Protein AF-0000000078080497 (afdb_homodimer)

Solvent-accessible surface area (backbone atoms only — not comparable to full-atom values): 43764 Å² total; per-residue (Å²): 134,72,66,45,80,44,69,41,91,48,49,25,37,38,39,39,32,62,38,84,87,47,70,35,28,24,41,33,43,29,28,65,41,12,32,33,44,46,48,88,76,44,27,18,46,46,38,52,43,60,60,40,40,64,45,13,28,80,88,31,50,31,69,55,45,36,42,54,40,31,45,58,16,37,48,70,54,68,51,64,40,55,62,28,27,38,38,38,38,33,31,47,29,90,44,44,69,60,53,46,52,51,54,51,39,35,72,74,35,49,29,75,48,65,70,54,50,56,33,47,44,42,21,51,52,46,42,51,37,51,47,63,59,34,69,64,52,47,48,52,50,54,47,28,37,62,59,26,56,96,45,55,67,30,54,54,48,77,32,46,70,69,32,53,70,65,62,47,60,68,55,50,51,51,53,40,51,26,36,72,23,36,66,39,31,28,40,31,38,18,17,25,64,60,66,68,65,52,46,56,55,47,48,66,58,60,47,70,50,68,67,55,85,48,71,61,62,66,52,79,76,44,47,64,61,41,48,46,51,57,64,65,45,76,49,61,44,80,45,80,47,82,34,79,84,37,55,34,26,41,36,41,40,35,23,57,39,44,54,45,58,80,81,39,43,67,43,49,52,42,47,30,30,46,39,31,46,58,67,59,7,54,48,36,27,54,38,28,71,72,59,15,54,27,67,47,67,44,46,44,74,48,76,55,102,66,33,31,37,37,35,38,37,41,40,29,38,36,92,43,46,63,60,51,51,42,51,51,33,50,51,54,40,42,45,46,74,42,79,70,52,71,64,55,52,50,16,30,52,32,28,52,52,43,51,53,57,63,56,49,68,50,41,64,38,41,35,51,55,53,34,53,47,41,62,76,32,79,80,59,74,94,46,71,68,60,54,52,54,52,56,70,68,59,49,63,64,56,32,27,50,50,39,52,68,35,65,41,48,36,46,34,35,38,38,40,39,18,28,71,77,72,81,79,66,83,61,78,63,82,133,74,67,46,80,45,69,41,91,48,49,25,37,37,38,38,31,63,38,85,88,48,70,34,27,24,42,34,44,30,30,67,40,12,33,33,44,47,48,89,76,44,27,18,47,48,40,51,43,60,59,40,40,64,43,13,28,80,88,31,50,31,68,54,45,37,42,54,40,33,45,60,16,38,49,71,54,70,50,63,40,55,61,28,28,38,40,37,38,35,32,47,29,90,46,44,68,61,54,46,52,51,54,51,40,34,72,75,34,48,30,72,48,64,69,54,50,57,35,47,45,43,21,52,53,47,42,51,35,51,47,64,58,33,70,65,52,48,48,52,49,53,47,28,41,61,59,26,56,94,46,53,66,32,53,56,49,77,32,47,71,68,32,52,72,64,62,46,62,68,55,50,51,51,54,41,49,28,34,71,23,37,67,39,31,28,38,29,40,18,18,26,65,59,65,67,65,52,46,54,56,46,48,66,58,61,46,69,50,68,67,55,86,48,72,60,62,69,53,82,77,47,43,65,60,41,49,47,52,58,62,66,43,76,48,60,43,78,46,82,46,81,35,79,84,37,57,35,26,40,36,41,41,35,23,58,39,46,55,46,56,79,80,38,43,68,44,50,52,42,46,28,31,47,38,31,48,58,67,59,7,54,48,35,27,55,39,28,70,73,59,16,55,28,68,50,67,42,45,45,75,48,77,54,100,63,34,32,36,37,37,37,37,40,40,30,39,36,90,41,46,60,61,52,52,41,51,50,37,51,52,53,38,42,45,47,74,42,80,69,52,72,64,56,51,49,16,30,52,32,30,52,52,42,50,52,56,64,56,50,70,50,40,63,38,42,36,51,55,53,33,52,47,41,62,75,32,80,79,59,74,92,47,70,69,60,54,52,53,54,58,71,68,60,51,63,64,57,32,27,51,50,40,52,68,36,65,40,47,37,46,33,36,39,39,38,39,19,29,73,78,71,82,77,68,83,64,75,68,81

Organism: NCBI:txid2126985

Secondary structure (DSSP, 8-state):
---EEEE-TTS-EEEEEE--SSSEEEEEEEES-SGGG--STTTTHHHHHHHHTTSBBSS-BHHHHHHHHHHTT-EEEEEE-SS-EEEEEEEEGGGHHHHHHHHHHHHHHB---HHHHHHHHHHHHHHHHHHHT-HHHHHHHHHHHHHTTTSGGGS-TT--HHHHHH--HHHHHHHHHHH-SGGGEEEEEEESS-HHHHHHHHHHHHTT----S------GGGHHHHHHHHHH--S-EEEEEE-TT-SSEEEEEEEEEETTHHHHHHHHHHHHHHHHSSTTSHHHIIIIITT--EEEEEEEEEE-SS-EEEEEEEEE-GGGHHHHHHHHHHHHHHHHHSPPPHHHHHHHHHHHHHHHHHHTSSHHHHHHHHHHHHHH-TT----HHHHHHHHHH--HHHHHHHHHHH--GGG-EEEEEE-------TT---/---EEEE-TTS-EEEEEE--SSSEEEEEEEES-SGGG--STTTTHHHHHHHHTTSBBSS-BHHHHHHHHHHTT-EEEEEE-SS-EEEEEEEEGGGHHHHHHHHHHHHHHB---HHHHHHHHHHHHHHHHHHHT-HHHHHHHHHHHHHTTTSGGGS-TT--HHHHHH--HHHHHHHHHHH-SGGGEEEEEEESS-HHHHHHHHHHHHTT----S------TT-HHHHHHHHHH--S-EEEEEE-TT-SSEEEEEEEE-TTTHHHHHHHHHHHHHHHHSSTTSHHHIIIIITT--EEEEEEEEEE-SS-EEEEEEEEE-GGGHHHHHHHHHHHHHHHHHSPPPHHHHHHHHHHHHHHHHHHTSSHHHHHHHHHHHHHH-TT----HHHHHHHHHH--HHHHHHHHHHH--GGG-EEEEEES------TT---

Foldseek 3Di: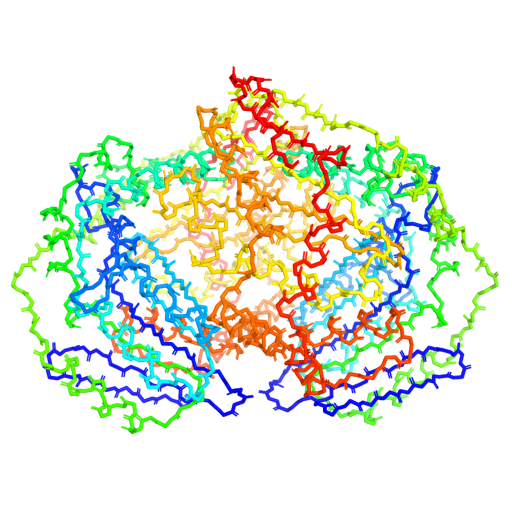
DDKDWDAFPQAAIEIEAEDDPDQKKKKKKKFQDFLLLDDLQQRQLSVLLLVQLLQDFPVGGNVRLVVLCVVQVKDKDKDHDRTIIMIMIMGGNVCVVVRLVSNLRSLPTRDRDQVSLVVVLVVLVVVVVVLVVDPVSVLVLVVQCQLVPPHSSNADRNHDNVSSVPDGPVNSVLSCLAISFRNRMYIYMYYHYDPVVSCVVCCVRNSPTHRHPHHTDGRPVCLVVSVCSLVPQQAEAEAEDEDAVDQKKKKKKKWWLFQVCVPCVLLVLLLQCQQAPDCPRQLNCQCPVPPNFFDDWGWDKDDDLGTIMIIIITMGGQVCVQVSVLSVLVSLVCLQPPQDDPVSLVVSLVRVLVVVVVQCPDRVSVRCVCRVQCSSPVPDDDDSVVVSVVSVVDDSVSSSVSSVVTDDRSSIYMYMYYNHDDDDNVSSPD/DDKDWDAFPQQAIEIEAEDPPDQKKKKKKKFQDFLLLDDLQQRQLSVLLLVQLLQDFPVGGNVRLVVLCVVQVKDKDKDHDRTIIMIMIMGGNVCVVVRLVSNLRSLPTRDRDQVSLVVVLVVLVVVVVVLVVDPVSVLVLVVQCQLVPPHSSNADRNHDNVSSVPDGPVNSVLSCLAISFRNRMYIYMYYHYDPVVSCVVCCVRNSPTHRHPHHTDGRPVCLVVSVCSLVVQQAEAEAEDEDAVDQKKKKKKKWWLFQVCVPCVLLVQLLQCQQAPDCPRQLNCQCPVPPNFFDDWGWDKDDDLGIIMIIIITMGGQVCVQVSVLSVLVSLVCLQPPQDDPVSLVVSLVRVLVVVVVQCPDRVSVRCVCRVQCSSPVPDDDDSPVVSVVSVPDDSVSSSVSSVVTDDRSSIYMYMYYNHDDDDNVSSPD

Structure (mmCIF, N/CA/C/O backbone):
data_AF-0000000078080497-model_v1
#
loop_
_entity.id
_entity.type
_entity.pdbx_description
1 polymer 'Zn-dependent peptidase'
#
loop_
_atom_site.group_PDB
_atom_site.id
_atom_site.type_symbol
_atom_site.label_atom_id
_atom_site.label_alt_id
_atom_site.label_comp_id
_atom_site.label_asym_id
_atom_site.label_entity_id
_atom_site.label_seq_id
_atom_site.pdbx_PDB_ins_code
_atom_site.Cartn_x
_atom_site.Cartn_y
_atom_site.Cartn_z
_atom_site.occupancy
_atom_site.B_iso_or_equiv
_atom_site.auth_seq_id
_atom_site.auth_comp_id
_atom_site.auth_asym_id
_atom_site.auth_atom_id
_atom_site.pdbx_PDB_model_num
ATOM 1 N N . MET A 1 1 ? 9.906 13.07 -22.141 1 74.94 1 MET A N 1
ATOM 2 C CA . MET A 1 1 ? 8.859 13.875 -21.516 1 74.94 1 MET A CA 1
ATOM 3 C C . MET A 1 1 ? 9.266 15.344 -21.469 1 74.94 1 MET A C 1
ATOM 5 O O . MET A 1 1 ? 10.398 15.672 -21.109 1 74.94 1 MET A O 1
ATOM 9 N N . LYS A 1 2 ? 8.383 16.266 -21.938 1 85.06 2 LYS A N 1
ATOM 10 C CA . LYS A 1 2 ? 8.672 17.688 -21.984 1 85.06 2 LYS A CA 1
ATOM 11 C C . LYS A 1 2 ? 8.539 18.344 -20.609 1 85.06 2 LYS A C 1
ATOM 13 O O . LYS A 1 2 ? 7.578 18.078 -19.891 1 85.06 2 LYS A O 1
ATOM 18 N N . TYR A 1 3 ? 9.625 18.891 -20.062 1 94 3 TYR A N 1
ATOM 19 C CA . TYR A 1 3 ? 9.57 19.641 -18.812 1 94 3 TYR A CA 1
ATOM 20 C C . TYR A 1 3 ? 10.219 21 -18.969 1 94 3 TYR A C 1
ATOM 22 O O . TYR A 1 3 ? 10.992 21.234 -19.906 1 94 3 TYR A O 1
ATOM 30 N N . ILE A 1 4 ? 9.82 21.969 -18.141 1 96.25 4 ILE A N 1
ATOM 31 C CA . ILE A 1 4 ? 10.398 23.312 -18.094 1 96.25 4 ILE A CA 1
ATOM 32 C C . ILE A 1 4 ? 11.086 23.531 -16.75 1 96.25 4 ILE A C 1
ATOM 34 O O . ILE A 1 4 ? 10.484 23.312 -15.703 1 96.25 4 ILE A O 1
ATOM 38 N N . LYS A 1 5 ? 12.344 23.859 -16.797 1 96.31 5 LYS A N 1
ATOM 39 C CA . LYS A 1 5 ? 13.109 24.203 -15.609 1 96.31 5 LYS A CA 1
ATOM 40 C C . LYS A 1 5 ? 13.406 25.703 -15.555 1 96.31 5 LYS A C 1
ATOM 42 O O . LYS A 1 5 ? 13.906 26.266 -16.531 1 96.31 5 LYS A O 1
ATOM 47 N N . LYS A 1 6 ? 13.023 26.25 -14.539 1 96.31 6 LYS A N 1
ATOM 48 C CA . LYS A 1 6 ? 13.344 27.656 -14.266 1 96.31 6 LYS A CA 1
ATOM 49 C C . LYS A 1 6 ? 14.055 27.797 -12.922 1 96.31 6 LYS A C 1
ATOM 51 O O . LYS A 1 6 ? 13.734 27.094 -11.961 1 96.31 6 LYS A O 1
ATOM 56 N N . ILE A 1 7 ? 15.016 28.688 -12.906 1 95.94 7 ILE A N 1
ATOM 57 C CA . ILE A 1 7 ? 15.688 29 -11.648 1 95.94 7 ILE A CA 1
ATOM 58 C C . ILE A 1 7 ? 15.414 30.469 -11.273 1 95.94 7 ILE A C 1
ATOM 60 O O . ILE A 1 7 ? 15.719 31.375 -12.047 1 95.94 7 ILE A O 1
ATOM 64 N N . LEU A 1 8 ? 14.859 30.641 -10.188 1 97 8 LEU A N 1
ATOM 65 C CA . LEU A 1 8 ? 14.57 32 -9.734 1 97 8 LEU A CA 1
ATOM 66 C C . LEU A 1 8 ? 15.852 32.719 -9.305 1 97 8 LEU A C 1
ATOM 68 O O . LEU A 1 8 ? 16.875 32.062 -9.07 1 97 8 LEU A O 1
ATOM 72 N N . ASP A 1 9 ? 15.781 34 -9.117 1 95.31 9 ASP A N 1
ATOM 73 C CA . ASP A 1 9 ? 16.938 34.781 -8.742 1 95.31 9 ASP A CA 1
ATOM 74 C C . ASP A 1 9 ? 17.469 34.375 -7.367 1 95.31 9 ASP A C 1
ATOM 76 O O . ASP A 1 9 ? 18.672 34.469 -7.102 1 95.31 9 ASP A O 1
ATOM 80 N N . ASN A 1 10 ? 16.625 33.938 -6.621 1 96.5 10 ASN A N 1
ATOM 81 C CA . ASN A 1 10 ? 17.016 33.562 -5.266 1 96.5 10 ASN A CA 1
ATOM 82 C C . ASN A 1 10 ? 17.5 32.094 -5.203 1 96.5 10 ASN A C 1
ATOM 84 O O . ASN A 1 10 ? 17.781 31.594 -4.121 1 96.5 10 ASN A O 1
ATOM 88 N N . GLY A 1 11 ? 17.516 31.406 -6.316 1 95.44 11 GLY A N 1
ATOM 89 C CA . GLY A 1 11 ? 18.125 30.094 -6.391 1 95.44 11 GLY A CA 1
ATOM 90 C C . GLY A 1 11 ? 17.125 28.953 -6.371 1 95.44 11 GLY A C 1
ATOM 91 O O . GLY A 1 11 ? 17.484 27.797 -6.566 1 95.44 11 GLY A O 1
ATOM 92 N N . MET A 1 12 ? 15.836 29.234 -6.164 1 97.06 12 MET A N 1
ATOM 93 C CA . MET A 1 12 ? 14.828 28.188 -6.145 1 97.06 12 MET A CA 1
ATOM 94 C C . MET A 1 12 ? 14.617 27.609 -7.539 1 97.06 12 MET A C 1
ATOM 96 O O . MET A 1 12 ? 14.531 28.359 -8.516 1 97.06 12 MET A O 1
ATOM 100 N N . HIS A 1 13 ? 14.617 26.297 -7.605 1 97.44 13 HIS A N 1
ATOM 101 C CA . HIS A 1 13 ? 14.297 25.625 -8.859 1 97.44 13 HIS A CA 1
ATOM 102 C C . HIS A 1 13 ? 12.789 25.406 -8.992 1 97.44 13 HIS A C 1
ATOM 104 O O . HIS A 1 13 ? 12.148 24.891 -8.07 1 97.44 13 HIS A O 1
ATOM 110 N N . ILE A 1 14 ? 12.258 25.797 -10.078 1 97.94 14 ILE A N 1
ATOM 111 C CA . ILE A 1 14 ? 10.875 25.531 -10.438 1 97.94 14 ILE A CA 1
ATOM 112 C C . ILE A 1 14 ? 10.828 24.578 -11.625 1 97.94 14 ILE A C 1
ATOM 114 O O . ILE A 1 14 ? 11.367 24.875 -12.695 1 97.94 14 ILE A O 1
ATOM 118 N N . ILE A 1 15 ? 10.242 23.438 -11.367 1 98.12 15 ILE A N 1
ATOM 119 C CA . ILE A 1 15 ? 10.117 22.438 -12.422 1 98.12 15 ILE A CA 1
ATOM 120 C C . ILE A 1 15 ? 8.656 22.297 -12.836 1 98.12 15 ILE A C 1
ATOM 122 O O . ILE A 1 15 ? 7.797 21.969 -12.008 1 98.12 15 ILE A O 1
ATOM 126 N N . LEU A 1 16 ? 8.352 22.562 -14.109 1 98 16 LEU A N 1
ATOM 127 C CA . LEU A 1 16 ? 7.008 22.438 -14.672 1 98 16 LEU A CA 1
ATOM 128 C C . LEU A 1 16 ? 6.934 21.281 -15.664 1 98 16 LEU A C 1
ATOM 130 O O . LEU A 1 16 ? 7.703 21.234 -16.625 1 98 16 LEU A O 1
ATOM 134 N N . VAL A 1 17 ? 6.016 20.328 -15.383 1 96.69 17 VAL A N 1
ATOM 135 C CA . VAL A 1 17 ? 5.844 19.172 -16.25 1 96.69 17 VAL A CA 1
ATOM 136 C C . VAL A 1 17 ? 4.387 19.062 -16.688 1 96.69 17 VAL A C 1
ATOM 138 O O . VAL A 1 17 ? 3.633 18.234 -16.203 1 96.69 17 VAL A O 1
ATOM 141 N N . PRO A 1 18 ? 4.02 19.828 -17.734 1 95.62 18 PRO A N 1
ATOM 142 C CA . PRO A 1 18 ? 2.635 19.797 -18.219 1 95.62 18 PRO A CA 1
ATOM 143 C C . PRO A 1 18 ? 2.303 18.531 -18.984 1 95.62 18 PRO A C 1
ATOM 145 O O . PRO A 1 18 ? 3.113 18.062 -19.781 1 95.62 18 PRO A O 1
ATOM 148 N N . THR A 1 19 ? 1.191 17.922 -18.547 1 90.38 19 THR A N 1
ATOM 149 C CA . THR A 1 19 ? 0.622 16.812 -19.297 1 90.38 19 THR A CA 1
ATOM 150 C C . THR A 1 19 ? -0.856 17.047 -19.594 1 90.38 19 THR A C 1
ATOM 152 O O . THR A 1 19 ? -1.531 17.766 -18.859 1 90.38 19 THR A O 1
ATOM 155 N N . LYS A 1 20 ? -1.457 16.594 -20.734 1 83.88 20 LYS A N 1
ATOM 156 C CA . LYS A 1 20 ? -2.844 16.844 -21.109 1 83.88 20 LYS A CA 1
ATOM 157 C C . LYS A 1 20 ? -3.684 15.57 -21 1 83.88 20 LYS A C 1
ATOM 159 O O . LYS A 1 20 ? -4.867 15.57 -21.328 1 83.88 20 LYS A O 1
ATOM 164 N N . ASN A 1 21 ? -3.162 14.562 -20.359 1 78.25 21 ASN A N 1
ATOM 165 C CA . ASN A 1 21 ? -3.807 13.258 -20.375 1 78.25 21 ASN A CA 1
ATOM 166 C C . ASN A 1 21 ? -4.902 13.148 -19.328 1 78.25 21 ASN A C 1
ATOM 168 O O . ASN A 1 21 ? -5.781 12.289 -19.406 1 78.25 21 ASN A O 1
ATOM 172 N N . THR A 1 22 ? -4.824 13.984 -18.312 1 84.5 22 THR A N 1
ATOM 173 C CA . THR A 1 22 ? -5.801 13.945 -17.234 1 84.5 22 THR A CA 1
ATOM 174 C C . THR A 1 22 ? -6.145 15.359 -16.75 1 84.5 22 THR A C 1
ATOM 176 O O . THR A 1 22 ? -5.367 16.297 -16.969 1 84.5 22 THR A O 1
ATOM 179 N N . ASN A 1 23 ? -7.293 15.477 -16.188 1 89.94 23 ASN A N 1
ATOM 180 C CA . ASN A 1 23 ? -7.676 16.766 -15.609 1 89.94 23 ASN A CA 1
ATOM 181 C C . ASN A 1 23 ? -7.211 16.891 -14.164 1 89.94 23 ASN A C 1
ATOM 183 O O . ASN A 1 23 ? -7.996 17.25 -13.289 1 89.94 23 ASN A O 1
ATOM 187 N N . ILE A 1 24 ? -6 16.484 -13.93 1 93.44 24 ILE A N 1
ATOM 188 C CA . ILE A 1 24 ? -5.414 16.516 -12.594 1 93.44 24 ILE A CA 1
ATOM 189 C C . ILE A 1 24 ? -4.133 17.344 -12.609 1 93.44 24 ILE A C 1
ATOM 191 O O . ILE A 1 24 ? -3.377 17.312 -13.586 1 93.44 24 ILE A O 1
ATOM 195 N N . VAL A 1 25 ? -3.988 18.109 -11.609 1 96.56 25 VAL A N 1
ATOM 196 C CA . VAL A 1 25 ? -2.738 18.828 -11.398 1 96.56 25 VAL A CA 1
ATOM 197 C C . VAL A 1 25 ? -2.162 18.469 -10.031 1 96.56 25 VAL A C 1
ATOM 199 O O . VAL A 1 25 ? -2.906 18.266 -9.07 1 96.56 25 VAL A O 1
ATOM 202 N N . THR A 1 26 ? -0.863 18.344 -9.969 1 97.62 26 THR A N 1
ATOM 203 C CA . THR A 1 26 ? -0.146 18.047 -8.734 1 97.62 26 THR A CA 1
ATOM 204 C C . THR A 1 26 ? 0.925 19.094 -8.461 1 97.62 26 THR A C 1
ATOM 206 O O . THR A 1 26 ? 1.691 19.453 -9.359 1 97.62 26 THR A O 1
ATOM 209 N N . ILE A 1 27 ? 0.91 19.578 -7.27 1 98.5 27 ILE A N 1
ATOM 210 C CA . ILE A 1 27 ? 1.828 20.625 -6.855 1 98.5 27 ILE A CA 1
ATOM 211 C C . ILE A 1 27 ? 2.607 20.188 -5.621 1 98.5 27 ILE A C 1
ATOM 213 O O . ILE A 1 27 ? 2.023 19.656 -4.664 1 98.5 27 ILE A O 1
ATOM 217 N N . GLY A 1 28 ? 3.963 20.375 -5.691 1 98.62 28 GLY A N 1
ATOM 218 C CA . GLY A 1 28 ? 4.703 19.906 -4.531 1 98.62 28 GLY A CA 1
ATOM 219 C C . GLY A 1 28 ? 5.965 20.703 -4.262 1 98.62 28 GLY A C 1
ATOM 220 O O . GLY A 1 28 ? 6.547 21.281 -5.18 1 98.62 28 GLY A O 1
ATOM 221 N N . PHE A 1 29 ? 6.324 20.828 -3.008 1 98.81 29 PHE A N 1
ATOM 222 C CA . PHE A 1 29 ? 7.598 21.344 -2.531 1 98.81 29 PHE A CA 1
ATOM 223 C C . PHE A 1 29 ? 8.492 20.219 -2.033 1 98.81 29 PHE A C 1
ATOM 225 O O . PHE A 1 29 ? 8.039 19.328 -1.315 1 98.81 29 PHE A O 1
ATOM 232 N N . PHE A 1 30 ? 9.703 20.266 -2.453 1 98.69 30 PHE A N 1
ATOM 233 C CA . PHE A 1 30 ? 10.742 19.359 -1.979 1 98.69 30 PHE A CA 1
ATOM 234 C C . PHE A 1 30 ? 11.859 20.125 -1.293 1 98.69 30 PHE A C 1
ATOM 236 O O . PHE A 1 30 ? 12.453 21.031 -1.887 1 98.69 30 PHE A O 1
ATOM 243 N N . ILE A 1 31 ? 12.156 19.828 -0.06 1 98.38 31 ILE A N 1
ATOM 244 C CA . ILE A 1 31 ? 13.133 20.562 0.738 1 98.38 31 ILE A CA 1
ATOM 245 C C . ILE A 1 31 ? 14.211 19.609 1.245 1 98.38 31 ILE A C 1
ATOM 247 O O . ILE A 1 31 ? 13.906 18.531 1.753 1 98.38 31 ILE A O 1
ATOM 251 N N . LYS A 1 32 ? 15.461 20.031 1.119 1 95.94 32 LYS A N 1
ATOM 252 C CA . LYS A 1 32 ? 16.578 19.25 1.646 1 95.94 32 LYS A CA 1
ATOM 253 C C . LYS A 1 32 ? 16.672 19.375 3.164 1 95.94 32 LYS A C 1
ATOM 255 O O . LYS A 1 32 ? 17.672 19.859 3.695 1 95.94 32 LYS A O 1
ATOM 260 N N . ALA A 1 33 ? 15.664 18.906 3.779 1 97.06 33 ALA A N 1
ATOM 261 C CA . ALA A 1 33 ? 15.516 18.891 5.234 1 97.06 33 ALA A CA 1
ATOM 262 C C . ALA A 1 33 ? 15.008 17.547 5.719 1 97.06 33 ALA A C 1
ATOM 264 O O . ALA A 1 33 ? 13.875 17.156 5.414 1 97.06 33 ALA A O 1
ATOM 265 N N . GLY A 1 34 ? 15.844 16.797 6.359 1 96.75 34 GLY A N 1
ATOM 266 C CA . GLY A 1 34 ? 15.5 15.5 6.914 1 96.75 34 GLY A CA 1
ATOM 267 C C . GLY A 1 34 ? 16.156 15.219 8.25 1 96.75 34 GLY A C 1
ATOM 268 O O . GLY A 1 34 ? 16.703 16.125 8.883 1 96.75 34 GLY A O 1
ATOM 269 N N . SER A 1 35 ? 16.109 14.07 8.711 1 96.62 35 SER A N 1
ATOM 270 C CA . SER A 1 35 ? 16.625 13.734 10.039 1 96.62 35 SER A CA 1
ATOM 271 C C . SER A 1 35 ? 18.141 13.883 10.102 1 96.62 35 SER A C 1
ATOM 273 O O . SER A 1 35 ? 18.703 14.008 11.188 1 96.62 35 SER A O 1
ATOM 275 N N . ARG A 1 36 ? 18.812 13.938 8.969 1 95.69 36 ARG A N 1
ATOM 276 C CA . ARG A 1 36 ? 20.25 14.141 8.945 1 95.69 36 ARG A CA 1
ATOM 277 C C . ARG A 1 36 ? 20.609 15.594 9.203 1 95.69 36 ARG A C 1
ATOM 279 O O . ARG A 1 36 ? 21.797 15.945 9.297 1 95.69 36 ARG A O 1
ATOM 286 N N . ASN A 1 37 ? 19.641 16.438 9.289 1 96.56 37 ASN A N 1
ATOM 287 C CA . ASN A 1 37 ? 19.859 17.828 9.648 1 96.56 37 ASN A CA 1
ATOM 288 C C . ASN A 1 37 ? 19.516 18.078 11.117 1 96.56 37 ASN A C 1
ATOM 290 O O . ASN A 1 37 ? 19.531 19.234 11.562 1 96.56 37 ASN A O 1
ATOM 294 N N . GLU A 1 38 ? 19.25 17.078 11.828 1 96.94 38 GLU A N 1
ATOM 295 C CA . GLU A 1 38 ? 18.844 17.188 13.234 1 96.94 38 GLU A CA 1
ATOM 296 C C . GLU A 1 38 ? 20.031 16.938 14.164 1 96.94 38 GLU A C 1
ATOM 298 O O . GLU A 1 38 ? 21.062 16.391 13.742 1 96.94 38 GLU A O 1
ATOM 303 N N . THR A 1 39 ? 19.875 17.359 15.398 1 94.69 39 THR A N 1
ATOM 304 C CA . THR A 1 39 ? 20.797 17.016 16.484 1 94.69 39 THR A CA 1
ATOM 305 C C . THR A 1 39 ? 20.141 16.047 17.469 1 94.69 39 THR A C 1
ATOM 307 O O . THR A 1 39 ? 18.969 15.734 17.344 1 94.69 39 THR A O 1
ATOM 310 N N . ASP A 1 40 ? 20.953 15.547 18.359 1 93.56 40 ASP A N 1
ATOM 311 C CA . ASP A 1 40 ? 20.406 14.664 19.391 1 93.56 40 ASP A CA 1
ATOM 312 C C . ASP A 1 40 ? 19.312 15.375 20.188 1 93.56 40 ASP A C 1
ATOM 314 O O . ASP A 1 40 ? 18.344 14.742 20.609 1 93.56 40 ASP A O 1
ATOM 318 N N . GLU A 1 41 ? 19.422 16.656 20.312 1 94.19 41 GLU A N 1
ATOM 319 C CA . GLU A 1 41 ? 18.531 17.438 21.156 1 94.19 41 GLU A CA 1
ATOM 320 C C . GLU A 1 41 ? 17.219 17.734 20.453 1 94.19 41 GLU A C 1
ATOM 322 O O . GLU A 1 41 ? 16.203 17.984 21.094 1 94.19 41 GLU A O 1
ATOM 327 N N . ASN A 1 42 ? 17.25 17.734 19.141 1 96.31 42 ASN A N 1
ATOM 328 C CA . ASN A 1 42 ? 16.016 18.078 18.438 1 96.31 42 ASN A CA 1
ATOM 329 C C . ASN A 1 42 ? 15.578 16.953 17.5 1 96.31 42 ASN A C 1
ATOM 331 O O . ASN A 1 42 ? 14.914 17.203 16.5 1 96.31 42 ASN A O 1
ATOM 335 N N . SER A 1 43 ? 15.984 15.711 17.859 1 96.75 43 SER A N 1
ATOM 336 C CA . SER A 1 43 ? 15.648 14.539 17.062 1 96.75 43 SER A CA 1
ATOM 337 C C . SER A 1 43 ? 14.141 14.453 16.812 1 96.75 43 SER A C 1
ATOM 339 O O . SER A 1 43 ? 13.352 14.531 17.75 1 96.75 43 SER A O 1
ATOM 341 N N . GLY A 1 44 ? 13.758 14.328 15.547 1 98 44 GLY A N 1
ATOM 342 C CA . GLY A 1 44 ? 12.367 14.219 15.156 1 98 44 GLY A CA 1
ATOM 343 C C . GLY A 1 44 ? 11.773 15.531 14.688 1 98 44 GLY A C 1
ATOM 344 O O . GLY A 1 44 ? 10.633 15.578 14.211 1 98 44 GLY A O 1
ATOM 345 N N . ILE A 1 45 ? 12.539 16.594 14.703 1 98.19 45 ILE A N 1
ATOM 346 C CA . ILE A 1 45 ? 12 17.922 14.461 1 98.19 45 ILE A CA 1
ATOM 347 C C . ILE A 1 45 ? 11.617 18.062 12.984 1 98.19 45 ILE A C 1
ATOM 349 O O . ILE A 1 45 ? 10.648 18.766 12.656 1 98.19 45 ILE A O 1
ATOM 353 N N . ALA A 1 46 ? 12.352 17.438 12.07 1 98.31 46 ALA A N 1
ATOM 354 C CA . ALA A 1 46 ? 11.992 17.5 10.656 1 98.31 46 ALA A CA 1
ATOM 355 C C . ALA A 1 46 ? 10.602 16.922 10.414 1 98.31 46 ALA A C 1
ATOM 357 O O . ALA A 1 46 ? 9.781 17.516 9.711 1 98.31 46 ALA A O 1
ATOM 358 N N . HIS A 1 47 ? 10.406 15.734 10.992 1 98.56 47 HIS A N 1
ATOM 359 C CA . HIS A 1 47 ? 9.109 15.086 10.875 1 98.56 47 HIS A CA 1
ATOM 360 C C . HIS A 1 47 ? 8.023 15.898 11.578 1 98.56 47 HIS A C 1
ATOM 362 O O . HIS A 1 47 ? 6.906 16.016 11.07 1 98.56 47 HIS A O 1
ATOM 368 N N . PHE A 1 48 ? 8.328 16.453 12.773 1 98.44 48 PHE A N 1
ATOM 369 C CA . PHE A 1 48 ? 7.395 17.297 13.508 1 98.44 48 PHE A CA 1
ATOM 370 C C . PHE A 1 48 ? 7.016 18.531 12.688 1 98.44 48 PHE A C 1
ATOM 372 O O . PHE A 1 48 ? 5.84 18.891 12.594 1 98.44 48 PHE A O 1
ATOM 379 N N . LEU A 1 49 ? 7.992 19.109 12.078 1 98.25 49 LEU A N 1
ATOM 380 C CA . LEU A 1 49 ? 7.766 20.266 11.227 1 98.25 49 LEU A CA 1
ATOM 381 C C . LEU A 1 49 ? 6.871 19.922 10.047 1 98.25 49 LEU A C 1
ATOM 383 O O . LEU A 1 49 ? 6.008 20.703 9.656 1 98.25 49 LEU A O 1
ATOM 387 N N . GLU A 1 50 ? 7.137 18.781 9.445 1 98.19 50 GLU A N 1
ATOM 388 C CA . GLU A 1 50 ? 6.289 18.297 8.359 1 98.19 50 GLU A CA 1
ATOM 389 C C . GLU A 1 50 ? 4.816 18.344 8.742 1 98.19 50 GLU A C 1
ATOM 391 O O . GLU A 1 50 ? 3.984 18.844 7.992 1 98.19 50 GLU A O 1
ATOM 396 N N . HIS A 1 51 ? 4.488 17.812 9.922 1 96.81 51 HIS A N 1
ATOM 397 C CA . HIS A 1 51 ? 3.121 17.844 10.422 1 96.81 51 HIS A CA 1
ATOM 398 C C . HIS A 1 51 ? 2.627 19.281 10.578 1 96.81 51 HIS A C 1
ATOM 400 O O . HIS A 1 51 ? 1.499 19.594 10.195 1 96.81 51 HIS A O 1
ATOM 406 N N . MET A 1 52 ? 3.443 20.141 11.102 1 97.62 52 MET A N 1
ATOM 407 C CA . MET A 1 52 ? 3.049 21.484 11.516 1 97.62 52 MET A CA 1
ATOM 408 C C . MET A 1 52 ? 2.807 22.375 10.305 1 97.62 52 MET A C 1
ATOM 410 O O . MET A 1 52 ? 2.051 23.344 10.383 1 97.62 52 MET A O 1
ATOM 414 N N . MET A 1 53 ? 3.402 22.031 9.195 1 97.56 53 MET A N 1
ATOM 415 C CA . MET A 1 53 ? 3.248 22.859 8 1 97.56 53 MET A CA 1
ATOM 416 C C . MET A 1 53 ? 1.789 22.906 7.559 1 97.56 53 MET A C 1
ATOM 418 O O . MET A 1 53 ? 1.36 23.859 6.922 1 97.56 53 MET A O 1
ATOM 422 N N . PHE A 1 54 ? 1.027 21.938 7.918 1 95.25 54 PHE A N 1
ATOM 423 C CA . PHE A 1 54 ? -0.371 21.875 7.512 1 95.25 54 PHE A CA 1
ATOM 424 C C . PHE A 1 54 ? -1.279 22.391 8.625 1 95.25 54 PHE A C 1
ATOM 426 O O . PHE A 1 54 ? -2.506 22.359 8.492 1 95.25 54 PHE A O 1
ATOM 433 N N . LYS A 1 55 ? -0.651 22.906 9.703 1 95.69 55 LYS A N 1
ATOM 434 C CA . LYS A 1 55 ? -1.468 23.234 10.875 1 95.69 55 LYS A CA 1
ATOM 435 C C . LYS A 1 55 ? -1.714 24.734 10.969 1 95.69 55 LYS A C 1
ATOM 437 O O . LYS A 1 55 ? -1.915 25.266 12.062 1 95.69 55 LYS A O 1
ATOM 442 N N . GLY A 1 56 ? -1.655 25.422 9.883 1 95.25 56 GLY A N 1
ATOM 443 C CA . GLY A 1 56 ? -2.051 26.812 9.836 1 95.25 56 GLY A CA 1
ATOM 444 C C . GLY A 1 56 ? -0.964 27.734 9.297 1 95.25 56 GLY A C 1
ATOM 445 O O . GLY A 1 56 ? 0.223 27.406 9.391 1 95.25 56 GLY A O 1
ATOM 446 N N . THR A 1 57 ? -1.401 28.75 8.688 1 97.12 57 THR A N 1
ATOM 447 C CA . THR A 1 57 ? -0.56 29.828 8.156 1 97.12 57 THR A CA 1
ATOM 448 C C . THR A 1 57 ? -0.982 31.172 8.719 1 97.12 57 THR A C 1
ATOM 450 O O . THR A 1 57 ? -1.852 31.25 9.594 1 97.12 57 THR A O 1
ATOM 453 N N . GLU A 1 58 ? -0.307 32.219 8.344 1 96.5 58 GLU A N 1
ATOM 454 C CA . GLU A 1 58 ? -0.694 33.594 8.719 1 96.5 58 GLU A CA 1
ATOM 455 C C . GLU A 1 58 ? -2.062 33.938 8.148 1 96.5 58 GLU A C 1
ATOM 457 O O . GLU A 1 58 ? -2.773 34.781 8.711 1 96.5 58 GLU A O 1
ATOM 462 N N . ASN A 1 59 ? -2.461 33.25 7.133 1 96.75 59 ASN A N 1
ATOM 463 C CA . ASN A 1 59 ? -3.674 33.625 6.41 1 96.75 59 ASN A CA 1
ATOM 464 C C . ASN A 1 59 ? -4.805 32.625 6.668 1 96.75 59 ASN A C 1
ATOM 466 O O . ASN A 1 59 ? -5.973 32.938 6.406 1 96.75 59 ASN A O 1
ATOM 470 N N . ARG A 1 60 ? -4.441 31.391 7.121 1 96.06 60 ARG A N 1
ATOM 471 C CA . ARG A 1 60 ? -5.383 30.297 7.34 1 96.06 60 ARG A CA 1
ATOM 472 C C . ARG A 1 60 ? -5.047 29.531 8.617 1 96.06 60 ARG A C 1
ATOM 474 O O . ARG A 1 60 ? -3.908 29.094 8.805 1 96.06 60 ARG A O 1
ATOM 481 N N . ASN A 1 61 ? -6.012 29.406 9.477 1 94.44 61 ASN A N 1
ATOM 482 C CA . ASN A 1 61 ? -5.75 28.438 10.531 1 94.44 61 ASN A CA 1
ATOM 483 C C . ASN A 1 61 ? -5.891 27 10.023 1 94.44 61 ASN A C 1
ATOM 485 O O . ASN A 1 61 ? -6.227 26.781 8.859 1 94.44 61 ASN A O 1
ATOM 489 N N . ALA A 1 62 ? -5.598 26.047 10.852 1 93 62 ALA A N 1
ATOM 490 C CA . ALA A 1 62 ? -5.566 24.641 10.438 1 93 62 ALA A CA 1
ATOM 491 C C . ALA A 1 62 ? -6.918 24.203 9.883 1 93 62 ALA A C 1
ATOM 493 O O . ALA A 1 62 ? -6.988 23.594 8.82 1 93 62 ALA A O 1
ATOM 494 N N . GLU A 1 63 ? -7.918 24.516 10.562 1 92.38 63 GLU A N 1
ATOM 495 C CA . GLU A 1 63 ? -9.266 24.125 10.156 1 92.38 63 GLU A CA 1
ATOM 496 C C . GLU A 1 63 ? -9.617 24.703 8.789 1 92.38 63 GLU A C 1
ATOM 498 O O . GLU A 1 63 ? -10.164 24.016 7.934 1 92.38 63 GLU A O 1
ATOM 503 N N . GLN A 1 64 ? -9.336 25.953 8.609 1 94.38 64 GLN A N 1
ATOM 504 C CA . GLN A 1 64 ? -9.602 26.625 7.34 1 94.38 64 GLN A CA 1
ATOM 505 C C . GLN A 1 64 ? -8.812 25.984 6.207 1 94.38 64 GLN A C 1
ATOM 507 O O . GLN A 1 64 ? -9.336 25.781 5.109 1 94.38 64 GLN A O 1
ATOM 512 N N . LEU A 1 65 ? -7.594 25.719 6.488 1 94.69 65 LEU A N 1
ATOM 513 C CA . LEU A 1 65 ? -6.715 25.125 5.496 1 94.69 65 LEU A CA 1
ATOM 514 C C . LEU A 1 65 ? -7.266 23.781 5.031 1 94.69 65 LEU A C 1
ATOM 516 O O . LEU A 1 65 ? -7.426 23.547 3.828 1 94.69 65 LEU A O 1
ATOM 520 N N . PHE A 1 66 ? -7.562 22.891 5.953 1 93.19 66 PHE A N 1
ATOM 521 C CA . PHE A 1 66 ? -8.07 21.562 5.629 1 93.19 66 PHE A CA 1
ATOM 522 C C . PHE A 1 66 ? -9.43 21.656 4.941 1 93.19 66 PHE A C 1
ATOM 524 O O . PHE A 1 66 ? -9.703 20.922 3.986 1 93.19 66 PHE A O 1
ATOM 531 N N . ASN A 1 67 ? -10.242 22.562 5.422 1 93.44 67 ASN A N 1
ATOM 532 C CA . ASN A 1 67 ? -11.555 22.75 4.809 1 93.44 67 ASN A CA 1
ATOM 533 C C . ASN A 1 67 ? -11.438 23.188 3.354 1 93.44 67 ASN A C 1
ATOM 535 O O . ASN A 1 67 ? -12.164 22.703 2.49 1 93.44 67 ASN A O 1
ATOM 539 N N . GLU A 1 68 ? -10.594 24.109 3.107 1 95.12 68 GLU A N 1
ATOM 540 C CA . GLU A 1 68 ? -10.422 24.609 1.746 1 95.12 68 GLU A CA 1
ATOM 541 C C . GLU A 1 68 ? -9.906 23.516 0.817 1 95.12 68 GLU A C 1
ATOM 543 O O . GLU A 1 68 ? -10.406 23.344 -0.299 1 95.12 68 GLU A O 1
ATOM 548 N N . LEU A 1 69 ? -8.938 22.766 1.263 1 94.81 69 LEU A N 1
ATOM 549 C CA . LEU A 1 69 ? -8.391 21.672 0.454 1 94.81 69 LEU A CA 1
ATOM 550 C C . LEU A 1 69 ? -9.445 20.609 0.183 1 94.81 69 LEU A C 1
ATOM 552 O O . LEU A 1 69 ? -9.594 20.156 -0.951 1 94.81 69 LEU A O 1
ATOM 556 N N . ASP A 1 70 ? -10.148 20.328 1.206 1 91.81 70 ASP A N 1
ATOM 557 C CA . ASP A 1 70 ? -11.148 19.266 1.08 1 91.81 70 ASP A CA 1
ATOM 558 C C . ASP A 1 70 ? -12.328 19.734 0.22 1 91.81 70 ASP A C 1
ATOM 560 O O . ASP A 1 70 ? -12.93 18.922 -0.497 1 91.81 70 ASP A O 1
ATOM 564 N N . MET A 1 71 ? -12.672 20.984 0.3 1 93.12 71 MET A N 1
ATOM 565 C CA . MET A 1 71 ? -13.727 21.547 -0.533 1 93.12 71 MET A CA 1
ATOM 566 C C . MET A 1 71 ? -13.383 21.438 -2.012 1 93.12 71 MET A C 1
ATOM 568 O O . MET A 1 71 ? -14.266 21.266 -2.852 1 93.12 71 MET A O 1
ATOM 572 N N . LEU A 1 72 ? -12.156 21.469 -2.285 1 94.44 72 LEU A N 1
ATOM 573 C CA . LEU A 1 72 ? -11.688 21.344 -3.658 1 94.44 72 LEU A CA 1
ATOM 574 C C . LEU A 1 72 ? -11.586 19.875 -4.059 1 94.44 72 LEU A C 1
ATOM 576 O O . LEU A 1 72 ? -11.305 19.562 -5.215 1 94.44 72 LEU A O 1
ATOM 580 N N . GLY A 1 73 ? -11.812 19 -3.09 1 93.25 73 GLY A N 1
ATOM 581 C CA . GLY A 1 73 ? -11.617 17.578 -3.34 1 93.25 73 GLY A CA 1
ATOM 582 C C . GLY A 1 73 ? -10.156 17.203 -3.512 1 93.25 73 GLY A C 1
ATOM 583 O O . GLY A 1 73 ? -9.836 16.219 -4.188 1 93.25 73 GLY A O 1
ATOM 584 N N . ALA A 1 74 ? -9.328 18.016 -2.965 1 95.12 74 ALA A N 1
ATOM 585 C CA . ALA A 1 74 ? -7.891 17.812 -3.146 1 95.12 74 ALA A CA 1
ATOM 586 C C . ALA A 1 74 ? -7.363 16.734 -2.199 1 95.12 74 ALA A C 1
ATOM 588 O O . ALA A 1 74 ? -7.93 16.516 -1.127 1 95.12 74 ALA A O 1
ATOM 589 N N . VAL A 1 75 ? -6.387 16.078 -2.658 1 94.56 75 VAL A N 1
ATOM 590 C CA . VAL A 1 75 ? -5.621 15.172 -1.806 1 94.56 75 VAL A CA 1
ATOM 591 C C . VAL A 1 75 ? -4.266 15.797 -1.479 1 94.56 75 VAL A C 1
ATOM 593 O O . VAL A 1 75 ? -3.643 16.422 -2.338 1 94.56 75 VAL A O 1
ATOM 596 N N . TYR A 1 76 ? -3.945 15.727 -0.323 1 95.69 76 TYR A N 1
ATOM 597 C CA . TYR A 1 76 ? -2.703 16.328 0.144 1 95.69 76 TYR A CA 1
ATOM 598 C C . TYR A 1 76 ? -1.957 15.391 1.083 1 95.69 76 TYR A C 1
ATOM 600 O O . TYR A 1 76 ? -2.576 14.656 1.858 1 95.69 76 TYR A O 1
ATOM 608 N N . ASN A 1 77 ? -0.692 15.398 0.921 1 95.81 77 ASN A N 1
ATOM 609 C CA . ASN A 1 77 ? 0.172 14.523 1.699 1 95.81 77 ASN A CA 1
ATOM 610 C C . ASN A 1 77 ? 1.585 15.086 1.821 1 95.81 77 ASN A C 1
ATOM 612 O O . ASN A 1 77 ? 1.902 16.109 1.213 1 95.81 77 ASN A O 1
ATOM 616 N N . ALA A 1 78 ? 2.312 14.547 2.707 1 97.69 78 ALA A N 1
ATOM 617 C CA . ALA A 1 78 ? 3.711 14.906 2.939 1 97.69 78 ALA A CA 1
ATOM 618 C C . ALA A 1 78 ? 4.504 13.711 3.455 1 97.69 78 ALA A C 1
ATOM 620 O O . ALA A 1 78 ? 3.928 12.68 3.797 1 97.69 78 ALA A O 1
ATOM 621 N N . ALA A 1 79 ? 5.785 13.828 3.342 1 97.88 79 ALA A N 1
ATOM 622 C CA . ALA A 1 79 ? 6.648 12.789 3.9 1 97.88 79 ALA A CA 1
ATOM 623 C C . ALA A 1 79 ? 8.008 13.359 4.297 1 97.88 79 ALA A C 1
ATOM 625 O O . ALA A 1 79 ? 8.477 14.328 3.697 1 97.88 79 ALA A O 1
ATOM 626 N N . THR A 1 80 ? 8.57 12.789 5.332 1 98.25 80 THR A N 1
ATOM 627 C CA . THR A 1 80 ? 9.906 13.117 5.812 1 98.25 80 THR A CA 1
ATOM 628 C C . THR A 1 80 ? 10.836 11.914 5.719 1 98.25 80 THR A C 1
ATOM 630 O O . THR A 1 80 ? 10.453 10.797 6.078 1 98.25 80 THR A O 1
ATOM 633 N N . THR A 1 81 ? 11.945 12.094 5.156 1 97 81 THR A N 1
ATOM 634 C CA . THR A 1 81 ? 12.984 11.078 5.098 1 97 81 THR A CA 1
ATOM 635 C C . THR A 1 81 ? 14.234 11.531 5.844 1 97 81 THR A C 1
ATOM 637 O O . THR A 1 81 ? 14.227 12.586 6.488 1 97 81 THR A O 1
ATOM 640 N N . SER A 1 82 ? 15.289 10.75 5.797 1 95.81 82 SER A N 1
ATOM 641 C CA . SER A 1 82 ? 16.562 11.148 6.41 1 95.81 82 SER A CA 1
ATOM 642 C C . SER A 1 82 ? 17.156 12.352 5.695 1 95.81 82 SER A C 1
ATOM 644 O O . SER A 1 82 ? 17.875 13.148 6.305 1 95.81 82 SER A O 1
ATOM 646 N N . GLN A 1 83 ? 16.75 12.57 4.438 1 95.25 83 GLN A N 1
ATOM 647 C CA . GLN A 1 83 ? 17.516 13.516 3.639 1 95.25 83 GLN A CA 1
ATOM 648 C C . GLN A 1 83 ? 16.641 14.688 3.186 1 95.25 83 GLN A C 1
ATOM 650 O O . GLN A 1 83 ? 17.156 15.758 2.863 1 95.25 83 GLN A O 1
ATOM 655 N N . HIS A 1 84 ? 15.344 14.438 3.16 1 97 84 HIS A N 1
ATOM 656 C CA . HIS A 1 84 ? 14.492 15.508 2.639 1 97 84 HIS A CA 1
ATOM 657 C C . HIS A 1 84 ? 13.07 15.375 3.156 1 97 84 HIS A C 1
ATOM 659 O O . HIS A 1 84 ? 12.711 14.359 3.756 1 97 84 HIS A O 1
ATOM 665 N N . THR A 1 85 ? 12.32 16.359 3.041 1 98.44 85 THR A N 1
ATOM 666 C CA . THR A 1 85 ? 10.883 16.438 3.287 1 98.44 85 THR A CA 1
ATOM 667 C C . THR A 1 85 ? 10.148 16.969 2.059 1 98.44 85 THR A C 1
ATOM 669 O O . THR A 1 85 ? 10.68 17.828 1.335 1 98.44 85 THR A O 1
ATOM 672 N N . TYR A 1 86 ? 9.023 16.422 1.779 1 98.62 86 TYR A N 1
ATOM 673 C CA . TYR A 1 86 ? 8.25 16.969 0.673 1 98.62 86 TYR A CA 1
ATOM 674 C C . TYR A 1 86 ? 6.781 17.094 1.042 1 98.62 86 TYR A C 1
ATOM 676 O O . TYR A 1 86 ? 6.297 16.391 1.933 1 98.62 86 TYR A O 1
ATOM 684 N N . TYR A 1 87 ? 6.109 18.031 0.457 1 98.5 87 TYR A N 1
ATOM 685 C CA . TYR A 1 87 ? 4.684 18.328 0.564 1 98.5 87 TYR A CA 1
ATOM 686 C C . TYR A 1 87 ? 4.031 18.375 -0.812 1 98.5 87 TYR A C 1
ATOM 688 O O . TYR A 1 87 ? 4.602 18.922 -1.756 1 98.5 87 TYR A O 1
ATOM 696 N N . TYR A 1 88 ? 2.865 17.766 -0.898 1 98.19 88 TYR A N 1
ATOM 697 C CA . TYR A 1 88 ? 2.227 17.891 -2.203 1 98.19 88 TYR A CA 1
ATOM 698 C C . TYR A 1 88 ? 0.709 17.844 -2.074 1 98.19 88 TYR A C 1
ATOM 700 O O . TYR A 1 88 ? 0.181 17.391 -1.059 1 98.19 88 TYR A O 1
ATOM 708 N N . VAL A 1 89 ? 0.063 18.391 -3.037 1 97.56 89 VAL A N 1
ATOM 709 C CA . VAL A 1 89 ? -1.387 18.359 -3.195 1 97.56 89 VAL A CA 1
ATOM 710 C C . VAL A 1 89 ? -1.741 18.047 -4.645 1 97.56 89 VAL A C 1
ATOM 712 O O . VAL A 1 89 ? -1.001 18.391 -5.566 1 97.56 89 VAL A O 1
ATOM 715 N N . TYR A 1 90 ? -2.752 17.328 -4.848 1 96.38 90 TYR A N 1
ATOM 716 C CA . TYR A 1 90 ? -3.283 17.188 -6.199 1 96.38 90 TYR A CA 1
ATOM 717 C C . TYR A 1 90 ? -4.805 17.297 -6.199 1 96.38 90 TYR A C 1
ATOM 719 O O . TYR A 1 90 ? -5.449 17.031 -5.18 1 96.38 90 TYR A O 1
ATOM 727 N N . GLY A 1 91 ? -5.316 17.75 -7.234 1 95.56 91 GLY A N 1
ATOM 728 C CA . GLY A 1 91 ? -6.742 17.969 -7.441 1 95.56 91 GLY A CA 1
ATOM 729 C C . GLY A 1 91 ? -7.098 18.266 -8.883 1 95.56 91 GLY A C 1
ATOM 730 O O . GLY A 1 91 ? -6.32 17.984 -9.797 1 95.56 91 GLY A O 1
ATOM 731 N N . ASN A 1 92 ? -8.266 18.797 -9.047 1 93.75 92 ASN A N 1
ATOM 732 C CA . ASN A 1 92 ? -8.758 19.141 -10.375 1 93.75 92 ASN A CA 1
ATOM 733 C C . ASN A 1 92 ? -7.953 20.297 -10.984 1 93.75 92 ASN A C 1
ATOM 735 O O . ASN A 1 92 ? -7.664 21.281 -10.305 1 93.75 92 ASN A O 1
ATOM 739 N N . SER A 1 93 ? -7.637 20.156 -12.258 1 95.12 93 SER A N 1
ATOM 740 C CA . SER A 1 93 ? -6.844 21.156 -12.961 1 95.12 93 SER A CA 1
ATOM 741 C C . SER A 1 93 ? -7.551 22.5 -12.984 1 95.12 93 SER A C 1
ATOM 743 O O . SER A 1 93 ? -6.902 23.547 -13 1 95.12 93 SER A O 1
ATOM 745 N N . ASP A 1 94 ? -8.859 22.484 -12.93 1 93.81 94 ASP A N 1
ATOM 746 C CA . ASP A 1 94 ? -9.641 23.719 -12.961 1 93.81 94 ASP A CA 1
ATOM 747 C C . ASP A 1 94 ? -9.422 24.547 -11.695 1 93.81 94 ASP A C 1
ATOM 749 O O . ASP A 1 94 ? -9.68 25.75 -11.68 1 93.81 94 ASP A O 1
ATOM 753 N N . ASP A 1 95 ? -8.945 23.859 -10.695 1 96.06 95 ASP A N 1
ATOM 754 C CA . ASP A 1 95 ? -8.797 24.516 -9.398 1 96.06 95 ASP A CA 1
ATOM 755 C C . ASP A 1 95 ? -7.332 24.875 -9.133 1 96.06 95 ASP A C 1
ATOM 757 O O . ASP A 1 95 ? -6.949 25.125 -7.988 1 96.06 95 ASP A O 1
ATOM 761 N N . ILE A 1 96 ? -6.512 24.938 -10.148 1 96.88 96 ILE A N 1
ATOM 762 C CA . ILE A 1 96 ? -5.066 25.047 -9.992 1 96.88 96 ILE A CA 1
ATOM 763 C C . ILE A 1 96 ? -4.719 26.359 -9.281 1 96.88 96 ILE A C 1
ATOM 765 O O . ILE A 1 96 ? -3.797 26.406 -8.469 1 96.88 96 ILE A O 1
ATOM 769 N N . LYS A 1 97 ? -5.398 27.469 -9.562 1 96.94 97 LYS A N 1
ATOM 770 C CA . LYS A 1 97 ? -5.086 28.75 -8.938 1 96.94 97 LYS A CA 1
ATOM 771 C C . LYS A 1 97 ? -5.273 28.688 -7.426 1 96.94 97 LYS A C 1
ATOM 773 O O . LYS A 1 97 ? -4.43 29.172 -6.672 1 96.94 97 LYS A O 1
ATOM 778 N N . HIS A 1 98 ? -6.371 28.078 -7.055 1 97.06 98 HIS A N 1
ATOM 779 C CA . HIS A 1 98 ? -6.656 27.953 -5.633 1 97.06 98 HIS A CA 1
ATOM 780 C C . HIS A 1 98 ? -5.691 26.984 -4.961 1 97.06 98 HIS A C 1
ATOM 782 O O . HIS A 1 98 ? -5.223 27.234 -3.848 1 97.06 98 HIS A O 1
ATOM 788 N N . LEU A 1 99 ? -5.426 25.844 -5.598 1 97.5 99 LEU A N 1
ATOM 789 C CA . LEU A 1 99 ? -4.469 24.891 -5.062 1 97.5 99 LEU A CA 1
ATOM 790 C C . LEU A 1 99 ? -3.094 25.516 -4.883 1 97.5 99 LEU A C 1
ATOM 792 O O . LEU A 1 99 ? -2.441 25.328 -3.857 1 97.5 99 LEU A O 1
ATOM 796 N N . LEU A 1 100 ? -2.709 26.312 -5.875 1 97.56 100 LEU A N 1
ATOM 797 C CA . LEU A 1 100 ? -1.437 27.031 -5.82 1 97.56 100 LEU A CA 1
ATOM 798 C C . LEU A 1 100 ? -1.417 28.016 -4.664 1 97.56 100 LEU A C 1
ATOM 800 O O . LEU A 1 100 ? -0.426 28.109 -3.938 1 97.56 100 LEU A O 1
ATOM 804 N N . ASP A 1 101 ? -2.482 28.703 -4.543 1 97.62 101 ASP A N 1
ATOM 805 C CA . ASP A 1 101 ? -2.59 29.688 -3.475 1 97.62 101 ASP A CA 1
ATOM 806 C C . ASP A 1 101 ? -2.375 29.047 -2.107 1 97.62 101 ASP A C 1
ATOM 808 O O . ASP A 1 101 ? -1.622 29.562 -1.281 1 97.62 101 ASP A O 1
ATOM 812 N N . ILE A 1 102 ? -2.984 27.906 -1.899 1 97.62 102 ILE A N 1
ATOM 813 C CA . ILE A 1 102 ? -2.898 27.219 -0.619 1 97.62 102 ILE A CA 1
ATOM 814 C C . ILE A 1 102 ? -1.482 26.688 -0.41 1 97.62 102 ILE A C 1
ATOM 816 O O . ILE A 1 102 ? -0.892 26.875 0.656 1 97.62 102 ILE A O 1
ATOM 820 N N . MET A 1 103 ? -0.909 26.031 -1.407 1 97.75 103 MET A N 1
ATOM 821 C CA . MET A 1 103 ? 0.415 25.438 -1.282 1 97.75 103 MET A CA 1
ATOM 822 C C . MET A 1 103 ? 1.48 26.5 -1.058 1 97.75 103 MET A C 1
ATOM 824 O O . MET A 1 103 ? 2.4 26.312 -0.26 1 97.75 103 MET A O 1
ATOM 828 N N . LEU A 1 104 ? 1.355 27.594 -1.793 1 97.75 104 LEU A N 1
ATOM 829 C CA . LEU A 1 104 ? 2.297 28.703 -1.606 1 97.75 104 LEU A CA 1
ATOM 830 C C . LEU A 1 104 ? 2.16 29.297 -0.212 1 97.75 104 LEU A C 1
ATOM 832 O O . LEU A 1 104 ? 3.162 29.625 0.427 1 97.75 104 LEU A O 1
ATOM 836 N N . ASP A 1 105 ? 0.933 29.406 0.27 1 97.56 105 ASP A N 1
ATOM 837 C CA . ASP A 1 105 ? 0.682 29.938 1.611 1 97.56 105 ASP A CA 1
ATOM 838 C C . ASP A 1 105 ? 1.303 29.031 2.674 1 97.56 105 ASP A C 1
ATOM 840 O O . ASP A 1 105 ? 1.922 29.516 3.625 1 97.56 105 ASP A O 1
ATOM 844 N N . ILE A 1 106 ? 1.214 27.734 2.523 1 97.56 106 ILE A N 1
ATOM 845 C CA . ILE A 1 106 ? 1.764 26.75 3.449 1 97.56 106 ILE A CA 1
ATOM 846 C C . ILE A 1 106 ? 3.283 26.891 3.504 1 97.56 106 ILE A C 1
ATOM 848 O O . ILE A 1 106 ? 3.873 26.922 4.586 1 97.56 106 ILE A O 1
ATOM 852 N N . TYR A 1 107 ? 3.885 27.031 2.371 1 97.69 107 TYR A N 1
ATOM 853 C CA . TYR A 1 107 ? 5.34 27.094 2.309 1 97.69 107 TYR A CA 1
ATOM 854 C C . TYR A 1 107 ? 5.848 28.438 2.836 1 97.69 107 TYR A C 1
ATOM 856 O O . TYR A 1 107 ? 6.84 28.484 3.566 1 97.69 107 TYR A O 1
ATOM 864 N N . ILE A 1 108 ? 5.168 29.562 2.48 1 96.94 108 ILE A N 1
ATOM 865 C CA . ILE A 1 108 ? 5.68 30.906 2.727 1 96.94 108 ILE A CA 1
ATOM 866 C C . ILE A 1 108 ? 5.297 31.344 4.137 1 96.94 108 ILE A C 1
ATOM 868 O O . ILE A 1 108 ? 6.117 31.938 4.852 1 96.94 108 ILE A O 1
ATOM 872 N N . ASN A 1 109 ? 4.039 30.984 4.582 1 96.56 109 ASN A N 1
ATOM 873 C CA . ASN A 1 109 ? 3.484 31.703 5.723 1 96.56 109 ASN A CA 1
ATOM 874 C C . ASN A 1 109 ? 3.145 30.766 6.867 1 96.56 109 ASN A C 1
ATOM 876 O O . ASN A 1 109 ? 2.336 31.094 7.738 1 96.56 109 ASN A O 1
ATOM 880 N N . ALA A 1 110 ? 3.684 29.562 6.824 1 95.06 110 ALA A N 1
ATOM 881 C CA . ALA A 1 110 ? 3.355 28.625 7.891 1 95.06 110 ALA A CA 1
ATOM 882 C C . ALA A 1 110 ? 3.494 29.281 9.258 1 95.06 110 ALA A C 1
ATOM 884 O O . ALA A 1 110 ? 4.453 30 9.516 1 95.06 110 ALA A O 1
ATOM 885 N N . LYS A 1 111 ? 2.369 28.953 9.984 1 91.12 111 LYS A N 1
ATOM 886 C CA . LYS A 1 111 ? 2.342 29.469 11.352 1 91.12 111 LYS A CA 1
ATOM 887 C C . LYS A 1 111 ? 2.402 28.328 12.367 1 91.12 111 LYS A C 1
ATOM 889 O O . LYS A 1 111 ? 1.885 27.25 12.117 1 91.12 111 LYS A O 1
ATOM 894 N N . PHE A 1 112 ? 3.109 28.328 13.414 1 94.5 112 PHE A N 1
ATOM 895 C CA . PHE A 1 112 ? 3.334 27.297 14.422 1 94.5 112 PHE A CA 1
ATOM 896 C C . PHE A 1 112 ? 2.648 27.672 15.734 1 94.5 112 PHE A C 1
ATOM 898 O O . PHE A 1 112 ? 3.307 27.828 16.766 1 94.5 112 PHE A O 1
ATOM 905 N N . ASP A 1 113 ? 1.271 27.609 15.562 1 94.75 113 ASP A N 1
ATOM 906 C CA . ASP A 1 113 ? 0.481 27.891 16.75 1 94.75 113 ASP A CA 1
ATOM 907 C C . ASP A 1 113 ? 0.795 26.906 17.875 1 94.75 113 ASP A C 1
ATOM 909 O O . ASP A 1 113 ? 0.878 25.703 17.641 1 94.75 113 ASP A O 1
ATOM 913 N N . THR A 1 114 ? 0.943 27.438 19.109 1 95.69 114 THR A N 1
ATOM 914 C CA . THR A 1 114 ? 1.371 26.625 20.234 1 95.69 114 THR A CA 1
ATOM 915 C C . THR A 1 114 ? 0.337 25.547 20.547 1 95.69 114 THR A C 1
ATOM 917 O O . THR A 1 114 ? 0.694 24.422 20.922 1 95.69 114 THR A O 1
ATOM 920 N N . ASN A 1 115 ? -0.885 25.922 20.453 1 94.94 115 ASN A N 1
ATOM 921 C CA . ASN A 1 115 ? -1.924 24.922 20.703 1 94.94 115 ASN A CA 1
ATOM 922 C C . ASN A 1 115 ? -1.854 23.781 19.703 1 94.94 115 ASN A C 1
ATOM 924 O O . ASN A 1 115 ? -2.057 22.625 20.062 1 94.94 115 ASN A O 1
ATOM 928 N N . GLU A 1 116 ? -1.609 24.125 18.453 1 95.94 116 GLU A N 1
ATOM 929 C CA . GLU A 1 116 ? -1.481 23.109 17.422 1 95.94 116 GLU A CA 1
ATOM 930 C C . GLU A 1 116 ? -0.252 22.234 17.656 1 95.94 116 GLU A C 1
ATOM 932 O O . GLU A 1 116 ? -0.287 21.031 17.406 1 95.94 116 GLU A O 1
ATOM 937 N N . ILE A 1 117 ? 0.807 22.859 18.141 1 97.38 117 ILE A N 1
ATOM 938 C CA . ILE A 1 117 ? 2.021 22.125 18.469 1 97.38 117 ILE A CA 1
ATOM 939 C C . ILE A 1 117 ? 1.718 21.062 19.531 1 97.38 117 ILE A C 1
ATOM 941 O O . ILE A 1 117 ? 2.123 19.906 19.391 1 97.38 117 ILE A O 1
ATOM 945 N N . ASN A 1 118 ? 1.017 21.484 20.516 1 96 118 ASN A N 1
ATOM 946 C CA . ASN A 1 118 ? 0.695 20.562 21.609 1 96 118 ASN A CA 1
ATOM 947 C C . ASN A 1 118 ? -0.187 19.422 21.125 1 96 118 ASN A C 1
ATOM 949 O O . ASN A 1 118 ? 0.03 18.266 21.516 1 96 118 ASN A O 1
ATOM 953 N N . LYS A 1 119 ? -1.131 19.688 20.344 1 93.88 119 LYS A N 1
ATOM 954 C CA . LYS A 1 119 ? -2.008 18.656 19.812 1 93.88 119 LYS A CA 1
ATOM 955 C C . LYS A 1 119 ? -1.229 17.688 18.922 1 93.88 119 LYS A C 1
ATOM 957 O O . LYS A 1 119 ? -1.387 16.469 19.047 1 93.88 119 LYS A O 1
ATOM 962 N N . GLU A 1 120 ? -0.422 18.25 18.031 1 95.56 120 GLU A N 1
ATOM 963 C CA . GLU A 1 120 ? 0.307 17.406 17.078 1 95.56 120 GLU A CA 1
ATOM 964 C C . GLU A 1 120 ? 1.347 16.547 17.781 1 95.56 120 GLU A C 1
ATOM 966 O O . GLU A 1 120 ? 1.645 15.438 17.344 1 95.56 120 GLU A O 1
ATOM 971 N N . ARG A 1 121 ? 1.893 17.125 18.859 1 96.75 121 ARG A N 1
ATOM 972 C CA . ARG A 1 121 ? 2.811 16.344 19.672 1 96.75 121 ARG A CA 1
ATOM 973 C C . ARG A 1 121 ? 2.182 15.016 20.094 1 96.75 121 ARG A C 1
ATOM 975 O O . ARG A 1 121 ? 2.812 13.961 20 1 96.75 121 ARG A O 1
ATOM 982 N N . LYS A 1 122 ? 0.988 15.07 20.516 1 94.62 122 LYS A N 1
ATOM 983 C CA . LYS A 1 122 ? 0.272 13.859 20.922 1 94.62 122 LYS A CA 1
ATOM 984 C C . LYS A 1 122 ? 0.085 12.914 19.734 1 94.62 122 LYS A C 1
ATOM 986 O O . LYS A 1 122 ? 0.284 11.703 19.859 1 94.62 122 LYS A O 1
ATOM 991 N N . VAL A 1 123 ? -0.277 13.461 18.641 1 94.94 123 VAL A N 1
ATOM 992 C CA . VAL A 1 123 ? -0.521 12.664 17.438 1 94.94 123 VAL A CA 1
ATOM 993 C C . VAL A 1 123 ? 0.758 11.938 17.031 1 94.94 123 VAL A C 1
ATOM 995 O O . VAL A 1 123 ? 0.728 10.75 16.688 1 94.94 123 VAL A O 1
ATOM 998 N N . ILE A 1 124 ? 1.86 12.648 17.031 1 96.75 124 ILE A N 1
ATOM 999 C CA . ILE A 1 124 ? 3.148 12.094 16.609 1 96.75 124 ILE A CA 1
ATOM 1000 C C . ILE A 1 124 ? 3.553 10.969 17.562 1 96.75 124 ILE A C 1
ATOM 1002 O O . ILE A 1 124 ? 4.082 9.945 17.125 1 96.75 124 ILE A O 1
ATOM 1006 N N . ILE A 1 125 ? 3.326 11.18 18.828 1 95.12 125 ILE A N 1
ATOM 1007 C CA . ILE A 1 125 ? 3.658 10.156 19.812 1 95.12 125 ILE A CA 1
ATOM 1008 C C . ILE A 1 125 ? 2.826 8.906 19.562 1 95.12 125 ILE A C 1
ATOM 1010 O O . ILE A 1 125 ? 3.336 7.785 19.641 1 95.12 125 ILE A O 1
ATOM 1014 N N . GLU A 1 126 ? 1.544 9.07 19.25 1 92.25 126 GLU A N 1
ATOM 1015 C CA . GLU A 1 126 ? 0.713 7.926 18.875 1 92.25 126 GLU A CA 1
ATOM 1016 C C . GLU A 1 126 ? 1.239 7.238 17.625 1 92.25 126 GLU A C 1
ATOM 1018 O O . GLU A 1 126 ? 1.234 6.012 17.531 1 92.25 126 GLU A O 1
ATOM 1023 N N . GLU A 1 127 ? 1.644 8.016 16.688 1 93.5 127 GLU A N 1
ATOM 1024 C CA . GLU A 1 127 ? 2.252 7.461 15.484 1 93.5 127 GLU A CA 1
ATOM 1025 C C . GLU A 1 127 ? 3.49 6.633 15.812 1 93.5 127 GLU A C 1
ATOM 1027 O O . GLU A 1 127 ? 3.693 5.555 15.25 1 93.5 127 GLU A O 1
ATOM 1032 N N . MET A 1 128 ? 4.316 7.18 16.688 1 94.62 128 MET A N 1
ATOM 1033 C CA . MET A 1 128 ? 5.508 6.469 17.141 1 94.62 128 MET A CA 1
ATOM 1034 C C . MET A 1 128 ? 5.145 5.109 17.719 1 94.62 128 MET A C 1
ATOM 1036 O O . MET A 1 128 ? 5.77 4.098 17.391 1 94.62 128 MET A O 1
ATOM 1040 N N . ARG A 1 129 ? 4.156 5.094 18.5 1 92.12 129 ARG A N 1
ATOM 1041 C CA . ARG A 1 129 ? 3.715 3.865 19.141 1 92.12 129 ARG A CA 1
ATOM 1042 C C . ARG A 1 129 ? 3.184 2.867 18.125 1 92.12 129 ARG A C 1
ATOM 1044 O O . ARG A 1 129 ? 3.428 1.664 18.234 1 92.12 129 ARG A O 1
ATOM 1051 N N . MET A 1 130 ? 2.469 3.377 17.172 1 90.75 130 MET A N 1
ATOM 1052 C CA . MET A 1 130 ? 1.943 2.52 16.109 1 90.75 130 MET A CA 1
ATOM 1053 C C . MET A 1 130 ? 3.076 1.875 15.32 1 90.75 130 MET A C 1
ATOM 1055 O O . MET A 1 130 ? 3.031 0.68 15.023 1 90.75 130 MET A O 1
ATOM 1059 N N . ARG A 1 131 ? 4.039 2.654 14.969 1 91.75 131 ARG A N 1
ATOM 1060 C CA . ARG A 1 131 ? 5.184 2.156 14.211 1 91.75 131 ARG A CA 1
ATOM 1061 C C . ARG A 1 131 ? 5.949 1.103 15 1 91.75 131 ARG A C 1
ATOM 1063 O O . ARG A 1 131 ? 6.484 0.152 14.43 1 91.75 131 ARG A O 1
ATOM 1070 N N . GLU A 1 132 ? 6.004 1.271 16.25 1 90.31 132 GLU A N 1
ATOM 1071 C CA . GLU A 1 132 ? 6.715 0.344 17.125 1 90.31 132 GLU A CA 1
ATOM 1072 C C . GLU A 1 132 ? 6.043 -1.026 17.141 1 90.31 132 GLU A C 1
ATOM 1074 O O . GLU A 1 132 ? 6.656 -2.02 17.531 1 90.31 132 GLU A O 1
ATOM 1079 N N . ASP A 1 133 ? 4.832 -1.099 16.781 1 90.38 133 ASP A N 1
ATOM 1080 C CA . ASP A 1 133 ? 4.105 -2.363 16.75 1 90.38 133 ASP A CA 1
ATOM 1081 C C . ASP A 1 133 ? 4.449 -3.17 15.5 1 90.38 133 ASP A C 1
ATOM 1083 O O . ASP A 1 133 ? 4.121 -4.352 15.406 1 90.38 133 ASP A O 1
ATOM 1087 N N . SER A 1 134 ? 5.148 -2.619 14.547 1 91.69 134 SER A N 1
ATOM 1088 C CA . SER A 1 134 ? 5.531 -3.295 13.312 1 91.69 134 SER A CA 1
ATOM 1089 C C . SER A 1 134 ? 6.871 -4.004 13.461 1 91.69 134 SER A C 1
ATOM 1091 O O . SER A 1 134 ? 7.895 -3.363 13.711 1 91.69 134 SER A O 1
ATOM 1093 N N . PRO A 1 135 ? 6.914 -5.289 13.195 1 93.12 135 PRO A N 1
ATOM 1094 C CA . PRO A 1 135 ? 8.18 -6.016 13.281 1 93.12 135 PRO A CA 1
ATOM 1095 C C . PRO A 1 135 ? 9.25 -5.461 12.352 1 93.12 135 PRO A C 1
ATOM 1097 O O . PRO A 1 135 ? 10.422 -5.359 12.727 1 93.12 135 PRO A O 1
ATOM 1100 N N . LEU A 1 136 ? 8.828 -5.086 11.219 1 94.19 136 LEU A N 1
ATOM 1101 C CA . LEU A 1 136 ? 9.797 -4.594 10.242 1 94.19 136 LEU A CA 1
ATOM 1102 C C . LEU A 1 136 ? 10.352 -3.24 10.672 1 94.19 136 LEU A C 1
ATOM 1104 O O . LEU A 1 136 ? 11.539 -2.967 10.484 1 94.19 136 LEU A O 1
ATOM 1108 N N . VAL A 1 137 ? 9.555 -2.404 11.219 1 94.44 137 VAL A N 1
ATOM 1109 C CA . VAL A 1 137 ? 10.023 -1.105 11.695 1 94.44 137 VAL A CA 1
ATOM 1110 C C . VAL A 1 137 ? 11.062 -1.302 12.797 1 94.44 137 VAL A C 1
ATOM 1112 O O . VAL A 1 137 ? 12.086 -0.616 12.82 1 94.44 137 VAL A O 1
ATOM 1115 N N . LYS A 1 138 ? 10.812 -2.244 13.672 1 94.44 138 LYS A N 1
ATOM 1116 C CA . LYS A 1 138 ? 11.75 -2.543 14.75 1 94.44 138 LYS A CA 1
ATOM 1117 C C . LYS A 1 138 ? 13.086 -3.027 14.195 1 94.44 138 LYS A C 1
ATOM 1119 O O . LYS A 1 138 ? 14.148 -2.623 14.672 1 94.44 138 LYS A O 1
ATOM 1124 N N . LEU A 1 139 ? 12.969 -3.867 13.211 1 97.5 139 LEU A N 1
ATOM 1125 C CA . LEU A 1 139 ? 14.188 -4.41 12.633 1 97.5 139 LEU A CA 1
ATOM 1126 C C . LEU A 1 139 ? 14.977 -3.324 11.906 1 97.5 139 LEU A C 1
ATOM 1128 O O . LEU A 1 139 ? 16.203 -3.281 11.992 1 97.5 139 LEU A O 1
ATOM 1132 N N . TYR A 1 140 ? 14.336 -2.445 11.188 1 97.31 140 TYR A N 1
ATOM 1133 C CA . TYR A 1 140 ? 15.008 -1.346 10.508 1 97.31 140 TYR A CA 1
ATOM 1134 C C . TYR A 1 140 ? 15.695 -0.422 11.508 1 97.31 140 TYR A C 1
ATOM 1136 O O . TYR A 1 140 ? 16.812 0.036 11.273 1 97.31 140 TYR A O 1
ATOM 1144 N N . SER A 1 141 ? 15.023 -0.155 12.578 1 96.19 141 SER A N 1
ATOM 1145 C CA . SER A 1 141 ? 15.617 0.675 13.625 1 96.19 141 SER A CA 1
ATOM 1146 C C . SER A 1 141 ? 16.875 0.035 14.195 1 96.19 141 SER A C 1
ATOM 1148 O O . SER A 1 141 ? 17.906 0.703 14.352 1 96.19 141 SER A O 1
ATOM 1150 N N . ALA A 1 142 ? 16.797 -1.283 14.484 1 97.19 142 ALA A N 1
ATOM 1151 C CA . ALA A 1 142 ? 17.953 -2.004 15.008 1 97.19 142 ALA A CA 1
ATOM 1152 C C . ALA A 1 142 ? 19.109 -1.989 14 1 97.19 142 ALA A C 1
ATOM 1154 O O . ALA A 1 142 ? 20.266 -1.831 14.383 1 97.19 142 ALA A O 1
ATOM 1155 N N . MET A 1 143 ? 18.766 -2.127 12.781 1 97.62 143 MET A N 1
ATOM 1156 C CA . MET A 1 143 ? 19.766 -2.123 11.711 1 97.62 143 MET A CA 1
ATOM 1157 C C . MET A 1 143 ? 20.469 -0.778 11.641 1 97.62 143 MET A C 1
ATOM 1159 O O . MET A 1 143 ? 21.703 -0.724 11.602 1 97.62 143 MET A O 1
ATOM 1163 N N . HIS A 1 144 ? 19.75 0.262 11.617 1 96.75 144 HIS A N 1
ATOM 1164 C CA . HIS A 1 144 ? 20.344 1.595 11.539 1 96.75 144 HIS A CA 1
ATOM 1165 C C . HIS A 1 144 ? 21.219 1.88 12.758 1 96.75 144 HIS A C 1
ATOM 1167 O O . HIS A 1 144 ? 22.312 2.434 12.617 1 96.75 144 HIS A O 1
ATOM 1173 N N . LYS A 1 145 ? 20.766 1.515 13.914 1 96.19 145 LYS A N 1
ATOM 1174 C CA . LYS A 1 145 ? 21.516 1.747 15.148 1 96.19 145 LYS A CA 1
ATOM 1175 C C . LYS A 1 145 ? 22.859 1.023 15.117 1 96.19 145 LYS A C 1
ATOM 1177 O O . LYS A 1 145 ? 23.859 1.537 15.625 1 96.19 145 LYS A O 1
ATOM 1182 N N . LYS A 1 146 ? 22.812 -0.124 14.516 1 96.25 146 LYS A N 1
ATOM 1183 C CA . LYS A 1 146 ? 24.031 -0.924 14.469 1 96.25 146 LYS A CA 1
ATOM 1184 C C . LYS A 1 146 ? 24.969 -0.436 13.367 1 96.25 146 LYS A C 1
ATOM 1186 O O . LYS A 1 146 ? 26.125 -0.115 13.625 1 96.25 146 LYS A O 1
ATOM 1191 N N . ILE A 1 147 ? 24.469 -0.289 12.195 1 96 147 ILE A N 1
ATOM 1192 C CA . ILE A 1 147 ? 25.281 -0.063 11.016 1 96 147 ILE A CA 1
ATOM 1193 C C . ILE A 1 147 ? 25.75 1.388 10.984 1 96 147 ILE A C 1
ATOM 1195 O O . ILE A 1 147 ? 26.891 1.668 10.586 1 96 147 ILE A O 1
ATOM 1199 N N . PHE A 1 148 ? 24.969 2.25 11.461 1 95.81 148 PHE A N 1
ATOM 1200 C CA . PHE A 1 148 ? 25.297 3.668 11.391 1 95.81 148 PHE A CA 1
ATOM 1201 C C . PHE A 1 148 ? 25.547 4.23 12.789 1 95.81 148 PHE A C 1
ATOM 1203 O O . PHE A 1 148 ? 25.297 5.414 13.039 1 95.81 148 PHE A O 1
ATOM 1210 N N . ALA A 1 149 ? 26.016 3.414 13.656 1 95.31 149 ALA A N 1
ATOM 1211 C CA . ALA A 1 149 ? 26.281 3.805 15.039 1 95.31 149 ALA A CA 1
ATOM 1212 C C . ALA A 1 149 ? 27.141 5.066 15.094 1 95.31 149 ALA A C 1
ATOM 1214 O O . ALA A 1 149 ? 28.141 5.18 14.367 1 95.31 149 ALA A O 1
ATOM 1215 N N . GLY A 1 150 ? 26.703 6.02 15.898 1 94.19 150 GLY A N 1
ATOM 1216 C CA . GLY A 1 150 ? 27.484 7.227 16.125 1 94.19 150 GLY A CA 1
ATOM 1217 C C . GLY A 1 150 ? 27.219 8.312 15.094 1 94.19 150 GLY A C 1
ATOM 1218 O O . GLY A 1 150 ? 27.906 9.328 15.055 1 94.19 150 GLY A O 1
ATOM 1219 N N . THR A 1 151 ? 26.328 8.117 14.234 1 95.12 151 THR A N 1
ATOM 1220 C CA . THR A 1 151 ? 26 9.094 13.203 1 95.12 151 THR A CA 1
ATOM 1221 C C . THR A 1 151 ? 24.516 9.477 13.258 1 95.12 151 THR A C 1
ATOM 1223 O O . THR A 1 151 ? 23.75 8.883 14.023 1 95.12 151 THR A O 1
ATOM 1226 N N . SER A 1 152 ? 24.125 10.445 12.453 1 94.81 152 SER A N 1
ATOM 1227 C CA . SER A 1 152 ? 22.734 10.914 12.391 1 94.81 152 SER A CA 1
ATOM 1228 C C . SER A 1 152 ? 21.812 9.844 11.82 1 94.81 152 SER A C 1
ATOM 1230 O O . SER A 1 152 ? 20.609 9.844 12.086 1 94.81 152 SER A O 1
ATOM 1232 N N . LEU A 1 153 ? 22.344 8.914 11.055 1 95.62 153 LEU A N 1
ATOM 1233 C CA . LEU A 1 153 ? 21.547 7.891 10.398 1 95.62 153 LEU A CA 1
ATOM 1234 C C . LEU A 1 153 ? 21.109 6.82 11.398 1 95.62 153 LEU A C 1
ATOM 1236 O O . LEU A 1 153 ? 20.234 6.004 11.102 1 95.62 153 LEU A O 1
ATOM 1240 N N . SER A 1 154 ? 21.688 6.84 12.586 1 95.56 154 SER A N 1
ATOM 1241 C CA . SER A 1 154 ? 21.297 5.895 13.617 1 95.56 154 SER A CA 1
ATOM 1242 C C . SER A 1 154 ? 19.984 6.316 14.273 1 95.56 154 SER A C 1
ATOM 1244 O O . SER A 1 154 ? 19.328 5.512 14.953 1 95.56 154 SER A O 1
ATOM 1246 N N . ARG A 1 155 ? 19.562 7.566 14.078 1 93.44 155 ARG A N 1
ATOM 1247 C CA . ARG A 1 155 ? 18.375 8.109 14.727 1 93.44 155 ARG A CA 1
ATOM 1248 C C . ARG A 1 155 ? 17.125 7.797 13.914 1 93.44 155 ARG A C 1
ATOM 1250 O O . ARG A 1 155 ? 17.172 7.762 12.68 1 93.44 155 ARG A O 1
ATOM 1257 N N . ASN A 1 156 ? 16.062 7.586 14.68 1 95.19 156 ASN A N 1
ATOM 1258 C CA . ASN A 1 156 ? 14.781 7.438 14.008 1 95.19 156 ASN A CA 1
ATOM 1259 C C . ASN A 1 156 ? 14.305 8.758 13.414 1 95.19 156 ASN A C 1
ATOM 1261 O O . ASN A 1 156 ? 14.438 9.812 14.039 1 95.19 156 ASN A O 1
ATOM 1265 N N . ILE A 1 157 ? 13.758 8.688 12.219 1 96.75 157 ILE A N 1
ATOM 1266 C CA . ILE A 1 157 ? 13.266 9.875 11.531 1 96.75 157 ILE A CA 1
ATOM 1267 C C . ILE A 1 157 ? 12.18 10.547 12.367 1 96.75 157 ILE A C 1
ATOM 1269 O O . ILE A 1 157 ? 12.125 11.773 12.445 1 96.75 157 ILE A O 1
ATOM 1273 N N . ILE A 1 158 ? 11.367 9.734 13.031 1 96.69 158 ILE A N 1
ATOM 1274 C CA . ILE A 1 158 ? 10.227 10.242 13.781 1 96.69 158 ILE A CA 1
ATOM 1275 C C . ILE A 1 158 ? 10.695 10.766 15.141 1 96.69 158 ILE A C 1
ATOM 1277 O O . ILE A 1 158 ? 9.93 11.414 15.859 1 96.69 158 ILE A O 1
ATOM 1281 N N . GLY A 1 159 ? 11.969 10.578 15.578 1 96.19 159 GLY A N 1
ATOM 1282 C CA . GLY A 1 159 ? 12.508 11.047 16.844 1 96.19 159 GLY A CA 1
ATOM 1283 C C . GLY A 1 159 ? 12.211 10.109 18 1 96.19 159 GLY A C 1
ATOM 1284 O O . GLY A 1 159 ? 12.062 8.898 17.797 1 96.19 159 GLY A O 1
ATOM 1285 N N . ASN A 1 160 ? 12.445 10.586 19.141 1 94.88 160 ASN A N 1
ATOM 1286 C CA . ASN A 1 160 ? 12.102 9.852 20.359 1 94.88 160 ASN A CA 1
ATOM 1287 C C . ASN A 1 160 ? 11.141 10.641 21.234 1 94.88 160 ASN A C 1
ATOM 1289 O O . ASN A 1 160 ? 10.953 11.844 21.047 1 94.88 160 ASN A O 1
ATOM 1293 N N . ILE A 1 161 ? 10.531 9.984 22.156 1 95 161 ILE A N 1
ATOM 1294 C CA . ILE A 1 161 ? 9.461 10.562 22.953 1 95 161 ILE A CA 1
ATOM 1295 C C . ILE A 1 161 ? 9.992 11.758 23.75 1 95 161 ILE A C 1
ATOM 1297 O O . ILE A 1 161 ? 9.336 12.797 23.828 1 95 161 ILE A O 1
ATOM 1301 N N . ASP A 1 162 ? 11.141 11.672 24.25 1 96.31 162 ASP A N 1
ATOM 1302 C CA . ASP A 1 162 ? 11.727 12.727 25.062 1 96.31 162 ASP A CA 1
ATOM 1303 C C . ASP A 1 162 ? 11.93 14.008 24.234 1 96.31 162 ASP A C 1
ATOM 1305 O O . ASP A 1 162 ? 11.516 15.086 24.656 1 96.31 162 ASP A O 1
ATOM 1309 N N . THR A 1 163 ? 12.547 13.898 23.094 1 97.19 163 THR A N 1
ATOM 1310 C CA . THR A 1 163 ? 12.812 15.078 22.281 1 97.19 163 THR A CA 1
ATOM 1311 C C . THR A 1 163 ? 11.508 15.688 21.766 1 97.19 163 THR A C 1
ATOM 1313 O O . THR A 1 163 ? 11.328 16.906 21.828 1 97.19 163 THR A O 1
ATOM 1316 N N . ILE A 1 164 ? 10.578 14.859 21.344 1 97.56 164 ILE A N 1
ATOM 1317 C CA . ILE A 1 164 ? 9.312 15.344 20.797 1 97.56 164 ILE A CA 1
ATOM 1318 C C . ILE A 1 164 ? 8.531 16.078 21.891 1 97.56 164 ILE A C 1
ATOM 1320 O O . ILE A 1 164 ? 7.887 17.094 21.609 1 97.56 164 ILE A O 1
ATOM 1324 N N . THR A 1 165 ? 8.609 15.578 23.109 1 96.69 165 THR A N 1
ATOM 1325 C CA . THR A 1 165 ? 7.887 16.172 24.234 1 96.69 165 THR A CA 1
ATOM 1326 C C . THR A 1 165 ? 8.461 17.547 24.578 1 96.69 165 THR A C 1
ATOM 1328 O O . THR A 1 165 ? 7.73 18.438 25 1 96.69 165 THR A O 1
ATOM 1331 N N . ASN A 1 166 ? 9.648 17.781 24.25 1 96.56 166 ASN A N 1
ATOM 1332 C CA . ASN A 1 166 ? 10.328 18.969 24.75 1 96.56 166 ASN A CA 1
ATOM 1333 C C . ASN A 1 166 ? 10.477 20.031 23.656 1 96.56 166 ASN A C 1
ATOM 1335 O O . ASN A 1 166 ? 10.797 21.188 23.938 1 96.56 166 ASN A O 1
ATOM 1339 N N . LEU A 1 167 ? 10.227 19.672 22.438 1 97.31 167 LEU A N 1
ATOM 1340 C CA . LEU A 1 167 ? 10.359 20.625 21.344 1 97.31 167 LEU A CA 1
ATOM 1341 C C . LEU A 1 167 ? 9.367 21.781 21.5 1 97.31 167 LEU A C 1
ATOM 1343 O O . LEU A 1 167 ? 8.211 21.562 21.859 1 97.31 167 LEU A O 1
ATOM 1347 N N . LYS A 1 168 ? 9.812 23 21.25 1 96.31 168 LYS A N 1
ATOM 1348 C CA . LYS A 1 168 ? 8.992 24.203 21.375 1 96.31 168 LYS A CA 1
ATOM 1349 C C . LYS A 1 168 ? 8.891 24.938 20.031 1 96.31 168 LYS A C 1
ATOM 1351 O O . LYS A 1 168 ? 9.531 24.547 19.062 1 96.31 168 LYS A O 1
ATOM 1356 N N . LYS A 1 169 ? 8.031 25.891 20.078 1 97.38 169 LYS A N 1
ATOM 1357 C CA . LYS A 1 169 ? 7.785 26.688 18.875 1 97.38 169 LYS A CA 1
ATOM 1358 C C . LYS A 1 169 ? 9.086 27.266 18.328 1 97.38 169 LYS A C 1
ATOM 1360 O O . LYS A 1 169 ? 9.328 27.219 17.125 1 97.38 169 LYS A O 1
ATOM 1365 N N . LYS A 1 170 ? 9.914 27.75 19.172 1 96.81 170 LYS A N 1
ATOM 1366 C CA . LYS A 1 170 ? 11.156 28.375 18.75 1 96.81 170 LYS A CA 1
ATOM 1367 C C . LYS A 1 170 ? 12.062 27.391 18.016 1 96.81 170 LYS A C 1
ATOM 1369 O O . LYS A 1 170 ? 12.781 27.75 17.094 1 96.81 170 LYS A O 1
ATOM 1374 N N . ASP A 1 171 ? 12.078 26.125 18.453 1 96.62 171 ASP A N 1
ATOM 1375 C CA . ASP A 1 171 ? 12.891 25.094 17.812 1 96.62 171 ASP A CA 1
ATOM 1376 C C . ASP A 1 171 ? 12.414 24.812 16.391 1 96.62 171 ASP A C 1
ATOM 1378 O O . ASP A 1 171 ? 13.227 24.703 15.469 1 96.62 171 ASP A O 1
ATOM 1382 N N . LEU A 1 172 ? 11.094 24.688 16.25 1 97.38 172 LEU A N 1
ATOM 1383 C CA . LEU A 1 172 ? 10.508 24.422 14.945 1 97.38 172 LEU A CA 1
ATOM 1384 C C . LEU A 1 172 ? 10.789 25.578 13.992 1 97.38 172 LEU A C 1
ATOM 1386 O O . LEU A 1 172 ? 11.188 25.359 12.844 1 97.38 172 LEU A O 1
ATOM 1390 N N . MET A 1 173 ? 10.625 26.75 14.484 1 95.88 173 MET A N 1
ATOM 1391 C CA . MET A 1 173 ? 10.844 27.938 13.664 1 95.88 173 MET A CA 1
ATOM 1392 C C . MET A 1 173 ? 12.305 28.062 13.25 1 95.88 173 MET A C 1
ATOM 1394 O O . MET A 1 173 ? 12.602 28.406 12.109 1 95.88 173 MET A O 1
ATOM 1398 N N . GLY A 1 174 ? 13.148 27.828 14.234 1 95.38 174 GLY A N 1
ATOM 1399 C CA . GLY A 1 174 ? 14.57 27.844 13.922 1 95.38 174 GLY A CA 1
ATOM 1400 C C . GLY A 1 174 ? 14.961 26.844 12.859 1 95.38 174 GLY A C 1
ATOM 1401 O O . GLY A 1 174 ? 15.719 27.156 11.938 1 95.38 174 GLY A O 1
ATOM 1402 N N . PHE A 1 175 ? 14.492 25.625 13 1 96.69 175 PHE A N 1
ATOM 1403 C CA . PHE A 1 175 ? 14.781 24.578 12.031 1 96.69 175 PHE A CA 1
ATOM 1404 C C . PHE A 1 175 ? 14.25 24.953 10.648 1 96.69 175 PHE A C 1
ATOM 1406 O O . PHE A 1 175 ? 14.945 24.781 9.648 1 96.69 175 PHE A O 1
ATOM 1413 N N . ARG A 1 176 ? 13.047 25.406 10.578 1 96.81 176 ARG A N 1
ATOM 1414 C CA . ARG A 1 176 ? 12.453 25.812 9.312 1 96.81 176 ARG A CA 1
ATOM 1415 C C . ARG A 1 176 ? 13.273 26.922 8.664 1 96.81 176 ARG A C 1
ATOM 1417 O O . ARG A 1 176 ? 13.609 26.844 7.48 1 96.81 176 ARG A O 1
ATOM 1424 N N . SER A 1 177 ? 13.562 27.953 9.422 1 95.25 177 SER A N 1
ATOM 1425 C CA . SER A 1 177 ? 14.281 29.125 8.891 1 95.25 177 SER A CA 1
ATOM 1426 C C . SER A 1 177 ? 15.641 28.719 8.336 1 95.25 177 SER A C 1
ATOM 1428 O O . SER A 1 177 ? 16.125 29.312 7.371 1 95.25 177 SER A O 1
ATOM 1430 N N . SER A 1 178 ? 16.172 27.719 8.891 1 95.75 178 SER A N 1
ATOM 1431 C CA . SER A 1 178 ? 17.516 27.312 8.516 1 95.75 178 SER A CA 1
ATOM 1432 C C . SER A 1 178 ? 17.5 26.484 7.234 1 95.75 178 SER A C 1
ATOM 1434 O O . SER A 1 178 ? 18.5 26.453 6.5 1 95.75 178 SER A O 1
ATOM 1436 N N . LEU A 1 179 ? 16.359 25.875 6.965 1 96.88 179 LEU A N 1
ATOM 1437 C CA . LEU A 1 179 ? 16.453 24.891 5.898 1 96.88 179 LEU A CA 1
ATOM 1438 C C . LEU A 1 179 ? 15.406 25.156 4.816 1 96.88 179 LEU A C 1
ATOM 1440 O O . LEU A 1 179 ? 15.602 24.781 3.656 1 96.88 179 LEU A O 1
ATOM 1444 N N . TYR A 1 180 ? 14.281 25.688 5.25 1 96.94 180 TYR A N 1
ATOM 1445 C CA . TYR A 1 180 ? 13.227 25.984 4.285 1 96.94 180 TYR A CA 1
ATOM 1446 C C . TYR A 1 180 ? 13.492 27.297 3.566 1 96.94 180 TYR A C 1
ATOM 1448 O O . TYR A 1 180 ? 12.766 28.281 3.762 1 96.94 180 TYR A O 1
ATOM 1456 N N . LYS A 1 181 ? 14.445 27.344 2.721 1 95.94 181 LYS A N 1
ATOM 1457 C CA . LYS A 1 181 ? 14.875 28.5 1.95 1 95.94 181 LYS A CA 1
ATOM 1458 C C . LYS A 1 181 ? 14.93 28.188 0.459 1 95.94 181 LYS A C 1
ATOM 1460 O O . LYS A 1 181 ? 15.008 27.016 0.071 1 95.94 181 LYS A O 1
ATOM 1465 N N . PRO A 1 182 ? 14.914 29.188 -0.353 1 96.38 182 PRO A N 1
ATOM 1466 C CA . PRO A 1 182 ? 14.828 28.984 -1.803 1 96.38 182 PRO A CA 1
ATOM 1467 C C . PRO A 1 182 ? 15.938 28.094 -2.348 1 96.38 182 PRO A C 1
ATOM 1469 O O . PRO A 1 182 ? 15.664 27.141 -3.092 1 96.38 182 PRO A O 1
ATOM 1472 N N . GLU A 1 183 ? 17.156 28.266 -1.945 1 94.69 183 GLU A N 1
ATOM 1473 C CA . GLU A 1 183 ? 18.281 27.516 -2.496 1 94.69 183 GLU A CA 1
ATOM 1474 C C . GLU A 1 183 ? 18.219 26.047 -2.105 1 94.69 183 GLU A C 1
ATOM 1476 O O . GLU A 1 183 ? 18.859 25.203 -2.734 1 94.69 183 GLU A O 1
ATOM 1481 N N . ASN A 1 184 ? 17.453 25.75 -1.065 1 96.25 184 ASN A N 1
ATOM 1482 C CA . ASN A 1 184 ? 17.344 24.391 -0.545 1 96.25 184 ASN A CA 1
ATOM 1483 C C . ASN A 1 184 ? 16.016 23.75 -0.937 1 96.25 184 ASN A C 1
ATOM 1485 O O . ASN A 1 184 ? 15.633 22.719 -0.385 1 96.25 184 ASN A O 1
ATOM 1489 N N . THR A 1 185 ? 15.273 24.375 -1.812 1 97.81 185 THR A N 1
ATOM 1490 C CA . THR A 1 185 ? 13.914 23.938 -2.133 1 97.81 185 THR A CA 1
ATOM 1491 C C . THR A 1 185 ? 13.742 23.797 -3.641 1 97.81 185 THR A C 1
ATOM 1493 O O . THR A 1 185 ? 14.258 24.594 -4.414 1 97.81 185 THR A O 1
ATOM 1496 N N . VAL A 1 186 ? 13.086 22.719 -4.062 1 98.44 186 VAL A N 1
ATOM 1497 C CA . VAL A 1 186 ? 12.609 22.547 -5.43 1 98.44 186 VAL A CA 1
ATOM 1498 C C . VAL A 1 186 ? 11.078 22.547 -5.445 1 98.44 186 VAL A C 1
ATOM 1500 O O . VAL A 1 186 ? 10.445 21.859 -4.645 1 98.44 186 VAL A O 1
ATOM 1503 N N . PHE A 1 187 ? 10.547 23.422 -6.258 1 98.5 187 PHE A N 1
ATOM 1504 C CA . PHE A 1 187 ? 9.109 23.484 -6.465 1 98.5 187 PHE A CA 1
ATOM 1505 C C . PHE A 1 187 ? 8.719 22.812 -7.777 1 98.5 187 PHE A C 1
ATOM 1507 O O . PHE A 1 187 ? 9.266 23.141 -8.836 1 98.5 187 PHE A O 1
ATOM 1514 N N . VAL A 1 188 ? 7.766 21.812 -7.699 1 98.56 188 VAL A N 1
ATOM 1515 C CA . VAL A 1 188 ? 7.438 21.031 -8.875 1 98.56 188 VAL A CA 1
ATOM 1516 C C . VAL A 1 188 ? 5.926 21.031 -9.102 1 98.56 188 VAL A C 1
ATOM 1518 O O . VAL A 1 188 ? 5.148 20.922 -8.148 1 98.56 188 VAL A O 1
ATOM 1521 N N . ILE A 1 189 ? 5.48 21.219 -10.344 1 98.38 189 ILE A N 1
ATOM 1522 C CA . ILE A 1 189 ? 4.086 21.094 -10.75 1 98.38 189 ILE A CA 1
ATOM 1523 C C . ILE A 1 189 ? 3.98 20.141 -11.938 1 98.38 189 ILE A C 1
ATOM 1525 O O . ILE A 1 189 ? 4.711 20.281 -12.922 1 98.38 189 ILE A O 1
ATOM 1529 N N . THR A 1 190 ? 3.143 19.188 -11.812 1 97.56 190 THR A N 1
ATOM 1530 C CA . THR A 1 190 ? 2.914 18.219 -12.875 1 97.56 190 THR A CA 1
ATOM 1531 C C . THR A 1 190 ? 1.423 18.094 -13.18 1 97.56 190 THR A C 1
ATOM 1533 O O . THR A 1 190 ? 0.584 18.375 -12.32 1 97.56 190 THR A O 1
ATOM 1536 N N . GLY A 1 191 ? 1.103 17.688 -14.375 1 96 191 GLY A N 1
ATOM 1537 C CA . GLY A 1 191 ? -0.279 17.453 -14.758 1 96 191 GLY A CA 1
ATOM 1538 C C . GLY A 1 191 ? -0.792 18.438 -15.781 1 96 191 GLY A C 1
ATOM 1539 O O . GLY A 1 191 ? -0.027 18.938 -16.609 1 96 191 GLY A O 1
ATOM 1540 N N . ASN A 1 192 ? -2.119 18.672 -15.812 1 95.44 192 ASN A N 1
ATOM 1541 C CA . ASN A 1 192 ? -2.77 19.516 -16.812 1 95.44 192 ASN A CA 1
ATOM 1542 C C . ASN A 1 192 ? -2.857 20.969 -16.344 1 95.44 192 ASN A C 1
ATOM 1544 O O . ASN A 1 192 ? -3.691 21.312 -15.492 1 95.44 192 ASN A O 1
ATOM 1548 N N . PHE A 1 193 ? -2 21.844 -16.891 1 96.75 193 PHE A N 1
ATOM 1549 C CA . PHE A 1 193 ? -1.97 23.25 -16.547 1 96.75 193 PHE A CA 1
ATOM 1550 C C . PHE A 1 193 ? -1.246 24.062 -17.625 1 96.75 193 PHE A C 1
ATOM 1552 O O . PHE A 1 193 ? -0.588 23.484 -18.5 1 96.75 193 PHE A O 1
ATOM 1559 N N . ASN A 1 194 ? -1.446 25.312 -17.656 1 96.62 194 ASN A N 1
ATOM 1560 C CA . ASN A 1 194 ? -0.697 26.234 -18.5 1 96.62 194 ASN A CA 1
ATOM 1561 C C . ASN A 1 194 ? 0.608 26.672 -17.828 1 96.62 194 ASN A C 1
ATOM 1563 O O . ASN A 1 194 ? 0.595 27.422 -16.859 1 96.62 194 ASN A O 1
ATOM 1567 N N . PRO A 1 195 ? 1.718 26.219 -18.375 1 96.56 195 PRO A N 1
ATOM 1568 C CA . PRO A 1 195 ? 3 26.438 -17.703 1 96.56 195 PRO A CA 1
ATOM 1569 C C . PRO A 1 195 ? 3.314 27.922 -17.531 1 96.56 195 PRO A C 1
ATOM 1571 O O . PRO A 1 195 ? 3.828 28.328 -16.484 1 96.56 195 PRO A O 1
ATOM 1574 N N . GLN A 1 196 ? 3.037 28.734 -18.469 1 96.56 196 GLN A N 1
ATOM 1575 C CA . GLN A 1 196 ? 3.369 30.156 -18.391 1 96.56 196 GLN A CA 1
ATOM 1576 C C . GLN A 1 196 ? 2.555 30.859 -17.312 1 96.56 196 GLN A C 1
ATOM 1578 O O . GLN A 1 196 ? 3.092 31.641 -16.547 1 96.56 196 GLN A O 1
ATOM 1583 N N . ALA A 1 197 ? 1.308 30.562 -17.297 1 96.12 197 ALA A N 1
ATOM 1584 C CA . ALA A 1 197 ? 0.436 31.172 -16.297 1 96.12 197 ALA A CA 1
ATOM 1585 C C . ALA A 1 197 ? 0.882 30.797 -14.883 1 96.12 197 ALA A C 1
ATOM 1587 O O . ALA A 1 197 ? 0.943 31.641 -13.992 1 96.12 197 ALA A O 1
ATOM 1588 N N . VAL A 1 198 ? 1.188 29.562 -14.719 1 95.94 198 VAL A N 1
ATOM 1589 C CA . VAL A 1 198 ? 1.589 29.047 -13.406 1 95.94 198 VAL A CA 1
ATOM 1590 C C . VAL A 1 198 ? 2.938 29.641 -13.016 1 95.94 198 VAL A C 1
ATOM 1592 O O . VAL A 1 198 ? 3.141 30.031 -11.867 1 95.94 198 VAL A O 1
ATOM 1595 N N . PHE A 1 199 ? 3.805 29.734 -13.969 1 96.06 199 PHE A N 1
ATOM 1596 C CA . PHE A 1 199 ? 5.121 30.297 -13.688 1 96.06 199 PHE A CA 1
ATOM 1597 C C . PHE A 1 199 ? 5.012 31.75 -13.25 1 96.06 199 PHE A C 1
ATOM 1599 O O . PHE A 1 199 ? 5.715 32.188 -12.336 1 96.06 199 PHE A O 1
ATOM 1606 N N . ASN A 1 200 ? 4.188 32.5 -13.891 1 95.62 200 ASN A N 1
ATOM 1607 C CA . ASN A 1 200 ? 4.02 33.906 -13.539 1 95.62 200 ASN A CA 1
ATOM 1608 C C . ASN A 1 200 ? 3.576 34.062 -12.094 1 95.62 200 ASN A C 1
ATOM 1610 O O . ASN A 1 200 ? 4.117 34.906 -11.359 1 95.62 200 ASN A O 1
ATOM 1614 N N . ILE A 1 201 ? 2.666 33.25 -11.688 1 94.56 201 ILE A N 1
ATOM 1615 C CA . ILE A 1 201 ? 2.158 33.312 -10.32 1 94.56 201 ILE A CA 1
ATOM 1616 C C . ILE A 1 201 ? 3.264 32.906 -9.344 1 94.56 201 ILE A C 1
ATOM 1618 O O . ILE A 1 201 ? 3.488 33.594 -8.352 1 94.56 201 ILE A O 1
ATOM 1622 N N . THR A 1 202 ? 3.939 31.844 -9.617 1 94.88 202 THR A N 1
ATOM 1623 C CA . THR A 1 202 ? 4.945 31.297 -8.711 1 94.88 202 THR A CA 1
ATOM 1624 C C . THR A 1 202 ? 6.16 32.219 -8.633 1 94.88 202 THR A C 1
ATOM 1626 O O . THR A 1 202 ? 6.723 32.406 -7.559 1 94.88 202 THR A O 1
ATOM 1629 N N . ASN A 1 203 ? 6.523 32.719 -9.82 1 94.56 203 ASN A N 1
ATOM 1630 C CA . ASN A 1 203 ? 7.66 33.656 -9.844 1 94.56 203 ASN A CA 1
ATOM 1631 C C . ASN A 1 203 ? 7.391 34.906 -9.016 1 94.56 203 ASN A C 1
ATOM 1633 O O . ASN A 1 203 ? 8.281 35.375 -8.32 1 94.56 203 ASN A O 1
ATOM 1637 N N . ASN A 1 204 ? 6.266 35.438 -9.078 1 94.12 204 ASN A N 1
ATOM 1638 C CA . ASN A 1 204 ? 5.898 36.625 -8.359 1 94.12 204 ASN A CA 1
ATOM 1639 C C . ASN A 1 204 ? 5.957 36.438 -6.844 1 94.12 204 ASN A C 1
ATOM 1641 O O . ASN A 1 204 ? 6.391 37.312 -6.105 1 94.12 204 ASN A O 1
ATOM 1645 N N . LEU A 1 205 ? 5.598 35.281 -6.387 1 95.25 205 LEU A N 1
ATOM 1646 C CA . LEU A 1 205 ? 5.492 35.062 -4.949 1 95.25 205 LEU A CA 1
ATOM 1647 C C . LEU A 1 205 ? 6.77 34.438 -4.406 1 95.25 205 LEU A C 1
ATOM 1649 O O . LEU A 1 205 ? 7.328 34.906 -3.416 1 95.25 205 LEU A O 1
ATOM 1653 N N . LEU A 1 206 ? 7.27 33.406 -5.039 1 96.69 206 LEU A N 1
ATOM 1654 C CA . LEU A 1 206 ? 8.438 32.656 -4.555 1 96.69 206 LEU A CA 1
ATOM 1655 C C . LEU A 1 206 ? 9.719 33.438 -4.844 1 96.69 206 LEU A C 1
ATOM 1657 O O . LEU A 1 206 ? 10.711 33.281 -4.121 1 96.69 206 LEU A O 1
ATOM 1661 N N . GLY A 1 207 ? 9.688 34.188 -5.91 1 95.44 207 GLY A N 1
ATOM 1662 C CA . GLY A 1 207 ? 10.859 34.969 -6.281 1 95.44 207 GLY A CA 1
ATOM 1663 C C . GLY A 1 207 ? 11.227 36.031 -5.254 1 95.44 207 GLY A C 1
ATOM 1664 O O . GLY A 1 207 ? 12.375 36.469 -5.207 1 95.44 207 GLY A O 1
ATOM 1665 N N . GLN A 1 208 ? 10.328 36.375 -4.41 1 94.75 208 GLN A N 1
ATOM 1666 C CA . GLN A 1 208 ? 10.531 37.438 -3.432 1 94.75 208 GLN A CA 1
ATOM 1667 C C . GLN A 1 208 ? 11.141 36.906 -2.143 1 94.75 208 GLN A C 1
ATOM 1669 O O . GLN A 1 208 ? 11.57 37.656 -1.279 1 94.75 208 GLN A O 1
ATOM 1674 N N . LEU A 1 209 ? 11.234 35.625 -2.088 1 96 209 LEU A N 1
ATOM 1675 C CA . LEU A 1 209 ? 11.742 35.031 -0.863 1 96 209 LEU A CA 1
ATOM 1676 C C . LEU A 1 209 ? 13.258 35.188 -0.763 1 96 209 LEU A C 1
ATOM 1678 O O . LEU A 1 209 ? 13.953 35.188 -1.78 1 96 209 LEU A O 1
ATOM 1682 N N . GLU A 1 210 ? 13.719 35.375 0.451 1 93.56 210 GLU A N 1
ATOM 1683 C CA . GLU A 1 210 ? 15.148 35.5 0.704 1 93.56 210 GLU A CA 1
ATOM 1684 C C . GLU A 1 210 ? 15.711 34.219 1.342 1 93.56 210 GLU A C 1
ATOM 1686 O O . GLU A 1 210 ? 14.984 33.5 2.023 1 93.56 210 GLU A O 1
ATOM 1691 N N . ASN A 1 211 ? 16.938 34 1.013 1 93.12 211 ASN A N 1
ATOM 1692 C CA . ASN A 1 211 ? 17.641 32.906 1.7 1 93.12 211 ASN A CA 1
ATOM 1693 C C . ASN A 1 211 ? 18.109 33.344 3.092 1 93.12 211 ASN A C 1
ATOM 1695 O O . ASN A 1 211 ? 18.828 34.312 3.236 1 93.12 211 ASN A O 1
ATOM 1699 N N . SER A 1 212 ? 17.594 32.625 4.016 1 88.31 212 SER A N 1
ATOM 1700 C CA . SER A 1 212 ? 18.031 32.906 5.383 1 88.31 212 SER A CA 1
ATOM 1701 C C . SER A 1 212 ? 19.516 32.656 5.551 1 88.31 212 SER A C 1
ATOM 1703 O O . SER A 1 212 ? 20.094 31.781 4.891 1 88.31 212 SER A O 1
ATOM 1705 N N . GLN A 1 213 ? 20.109 33.344 6.461 1 88.94 213 GLN A N 1
ATOM 1706 C CA . GLN A 1 213 ? 21.531 33.156 6.773 1 88.94 213 GLN A CA 1
ATOM 1707 C C . GLN A 1 213 ? 21.719 32.094 7.832 1 88.94 213 GLN A C 1
ATOM 1709 O O . GLN A 1 213 ? 22.828 31.594 8.039 1 88.94 213 GLN A O 1
ATOM 1714 N N . GLU A 1 214 ? 20.609 31.703 8.328 1 88.44 214 GLU A N 1
ATOM 1715 C CA . GLU A 1 214 ? 20.672 30.641 9.328 1 88.44 214 GLU A CA 1
ATOM 1716 C C . GLU A 1 214 ? 20.969 29.297 8.672 1 88.44 214 GLU A C 1
ATOM 1718 O O . GLU A 1 214 ? 20.469 29 7.578 1 88.44 214 GLU A O 1
ATOM 1723 N N . SER A 1 215 ? 21.938 28.625 9.32 1 85.94 215 SER A N 1
ATOM 1724 C CA . SER A 1 215 ? 22.266 27.297 8.82 1 85.94 215 SER A CA 1
ATOM 1725 C C . SER A 1 215 ? 22.047 26.234 9.883 1 85.94 215 SER A C 1
ATOM 1727 O O . SER A 1 215 ? 22.281 26.469 11.07 1 85.94 215 SER A O 1
ATOM 1729 N N . ALA A 1 216 ? 21.438 25.234 9.453 1 86.12 216 ALA A N 1
ATOM 1730 C CA . ALA A 1 216 ? 21.328 24.078 10.336 1 86.12 216 ALA A CA 1
ATOM 1731 C C . ALA A 1 216 ? 22.547 23.172 10.203 1 86.12 216 ALA A C 1
ATOM 1733 O O . ALA A 1 216 ? 23.25 23.188 9.188 1 86.12 216 ALA A O 1
ATOM 1734 N N . ILE A 1 217 ? 22.734 22.469 11.305 1 87.25 217 ILE A N 1
ATOM 1735 C CA . ILE A 1 217 ? 23.797 21.469 11.25 1 87.25 217 ILE A CA 1
ATOM 1736 C C . ILE A 1 217 ? 23.406 20.359 10.273 1 87.25 217 ILE A C 1
ATOM 1738 O O . ILE A 1 217 ? 22.25 19.922 10.25 1 87.25 217 ILE A O 1
ATOM 1742 N N . THR A 1 218 ? 24.312 20 9.398 1 88.75 218 THR A N 1
ATOM 1743 C CA . THR A 1 218 ? 24.125 18.891 8.477 1 88.75 218 THR A CA 1
ATOM 1744 C C . THR A 1 218 ? 25.188 17.812 8.703 1 88.75 218 THR A C 1
ATOM 1746 O O . THR A 1 218 ? 26.344 18.125 8.984 1 88.75 218 THR A O 1
ATOM 1749 N N . TYR A 1 219 ? 24.719 16.641 8.68 1 87.19 219 TYR A N 1
ATOM 1750 C CA . TYR A 1 219 ? 25.609 15.531 8.984 1 87.19 219 TYR A CA 1
ATOM 1751 C C . TYR A 1 219 ? 25.922 14.719 7.734 1 87.19 219 TYR A C 1
ATOM 1753 O O . TYR A 1 219 ? 26.125 13.5 7.809 1 87.19 219 TYR A O 1
ATOM 1761 N N . PHE A 1 220 ? 25.969 15.383 6.652 1 81.81 220 PHE A N 1
ATOM 1762 C CA . PHE A 1 220 ? 26.328 14.719 5.41 1 81.81 220 PHE A CA 1
ATOM 1763 C C . PHE A 1 220 ? 27.828 14.477 5.348 1 81.81 220 PHE A C 1
ATOM 1765 O O . PHE A 1 220 ? 28.312 13.672 4.547 1 81.81 220 PHE A O 1
ATOM 1772 N N . ASN A 1 221 ? 28.516 15.039 6.281 1 86.12 221 ASN A N 1
ATOM 1773 C CA . ASN A 1 221 ? 29.953 14.852 6.363 1 86.12 221 ASN A CA 1
ATOM 1774 C C . ASN A 1 221 ? 30.3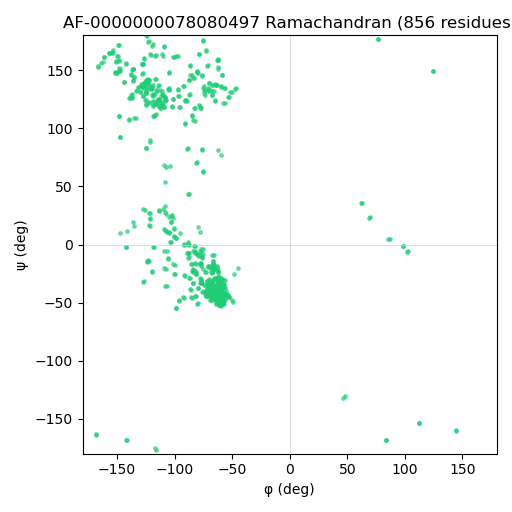12 13.625 7.188 1 86.12 221 ASN A C 1
ATOM 1776 O O . ASN A 1 221 ? 31.5 13.312 7.363 1 86.12 221 ASN A O 1
ATOM 1780 N N . GLU A 1 222 ? 29.328 12.914 7.648 1 93.25 222 GLU A N 1
ATOM 1781 C CA . GLU A 1 222 ? 29.562 11.742 8.492 1 93.25 222 GLU A CA 1
ATOM 1782 C C . GLU A 1 222 ? 30 10.539 7.656 1 93.25 222 GLU A C 1
ATOM 1784 O O . GLU A 1 222 ? 30.156 9.438 8.18 1 93.25 222 GLU A O 1
ATOM 1789 N N . LYS A 1 223 ? 30.281 10.766 6.504 1 90.81 223 LYS A N 1
ATOM 1790 C CA . LYS A 1 223 ? 30.641 9.711 5.566 1 90.81 223 LYS A CA 1
ATOM 1791 C C . LYS A 1 223 ? 31.859 8.93 6.055 1 90.81 223 LYS A C 1
ATOM 1793 O O . LYS A 1 223 ? 31.859 7.699 6.062 1 90.81 223 LYS A O 1
ATOM 1798 N N . PRO A 1 224 ? 32.844 9.609 6.488 1 93.38 224 PRO A N 1
ATOM 1799 C CA . PRO A 1 224 ? 34.031 8.852 6.93 1 93.38 224 PRO A CA 1
ATOM 1800 C C . PRO A 1 224 ? 33.719 7.93 8.109 1 93.38 224 PRO A C 1
ATOM 1802 O O . PRO A 1 224 ? 34.25 6.816 8.172 1 93.38 224 PRO A O 1
ATOM 1805 N N . ILE A 1 225 ? 32.906 8.398 8.984 1 94.5 225 ILE A N 1
ATOM 1806 C CA . ILE A 1 225 ? 32.562 7.59 10.148 1 94.5 225 ILE A CA 1
ATOM 1807 C C . ILE A 1 225 ? 31.734 6.371 9.703 1 94.5 225 ILE A C 1
ATOM 1809 O O . ILE A 1 225 ? 32 5.254 10.164 1 94.5 225 ILE A O 1
ATOM 1813 N N . ILE A 1 226 ? 30.812 6.609 8.82 1 94 226 ILE A N 1
ATOM 1814 C CA . ILE A 1 226 ? 29.938 5.551 8.32 1 94 226 ILE A CA 1
ATOM 1815 C C . ILE A 1 226 ? 30.766 4.5 7.59 1 94 226 ILE A C 1
ATOM 1817 O O . ILE A 1 226 ? 30.609 3.301 7.836 1 94 226 ILE A O 1
ATOM 1821 N N . LEU A 1 227 ? 31.641 4.977 6.754 1 93.75 227 LEU A N 1
ATOM 1822 C CA . LEU A 1 227 ? 32.469 4.062 5.98 1 93.75 227 LEU A CA 1
ATOM 1823 C C . LEU A 1 227 ? 33.406 3.277 6.895 1 93.75 227 LEU A C 1
ATOM 1825 O O . LEU A 1 227 ? 33.656 2.084 6.68 1 93.75 227 LEU A O 1
ATOM 1829 N N . LYS A 1 228 ? 33.906 3.926 7.855 1 94.38 228 LYS A N 1
ATOM 1830 C CA . LYS A 1 228 ? 34.781 3.256 8.812 1 94.38 228 LYS A CA 1
ATOM 1831 C C . LYS A 1 228 ? 34.062 2.156 9.562 1 94.38 228 LYS A C 1
ATOM 1833 O O . LYS A 1 228 ? 34.594 1.062 9.758 1 94.38 228 LYS A O 1
ATOM 1838 N N . ASN A 1 229 ? 32.812 2.469 10.055 1 93.31 229 ASN A N 1
ATOM 1839 C CA . ASN A 1 229 ? 32 1.465 10.727 1 93.31 229 ASN A CA 1
ATOM 1840 C C . ASN A 1 229 ? 31.797 0.229 9.852 1 93.31 229 ASN A C 1
ATOM 1842 O O . ASN A 1 229 ? 31.906 -0.9 10.336 1 93.31 229 ASN A O 1
ATOM 1846 N N . MET A 1 230 ? 31.594 0.436 8.641 1 93.81 230 MET A N 1
ATOM 1847 C CA . MET A 1 230 ? 31.328 -0.649 7.699 1 93.81 230 MET A CA 1
ATOM 1848 C C . MET A 1 230 ? 32.625 -1.418 7.387 1 93.81 230 MET A C 1
ATOM 1850 O O . MET A 1 230 ? 32.594 -2.643 7.258 1 93.81 230 MET A O 1
ATOM 1854 N N . GLU A 1 231 ? 33.656 -0.696 7.359 1 93.88 231 GLU A N 1
ATOM 1855 C CA . GLU A 1 231 ? 34.938 -1.3 7.02 1 93.88 231 GLU A CA 1
ATOM 1856 C C . GLU A 1 231 ? 35.5 -2.107 8.188 1 93.88 231 GLU A C 1
ATOM 1858 O O . GLU A 1 231 ? 36.188 -3.119 7.988 1 93.88 231 GLU A O 1
ATOM 1863 N N . THR A 1 232 ? 35.25 -1.689 9.344 1 95.12 232 THR A N 1
ATOM 1864 C CA . THR A 1 232 ? 35.875 -2.271 10.531 1 95.12 232 THR A CA 1
ATOM 1865 C C . THR A 1 232 ? 35.219 -3.607 10.883 1 95.12 232 THR A C 1
ATOM 1867 O O . THR A 1 232 ? 35.781 -4.383 11.664 1 95.12 232 THR A O 1
ATOM 1870 N N . GLN A 1 233 ? 34.031 -3.799 10.344 1 95.12 233 GLN A N 1
ATOM 1871 C CA . GLN A 1 233 ? 33.406 -5.09 10.617 1 95.12 233 GLN A CA 1
ATOM 1872 C C . GLN A 1 233 ? 34.188 -6.23 10 1 95.12 233 GLN A C 1
ATOM 1874 O O . GLN A 1 233 ? 34.438 -6.25 8.789 1 95.12 233 GLN A O 1
ATOM 1879 N N . LYS A 1 234 ? 34.594 -7.219 10.875 1 94.88 234 LYS A N 1
ATOM 1880 C CA . LYS A 1 234 ? 35.469 -8.281 10.391 1 94.88 234 LYS A CA 1
ATOM 1881 C C . LYS A 1 234 ? 34.781 -9.648 10.516 1 94.88 234 LYS A C 1
ATOM 1883 O O . LYS A 1 234 ? 35.375 -10.672 10.164 1 94.88 234 LYS A O 1
ATOM 1888 N N . GLU A 1 235 ? 33.594 -9.68 11.055 1 94.62 235 GLU A N 1
ATOM 1889 C CA . GLU A 1 235 ? 32.812 -10.898 11.172 1 94.62 235 GLU A CA 1
ATOM 1890 C C . GLU A 1 235 ? 31.312 -10.594 11.078 1 94.62 235 GLU A C 1
ATOM 1892 O O . GLU A 1 235 ? 30.891 -9.461 11.32 1 94.62 235 GLU A O 1
ATOM 1897 N N . PRO A 1 236 ? 30.625 -11.586 10.734 1 95.81 236 PRO A N 1
ATOM 1898 C CA . PRO A 1 236 ? 29.172 -11.383 10.672 1 95.81 236 PRO A CA 1
ATOM 1899 C C . PRO A 1 236 ? 28.578 -10.938 12.016 1 95.81 236 PRO A C 1
ATOM 1901 O O . PRO A 1 236 ? 29.062 -11.352 13.07 1 95.81 236 PRO A O 1
ATOM 1904 N N . TYR A 1 237 ? 27.562 -10.109 11.93 1 96.06 237 TYR A N 1
ATOM 1905 C CA . TYR A 1 237 ? 26.812 -9.672 13.094 1 96.06 237 TYR A CA 1
ATOM 1906 C C . TYR A 1 237 ? 25.391 -10.234 13.055 1 96.06 237 TYR A C 1
ATOM 1908 O O . TYR A 1 237 ? 24.719 -10.172 12.031 1 96.06 237 TYR A O 1
ATOM 1916 N N . ILE A 1 238 ? 24.969 -10.781 14.172 1 95.75 238 ILE A N 1
ATOM 1917 C CA . ILE A 1 238 ? 23.625 -11.359 14.266 1 95.75 238 ILE A CA 1
ATOM 1918 C C . ILE A 1 238 ? 22.875 -10.727 15.43 1 95.75 238 ILE A C 1
ATOM 1920 O O . ILE A 1 238 ? 23.359 -10.742 16.562 1 95.75 238 ILE A O 1
ATOM 1924 N N . TYR A 1 239 ? 21.781 -10.125 15.086 1 96.38 239 TYR A N 1
ATOM 1925 C CA . TYR A 1 239 ? 20.859 -9.57 16.062 1 96.38 239 TYR A CA 1
ATOM 1926 C C . TYR A 1 239 ? 19.578 -10.398 16.141 1 96.38 239 TYR A C 1
ATOM 1928 O O . TYR A 1 239 ? 18.906 -10.617 15.125 1 96.38 239 TYR A O 1
ATOM 1936 N N . ILE A 1 240 ? 19.25 -10.844 17.344 1 95.69 240 ILE A N 1
ATOM 1937 C CA . ILE A 1 240 ? 18.062 -11.664 17.531 1 95.69 240 ILE A CA 1
ATOM 1938 C C . ILE A 1 240 ? 17.156 -11.055 18.609 1 95.69 240 ILE A C 1
ATOM 1940 O O . ILE A 1 240 ? 17.625 -10.781 19.719 1 95.69 240 ILE A O 1
ATOM 1944 N N . LYS A 1 241 ? 15.969 -10.828 18.203 1 94.69 241 LYS A N 1
ATOM 1945 C CA . LYS A 1 241 ? 14.922 -10.469 19.156 1 94.69 241 LYS A CA 1
ATOM 1946 C C . LYS A 1 241 ? 13.797 -11.492 19.141 1 94.69 241 LYS A C 1
ATOM 1948 O O . LYS A 1 241 ? 13.062 -11.609 18.156 1 94.69 241 LYS A O 1
ATOM 1953 N N . LYS A 1 242 ? 13.539 -12.133 20.281 1 93.5 242 LYS A N 1
ATOM 1954 C CA . LYS A 1 242 ? 12.555 -13.211 20.359 1 93.5 242 LYS A CA 1
ATOM 1955 C C . LYS A 1 242 ? 11.18 -12.672 20.75 1 93.5 242 LYS A C 1
ATOM 1957 O O . LYS A 1 242 ? 11.078 -11.781 21.609 1 93.5 242 LYS A O 1
ATOM 1962 N N . ASN A 1 243 ? 10.211 -13.156 20.078 1 91.19 243 ASN A N 1
ATOM 1963 C CA . ASN A 1 243 ? 8.812 -12.898 20.375 1 91.19 243 ASN A CA 1
ATOM 1964 C C . ASN A 1 243 ? 7.926 -14.086 20.016 1 91.19 243 ASN A C 1
ATOM 1966 O O . ASN A 1 243 ? 7.59 -14.273 18.844 1 91.19 243 ASN A O 1
ATOM 1970 N N . ASN A 1 244 ? 7.395 -14.742 20.953 1 90 244 ASN A N 1
ATOM 1971 C CA . ASN A 1 244 ? 6.68 -16 20.734 1 90 244 ASN A CA 1
ATOM 1972 C C . ASN A 1 244 ? 5.238 -15.75 20.297 1 90 244 ASN A C 1
ATOM 1974 O O . ASN A 1 244 ? 4.512 -16.688 19.984 1 90 244 ASN A O 1
ATOM 1978 N N . MET A 1 245 ? 4.867 -14.539 20.219 1 86.62 245 MET A N 1
ATOM 1979 C CA . MET A 1 245 ? 3.492 -14.234 19.844 1 86.62 245 MET A CA 1
ATOM 1980 C C . MET A 1 245 ? 3.338 -14.211 18.328 1 86.62 245 MET A C 1
ATOM 1982 O O . MET A 1 245 ? 2.221 -14.273 17.812 1 86.62 245 MET A O 1
ATOM 1986 N N . PHE A 1 246 ? 4.41 -14.117 17.625 1 90.56 246 PHE A N 1
ATOM 1987 C CA . PHE A 1 246 ? 4.359 -14.109 16.172 1 90.56 246 PHE A CA 1
ATOM 1988 C C . PHE A 1 246 ? 4.312 -15.531 15.609 1 90.56 246 PHE A C 1
ATOM 1990 O O . PHE A 1 246 ? 4.945 -16.438 16.156 1 90.56 246 PHE A O 1
ATOM 1997 N N . GLN A 1 247 ? 3.576 -15.617 14.578 1 92.19 247 GLN A N 1
ATOM 1998 C CA . GLN A 1 247 ? 3.559 -16.906 13.875 1 92.19 247 GLN A CA 1
ATOM 1999 C C . GLN A 1 247 ? 4.727 -17.016 12.906 1 92.19 247 GLN A C 1
ATOM 2001 O O . GLN A 1 247 ? 5.109 -18.109 12.508 1 92.19 247 GLN A O 1
ATOM 2006 N N . GLN A 1 248 ? 5.242 -15.891 12.477 1 94.62 248 GLN A N 1
ATOM 2007 C CA . GLN A 1 248 ? 6.332 -15.852 11.508 1 94.62 248 GLN A CA 1
ATOM 2008 C C . GLN A 1 248 ? 7.59 -15.242 12.109 1 94.62 248 GLN A C 1
ATOM 2010 O O . GLN A 1 248 ? 7.551 -14.688 13.211 1 94.62 248 GLN A O 1
ATOM 2015 N N . VAL A 1 249 ? 8.672 -15.477 11.469 1 96.44 249 VAL A N 1
ATOM 2016 C CA . VAL A 1 249 ? 9.945 -14.836 11.758 1 96.44 249 VAL A CA 1
ATOM 2017 C C . VAL A 1 249 ? 10.297 -13.852 10.648 1 96.44 249 VAL A C 1
ATOM 2019 O O . VAL A 1 249 ? 10.281 -14.203 9.469 1 96.44 249 VAL A O 1
ATOM 2022 N N . TYR A 1 250 ? 10.578 -12.641 11.047 1 96.81 250 TYR A N 1
ATOM 2023 C CA . TYR A 1 250 ? 10.969 -11.586 10.125 1 96.81 250 TYR A CA 1
ATOM 2024 C C . TYR A 1 250 ? 12.484 -11.438 10.07 1 96.81 250 TYR A C 1
ATOM 2026 O O . TYR A 1 250 ? 13.148 -11.367 11.109 1 96.81 250 TYR A O 1
ATOM 2034 N N . VAL A 1 251 ? 13 -11.352 8.852 1 97.19 251 VAL A N 1
ATOM 2035 C CA . VAL A 1 251 ? 14.453 -11.367 8.703 1 97.19 251 VAL A CA 1
ATOM 2036 C C . VAL A 1 251 ? 14.891 -10.25 7.758 1 97.19 251 VAL A C 1
ATOM 2038 O O . VAL A 1 251 ? 14.312 -10.078 6.676 1 97.19 251 VAL A O 1
ATOM 2041 N N . LEU A 1 252 ? 15.883 -9.492 8.172 1 98.31 252 LEU A N 1
ATOM 2042 C CA . LEU A 1 252 ? 16.641 -8.586 7.309 1 98.31 252 LEU A CA 1
ATOM 2043 C C . LEU A 1 252 ? 18.094 -9.008 7.207 1 98.31 252 LEU A C 1
ATOM 2045 O O . LEU A 1 252 ? 18.812 -9.047 8.219 1 98.31 252 LEU A O 1
ATOM 2049 N N . LEU A 1 253 ? 18.453 -9.422 6.098 1 98 253 LEU A N 1
ATOM 2050 C CA . LEU A 1 253 ? 19.859 -9.648 5.777 1 98 253 LEU A CA 1
ATOM 2051 C C . LEU A 1 253 ? 20.453 -8.445 5.055 1 98 253 LEU A C 1
ATOM 2053 O O . LEU A 1 253 ? 20.062 -8.133 3.932 1 98 253 LEU A O 1
ATOM 2057 N N . CYS A 1 254 ? 21.438 -7.848 5.672 1 98.31 254 CYS A N 1
ATOM 2058 C CA . CYS A 1 254 ? 21.906 -6.555 5.191 1 98.31 254 CYS A CA 1
ATOM 2059 C C . CYS A 1 254 ? 23.406 -6.605 4.879 1 98.31 254 CYS A C 1
ATOM 2061 O O . CYS A 1 254 ? 24.172 -7.227 5.609 1 98.31 254 CYS A O 1
ATOM 2063 N N . PHE A 1 255 ? 23.766 -5.965 3.803 1 98.19 255 PHE A N 1
ATOM 2064 C CA . PHE A 1 255 ? 25.156 -5.812 3.377 1 98.19 255 PHE A CA 1
ATOM 2065 C C . PHE A 1 255 ? 25.5 -4.344 3.146 1 98.19 255 PHE A C 1
ATOM 2067 O O . PHE A 1 255 ? 24.719 -3.611 2.531 1 98.19 255 PHE A O 1
ATOM 2074 N N . PRO A 1 256 ? 26.656 -3.957 3.658 1 96.81 256 PRO A N 1
ATOM 2075 C CA . PRO A 1 256 ? 27.062 -2.594 3.309 1 96.81 256 PRO A CA 1
ATOM 2076 C C . PRO A 1 256 ? 27.328 -2.422 1.812 1 96.81 256 PRO A C 1
ATOM 2078 O O . PRO A 1 256 ? 27.891 -3.312 1.172 1 96.81 256 PRO A O 1
ATOM 2081 N N . MET A 1 257 ? 26.891 -1.329 1.264 1 96.19 257 MET A N 1
ATOM 2082 C CA . MET A 1 257 ? 27.172 -0.98 -0.126 1 96.19 257 MET A CA 1
ATOM 2083 C C . MET A 1 257 ? 28.156 0.187 -0.21 1 96.19 257 MET A C 1
ATOM 2085 O O . MET A 1 257 ? 28.609 0.537 -1.297 1 96.19 257 MET A O 1
ATOM 2089 N N . TYR A 1 258 ? 28.484 0.739 1.031 1 93 258 TYR A N 1
ATOM 2090 C CA . TYR A 1 258 ? 29.328 1.931 1.051 1 93 258 TYR A CA 1
ATOM 2091 C C . TYR A 1 258 ? 28.844 2.957 0.034 1 93 258 TYR A C 1
ATOM 2093 O O . TYR A 1 258 ? 27.641 3.268 -0.023 1 93 258 TYR A O 1
ATOM 2101 N N . ASP A 1 259 ? 29.719 3.521 -0.782 1 91.25 259 ASP A N 1
ATOM 2102 C CA . ASP A 1 259 ? 29.312 4.531 -1.758 1 91.25 259 ASP A CA 1
ATOM 2103 C C . ASP A 1 259 ? 29.203 3.928 -3.156 1 91.25 259 ASP A C 1
ATOM 2105 O O . ASP A 1 259 ? 29.234 4.648 -4.156 1 91.25 259 ASP A O 1
ATOM 2109 N N . LEU A 1 260 ? 29.016 2.656 -3.195 1 94.25 260 LEU A N 1
ATOM 2110 C CA . LEU A 1 260 ? 29.016 1.923 -4.457 1 94.25 260 LEU A CA 1
ATOM 2111 C C . LEU A 1 260 ? 27.906 2.416 -5.375 1 94.25 260 LEU A C 1
ATOM 2113 O O . LEU A 1 260 ? 28.062 2.416 -6.598 1 94.25 260 LEU A O 1
ATOM 2117 N N . TYR A 1 261 ? 26.844 2.844 -4.809 1 94.12 261 TYR A N 1
ATOM 2118 C CA . TYR A 1 261 ? 25.672 3.225 -5.594 1 94.12 261 TYR A CA 1
ATOM 2119 C C . TYR A 1 261 ? 25.938 4.504 -6.379 1 94.12 261 TYR A C 1
ATOM 2121 O O . TYR A 1 261 ? 25.25 4.797 -7.355 1 94.12 261 TYR A O 1
ATOM 2129 N N . ASN A 1 262 ? 26.938 5.223 -5.961 1 90.56 262 ASN A N 1
ATOM 2130 C CA . ASN A 1 262 ? 27.266 6.465 -6.652 1 90.56 262 ASN A CA 1
ATOM 2131 C C . ASN A 1 262 ? 27.75 6.199 -8.078 1 90.56 262 ASN A C 1
ATOM 2133 O O . ASN A 1 262 ? 27.547 7.02 -8.969 1 90.56 262 ASN A O 1
ATOM 2137 N N . TYR A 1 263 ? 28.344 5.027 -8.25 1 91.56 263 TYR A N 1
ATOM 2138 C CA . TYR A 1 263 ? 28.969 4.801 -9.555 1 91.56 263 TYR A CA 1
ATOM 2139 C C . TYR A 1 263 ? 28.406 3.541 -10.203 1 91.56 263 TYR A C 1
ATOM 2141 O O . TYR A 1 263 ? 28.594 3.324 -11.406 1 91.56 263 TYR A O 1
ATOM 2149 N N . LYS A 1 264 ? 27.688 2.701 -9.391 1 94.88 264 LYS A N 1
ATOM 2150 C CA . LYS A 1 264 ? 27.203 1.429 -9.914 1 94.88 264 LYS A CA 1
ATOM 2151 C C . LYS A 1 264 ? 25.703 1.283 -9.672 1 94.88 264 LYS A C 1
ATOM 2153 O O . LYS A 1 264 ? 25.219 0.184 -9.391 1 94.88 264 LYS A O 1
ATOM 2158 N N . ASN A 1 265 ? 25 2.414 -9.656 1 93.25 265 ASN A N 1
ATOM 2159 C CA . ASN A 1 265 ? 23.578 2.402 -9.297 1 93.25 265 ASN A CA 1
ATOM 2160 C C . ASN A 1 265 ? 22.781 1.482 -10.211 1 93.25 265 ASN A C 1
ATOM 2162 O O . ASN A 1 265 ? 22 0.651 -9.742 1 93.25 265 ASN A O 1
ATOM 2166 N N . ARG A 1 266 ? 23.031 1.52 -11.523 1 94.44 266 ARG A N 1
ATOM 2167 C CA . ARG A 1 266 ? 22.25 0.722 -12.461 1 94.44 266 ARG A CA 1
ATOM 2168 C C . ARG A 1 266 ? 22.594 -0.759 -12.336 1 94.44 266 ARG A C 1
ATOM 2170 O O . ARG A 1 266 ? 21.703 -1.617 -12.445 1 94.44 266 ARG A O 1
ATOM 2177 N N . GLU A 1 267 ? 23.859 -1.05 -12.141 1 97.31 267 GLU A N 1
ATOM 2178 C CA . GLU A 1 267 ? 24.266 -2.434 -11.922 1 97.31 267 GLU A CA 1
ATOM 2179 C C . GLU A 1 267 ? 23.609 -3.012 -10.672 1 97.31 267 GLU A C 1
ATOM 2181 O O . GLU A 1 267 ? 23.172 -4.164 -10.664 1 97.31 267 GLU A O 1
ATOM 2186 N N . ILE A 1 268 ? 23.547 -2.195 -9.641 1 97.56 268 ILE A N 1
ATOM 2187 C CA . ILE A 1 268 ? 22.938 -2.631 -8.391 1 97.56 268 ILE A CA 1
ATOM 2188 C C . ILE A 1 268 ? 21.438 -2.822 -8.586 1 97.56 268 ILE A C 1
ATOM 2190 O O . ILE A 1 268 ? 20.844 -3.777 -8.062 1 97.56 268 ILE A O 1
ATOM 2194 N N . ASP A 1 269 ? 20.828 -1.922 -9.32 1 95.94 269 ASP A N 1
ATOM 2195 C CA . ASP A 1 269 ? 19.406 -2.068 -9.625 1 95.94 269 ASP A CA 1
ATOM 2196 C C . ASP A 1 269 ? 19.141 -3.375 -10.367 1 95.94 269 ASP A C 1
ATOM 2198 O O . ASP A 1 269 ? 18.172 -4.074 -10.07 1 95.94 269 ASP A O 1
ATOM 2202 N N . LEU A 1 270 ? 19.953 -3.65 -11.305 1 97.44 270 LEU A N 1
ATOM 2203 C CA . LEU A 1 270 ? 19.781 -4.879 -12.07 1 97.44 270 LEU A CA 1
ATOM 2204 C C . LEU A 1 270 ? 20.031 -6.105 -11.203 1 97.44 270 LEU A C 1
ATOM 2206 O O . LEU A 1 270 ? 19.359 -7.125 -11.344 1 97.44 270 LEU A O 1
ATOM 2210 N N . LEU A 1 271 ? 21.031 -6.008 -10.312 1 98.25 271 LEU A N 1
ATOM 2211 C CA . LEU A 1 271 ? 21.266 -7.078 -9.352 1 98.25 271 LEU A CA 1
ATOM 2212 C C . LEU A 1 271 ? 20.016 -7.332 -8.508 1 98.25 271 LEU A C 1
ATOM 2214 O O . LEU A 1 271 ? 19.672 -8.484 -8.242 1 98.25 271 LEU A O 1
ATOM 2218 N N . THR A 1 272 ? 19.391 -6.285 -8.109 1 98 272 THR A N 1
ATOM 2219 C CA . THR A 1 272 ? 18.172 -6.367 -7.312 1 98 272 THR A CA 1
ATOM 2220 C C . THR A 1 272 ? 17.078 -7.105 -8.078 1 98 272 THR A C 1
ATOM 2222 O O . THR A 1 272 ? 16.391 -7.957 -7.516 1 98 272 THR A O 1
ATOM 2225 N N . GLN A 1 273 ? 16.938 -6.754 -9.328 1 96.75 273 GLN A N 1
ATOM 2226 C CA . GLN A 1 273 ? 15.945 -7.418 -10.156 1 96.75 273 GLN A CA 1
ATOM 2227 C C . GLN A 1 273 ? 16.266 -8.898 -10.336 1 96.75 273 GLN A C 1
ATOM 2229 O O . GLN A 1 273 ? 15.375 -9.742 -10.32 1 96.75 273 GLN A O 1
ATOM 2234 N N . LEU A 1 274 ? 17.516 -9.211 -10.516 1 97.69 274 LEU A N 1
ATOM 2235 C CA . LEU A 1 274 ? 17.969 -10.594 -10.648 1 97.69 274 LEU A CA 1
ATOM 2236 C C . LEU A 1 274 ? 17.547 -11.414 -9.438 1 97.69 274 LEU A C 1
ATOM 2238 O O . LEU A 1 274 ? 17.078 -12.547 -9.578 1 97.69 274 LEU A O 1
ATOM 2242 N N . LEU A 1 275 ? 17.609 -10.766 -8.32 1 98 275 LEU A N 1
ATOM 2243 C CA . LEU A 1 275 ? 17.391 -11.484 -7.07 1 98 275 LEU A CA 1
ATOM 2244 C C . LEU A 1 275 ? 15.906 -11.555 -6.734 1 98 275 LEU A C 1
ATOM 2246 O O . LEU A 1 275 ? 15.445 -12.516 -6.117 1 98 275 LEU A O 1
ATOM 2250 N N . SER A 1 276 ? 15.117 -10.555 -7.168 1 95 276 SER A N 1
ATOM 2251 C CA . SER A 1 276 ? 13.82 -10.531 -6.496 1 95 276 SER A CA 1
ATOM 2252 C C . SER A 1 276 ? 12.711 -10.141 -7.465 1 95 276 SER A C 1
ATOM 2254 O O . SER A 1 276 ? 11.531 -10.133 -7.094 1 95 276 SER A O 1
ATOM 2256 N N . ALA A 1 277 ? 12.969 -9.859 -8.641 1 91.94 277 ALA A N 1
ATOM 2257 C CA . ALA A 1 277 ? 11.922 -9.391 -9.547 1 91.94 277 ALA A CA 1
ATOM 2258 C C . ALA A 1 277 ? 11.141 -10.57 -10.141 1 91.94 277 ALA A C 1
ATOM 2260 O O . ALA A 1 277 ? 11.695 -11.375 -10.891 1 91.94 277 ALA A O 1
ATOM 2261 N N . GLY A 1 278 ? 9.891 -10.539 -9.805 1 88.94 278 GLY A N 1
ATOM 2262 C CA . GLY A 1 278 ? 9.055 -11.586 -10.367 1 88.94 278 GLY A CA 1
ATOM 2263 C C . GLY A 1 278 ? 9.227 -12.93 -9.688 1 88.94 278 GLY A C 1
ATOM 2264 O O . GLY A 1 278 ? 10.141 -13.102 -8.875 1 88.94 278 GLY A O 1
ATOM 2265 N N . PHE A 1 279 ? 8.438 -13.891 -10.117 1 89.06 279 PHE A N 1
ATOM 2266 C CA . PHE A 1 279 ? 8.438 -15.203 -9.477 1 89.06 279 PHE A CA 1
ATOM 2267 C C . PHE A 1 279 ? 9.594 -16.047 -9.992 1 89.06 279 PHE A C 1
ATOM 2269 O O . PHE A 1 279 ? 9.945 -17.062 -9.383 1 89.06 279 PHE A O 1
ATOM 2276 N N . SER A 1 280 ? 10.203 -15.68 -11.125 1 91.25 280 SER A N 1
ATOM 2277 C CA . SER A 1 280 ? 11.32 -16.438 -11.68 1 91.25 280 SER A CA 1
ATOM 2278 C C . SER A 1 280 ? 12.656 -15.906 -1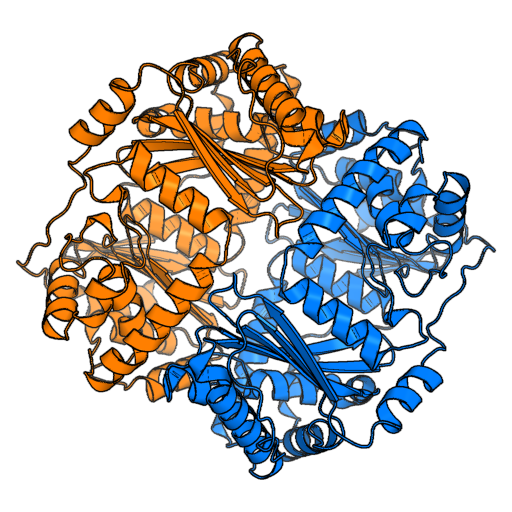1.172 1 91.25 280 SER A C 1
ATOM 2280 O O . SER A 1 280 ? 13.711 -16.391 -11.578 1 91.25 280 SER A O 1
ATOM 2282 N N . SER A 1 281 ? 12.602 -14.859 -10.328 1 95.44 281 SER A N 1
ATOM 2283 C CA . SER A 1 281 ? 13.844 -14.344 -9.758 1 95.44 281 SER A CA 1
ATOM 2284 C C . SER A 1 281 ? 14.539 -15.398 -8.906 1 95.44 281 SER A C 1
ATOM 2286 O O . SER A 1 281 ? 13.906 -16.359 -8.453 1 95.44 281 SER A O 1
ATOM 2288 N N . ARG A 1 282 ? 15.797 -15.234 -8.695 1 96.94 282 ARG A N 1
ATOM 2289 C CA . ARG A 1 282 ? 16.609 -16.281 -8.07 1 96.94 282 ARG A CA 1
ATOM 2290 C C . ARG A 1 282 ? 16.109 -16.594 -6.66 1 96.94 282 ARG A C 1
ATOM 2292 O O . ARG A 1 282 ? 15.961 -17.75 -6.297 1 96.94 282 ARG A O 1
ATOM 2299 N N . LEU A 1 283 ? 15.828 -15.562 -5.906 1 97.38 283 LEU A N 1
ATOM 2300 C CA . LEU A 1 283 ? 15.398 -15.797 -4.531 1 97.38 283 LEU A CA 1
ATOM 2301 C C . LEU A 1 283 ? 13.977 -16.359 -4.496 1 97.38 283 LEU A C 1
ATOM 2303 O O . LEU A 1 283 ? 13.688 -17.281 -3.738 1 97.38 283 LEU A O 1
ATOM 2307 N N . ASN A 1 284 ? 13.078 -15.797 -5.285 1 94.44 284 ASN A N 1
ATOM 2308 C CA . ASN A 1 284 ? 11.711 -16.312 -5.305 1 94.44 284 ASN A CA 1
ATOM 2309 C C . ASN A 1 284 ? 11.664 -17.75 -5.801 1 94.44 284 ASN A C 1
ATOM 2311 O O . ASN A 1 284 ? 10.945 -18.578 -5.238 1 94.44 284 ASN A O 1
ATOM 2315 N N . LYS A 1 285 ? 12.367 -18.016 -6.852 1 94.81 285 LYS A N 1
ATOM 2316 C CA . LYS A 1 285 ? 12.422 -19.375 -7.379 1 94.81 285 LYS A CA 1
ATOM 2317 C C . LYS A 1 285 ? 12.938 -20.344 -6.332 1 94.81 285 LYS A C 1
ATOM 2319 O O . LYS A 1 285 ? 12.32 -21.375 -6.074 1 94.81 285 LYS A O 1
ATOM 2324 N N . ALA A 1 286 ? 14.023 -19.984 -5.684 1 96.25 286 ALA A N 1
ATOM 2325 C CA . ALA A 1 286 ? 14.672 -20.891 -4.742 1 96.25 286 ALA A CA 1
ATOM 2326 C C . ALA A 1 286 ? 13.836 -21.062 -3.475 1 96.25 286 ALA A C 1
ATOM 2328 O O . ALA A 1 286 ? 13.648 -22.172 -2.986 1 96.25 286 ALA A O 1
ATOM 2329 N N . LEU A 1 287 ? 13.305 -20 -2.949 1 96.5 287 LEU A N 1
ATOM 2330 C CA . LEU A 1 287 ? 12.641 -20.016 -1.649 1 96.5 287 LEU A CA 1
ATOM 2331 C C . LEU A 1 287 ? 11.188 -20.453 -1.788 1 96.5 287 LEU A C 1
ATOM 2333 O O . LEU A 1 287 ? 10.703 -21.281 -1.016 1 96.5 287 LEU A O 1
ATOM 2337 N N . ARG A 1 288 ? 10.531 -19.906 -2.738 1 93.62 288 ARG A N 1
ATOM 2338 C CA . ARG A 1 288 ? 9.086 -20.109 -2.832 1 93.62 288 ARG A CA 1
ATOM 2339 C C . ARG A 1 288 ? 8.75 -21.188 -3.852 1 93.62 288 ARG A C 1
ATOM 2341 O O . ARG A 1 288 ? 8.133 -22.203 -3.508 1 93.62 288 ARG A O 1
ATOM 2348 N N . GLU A 1 289 ? 9.203 -21.078 -5.086 1 91.81 289 GLU A N 1
ATOM 2349 C CA . GLU A 1 289 ? 8.789 -21.984 -6.156 1 91.81 289 GLU A CA 1
ATOM 2350 C C . GLU A 1 289 ? 9.359 -23.391 -5.949 1 91.81 289 GLU A C 1
ATOM 2352 O O . GLU A 1 289 ? 8.656 -24.391 -6.137 1 91.81 289 GLU A O 1
ATOM 2357 N N . ASN A 1 290 ? 10.656 -23.438 -5.586 1 94 290 ASN A N 1
ATOM 2358 C CA . ASN A 1 290 ? 11.305 -24.734 -5.477 1 94 290 ASN A CA 1
ATOM 2359 C C . ASN A 1 290 ? 11.047 -25.375 -4.117 1 94 290 ASN A C 1
ATOM 2361 O O . ASN A 1 290 ? 10.906 -26.594 -4.02 1 94 290 ASN A O 1
ATOM 2365 N N . ASN A 1 291 ? 10.938 -24.484 -3.045 1 93.56 291 ASN A N 1
ATOM 2366 C CA . ASN A 1 291 ? 10.961 -25.094 -1.716 1 93.56 291 ASN A CA 1
ATOM 2367 C C . ASN A 1 291 ? 9.703 -24.75 -0.919 1 93.56 291 ASN A C 1
ATOM 2369 O O . ASN A 1 291 ? 9.438 -25.344 0.12 1 93.56 291 ASN A O 1
ATOM 2373 N N . GLY A 1 292 ? 8.914 -23.766 -1.352 1 92.12 292 GLY A N 1
ATOM 2374 C CA . GLY A 1 292 ? 7.668 -23.406 -0.692 1 92.12 292 GLY A CA 1
ATOM 2375 C C . GLY A 1 292 ? 7.871 -22.906 0.728 1 92.12 292 GLY A C 1
ATOM 2376 O O . GLY A 1 292 ? 7.047 -23.156 1.604 1 92.12 292 GLY A O 1
ATOM 2377 N N . ILE A 1 293 ? 8.945 -22.172 1.03 1 91.06 293 ILE A N 1
ATOM 2378 C CA . ILE A 1 293 ? 9.32 -21.922 2.416 1 91.06 293 ILE A CA 1
ATOM 2379 C C . ILE A 1 293 ? 8.867 -20.516 2.824 1 91.06 293 ILE A C 1
ATOM 2381 O O . ILE A 1 293 ? 8.82 -20.188 4.012 1 91.06 293 ILE A O 1
ATOM 2385 N N . THR A 1 294 ? 8.57 -19.703 1.853 1 91.31 294 THR A N 1
ATOM 2386 C CA . THR A 1 294 ? 8.156 -18.359 2.197 1 91.31 294 THR A CA 1
ATOM 2387 C C . THR A 1 294 ? 7.133 -17.828 1.193 1 91.31 294 THR A C 1
ATOM 2389 O O . THR A 1 294 ? 7.133 -18.234 0.031 1 91.31 294 THR A O 1
ATOM 2392 N N . TYR A 1 295 ? 6.344 -16.984 1.739 1 85.94 295 TYR A N 1
ATOM 2393 C CA . TYR A 1 295 ? 5.375 -16.297 0.89 1 85.94 295 TYR A CA 1
ATOM 2394 C C . TYR A 1 295 ? 5.953 -14.992 0.349 1 85.94 295 TYR A C 1
ATOM 2396 O O . TYR A 1 295 ? 5.562 -14.531 -0.725 1 85.94 295 TYR A O 1
ATOM 2404 N N . VAL A 1 296 ? 6.867 -14.445 1.085 1 88.5 296 VAL A N 1
ATOM 2405 C CA . VAL A 1 296 ? 7.336 -13.117 0.693 1 88.5 296 VAL A CA 1
ATOM 2406 C C . VAL A 1 296 ? 8.859 -13.055 0.823 1 88.5 296 VAL A C 1
ATOM 2408 O O . VAL A 1 296 ? 9.414 -13.391 1.871 1 88.5 296 VAL A O 1
AT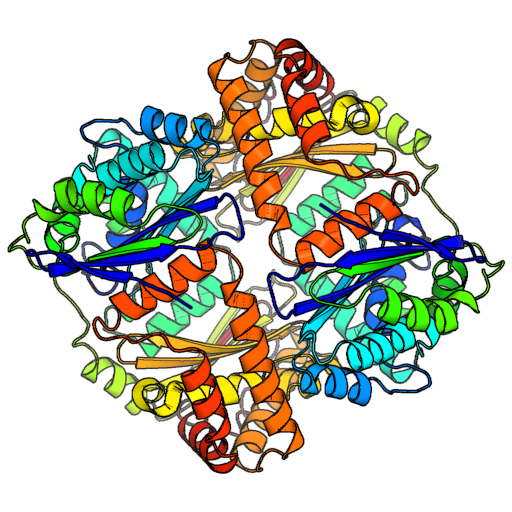OM 2411 N N . SER A 1 297 ? 9.539 -12.625 -0.175 1 94 297 SER A N 1
ATOM 2412 C CA . SER A 1 297 ? 10.961 -12.289 -0.188 1 94 297 SER A CA 1
ATOM 2413 C C . SER A 1 297 ? 11.242 -11.094 -1.096 1 94 297 SER A C 1
ATOM 2415 O O . SER A 1 297 ? 10.625 -10.953 -2.156 1 94 297 SER A O 1
ATOM 2417 N N . SER A 1 298 ? 12.102 -10.258 -0.631 1 96.44 298 SER A N 1
ATOM 2418 C CA . SER A 1 298 ? 12.445 -9.078 -1.418 1 96.44 298 SER A CA 1
ATOM 2419 C C . SER A 1 298 ? 13.898 -8.664 -1.196 1 96.44 298 SER A C 1
ATOM 2421 O O . SER A 1 298 ? 14.469 -8.938 -0.142 1 96.44 298 SER A O 1
ATOM 2423 N N . ALA A 1 299 ? 14.461 -8.094 -2.223 1 98.06 299 ALA A N 1
ATOM 2424 C CA . ALA A 1 299 ? 15.789 -7.48 -2.152 1 98.06 299 ALA A CA 1
ATOM 2425 C C . ALA A 1 299 ? 15.75 -6.039 -2.654 1 98.06 299 ALA A C 1
ATOM 2427 O O . ALA A 1 299 ? 15.062 -5.73 -3.633 1 98.06 299 ALA A O 1
ATOM 2428 N N . TYR A 1 300 ? 16.469 -5.199 -1.946 1 97.56 300 TYR A N 1
ATOM 2429 C CA . TYR A 1 300 ? 16.484 -3.805 -2.381 1 97.56 300 TYR A CA 1
ATOM 2430 C C . TYR A 1 300 ? 17.594 -3.021 -1.683 1 97.56 300 TYR A C 1
ATOM 2432 O O . TYR A 1 300 ? 17.969 -3.35 -0.559 1 97.56 300 TYR A O 1
ATOM 2440 N N . PRO A 1 301 ? 18.047 -1.98 -2.363 1 97.5 301 PRO A N 1
ATOM 2441 C CA . PRO A 1 301 ? 18.984 -1.067 -1.718 1 97.5 301 PRO A CA 1
ATOM 2442 C C . PRO A 1 301 ? 18.297 0.043 -0.932 1 97.5 301 PRO A C 1
ATOM 2444 O O . PRO A 1 301 ? 17.203 0.482 -1.309 1 97.5 301 PRO A O 1
ATOM 2447 N N . ILE A 1 302 ? 18.828 0.38 0.167 1 96.81 302 ILE A N 1
ATOM 2448 C CA . ILE A 1 302 ? 18.562 1.663 0.811 1 96.81 302 ILE A CA 1
ATOM 2449 C C . ILE A 1 302 ? 19.734 2.609 0.562 1 96.81 302 ILE A C 1
ATOM 2451 O O . ILE A 1 302 ? 20.875 2.309 0.931 1 96.81 302 ILE A O 1
ATOM 2455 N N . VAL A 1 303 ? 19.406 3.725 -0.101 1 95.06 303 VAL A N 1
ATOM 2456 C CA . VAL A 1 303 ? 20.484 4.598 -0.558 1 95.06 303 VAL A CA 1
ATOM 2457 C C . VAL A 1 303 ? 20.328 5.977 0.078 1 95.06 303 VAL A C 1
ATOM 2459 O O . VAL A 1 303 ? 19.266 6.586 0.017 1 95.06 303 VAL A O 1
ATOM 2462 N N . TYR A 1 304 ? 21.375 6.406 0.649 1 92.81 304 TYR A N 1
ATOM 2463 C CA . TYR A 1 304 ? 21.531 7.777 1.123 1 92.81 304 TYR A CA 1
ATOM 2464 C C . TYR A 1 304 ? 22.547 8.539 0.275 1 92.81 304 TYR A C 1
ATOM 2466 O O . TYR A 1 304 ? 23.141 7.977 -0.642 1 92.81 304 TYR A O 1
ATOM 2474 N N . SER A 1 305 ? 22.656 9.922 0.229 1 84.44 305 SER A N 1
ATOM 2475 C CA . SER A 1 305 ? 23.547 10.75 -0.589 1 84.44 305 SER A CA 1
ATOM 2476 C C . SER A 1 305 ? 24.969 10.203 -0.585 1 84.44 305 SER A C 1
ATOM 2478 O O . SER A 1 305 ? 25.672 10.305 -1.59 1 84.44 305 SER A O 1
ATOM 2480 N N . ASP A 1 306 ? 25.422 9.383 0.36 1 82.06 306 ASP A N 1
ATOM 2481 C CA . ASP A 1 306 ? 26.844 9.016 0.314 1 82.06 306 ASP A CA 1
ATOM 2482 C C . ASP A 1 306 ? 27.047 7.598 0.835 1 82.06 306 ASP A C 1
ATOM 2484 O O . ASP A 1 306 ? 28.188 7.133 0.938 1 82.06 306 ASP A O 1
ATOM 2488 N N . VAL A 1 307 ? 26.047 6.957 1.01 1 91.75 307 VAL A N 1
ATOM 2489 C CA . VAL A 1 307 ? 26.219 5.617 1.566 1 91.75 307 VAL A CA 1
ATOM 2490 C C . VAL A 1 307 ? 24.953 4.797 1.308 1 91.75 307 VAL A C 1
ATOM 2492 O O . VAL A 1 307 ? 23.906 5.348 0.961 1 91.75 307 VAL A O 1
ATOM 2495 N N . GLY A 1 308 ? 25.141 3.502 1.322 1 94.56 308 GLY A N 1
ATOM 2496 C CA . GLY A 1 308 ? 23.969 2.676 1.175 1 94.56 308 GLY A CA 1
ATOM 2497 C C . GLY A 1 308 ? 24.109 1.303 1.805 1 94.56 308 GLY A C 1
ATOM 2498 O O . GLY A 1 308 ? 25.188 0.935 2.256 1 94.56 308 GLY A O 1
ATOM 2499 N N . ILE A 1 309 ? 23.016 0.601 1.944 1 97.62 309 ILE A N 1
ATOM 2500 C CA . ILE A 1 309 ? 22.922 -0.767 2.441 1 97.62 309 ILE A CA 1
ATOM 2501 C C . ILE A 1 309 ? 22.062 -1.602 1.495 1 97.62 309 ILE A C 1
ATOM 2503 O O . ILE A 1 309 ? 21.031 -1.129 0.997 1 97.62 309 ILE A O 1
ATOM 2507 N N . TYR A 1 310 ? 22.547 -2.805 1.21 1 98.44 310 TYR A N 1
ATOM 2508 C CA . TYR A 1 310 ? 21.75 -3.742 0.422 1 98.44 310 TYR A CA 1
ATOM 2509 C C . TYR A 1 310 ? 21 -4.715 1.323 1 98.44 310 TYR A C 1
ATOM 2511 O O . TYR A 1 310 ? 21.609 -5.379 2.17 1 98.44 310 TYR A O 1
ATOM 2519 N N . ILE A 1 311 ? 19.672 -4.82 1.109 1 98.69 311 ILE A N 1
ATOM 2520 C CA . ILE A 1 311 ? 18.844 -5.566 2.049 1 98.69 311 ILE A CA 1
ATOM 2521 C C . ILE A 1 311 ? 18.156 -6.727 1.327 1 98.69 311 ILE A C 1
ATOM 2523 O O . ILE A 1 311 ? 17.672 -6.574 0.202 1 98.69 311 ILE A O 1
ATOM 2527 N N . ILE A 1 312 ? 18.172 -7.824 1.902 1 98.38 312 ILE A N 1
ATOM 2528 C CA . ILE A 1 312 ? 17.312 -8.953 1.563 1 98.38 312 ILE A CA 1
ATOM 2529 C C . ILE A 1 312 ? 16.344 -9.234 2.713 1 98.38 312 ILE A C 1
ATOM 2531 O O . ILE A 1 312 ? 16.766 -9.469 3.846 1 98.38 312 ILE A O 1
ATOM 2535 N N . GLN A 1 313 ? 15.109 -9.125 2.422 1 98.06 313 GLN A N 1
ATOM 2536 C CA . GLN A 1 313 ? 14.047 -9.305 3.408 1 98.06 313 GLN A CA 1
ATOM 2537 C C . GLN A 1 313 ? 13.273 -10.594 3.15 1 98.06 313 GLN A C 1
ATOM 2539 O O . GLN A 1 313 ? 12.836 -10.844 2.027 1 98.06 313 GLN A O 1
ATOM 2544 N N . ILE A 1 314 ? 13.117 -11.438 4.172 1 96.62 314 ILE A N 1
ATOM 2545 C CA . ILE A 1 314 ? 12.305 -12.641 4.047 1 96.62 314 ILE A CA 1
ATOM 2546 C C . ILE A 1 314 ? 11.461 -12.828 5.301 1 96.62 314 ILE A C 1
ATOM 2548 O O . ILE A 1 314 ? 11.836 -12.383 6.387 1 96.62 314 ILE A O 1
ATOM 2552 N N . VAL A 1 315 ? 10.367 -13.312 5.215 1 95.88 315 VAL A N 1
ATOM 2553 C CA . VAL A 1 315 ? 9.461 -13.711 6.289 1 95.88 315 VAL A CA 1
ATOM 2554 C C . VAL A 1 315 ? 9.109 -15.188 6.156 1 95.88 315 VAL A C 1
ATOM 2556 O O . VAL A 1 315 ? 8.648 -15.633 5.105 1 95.88 315 VAL A O 1
ATOM 2559 N N . LEU A 1 316 ? 9.367 -15.969 7.117 1 95 316 LEU A N 1
ATOM 2560 C CA . LEU A 1 316 ? 9.164 -17.406 7.031 1 95 316 LEU A CA 1
ATOM 2561 C C . LEU A 1 316 ? 8.812 -18 8.391 1 95 316 LEU A C 1
ATOM 2563 O O . LEU A 1 316 ? 8.906 -17.312 9.414 1 95 316 LEU A O 1
ATOM 2567 N N . SER A 1 317 ? 8.445 -19.219 8.414 1 94.12 317 SER A N 1
ATOM 2568 C CA . SER A 1 317 ? 8.094 -19.891 9.656 1 94.12 317 SER A CA 1
ATOM 2569 C C . SER A 1 317 ? 9.328 -20.156 10.516 1 94.12 317 SER A C 1
ATOM 2571 O O . SER A 1 317 ? 10.438 -20.281 9.992 1 94.12 317 SER A O 1
ATOM 2573 N N . PRO A 1 318 ? 9.023 -20.234 11.812 1 94.25 318 PRO A N 1
ATOM 2574 C CA . PRO A 1 318 ? 10.141 -20.484 12.719 1 94.25 318 PRO A CA 1
ATOM 2575 C C . PRO A 1 318 ? 10.906 -21.766 12.383 1 94.25 318 PRO A C 1
ATOM 2577 O O . PRO A 1 318 ? 12.133 -21.797 12.477 1 94.25 318 PRO A O 1
ATOM 2580 N N . THR A 1 319 ? 10.25 -22.781 11.914 1 92.56 319 THR A N 1
ATOM 2581 C CA . THR A 1 319 ? 10.867 -24.078 11.656 1 92.56 319 THR A CA 1
ATOM 2582 C C . THR A 1 319 ? 11.688 -24.047 10.375 1 92.56 319 THR A C 1
ATOM 2584 O O . THR A 1 319 ? 12.523 -24.922 10.141 1 92.56 319 THR A O 1
ATOM 2587 N N . GLU A 1 320 ? 11.453 -23.031 9.547 1 93.38 320 GLU A N 1
ATOM 2588 C CA . GLU A 1 320 ? 12.125 -22.953 8.258 1 93.38 320 GLU A CA 1
ATOM 2589 C C . GLU A 1 320 ? 13.258 -21.938 8.281 1 93.38 320 GLU A C 1
ATOM 2591 O O . GLU A 1 320 ? 13.922 -21.719 7.266 1 93.38 320 GLU A O 1
ATOM 2596 N N . LEU A 1 321 ? 13.508 -21.328 9.398 1 94.81 321 LEU A N 1
ATOM 2597 C CA . LEU A 1 321 ? 14.414 -20.188 9.5 1 94.81 321 LEU A CA 1
ATOM 2598 C C . LEU A 1 321 ? 15.805 -20.562 9 1 94.81 321 LEU A C 1
ATOM 2600 O O . LEU A 1 321 ? 16.344 -19.922 8.094 1 94.81 321 LEU A O 1
ATOM 2604 N N . ILE A 1 322 ? 16.391 -21.672 9.477 1 94.38 322 ILE A N 1
ATOM 2605 C CA . ILE A 1 322 ? 17.766 -22.047 9.172 1 94.38 322 ILE A CA 1
ATOM 2606 C C . ILE A 1 322 ? 17.875 -22.516 7.723 1 94.38 322 ILE A C 1
ATOM 2608 O O . ILE A 1 322 ? 18.766 -22.109 6.992 1 94.38 322 ILE A O 1
ATOM 2612 N N . LYS A 1 323 ? 16.938 -23.297 7.344 1 93.44 323 LYS A N 1
ATOM 2613 C CA . LYS A 1 323 ? 16.906 -23.766 5.957 1 93.44 323 LYS A CA 1
ATOM 2614 C C . LYS A 1 323 ? 16.766 -22.594 4.988 1 93.44 323 LYS A C 1
ATOM 2616 O O . LYS A 1 323 ? 17.469 -22.531 3.979 1 93.44 323 LYS A O 1
ATOM 2621 N N . GLY A 1 324 ? 15.812 -21.688 5.301 1 94.69 324 GLY A N 1
ATOM 2622 C CA . GLY A 1 324 ? 15.594 -20.516 4.457 1 94.69 324 GLY A CA 1
ATOM 2623 C C . GLY A 1 324 ? 16.828 -19.656 4.305 1 94.69 324 GLY A C 1
ATOM 2624 O O . GLY A 1 324 ? 17.188 -19.266 3.189 1 94.69 324 GLY A O 1
ATOM 2625 N N . LEU A 1 325 ? 17.484 -19.422 5.402 1 95.5 325 LEU A N 1
ATOM 2626 C CA . LEU A 1 325 ? 18.703 -18.625 5.359 1 95.5 325 LEU A CA 1
ATOM 2627 C C . LEU A 1 325 ? 19.797 -19.344 4.555 1 95.5 325 LEU A C 1
ATOM 2629 O O . LEU A 1 325 ? 20.531 -18.703 3.795 1 95.5 325 LEU A O 1
ATOM 2633 N N . GLY A 1 326 ? 19.891 -20.656 4.734 1 95.38 326 GLY A N 1
ATOM 2634 C CA . GLY A 1 326 ? 20.828 -21.438 3.941 1 95.38 326 GLY A CA 1
ATOM 2635 C C . GLY A 1 326 ? 20.609 -21.297 2.447 1 95.38 326 GLY A C 1
ATOM 2636 O O . GLY A 1 326 ? 21.562 -21.125 1.69 1 95.38 326 GLY A O 1
ATOM 2637 N N . ILE A 1 327 ? 19.375 -21.312 2.07 1 96 327 ILE A N 1
ATOM 2638 C CA . ILE A 1 327 ? 19.016 -21.172 0.664 1 96 327 ILE A CA 1
ATOM 2639 C C . ILE A 1 327 ? 19.406 -19.781 0.166 1 96 327 ILE A C 1
ATOM 2641 O O . ILE A 1 327 ? 19.953 -19.641 -0.933 1 96 327 ILE A O 1
ATOM 2645 N N . VAL A 1 328 ? 19.156 -18.75 0.989 1 96.75 328 VAL A N 1
ATOM 2646 C CA . VAL A 1 328 ? 19.5 -17.391 0.606 1 96.75 328 VAL A CA 1
ATOM 2647 C C . VAL A 1 328 ? 21 -17.281 0.374 1 96.75 328 VAL A C 1
ATOM 2649 O O . VAL A 1 328 ? 21.438 -16.781 -0.667 1 96.75 328 VAL A O 1
ATOM 2652 N N . PHE A 1 329 ? 21.781 -17.781 1.283 1 97.19 329 PHE A N 1
ATOM 2653 C CA . PHE A 1 329 ? 23.234 -17.672 1.176 1 97.19 329 PHE A CA 1
ATOM 2654 C C . PHE A 1 329 ? 23.734 -18.469 -0.016 1 97.19 329 PHE A C 1
ATOM 2656 O O . PHE A 1 329 ? 24.688 -18.062 -0.685 1 97.19 329 PHE A O 1
ATOM 2663 N N . THR A 1 330 ? 23.141 -19.578 -0.276 1 96.5 330 THR A N 1
ATOM 2664 C CA . THR A 1 330 ? 23.516 -20.375 -1.442 1 96.5 330 THR A CA 1
ATOM 2665 C C . THR A 1 330 ? 23.281 -19.594 -2.729 1 96.5 330 THR A C 1
ATOM 2667 O O . THR A 1 330 ? 24.125 -19.562 -3.615 1 96.5 330 THR A O 1
ATOM 2670 N N . GLU A 1 331 ? 22.141 -18.938 -2.807 1 97.06 331 GLU A N 1
ATOM 2671 C CA . GLU A 1 331 ? 21.812 -18.172 -4.008 1 97.06 331 GLU A CA 1
ATOM 2672 C C . GLU A 1 331 ? 22.734 -16.969 -4.164 1 97.06 331 GLU A C 1
ATOM 2674 O O . GLU A 1 331 ? 23.094 -16.609 -5.285 1 97.06 331 GLU A O 1
ATOM 2679 N N . LEU A 1 332 ? 23.047 -16.328 -3.047 1 98 332 LEU A N 1
ATOM 2680 C CA . LEU A 1 332 ? 23.969 -15.211 -3.109 1 98 332 LEU A CA 1
ATOM 2681 C C . LEU A 1 332 ? 25.344 -15.672 -3.574 1 98 332 LEU A C 1
ATOM 2683 O O . LEU A 1 332 ? 25.984 -14.992 -4.379 1 98 332 LEU A O 1
ATOM 2687 N N . LYS A 1 333 ? 25.797 -16.812 -3.098 1 97.25 333 LYS A N 1
ATOM 2688 C CA . LYS A 1 333 ? 27.078 -17.375 -3.529 1 97.25 333 LYS A CA 1
ATOM 2689 C C . LYS A 1 333 ? 27.062 -17.688 -5.023 1 97.25 333 LYS A C 1
ATOM 2691 O O . LYS A 1 333 ? 28.016 -17.375 -5.734 1 97.25 333 LYS A O 1
ATOM 2696 N N . LYS A 1 334 ? 26 -18.25 -5.445 1 97.56 334 LYS A N 1
ATOM 2697 C CA . LYS A 1 334 ? 25.859 -18.547 -6.871 1 97.56 334 LYS A CA 1
ATOM 2698 C C . LYS A 1 334 ? 25.922 -17.266 -7.695 1 97.56 334 LYS A C 1
ATOM 2700 O O . LYS A 1 334 ? 26.516 -17.234 -8.773 1 97.56 334 LYS A O 1
ATOM 2705 N N . THR A 1 335 ? 25.281 -16.25 -7.203 1 98 335 THR A N 1
ATOM 2706 C CA . THR A 1 335 ? 25.25 -14.977 -7.906 1 98 335 THR A CA 1
ATOM 2707 C C . THR A 1 335 ? 26.641 -14.383 -8.023 1 98 335 THR A C 1
ATOM 2709 O O . THR A 1 335 ? 26.953 -13.711 -9.008 1 98 335 THR A O 1
ATOM 2712 N N . LYS A 1 336 ? 27.484 -14.695 -7.078 1 97.38 336 LYS A N 1
ATOM 2713 C CA . LYS A 1 336 ? 28.875 -14.227 -7.078 1 97.38 336 LYS A CA 1
ATOM 2714 C C . LYS A 1 336 ? 29.734 -15.078 -8.008 1 97.38 336 LYS A C 1
ATOM 2716 O O . LYS A 1 336 ? 30.594 -14.547 -8.711 1 97.38 336 LYS A O 1
ATOM 2721 N N . ASP A 1 337 ? 29.438 -16.328 -8.008 1 96.88 337 ASP A N 1
ATOM 2722 C CA . ASP A 1 337 ? 30.391 -17.266 -8.57 1 96.88 337 ASP A CA 1
ATOM 2723 C C . ASP A 1 337 ? 30.016 -17.672 -9.992 1 96.88 337 ASP A C 1
ATOM 2725 O O . ASP A 1 337 ? 30.859 -18.094 -10.773 1 96.88 337 ASP A O 1
ATOM 2729 N N . GLU A 1 338 ? 28.719 -17.562 -10.242 1 97.62 338 GLU A N 1
ATOM 2730 C CA . GLU A 1 338 ? 28.234 -17.984 -11.547 1 97.62 338 GLU A CA 1
ATOM 2731 C C . GLU A 1 338 ? 27.656 -16.812 -12.32 1 97.62 338 GLU A C 1
ATOM 2733 O O . GLU A 1 338 ? 26.844 -16.047 -11.789 1 97.62 338 GLU A O 1
ATOM 2738 N N . LEU A 1 339 ? 28.094 -16.766 -13.578 1 97.75 339 LEU A N 1
ATOM 2739 C CA . LEU A 1 339 ? 27.578 -15.695 -14.43 1 97.75 339 LEU A CA 1
ATOM 2740 C C . LEU A 1 339 ? 26.109 -15.938 -14.773 1 97.75 339 LEU A C 1
ATOM 2742 O O . LEU A 1 339 ? 25.719 -17.062 -15.094 1 97.75 339 LEU A O 1
ATOM 2746 N N . MET A 1 340 ? 25.359 -14.922 -14.664 1 97.62 340 MET A N 1
ATOM 2747 C CA . MET A 1 340 ? 23.953 -15.078 -15.023 1 97.62 340 MET A CA 1
ATOM 2748 C C . MET A 1 340 ? 23.797 -15.422 -16.5 1 97.62 340 MET A C 1
ATOM 2750 O O . MET A 1 340 ? 24.688 -15.117 -17.312 1 97.62 340 MET A O 1
ATOM 2754 N N . THR A 1 341 ? 22.703 -15.984 -16.875 1 96.38 341 THR A N 1
ATOM 2755 C CA . THR A 1 341 ? 22.453 -16.359 -18.25 1 96.38 341 THR A CA 1
ATOM 2756 C C . THR A 1 341 ? 22.031 -15.133 -19.078 1 96.38 341 THR A C 1
ATOM 2758 O O . THR A 1 341 ? 21.672 -14.102 -18.516 1 96.38 341 THR A O 1
ATOM 2761 N N . LYS A 1 342 ? 22.094 -15.281 -20.391 1 95.25 342 LYS A N 1
ATOM 2762 C CA . LYS A 1 342 ? 21.625 -14.227 -2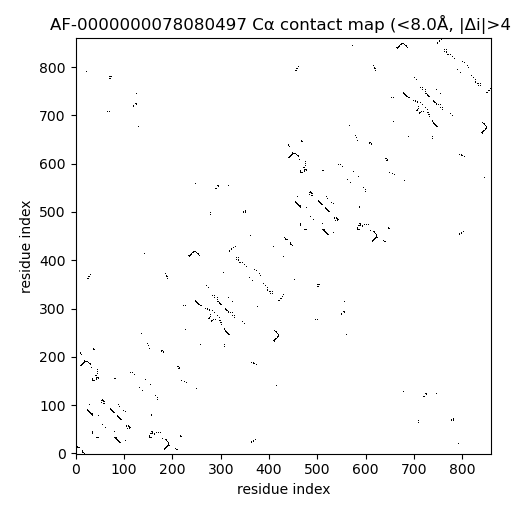1.281 1 95.25 342 LYS A CA 1
ATOM 2763 C C . LYS A 1 342 ? 20.141 -13.969 -21.109 1 95.25 342 LYS A C 1
ATOM 2765 O O . LYS A 1 342 ? 19.688 -12.82 -21.203 1 95.25 342 LYS A O 1
ATOM 2770 N N . ASP A 1 343 ? 19.453 -14.984 -20.812 1 93.81 343 ASP A N 1
ATOM 2771 C CA . ASP A 1 343 ? 18.016 -14.867 -20.594 1 93.81 343 ASP A CA 1
ATOM 2772 C C . ASP A 1 343 ? 17.703 -14.07 -19.328 1 93.81 343 ASP A C 1
ATOM 2774 O O . ASP A 1 343 ? 16.812 -13.227 -19.328 1 93.81 343 ASP A O 1
ATOM 2778 N N . GLU A 1 344 ? 18.438 -14.352 -18.312 1 95.56 344 GLU A N 1
ATOM 2779 C CA . GLU A 1 344 ? 18.266 -13.594 -17.078 1 95.56 344 GLU A CA 1
ATOM 2780 C C . GLU A 1 344 ? 18.531 -12.109 -17.297 1 95.56 344 GLU A C 1
ATOM 2782 O O . GLU A 1 344 ? 17.812 -11.25 -16.781 1 95.56 344 GLU A O 1
ATOM 2787 N N . MET A 1 345 ? 19.578 -11.852 -18.062 1 96 345 MET A N 1
ATOM 2788 C CA . MET A 1 345 ? 19.938 -10.469 -18.359 1 96 345 MET A CA 1
ATOM 2789 C C . MET A 1 345 ? 18.812 -9.766 -19.125 1 96 345 MET A C 1
ATOM 2791 O O . MET A 1 345 ? 18.438 -8.641 -18.781 1 96 345 MET A O 1
ATOM 2795 N N . LYS A 1 346 ? 18.359 -10.438 -20.125 1 92.75 346 LYS A N 1
ATOM 2796 C CA . LYS A 1 346 ? 17.266 -9.875 -20.906 1 92.75 346 LYS A CA 1
ATOM 2797 C C . LYS A 1 346 ? 16.047 -9.602 -20.031 1 92.75 346 LYS A C 1
ATOM 2799 O O . LYS A 1 346 ? 15.414 -8.547 -20.156 1 92.75 346 LYS A O 1
ATOM 2804 N N . LYS A 1 347 ? 15.758 -10.5 -19.172 1 93.25 347 LYS A N 1
ATOM 2805 C CA . LYS A 1 347 ? 14.617 -10.391 -18.281 1 93.25 347 LYS A CA 1
ATOM 2806 C C . LYS A 1 347 ? 14.742 -9.156 -17.375 1 93.25 347 LYS A C 1
ATOM 2808 O O . LYS A 1 347 ? 13.812 -8.352 -17.297 1 93.25 347 LYS A O 1
ATOM 2813 N N . ILE A 1 348 ? 15.828 -9.016 -16.719 1 95.44 348 ILE A N 1
ATOM 2814 C CA . ILE A 1 348 ? 15.945 -7.973 -15.711 1 95.44 348 ILE A CA 1
ATOM 2815 C C . ILE A 1 348 ? 15.992 -6.602 -16.391 1 95.44 348 ILE A C 1
ATOM 2817 O O . ILE A 1 348 ? 15.516 -5.613 -15.828 1 95.44 348 ILE A O 1
ATOM 2821 N N . ILE A 1 349 ? 16.516 -6.547 -17.594 1 93.56 349 ILE A N 1
ATOM 2822 C CA . ILE A 1 349 ? 16.484 -5.297 -18.344 1 93.56 349 ILE A CA 1
ATOM 2823 C C . ILE A 1 349 ? 15.047 -4.938 -18.703 1 93.56 349 ILE A C 1
ATOM 2825 O O . ILE A 1 349 ? 14.617 -3.799 -18.5 1 93.56 349 ILE A O 1
ATOM 2829 N N . ASN A 1 350 ? 14.297 -5.891 -19.203 1 90.75 350 ASN A N 1
ATOM 2830 C CA . ASN A 1 350 ? 12.906 -5.66 -19.594 1 90.75 350 ASN A CA 1
ATOM 2831 C C . ASN A 1 350 ? 12.047 -5.277 -18.391 1 90.75 350 ASN A C 1
ATOM 2833 O O . ASN A 1 350 ? 11.203 -4.383 -18.484 1 90.75 350 ASN A O 1
ATOM 2837 N N . VAL A 1 351 ? 12.281 -5.957 -17.297 1 92.06 351 VAL A N 1
ATOM 2838 C CA . VAL A 1 351 ? 11.531 -5.676 -16.078 1 92.06 351 VAL A CA 1
ATOM 2839 C C . VAL A 1 351 ? 11.812 -4.246 -15.625 1 92.06 351 VAL A C 1
ATOM 2841 O O . VAL A 1 351 ? 10.891 -3.5 -15.289 1 92.06 351 VAL A O 1
ATOM 2844 N N . THR A 1 352 ? 13.07 -3.926 -15.578 1 92.44 352 THR A N 1
ATOM 2845 C CA . THR A 1 352 ? 13.453 -2.588 -15.141 1 92.44 352 THR A CA 1
ATOM 2846 C C . THR A 1 352 ? 12.82 -1.526 -16.047 1 92.44 352 THR A C 1
ATOM 2848 O O . THR A 1 352 ? 12.312 -0.515 -15.555 1 92.44 352 THR A O 1
ATOM 2851 N N . ARG A 1 353 ? 12.859 -1.755 -17.281 1 88.94 353 ARG A N 1
ATOM 2852 C CA . ARG A 1 353 ? 12.281 -0.822 -18.25 1 88.94 353 ARG A CA 1
ATOM 2853 C C . ARG A 1 353 ? 10.781 -0.663 -18.031 1 88.94 353 ARG A C 1
ATOM 2855 O O . ARG A 1 353 ? 10.281 0.459 -17.922 1 88.94 353 ARG A O 1
ATOM 2862 N N . ASN A 1 354 ? 10.094 -1.742 -17.953 1 88.19 354 ASN A N 1
ATOM 2863 C CA . ASN A 1 354 ? 8.641 -1.711 -17.797 1 88.19 354 ASN A CA 1
ATOM 2864 C C . ASN A 1 354 ? 8.227 -1.081 -16.469 1 88.19 354 ASN A C 1
ATOM 2866 O O . ASN A 1 354 ? 7.258 -0.326 -16.406 1 88.19 354 ASN A O 1
ATOM 2870 N N . GLU A 1 355 ? 8.969 -1.456 -15.438 1 89.31 355 GLU A N 1
ATOM 2871 C CA . GLU A 1 355 ? 8.688 -0.883 -14.125 1 89.31 355 GLU A CA 1
ATOM 2872 C C . GLU A 1 355 ? 8.852 0.634 -14.141 1 89.31 355 GLU A C 1
ATOM 2874 O O . GLU A 1 355 ? 8.07 1.352 -13.508 1 89.31 355 GLU A O 1
ATOM 2879 N N . THR A 1 356 ? 9.828 1.082 -14.812 1 88.69 356 THR A N 1
ATOM 2880 C CA . THR A 1 356 ? 10.078 2.518 -14.883 1 88.69 356 THR A CA 1
ATOM 2881 C C . THR A 1 356 ? 8.945 3.223 -15.633 1 88.69 356 THR A C 1
ATOM 2883 O O . THR A 1 356 ? 8.43 4.242 -15.172 1 88.69 356 THR A O 1
ATOM 2886 N N . ILE A 1 357 ? 8.492 2.666 -16.688 1 86.62 357 ILE A N 1
ATOM 2887 C CA . ILE A 1 357 ? 7.434 3.26 -17.484 1 86.62 357 ILE A CA 1
ATOM 2888 C C . ILE A 1 357 ? 6.133 3.283 -16.688 1 86.62 357 ILE A C 1
ATOM 2890 O O . ILE A 1 357 ? 5.449 4.309 -16.641 1 86.62 357 ILE A O 1
ATOM 2894 N N . TYR A 1 358 ? 5.84 2.277 -16.094 1 87.81 358 TYR A N 1
ATOM 2895 C CA . TYR A 1 358 ? 4.586 2.146 -15.359 1 87.81 358 TYR A CA 1
ATOM 2896 C C . TYR A 1 358 ? 4.559 3.072 -14.148 1 87.81 358 TYR A C 1
ATOM 2898 O O . TYR A 1 358 ? 3.502 3.576 -13.766 1 87.81 358 TYR A O 1
ATOM 2906 N N . SER A 1 359 ? 5.742 3.24 -13.586 1 89.38 359 SER A N 1
ATOM 2907 C CA . SER A 1 359 ? 5.832 4.02 -12.359 1 89.38 359 SER A CA 1
ATOM 2908 C C . SER A 1 359 ? 5.703 5.512 -12.633 1 89.38 359 SER A C 1
ATOM 2910 O O . SER A 1 359 ? 5.547 6.312 -11.711 1 89.38 359 SER A O 1
ATOM 2912 N N . LEU A 1 360 ? 5.613 5.945 -13.867 1 89 360 LEU A N 1
ATOM 2913 C CA . LEU A 1 360 ? 5.637 7.371 -14.18 1 89 360 LEU A CA 1
ATOM 2914 C C . LEU A 1 360 ? 4.371 7.785 -14.914 1 89 360 LEU A C 1
ATOM 2916 O O . LEU A 1 360 ? 4.348 8.82 -15.586 1 89 360 LEU A O 1
ATOM 2920 N N . ILE A 1 361 ? 3.314 7.008 -14.758 1 88.19 361 ILE A N 1
ATOM 2921 C CA . ILE A 1 361 ? 2.086 7.266 -15.5 1 88.19 361 ILE A CA 1
ATOM 2922 C C . ILE A 1 361 ? 1.283 8.359 -14.812 1 88.19 361 ILE A C 1
ATOM 2924 O O . ILE A 1 361 ? 0.813 9.305 -15.461 1 88.19 361 ILE A O 1
ATOM 2928 N N . LYS A 1 362 ? 1.119 8.344 -13.445 1 91.31 362 LYS A N 1
ATOM 2929 C CA . LYS A 1 362 ? 0.305 9.305 -12.711 1 91.31 362 LYS A CA 1
ATOM 2930 C C . LYS A 1 362 ? 1.059 10.617 -12.5 1 91.31 362 LYS A C 1
ATOM 2932 O O . LYS A 1 362 ? 2.268 10.609 -12.258 1 91.31 362 LYS A O 1
ATOM 2937 N N . PRO A 1 363 ? 0.296 11.711 -12.469 1 92.44 363 PRO A N 1
ATOM 2938 C CA . PRO A 1 363 ? 0.947 13 -12.227 1 92.44 363 PRO A CA 1
ATOM 2939 C C . PRO A 1 363 ? 1.694 13.047 -10.898 1 92.44 363 PRO A C 1
ATOM 2941 O O . PRO A 1 363 ? 2.742 13.695 -10.789 1 92.44 363 PRO A O 1
ATOM 2944 N N . THR A 1 364 ? 1.188 12.375 -9.898 1 94.31 364 THR A N 1
ATOM 2945 C CA . THR A 1 364 ? 1.833 12.359 -8.594 1 94.31 364 THR A CA 1
ATOM 2946 C C . THR A 1 364 ? 3.168 11.625 -8.656 1 94.31 364 THR A C 1
ATOM 2948 O O . THR A 1 364 ? 4.117 11.984 -7.961 1 94.31 364 THR A O 1
ATOM 2951 N N . ASP A 1 365 ? 3.238 10.586 -9.469 1 93.88 365 ASP A N 1
ATOM 2952 C CA . ASP A 1 365 ? 4.488 9.859 -9.664 1 93.88 365 ASP A CA 1
ATOM 2953 C C . ASP A 1 365 ? 5.535 10.734 -10.352 1 93.88 365 ASP A C 1
ATOM 2955 O O . ASP A 1 365 ? 6.711 10.703 -9.992 1 93.88 365 ASP A O 1
ATOM 2959 N N . LEU A 1 366 ? 5.047 11.453 -11.367 1 94.38 366 LEU A N 1
ATOM 2960 C CA . LEU A 1 366 ? 5.93 12.391 -12.055 1 94.38 366 LEU A CA 1
ATOM 2961 C C . LEU A 1 366 ? 6.457 13.445 -11.086 1 94.38 366 LEU A C 1
ATOM 2963 O O . LEU A 1 366 ? 7.637 13.812 -11.141 1 94.38 366 LEU A O 1
ATOM 2967 N N . LEU A 1 367 ? 5.594 13.875 -10.266 1 97.56 367 LEU A N 1
ATOM 2968 C CA . LEU A 1 367 ? 5.977 14.875 -9.273 1 97.56 367 LEU A CA 1
ATOM 2969 C C . LEU A 1 367 ? 7.125 14.367 -8.406 1 97.56 367 LEU A C 1
ATOM 2971 O O . LEU A 1 367 ? 8.117 15.07 -8.211 1 97.56 367 LEU A O 1
ATOM 2975 N N . MET A 1 368 ? 7 13.156 -7.91 1 96.94 368 MET A N 1
ATOM 2976 C CA . MET A 1 368 ? 8.023 12.57 -7.047 1 96.94 368 MET A CA 1
ATOM 2977 C C . MET A 1 368 ? 9.32 12.359 -7.809 1 96.94 368 MET A C 1
ATOM 2979 O O . MET A 1 368 ? 10.406 12.656 -7.293 1 96.94 368 MET A O 1
ATOM 2983 N N . TYR A 1 369 ? 9.203 11.891 -9.031 1 94.81 369 TYR A N 1
ATOM 2984 C CA . TYR A 1 369 ? 10.367 11.617 -9.867 1 94.81 369 TYR A CA 1
ATOM 2985 C C . TYR A 1 369 ? 11.18 12.891 -10.102 1 94.81 369 TYR A C 1
ATOM 2987 O O . TYR A 1 369 ? 12.383 12.922 -9.852 1 94.81 369 TYR A O 1
ATOM 2995 N N . TYR A 1 370 ? 10.523 13.953 -10.539 1 96.94 370 TYR A N 1
ATOM 2996 C CA . TYR A 1 370 ? 11.211 15.203 -10.828 1 96.94 370 TYR A CA 1
ATOM 2997 C C . TYR A 1 370 ? 11.664 15.883 -9.547 1 96.94 370 TYR A C 1
ATOM 2999 O O . TYR A 1 370 ? 12.797 16.375 -9.461 1 96.94 370 TYR A O 1
ATOM 3007 N N . GLY A 1 371 ? 10.781 15.852 -8.531 1 97.81 371 GLY A N 1
ATOM 3008 C CA . GLY A 1 371 ? 11.109 16.516 -7.281 1 97.81 371 GLY A CA 1
ATOM 3009 C C . GLY A 1 371 ? 12.336 15.953 -6.602 1 97.81 371 GLY A C 1
ATOM 3010 O O . GLY A 1 371 ? 13.266 16.688 -6.262 1 97.81 371 GLY A O 1
ATOM 3011 N N . ILE A 1 372 ? 12.438 14.695 -6.488 1 95.75 372 ILE A N 1
ATOM 3012 C CA . ILE A 1 372 ? 13.516 14.039 -5.758 1 95.75 372 ILE A CA 1
ATOM 3013 C C . ILE A 1 372 ? 14.812 14.141 -6.559 1 95.75 372 ILE A C 1
ATOM 3015 O O . ILE A 1 372 ? 15.875 14.438 -6 1 95.75 372 ILE A O 1
ATOM 3019 N N . ASN A 1 373 ? 14.75 13.914 -7.855 1 93.75 373 ASN A N 1
ATOM 3020 C CA . ASN A 1 373 ? 15.961 13.945 -8.664 1 93.75 373 ASN A CA 1
ATOM 3021 C C . ASN A 1 373 ? 16.547 15.352 -8.75 1 93.75 373 ASN A C 1
ATOM 3023 O O . ASN A 1 373 ? 17.766 15.523 -8.602 1 93.75 373 ASN A O 1
ATOM 3027 N N . PHE A 1 374 ? 15.711 16.375 -8.922 1 96.12 374 PHE A N 1
ATOM 3028 C CA . PHE A 1 374 ? 16.219 17.75 -9 1 96.12 374 PHE A CA 1
ATOM 3029 C C . PHE A 1 374 ? 16.703 18.234 -7.637 1 96.12 374 PHE A C 1
ATOM 3031 O O . PHE A 1 374 ? 17.625 19.031 -7.547 1 96.12 374 PHE A O 1
ATOM 3038 N N . LEU A 1 375 ? 16.047 17.719 -6.598 1 96.25 375 LEU A N 1
ATOM 3039 C CA . LEU A 1 375 ? 16.5 18.078 -5.258 1 96.25 375 LEU A CA 1
ATOM 3040 C C . LEU A 1 375 ? 17.891 17.5 -4.98 1 96.25 375 LEU A C 1
ATOM 3042 O O . LEU A 1 375 ? 18.719 18.172 -4.359 1 96.25 375 LEU A O 1
ATOM 3046 N N . SER A 1 376 ? 18.125 16.328 -5.434 1 91.94 376 SER A N 1
ATOM 3047 C CA . SER A 1 376 ? 19.391 15.625 -5.203 1 91.94 376 SER A CA 1
ATOM 3048 C C . SER A 1 376 ? 20.484 16.188 -6.09 1 91.94 376 SER A C 1
ATOM 3050 O O . SER A 1 376 ? 21.641 16.266 -5.676 1 91.94 376 SER A O 1
ATOM 3052 N N . ASN A 1 377 ? 20.125 16.469 -7.293 1 91.25 377 ASN A N 1
ATOM 3053 C CA . ASN A 1 377 ? 21.047 17.016 -8.281 1 91.25 377 ASN A CA 1
ATOM 3054 C C . ASN A 1 377 ? 20.391 18.109 -9.125 1 91.25 377 ASN A C 1
ATOM 3056 O O . ASN A 1 377 ? 19.672 17.812 -10.086 1 91.25 377 ASN A O 1
ATOM 3060 N N . ARG A 1 378 ? 20.812 19.266 -8.859 1 89.12 378 ARG A N 1
ATOM 3061 C CA . ARG A 1 378 ? 20.203 20.406 -9.508 1 89.12 378 ARG A CA 1
ATOM 3062 C C . ARG A 1 378 ? 20.469 20.406 -11.008 1 89.12 378 ARG A C 1
ATOM 3064 O O . ARG A 1 378 ? 19.766 21.062 -11.773 1 89.12 378 ARG A O 1
ATOM 3071 N N . GLU A 1 379 ? 21.438 19.656 -11.438 1 89.88 379 GLU A N 1
ATOM 3072 C CA . GLU A 1 379 ? 21.797 19.594 -12.852 1 89.88 379 GLU A CA 1
ATOM 3073 C C . GLU A 1 379 ? 21.219 18.328 -13.508 1 89.88 379 GLU A C 1
ATOM 3075 O O . GLU A 1 379 ? 21.609 17.984 -14.625 1 89.88 379 GLU A O 1
ATOM 3080 N N . TYR A 1 380 ? 20.359 17.812 -12.742 1 90.5 380 TYR A N 1
ATOM 3081 C CA . TYR A 1 380 ? 19.734 16.609 -13.258 1 90.5 380 TYR A CA 1
ATOM 3082 C C . TYR A 1 380 ? 19.078 16.859 -14.617 1 90.5 380 TYR A C 1
ATOM 3084 O O . TYR A 1 380 ? 18.469 17.906 -14.82 1 90.5 380 TYR A O 1
ATOM 3092 N N . LYS A 1 381 ? 19.266 15.977 -15.609 1 90 381 LYS A N 1
ATOM 3093 C CA . LYS A 1 381 ? 18.656 16.016 -16.938 1 90 381 LYS A CA 1
ATOM 3094 C C . LYS A 1 381 ? 17.859 14.75 -17.219 1 90 381 LYS A C 1
ATOM 3096 O O . LYS A 1 381 ? 18.406 13.766 -17.719 1 90 381 LYS A O 1
ATOM 3101 N N . PRO A 1 382 ? 16.547 14.828 -16.828 1 87.81 382 PRO A N 1
ATOM 3102 C CA . PRO A 1 382 ? 15.727 13.633 -17.047 1 87.81 382 PRO A CA 1
ATOM 3103 C C . PRO A 1 382 ? 15.695 13.219 -18.516 1 87.81 382 PRO A C 1
ATOM 3105 O O . PRO A 1 382 ? 15.391 14.031 -19.391 1 87.81 382 PRO A O 1
ATOM 3108 N N . ASN A 1 383 ? 16.109 12.031 -18.828 1 86.19 383 ASN A N 1
ATOM 3109 C CA . ASN A 1 383 ? 16.031 11.43 -20.156 1 86.19 383 ASN A CA 1
ATOM 3110 C C . ASN A 1 383 ? 15.828 9.914 -20.078 1 86.19 383 ASN A C 1
ATOM 3112 O O . ASN A 1 383 ? 16.797 9.156 -20 1 86.19 383 ASN A O 1
ATOM 3116 N N . LEU A 1 384 ? 14.578 9.555 -20.109 1 83.44 384 LEU A N 1
ATOM 3117 C CA . LEU A 1 384 ? 14.234 8.156 -19.922 1 83.44 384 LEU A CA 1
ATOM 3118 C C . LEU A 1 384 ? 14.82 7.285 -21.016 1 83.44 384 LEU A C 1
ATOM 3120 O O . LEU A 1 384 ? 15.266 6.168 -20.766 1 83.44 384 LEU A O 1
ATOM 3124 N N . ASP A 1 385 ? 14.812 7.781 -22.219 1 83.81 385 ASP A N 1
ATOM 3125 C CA . ASP A 1 385 ? 15.359 7.02 -23.344 1 83.81 385 ASP A CA 1
ATOM 3126 C C . ASP A 1 385 ? 16.859 6.773 -23.156 1 83.81 385 ASP A C 1
ATOM 3128 O O . ASP A 1 385 ? 17.344 5.668 -23.406 1 83.81 385 ASP A O 1
ATOM 3132 N N . ARG A 1 386 ? 17.547 7.766 -22.766 1 84.88 386 ARG A N 1
ATOM 3133 C CA . ARG A 1 386 ? 18.969 7.637 -22.547 1 84.88 386 ARG A CA 1
ATOM 3134 C C . ARG A 1 386 ? 19.266 6.676 -21.391 1 84.88 386 ARG A C 1
ATOM 3136 O O . ARG A 1 386 ? 20.234 5.926 -21.438 1 84.88 386 ARG A O 1
ATOM 3143 N N . GLU A 1 387 ? 18.438 6.715 -20.359 1 85.19 387 GLU A N 1
ATOM 3144 C CA . GLU A 1 387 ? 18.594 5.812 -19.219 1 85.19 387 GLU A CA 1
ATOM 3145 C C . GLU A 1 387 ? 18.422 4.355 -19.641 1 85.19 387 GLU A C 1
ATOM 3147 O O . GLU A 1 387 ? 19.141 3.475 -19.172 1 85.19 387 GLU A O 1
ATOM 3152 N N . TYR A 1 388 ? 17.5 4.168 -20.562 1 86.31 388 TYR A N 1
ATOM 3153 C CA . TYR A 1 388 ? 17.266 2.812 -21.047 1 86.31 388 TYR A CA 1
ATOM 3154 C C . TYR A 1 388 ? 18.438 2.324 -21.906 1 86.31 388 TYR A C 1
ATOM 3156 O O . TYR A 1 388 ? 18.797 1.146 -21.844 1 86.31 388 TYR A O 1
ATOM 3164 N N . GLU A 1 389 ? 18.953 3.162 -22.656 1 89.56 389 GLU A N 1
ATOM 3165 C CA . GLU A 1 389 ? 20.109 2.805 -23.469 1 89.56 389 GLU A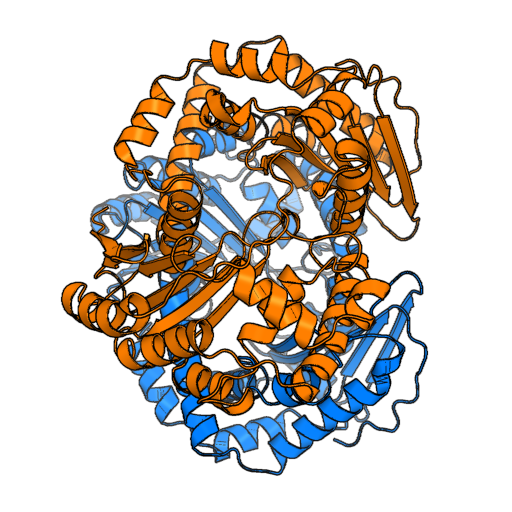 CA 1
ATOM 3166 C C . GLU A 1 389 ? 21.312 2.447 -22.609 1 89.56 389 GLU A C 1
ATOM 3168 O O . GLU A 1 389 ? 22.078 1.535 -22.938 1 89.56 389 GLU A O 1
ATOM 3173 N N . LYS A 1 390 ? 21.406 3.135 -21.547 1 88.88 390 LYS A N 1
ATOM 3174 C CA . LYS A 1 390 ? 22.5 2.855 -20.609 1 88.88 390 LYS A CA 1
ATOM 3175 C C . LYS A 1 390 ? 22.344 1.478 -19.984 1 88.88 390 LYS A C 1
ATOM 3177 O O . LYS A 1 390 ? 23.344 0.792 -19.719 1 88.88 390 LYS A O 1
ATOM 3182 N N . LEU A 1 391 ? 21.172 1.118 -19.75 1 91.69 391 LEU A N 1
ATOM 3183 C CA . LEU A 1 391 ? 20.906 -0.192 -19.172 1 91.69 391 LEU A CA 1
ATOM 3184 C C . LEU A 1 391 ? 21.391 -1.307 -20.094 1 91.69 391 LEU A C 1
ATOM 3186 O O . LEU A 1 391 ? 21.922 -2.32 -19.625 1 91.69 391 LEU A O 1
ATOM 3190 N N . LYS A 1 392 ? 21.234 -1.075 -21.344 1 89.94 392 LYS A N 1
ATOM 3191 C CA . LYS A 1 392 ? 21.578 -2.094 -22.344 1 89.94 392 LYS A CA 1
ATOM 3192 C C . LYS A 1 392 ? 23.094 -2.27 -22.438 1 89.94 392 LYS A C 1
ATOM 3194 O O . LYS A 1 392 ? 23.578 -3.293 -22.938 1 89.94 392 LYS A O 1
ATOM 3199 N N . LEU A 1 393 ? 23.797 -1.309 -21.969 1 94.19 393 LEU A N 1
ATOM 3200 C CA . LEU A 1 393 ? 25.25 -1.341 -22.078 1 94.19 393 LEU A CA 1
ATOM 3201 C C . LEU A 1 393 ? 25.875 -2.074 -20.891 1 94.19 393 LEU A C 1
ATOM 3203 O O . LEU A 1 393 ? 27.047 -2.436 -20.922 1 94.19 393 LEU A O 1
ATOM 3207 N N . ILE A 1 394 ? 25.141 -2.348 -19.922 1 96.81 394 ILE A N 1
ATOM 3208 C CA . ILE A 1 394 ? 25.641 -3.047 -18.75 1 96.81 394 ILE A CA 1
ATOM 3209 C C . ILE A 1 394 ? 25.828 -4.527 -19.062 1 96.81 394 ILE A C 1
ATOM 3211 O O . ILE A 1 394 ? 24.984 -5.145 -19.703 1 96.81 394 ILE A O 1
ATOM 3215 N N . THR A 1 395 ? 26.969 -5.094 -18.641 1 97.56 395 THR A N 1
ATOM 3216 C CA . THR A 1 395 ? 27.266 -6.488 -18.953 1 97.56 395 THR A CA 1
ATOM 3217 C C . THR A 1 395 ? 26.969 -7.379 -17.75 1 97.56 395 THR A C 1
ATOM 3219 O O . THR A 1 395 ? 26.922 -6.902 -16.609 1 97.56 395 THR A O 1
ATOM 3222 N N . ARG A 1 396 ? 26.828 -8.68 -18.047 1 97.94 396 ARG A N 1
ATOM 3223 C CA . ARG A 1 396 ? 26.625 -9.672 -17 1 97.94 396 ARG A CA 1
ATOM 3224 C C . ARG A 1 396 ? 27.797 -9.711 -16.031 1 97.94 396 ARG A C 1
ATOM 3226 O O . ARG A 1 396 ? 27.625 -9.906 -14.828 1 97.94 396 ARG A O 1
ATOM 3233 N N . VAL A 1 397 ? 28.938 -9.453 -16.562 1 98.31 397 VAL A N 1
ATOM 3234 C CA . VAL A 1 397 ? 30.156 -9.477 -15.766 1 98.31 397 VAL A CA 1
ATOM 3235 C C . VAL A 1 397 ? 30.156 -8.305 -14.781 1 98.31 397 VAL A C 1
ATOM 3237 O O . VAL A 1 397 ? 30.594 -8.453 -13.641 1 98.31 397 VAL A O 1
ATOM 3240 N N . GLN A 1 398 ? 29.703 -7.16 -15.203 1 98.19 398 GLN A N 1
ATOM 3241 C CA . GLN A 1 398 ? 29.641 -5.992 -14.336 1 98.19 398 GLN A CA 1
ATOM 3242 C C . GLN A 1 398 ? 28.703 -6.23 -13.156 1 98.19 398 GLN A C 1
ATOM 3244 O O . GLN A 1 398 ? 29 -5.832 -12.023 1 98.19 398 GLN A O 1
ATOM 3249 N N . ILE A 1 399 ? 27.609 -6.855 -13.414 1 98.31 399 ILE A N 1
ATOM 3250 C CA . ILE A 1 399 ? 26.656 -7.148 -12.352 1 98.31 399 ILE A CA 1
ATOM 3251 C C . ILE A 1 399 ? 27.266 -8.156 -11.375 1 98.31 399 ILE A C 1
ATOM 3253 O O . ILE A 1 399 ? 27.125 -8.008 -10.156 1 98.31 399 ILE A O 1
ATOM 3257 N N . GLN A 1 400 ? 27.906 -9.156 -11.898 1 98.5 400 GLN A N 1
ATOM 3258 C CA . GLN A 1 400 ? 28.578 -10.148 -11.062 1 98.5 400 GLN A CA 1
ATOM 3259 C C . GLN A 1 400 ? 29.641 -9.492 -10.18 1 98.5 400 GLN A C 1
ATOM 3261 O O . GLN A 1 400 ? 29.797 -9.844 -9.008 1 98.5 400 GLN A O 1
ATOM 3266 N N . LYS A 1 401 ? 30.375 -8.594 -10.758 1 98.12 401 LYS A N 1
ATOM 3267 C CA . LYS A 1 401 ? 31.391 -7.871 -10 1 98.12 401 LYS A CA 1
ATOM 3268 C C . LYS A 1 401 ? 30.781 -7.117 -8.828 1 98.12 401 LYS A C 1
ATOM 3270 O O . LYS A 1 401 ? 31.328 -7.121 -7.719 1 98.12 401 LYS A O 1
ATOM 3275 N N . VAL A 1 402 ? 29.656 -6.496 -9.078 1 98 402 VAL A N 1
ATOM 3276 C CA . VAL A 1 402 ? 28.953 -5.762 -8.023 1 98 402 VAL A CA 1
ATOM 3277 C C . VAL A 1 402 ? 28.5 -6.727 -6.934 1 98 402 VAL A C 1
ATOM 3279 O O . VAL A 1 402 ? 28.594 -6.418 -5.746 1 98 402 VAL A O 1
ATOM 3282 N N . ALA A 1 403 ? 27.984 -7.867 -7.324 1 98.44 403 ALA A N 1
ATOM 3283 C CA . ALA A 1 403 ? 27.578 -8.875 -6.348 1 98.44 403 ALA A CA 1
ATOM 3284 C C . ALA A 1 403 ? 28.75 -9.273 -5.453 1 98.44 403 ALA A C 1
ATOM 3286 O O . ALA A 1 403 ? 28.594 -9.391 -4.234 1 98.44 403 ALA A O 1
ATOM 3287 N N . ARG A 1 404 ? 29.922 -9.438 -6.066 1 98.06 404 ARG A N 1
ATOM 3288 C CA . ARG A 1 404 ? 31.125 -9.82 -5.324 1 98.06 404 ARG A CA 1
ATOM 3289 C C . ARG A 1 404 ? 31.562 -8.711 -4.375 1 98.06 404 ARG A C 1
ATOM 3291 O O . ARG A 1 404 ? 32.094 -8.984 -3.293 1 98.06 404 ARG A O 1
ATOM 3298 N N . GLU A 1 405 ? 31.266 -7.5 -4.793 1 97.38 405 GLU A N 1
ATOM 3299 C CA . GLU A 1 405 ? 31.656 -6.355 -3.971 1 97.38 405 GLU A CA 1
ATOM 3300 C C . GLU A 1 405 ? 30.703 -6.176 -2.791 1 97.38 405 GLU A C 1
ATOM 3302 O O . GLU A 1 405 ? 31.094 -5.68 -1.735 1 97.38 405 GLU A O 1
ATOM 3307 N N . ILE A 1 406 ? 29.484 -6.578 -2.941 1 97.88 406 ILE A N 1
ATOM 3308 C CA . ILE A 1 406 ? 28.469 -6.336 -1.921 1 97.88 406 ILE A CA 1
ATOM 3309 C C . ILE A 1 406 ? 28.391 -7.531 -0.971 1 97.88 406 ILE A C 1
ATOM 3311 O O . ILE A 1 406 ? 28.375 -7.359 0.25 1 97.88 406 ILE A O 1
ATOM 3315 N N . PHE A 1 407 ? 28.375 -8.75 -1.529 1 97.88 407 PHE A N 1
ATOM 3316 C CA . PHE A 1 407 ? 28.094 -9.938 -0.734 1 97.88 407 PHE A CA 1
ATOM 3317 C C . PHE A 1 407 ? 29.375 -10.516 -0.147 1 97.88 407 PHE A C 1
ATOM 3319 O O . PHE A 1 407 ? 29.891 -11.523 -0.638 1 97.88 407 PHE A O 1
ATOM 3326 N N . ILE A 1 408 ? 29.781 -9.953 0.934 1 96.56 408 ILE A N 1
ATOM 3327 C CA . ILE A 1 408 ? 30.984 -10.352 1.643 1 96.56 408 ILE A CA 1
ATOM 3328 C C . ILE A 1 408 ? 30.609 -11 2.973 1 96.56 408 ILE A C 1
ATOM 3330 O O . ILE A 1 408 ? 29.875 -10.422 3.768 1 96.56 408 ILE A O 1
ATOM 3334 N N . LYS A 1 409 ? 31.141 -12.148 3.229 1 95.62 409 LYS A N 1
ATOM 3335 C CA . LYS A 1 409 ? 30.781 -12.945 4.398 1 95.62 409 LYS A CA 1
ATOM 3336 C C . LYS A 1 409 ? 31.016 -12.156 5.688 1 95.62 409 LYS A C 1
ATOM 3338 O O . LYS A 1 409 ? 30.109 -12.07 6.531 1 95.62 409 LYS A O 1
ATOM 3343 N N . GLU A 1 410 ? 32.188 -11.523 5.809 1 95.62 410 GLU A N 1
ATOM 3344 C CA . GLU A 1 410 ? 32.562 -10.812 7.027 1 95.62 410 GLU A CA 1
ATOM 3345 C C . GLU A 1 410 ? 31.672 -9.594 7.258 1 95.62 410 GLU A C 1
ATOM 3347 O O . GLU A 1 410 ? 31.609 -9.055 8.367 1 95.62 410 GLU A O 1
ATOM 3352 N N . LYS A 1 411 ? 30.922 -9.188 6.223 1 96.81 411 LYS A N 1
ATOM 3353 C CA . LYS A 1 411 ? 30.156 -7.949 6.301 1 96.81 411 LYS A CA 1
ATOM 3354 C C . LYS A 1 411 ? 28.656 -8.227 6.453 1 96.81 411 LYS A C 1
ATOM 3356 O O . LYS A 1 411 ? 27.844 -7.312 6.379 1 96.81 411 LYS A O 1
ATOM 3361 N N . VAL A 1 412 ? 28.312 -9.477 6.711 1 97 412 VAL A N 1
ATOM 3362 C CA . VAL A 1 412 ? 26.922 -9.875 6.891 1 97 412 VAL A CA 1
ATOM 3363 C C . VAL A 1 412 ? 26.375 -9.266 8.172 1 97 412 VAL A C 1
ATOM 3365 O O . VAL A 1 412 ? 27 -9.352 9.234 1 97 412 VAL A O 1
ATOM 3368 N N . ASN A 1 413 ? 25.25 -8.602 8.102 1 97.75 413 ASN A N 1
ATOM 3369 C CA . ASN A 1 413 ? 24.438 -8.18 9.234 1 97.75 413 ASN A CA 1
ATOM 3370 C C . ASN A 1 413 ? 23.047 -8.812 9.18 1 97.75 413 ASN A C 1
ATOM 3372 O O . ASN A 1 413 ? 22.25 -8.492 8.297 1 97.75 413 ASN A O 1
ATOM 3376 N N . LEU A 1 414 ? 22.812 -9.688 10.086 1 97.19 414 LEU A N 1
ATOM 3377 C CA . LEU A 1 414 ? 21.562 -10.445 10.117 1 97.19 414 LEU A CA 1
ATOM 3378 C C . LEU A 1 414 ? 20.688 -10.008 11.289 1 97.19 414 LEU A C 1
ATOM 3380 O O . LEU A 1 414 ? 21.125 -10.07 12.445 1 97.19 414 LEU A O 1
ATOM 3384 N N . PHE A 1 415 ? 19.484 -9.492 10.945 1 98 415 PHE A N 1
ATOM 3385 C CA . PHE A 1 415 ? 18.516 -9.078 11.961 1 98 415 PHE A CA 1
ATOM 3386 C C . PHE A 1 415 ? 17.281 -9.961 11.906 1 98 415 PHE A C 1
ATOM 3388 O O . PHE A 1 415 ? 16.625 -10.07 10.867 1 98 415 PHE A O 1
ATOM 3395 N N . ILE A 1 416 ? 16.922 -10.586 13.016 1 97.38 416 ILE A N 1
ATOM 3396 C CA . ILE A 1 416 ? 15.836 -11.562 13.086 1 97.38 416 ILE A CA 1
ATOM 3397 C C . ILE A 1 416 ? 14.891 -11.203 14.227 1 97.38 416 ILE A C 1
ATOM 3399 O O . ILE A 1 416 ? 15.336 -10.898 15.336 1 97.38 416 ILE A O 1
ATOM 3403 N N . TYR A 1 417 ? 13.617 -11.18 13.945 1 96.25 417 TYR A N 1
ATOM 3404 C CA . TYR A 1 417 ? 12.594 -10.883 14.938 1 96.25 417 TYR A CA 1
ATOM 3405 C C . TYR A 1 417 ? 11.414 -11.836 14.805 1 96.25 417 TYR A C 1
ATOM 3407 O O . TYR A 1 417 ? 10.844 -11.977 13.727 1 96.25 417 TYR A O 1
ATOM 3415 N N . GLY A 1 418 ? 11.031 -12.469 15.867 1 95.5 418 GLY A N 1
ATOM 3416 C CA . GLY A 1 418 ? 9.859 -13.328 15.867 1 95.5 418 GLY A CA 1
ATOM 3417 C C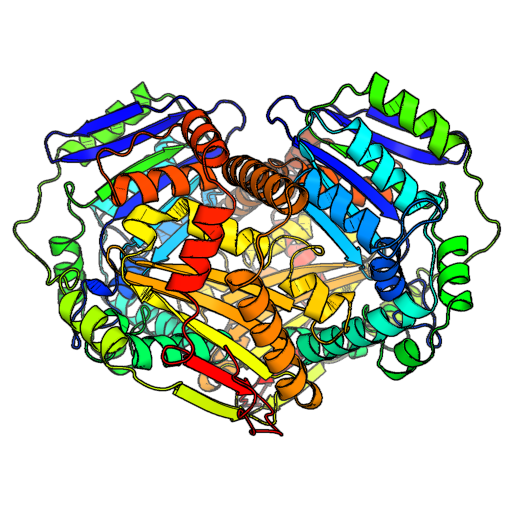 . GLY A 1 418 ? 10.023 -14.555 16.75 1 95.5 418 GLY A C 1
ATOM 3418 O O . GLY A 1 418 ? 10.734 -14.516 17.75 1 95.5 418 GLY A O 1
ATOM 3419 N N . ASN A 1 419 ? 9.18 -15.57 16.484 1 93.44 419 ASN A N 1
ATOM 3420 C CA . ASN A 1 419 ? 9.219 -16.828 17.234 1 93.44 419 ASN A CA 1
ATOM 3421 C C . ASN A 1 419 ? 10.391 -17.703 16.797 1 93.44 419 ASN A C 1
ATOM 3423 O O . ASN A 1 419 ? 10.195 -18.703 16.125 1 93.44 419 ASN A O 1
ATOM 3427 N N . ILE A 1 420 ? 11.57 -17.422 17.312 1 93.44 420 ILE A N 1
ATOM 3428 C CA . ILE A 1 420 ? 12.805 -18.062 16.875 1 93.44 420 ILE A CA 1
ATOM 3429 C C . ILE A 1 420 ? 13.047 -19.328 17.688 1 93.44 420 ILE A C 1
ATOM 3431 O O . ILE A 1 420 ? 13.172 -19.281 18.922 1 93.44 420 ILE A O 1
ATOM 3435 N N . GLN A 1 421 ? 13.18 -20.375 17.047 1 88.44 421 GLN A N 1
ATOM 3436 C CA . GLN A 1 421 ? 13.367 -21.688 17.672 1 88.44 421 GLN A CA 1
ATOM 3437 C C . GLN A 1 421 ? 14.805 -22.172 17.516 1 88.44 421 GLN A C 1
ATOM 3439 O O . GLN A 1 421 ? 15.328 -22.875 18.375 1 88.44 421 GLN A O 1
ATOM 3444 N N . GLU A 1 422 ? 15.43 -21.859 16.359 1 81.88 422 GLU A N 1
ATOM 3445 C CA . GLU A 1 422 ? 16.797 -22.281 16.047 1 81.88 422 GLU A CA 1
ATOM 3446 C C . GLU A 1 422 ? 17.719 -21.078 15.906 1 81.88 422 GLU A C 1
ATOM 3448 O O . GLU A 1 422 ? 17.328 -20.047 15.352 1 81.88 422 GLU A O 1
ATOM 3453 N N . THR A 1 423 ? 18.922 -21.344 16.422 1 81.12 423 THR A N 1
ATOM 3454 C CA . THR A 1 423 ? 19.812 -20.188 16.406 1 81.12 423 THR A CA 1
ATOM 3455 C C . THR A 1 423 ? 21.203 -20.594 15.914 1 81.12 423 THR A C 1
ATOM 3457 O O . THR A 1 423 ? 22.172 -19.844 16.078 1 81.12 423 THR A O 1
ATOM 3460 N N . ASP A 1 424 ? 21.312 -21.734 15.297 1 84.88 424 ASP A N 1
ATOM 3461 C CA . ASP A 1 424 ? 22.609 -22.125 14.742 1 84.88 424 ASP A CA 1
ATOM 3462 C C . ASP A 1 424 ? 22.828 -21.469 13.383 1 84.88 424 ASP A C 1
ATOM 3464 O O . ASP A 1 424 ? 22.297 -21.922 12.367 1 84.88 424 ASP A O 1
ATOM 3468 N N . PHE A 1 425 ? 23.688 -20.5 13.406 1 82.19 425 PHE A N 1
ATOM 3469 C CA . PHE A 1 425 ? 23.891 -19.734 12.188 1 82.19 425 PHE A CA 1
ATOM 3470 C C . PHE A 1 425 ? 25.234 -20.078 11.555 1 82.19 425 PHE A C 1
ATOM 3472 O O . PHE A 1 425 ? 25.812 -19.25 10.836 1 82.19 425 PHE A O 1
ATOM 3479 N N . SER A 1 426 ? 25.812 -21.266 11.758 1 79.94 426 SER A N 1
ATOM 3480 C CA . SER A 1 426 ? 27.094 -21.719 11.219 1 79.94 426 SER A CA 1
ATOM 3481 C C . SER A 1 426 ? 27.031 -21.844 9.695 1 79.94 426 SER A C 1
ATOM 3483 O O . SER A 1 426 ? 28.078 -21.906 9.039 1 79.94 426 SER A O 1
ATOM 3485 N N . PHE A 1 427 ? 25.891 -21.719 9.156 1 68.56 427 PHE A N 1
ATOM 3486 C CA . PHE A 1 427 ? 25.672 -21.906 7.73 1 68.56 427 PHE A CA 1
ATOM 3487 C C . PHE A 1 427 ? 26.016 -20.656 6.945 1 68.56 427 PHE A C 1
ATOM 3489 O O . PHE A 1 427 ? 26.047 -20.672 5.711 1 68.56 427 PHE A O 1
ATOM 3496 N N . ILE A 1 428 ? 26.281 -19.656 7.625 1 73.38 428 ILE A N 1
ATOM 3497 C CA . ILE A 1 428 ? 26.672 -18.453 6.887 1 73.38 428 ILE A CA 1
ATOM 3498 C C . ILE A 1 428 ? 27.922 -18.734 6.059 1 73.38 428 ILE A C 1
ATOM 3500 O O . ILE A 1 428 ? 29.047 -18.547 6.531 1 73.38 428 ILE A O 1
ATOM 3504 N N . LYS A 1 429 ? 27.641 -19.5 4.859 1 76.12 429 LYS A N 1
ATOM 3505 C CA . LYS A 1 429 ? 28.703 -19.891 3.934 1 76.12 429 LYS A CA 1
ATOM 3506 C C . LYS A 1 429 ? 28.688 -19.016 2.68 1 76.12 429 LYS A C 1
ATOM 3508 O O . LYS A 1 429 ? 28.031 -19.359 1.688 1 76.12 429 LYS A O 1
ATOM 3513 N N . LEU A 1 430 ? 29.016 -17.734 2.883 1 82.19 430 LEU A N 1
ATOM 3514 C CA . LEU A 1 430 ? 29.031 -16.766 1.794 1 82.19 430 LEU A CA 1
ATOM 3515 C C . LEU A 1 430 ? 30.422 -16.609 1.222 1 82.19 430 LEU A C 1
ATOM 3517 O O . LEU A 1 430 ? 31.406 -16.516 1.973 1 82.19 430 LEU A O 1
ATOM 3521 N N . MET B 1 1 ? -15.617 7.406 -21.312 1 75.25 1 MET B N 1
ATOM 3522 C CA . MET B 1 1 ? -14.555 6.531 -21.797 1 75.25 1 MET B CA 1
ATOM 3523 C C . MET B 1 1 ? -15.086 5.516 -22.797 1 75.25 1 MET B C 1
ATOM 3525 O O . MET B 1 1 ? -16.141 4.914 -22.578 1 75.25 1 MET B O 1
ATOM 3529 N N . LYS B 1 2 ? -14.438 5.371 -23.984 1 85.12 2 LYS B N 1
ATOM 3530 C CA . LYS B 1 2 ? -14.875 4.477 -25.047 1 85.12 2 LYS B CA 1
ATOM 3531 C C . LYS B 1 2 ? -14.523 3.025 -24.734 1 85.12 2 LYS B C 1
ATOM 3533 O O . LYS B 1 2 ? -13.406 2.736 -24.297 1 85.12 2 LYS B O 1
ATOM 3538 N N . TYR B 1 3 ? -15.516 2.146 -24.594 1 94 3 TYR B N 1
ATOM 3539 C CA . TYR B 1 3 ? -15.266 0.718 -24.422 1 94 3 TYR B CA 1
ATOM 3540 C C . TYR B 1 3 ? -16.078 -0.096 -25.422 1 94 3 TYR B C 1
ATOM 3542 O O . TYR B 1 3 ? -17.062 0.4 -25.984 1 94 3 TYR B O 1
ATOM 3550 N N . ILE B 1 4 ? -15.617 -1.3 -25.75 1 96.25 4 ILE B N 1
ATOM 3551 C CA . ILE B 1 4 ? -16.312 -2.242 -26.625 1 96.25 4 ILE B CA 1
ATOM 3552 C C . ILE B 1 4 ? -16.703 -3.488 -25.828 1 96.25 4 ILE B C 1
ATOM 3554 O O . ILE B 1 4 ? -15.859 -4.094 -25.172 1 96.25 4 ILE B O 1
ATOM 3558 N N . LYS B 1 5 ? -17.953 -3.805 -25.828 1 96.38 5 LYS B N 1
ATOM 3559 C CA . LYS B 1 5 ? -18.469 -5.02 -25.203 1 96.38 5 LYS B CA 1
ATOM 3560 C C . LYS B 1 5 ? -18.906 -6.039 -26.25 1 96.38 5 LYS B C 1
ATOM 3562 O O . LYS B 1 5 ? -19.672 -5.711 -27.172 1 96.38 5 LYS B O 1
ATOM 3567 N N . LYS B 1 6 ? -18.359 -7.129 -26.156 1 96.38 6 LYS B N 1
ATOM 3568 C CA . LYS B 1 6 ? -18.766 -8.266 -27 1 96.38 6 LYS B CA 1
ATOM 3569 C C . LYS B 1 6 ? -19.172 -9.461 -26.141 1 96.38 6 LYS B C 1
ATOM 3571 O O . LYS B 1 6 ? -18.578 -9.703 -25.094 1 96.38 6 LYS B O 1
ATOM 3576 N N . ILE B 1 7 ? -20.188 -10.141 -26.609 1 96.06 7 ILE B N 1
ATOM 3577 C CA . ILE B 1 7 ? -20.594 -11.375 -25.938 1 96.06 7 ILE B CA 1
ATOM 3578 C C . ILE B 1 7 ? -20.391 -12.555 -26.891 1 96.06 7 ILE B C 1
ATOM 3580 O O . ILE B 1 7 ? -20.953 -12.578 -28 1 96.06 7 ILE B O 1
ATOM 3584 N N . LEU B 1 8 ? -19.641 -13.422 -26.5 1 97.06 8 LEU B N 1
ATOM 3585 C CA . LEU B 1 8 ? -19.391 -14.609 -27.328 1 97.06 8 LEU B CA 1
ATOM 3586 C C . LEU B 1 8 ? -20.609 -15.523 -27.328 1 97.06 8 LEU B C 1
ATOM 3588 O O . LEU B 1 8 ? -21.484 -15.398 -26.469 1 97.06 8 LEU B O 1
ATOM 3592 N N . ASP B 1 9 ? -20.641 -16.469 -28.219 1 95.25 9 ASP B N 1
ATOM 3593 C CA . ASP B 1 9 ? -21.766 -17.391 -28.344 1 95.25 9 ASP B CA 1
ATOM 3594 C C . ASP B 1 9 ? -21.922 -18.234 -27.078 1 95.25 9 ASP B C 1
ATOM 3596 O O . ASP B 1 9 ? -23.047 -18.609 -26.719 1 95.25 9 ASP B O 1
ATOM 3600 N N . ASN B 1 10 ? -20.906 -18.438 -26.484 1 96.5 10 ASN B N 1
ATOM 3601 C CA . ASN B 1 10 ? -20.938 -19.281 -25.281 1 96.5 10 ASN B CA 1
ATOM 3602 C C . ASN B 1 10 ? -21.25 -18.469 -24.031 1 96.5 10 ASN B C 1
ATOM 3604 O O . ASN B 1 10 ? -21.219 -19 -22.922 1 96.5 10 ASN B O 1
ATOM 3608 N N . GLY B 1 11 ? -21.438 -17.172 -24.156 1 95.5 11 GLY B N 1
ATOM 3609 C CA . GLY B 1 11 ? -21.922 -16.344 -23.062 1 95.5 11 GLY B CA 1
ATOM 3610 C C . GLY B 1 11 ? -20.812 -15.539 -22.406 1 95.5 11 GLY B C 1
ATOM 3611 O O . GLY B 1 11 ? -21.094 -14.688 -21.547 1 95.5 11 GLY B O 1
ATOM 3612 N N . MET B 1 12 ? -19.562 -15.734 -22.781 1 97.12 12 MET B N 1
ATOM 3613 C CA . MET B 1 12 ? -18.469 -14.977 -22.172 1 97.12 12 MET B CA 1
ATOM 3614 C C . MET B 1 12 ? -18.5 -13.516 -22.625 1 97.12 12 MET B C 1
ATOM 3616 O O . MET B 1 12 ? -18.703 -13.234 -23.812 1 97.12 12 MET B O 1
ATOM 3620 N N . HIS B 1 13 ? -18.391 -12.633 -21.656 1 97.5 13 HIS B N 1
ATOM 3621 C CA . HIS B 1 13 ? -18.281 -11.219 -21.969 1 97.5 13 HIS B CA 1
ATOM 3622 C C . HIS B 1 13 ? -16.828 -10.812 -22.219 1 97.5 13 HIS B C 1
ATOM 3624 O O . HIS B 1 13 ? -15.945 -11.125 -21.406 1 97.5 13 HIS B O 1
ATOM 3630 N N . ILE B 1 14 ? -16.594 -10.164 -23.297 1 98 14 ILE B N 1
ATOM 3631 C CA . ILE B 1 14 ? -15.297 -9.57 -23.625 1 98 14 ILE B CA 1
ATOM 3632 C C . ILE B 1 14 ? -15.414 -8.047 -23.609 1 98 14 ILE B C 1
ATOM 3634 O O . ILE B 1 14 ? -16.203 -7.473 -24.359 1 98 14 ILE B O 1
ATOM 3638 N N . ILE B 1 15 ? -14.664 -7.469 -22.703 1 98.12 15 ILE B N 1
ATOM 3639 C CA . ILE B 1 15 ? -14.672 -6.016 -22.594 1 98.12 15 ILE B CA 1
ATOM 3640 C C . ILE B 1 15 ? -13.336 -5.457 -23.062 1 98.12 15 ILE B C 1
ATOM 3642 O O . ILE B 1 15 ? -12.289 -5.793 -22.516 1 98.12 15 ILE B O 1
ATOM 3646 N N . LEU B 1 16 ? -13.352 -4.609 -24.094 1 98 16 LEU B N 1
ATOM 3647 C CA . LEU B 1 16 ? -12.164 -3.963 -24.641 1 98 16 LEU B CA 1
ATOM 3648 C C . LEU B 1 16 ? -12.188 -2.463 -24.375 1 98 16 LEU B C 1
ATOM 3650 O O . LEU B 1 16 ? -13.141 -1.774 -24.75 1 98 16 LEU B O 1
ATOM 3654 N N . VAL B 1 17 ? -11.125 -1.975 -23.672 1 96.69 17 VAL B N 1
ATOM 3655 C CA . VAL B 1 17 ? -11.023 -0.558 -23.344 1 96.69 17 VAL B CA 1
ATOM 3656 C C . VAL B 1 17 ? -9.695 0.001 -23.859 1 96.69 17 VAL B C 1
ATOM 3658 O O . VAL B 1 17 ? -8.766 0.229 -23.078 1 96.69 17 VAL B O 1
ATOM 3661 N N . PRO B 1 18 ? -9.656 0.362 -25.156 1 95.56 18 PRO B N 1
ATOM 3662 C CA . PRO B 1 18 ? -8.414 0.893 -25.719 1 95.56 18 PRO B CA 1
ATOM 3663 C C . PRO B 1 18 ? -8.133 2.326 -25.281 1 95.56 18 PRO B C 1
ATOM 3665 O O . PRO B 1 18 ? -9.047 3.15 -25.219 1 95.56 18 PRO B O 1
ATOM 3668 N N . THR B 1 19 ? -6.887 2.492 -24.812 1 90.38 19 THR B N 1
ATOM 3669 C CA . THR B 1 19 ? -6.383 3.832 -24.531 1 90.38 19 THR B CA 1
ATOM 3670 C C . THR B 1 19 ? -5.039 4.059 -25.219 1 90.38 19 THR B C 1
ATOM 3672 O O . THR B 1 19 ? -4.293 3.111 -25.469 1 90.38 19 THR B O 1
ATOM 3675 N N . LYS B 1 20 ? -4.664 5.297 -25.703 1 83.81 20 LYS B N 1
ATOM 3676 C CA . LYS B 1 20 ? -3.434 5.582 -26.438 1 83.81 20 LYS B CA 1
ATOM 3677 C C . LYS B 1 20 ? -2.457 6.379 -25.578 1 83.81 20 LYS B C 1
ATOM 3679 O O . LYS B 1 20 ? -1.379 6.754 -26.031 1 83.81 20 LYS B O 1
ATOM 3684 N N . ASN B 1 21 ? -2.705 6.484 -24.297 1 77.94 21 ASN B N 1
ATOM 3685 C CA . ASN B 1 21 ? -1.947 7.398 -23.453 1 77.94 21 ASN B CA 1
ATOM 3686 C C . ASN B 1 21 ? -0.643 6.77 -22.969 1 77.94 21 ASN B C 1
ATOM 3688 O O . ASN B 1 21 ? 0.28 7.477 -22.562 1 77.94 21 ASN B O 1
ATOM 3692 N N . THR B 1 22 ? -0.59 5.461 -22.984 1 84.06 22 THR B N 1
ATOM 3693 C CA . THR B 1 22 ? 0.602 4.762 -22.516 1 84.06 22 THR B CA 1
ATOM 3694 C C . THR B 1 22 ? 0.888 3.537 -23.375 1 84.06 22 THR B C 1
ATOM 3696 O O . THR B 1 22 ? -0.009 3.021 -24.047 1 84.06 22 THR B O 1
ATOM 3699 N N . ASN B 1 23 ? 2.121 3.141 -23.375 1 89.81 23 ASN B N 1
ATOM 3700 C CA . ASN B 1 23 ? 2.484 1.926 -24.094 1 89.81 23 ASN B CA 1
ATOM 3701 C C . ASN B 1 23 ? 2.34 0.687 -23.203 1 89.81 23 ASN B C 1
ATOM 3703 O O . ASN B 1 23 ? 3.256 -0.131 -23.125 1 89.81 23 ASN B O 1
ATOM 3707 N N . ILE B 1 24 ? 1.259 0.642 -22.484 1 93.38 24 ILE B N 1
ATOM 3708 C CA . ILE B 1 24 ? 0.979 -0.463 -21.578 1 93.38 24 ILE B CA 1
ATOM 3709 C C . ILE B 1 24 ? -0.354 -1.11 -21.938 1 93.38 24 ILE B C 1
ATOM 3711 O O . ILE B 1 24 ? -1.295 -0.423 -22.344 1 93.38 24 ILE B O 1
ATOM 3715 N N . VAL B 1 25 ? -0.357 -2.385 -21.891 1 96.5 25 VAL B N 1
ATOM 3716 C CA . VAL B 1 25 ? -1.596 -3.141 -22.047 1 96.5 25 VAL B CA 1
ATOM 3717 C C . VAL B 1 25 ? -1.818 -4.023 -20.812 1 96.5 25 VAL B C 1
ATOM 3719 O O . VAL B 1 25 ? -0.864 -4.555 -20.25 1 96.5 25 VAL B O 1
ATOM 3722 N N . THR B 1 26 ? -3.047 -4.125 -20.391 1 97.62 26 THR B N 1
ATOM 3723 C CA . THR B 1 26 ? -3.439 -4.957 -19.266 1 97.62 26 THR B CA 1
ATOM 3724 C C . THR B 1 26 ? -4.531 -5.945 -19.672 1 97.62 26 THR B C 1
ATOM 3726 O O . THR B 1 26 ? -5.508 -5.566 -20.328 1 97.62 26 THR B O 1
ATOM 3729 N N . ILE B 1 27 ? -4.312 -7.168 -19.328 1 98.5 27 ILE B N 1
ATOM 3730 C CA . ILE B 1 27 ? -5.223 -8.25 -19.688 1 98.5 27 ILE B CA 1
ATOM 3731 C C . ILE B 1 27 ? -5.66 -8.992 -18.422 1 98.5 27 ILE B C 1
ATOM 3733 O O . ILE B 1 27 ? -4.832 -9.328 -17.562 1 98.5 27 ILE B O 1
ATOM 3737 N N . GLY B 1 28 ? -7.016 -9.211 -18.312 1 98.56 28 GLY B N 1
ATOM 3738 C CA . GLY B 1 28 ? -7.426 -9.875 -17.094 1 98.56 28 GLY B CA 1
ATOM 3739 C C . GLY B 1 28 ? -8.68 -10.719 -17.266 1 98.56 28 GLY B C 1
ATOM 3740 O O . GLY B 1 28 ? -9.508 -10.445 -18.125 1 98.56 28 GLY B O 1
ATOM 3741 N N . PHE B 1 29 ? -8.766 -11.797 -16.516 1 98.81 29 PHE B N 1
ATOM 3742 C CA . PHE B 1 29 ? -9.953 -12.625 -16.344 1 98.81 29 PHE B CA 1
ATOM 3743 C C . PHE B 1 29 ? -10.594 -12.391 -14.984 1 98.81 29 PHE B C 1
ATOM 3745 O O . PHE B 1 29 ? -9.898 -12.328 -13.969 1 98.81 29 PHE B O 1
ATOM 3752 N N . PHE B 1 30 ? -11.859 -12.234 -15.008 1 98.75 30 PHE B N 1
ATOM 3753 C CA . PHE B 1 30 ? -12.664 -12.133 -13.797 1 98.75 30 PHE B CA 1
ATOM 3754 C C . PHE B 1 30 ? -13.68 -13.266 -13.727 1 98.75 30 PHE B C 1
ATOM 3756 O O . PHE B 1 30 ? -14.484 -13.445 -14.648 1 98.75 30 PHE B O 1
ATOM 3763 N N . ILE B 1 31 ? -13.664 -14.031 -12.68 1 98.44 31 ILE B N 1
ATOM 3764 C CA . ILE B 1 31 ? -14.508 -15.219 -12.547 1 98.44 31 ILE B CA 1
ATOM 3765 C C . ILE B 1 31 ? -15.344 -15.117 -11.273 1 98.44 31 ILE B C 1
ATOM 3767 O O . ILE B 1 31 ? -14.82 -14.789 -10.203 1 98.44 31 ILE B O 1
ATOM 3771 N N . LYS B 1 32 ? -16.625 -15.414 -11.398 1 96.12 32 LYS B N 1
ATOM 3772 C CA . LYS B 1 32 ? -17.5 -15.438 -10.234 1 96.12 32 LYS B CA 1
ATOM 3773 C C . LYS B 1 32 ? -17.266 -16.688 -9.391 1 96.12 32 LYS B C 1
ATOM 3775 O O . LYS B 1 32 ? -18.172 -17.5 -9.203 1 96.12 32 LYS B O 1
ATOM 3780 N N . ALA B 1 33 ? -16.109 -16.781 -8.898 1 97.19 33 ALA B N 1
ATOM 3781 C CA . ALA B 1 33 ? -15.648 -17.875 -8.039 1 97.19 33 ALA B CA 1
ATOM 3782 C C . ALA B 1 33 ? -14.906 -17.328 -6.82 1 97.19 33 ALA B C 1
ATOM 3784 O O . ALA B 1 33 ? -13.828 -16.734 -6.953 1 97.19 33 ALA B O 1
ATOM 3785 N N . GLY B 1 34 ? -15.508 -17.422 -5.676 1 96.88 34 GLY B N 1
ATOM 3786 C CA . GLY B 1 34 ? -14.914 -16.984 -4.422 1 96.88 34 GLY B CA 1
ATOM 3787 C C . GLY B 1 34 ? -15.234 -17.906 -3.258 1 96.88 34 GLY B C 1
ATOM 3788 O O . GLY B 1 34 ? -15.703 -19.031 -3.455 1 96.88 34 GLY B O 1
ATOM 3789 N N . SER B 1 35 ? -14.961 -17.516 -2.092 1 96.69 35 SER B N 1
ATOM 3790 C CA . SER B 1 35 ? -15.125 -18.375 -0.923 1 96.69 35 SER B CA 1
ATOM 3791 C C . SER B 1 35 ? -16.594 -18.688 -0.67 1 96.69 35 SER B C 1
ATOM 3793 O O . SER B 1 35 ? -16.922 -19.656 0.017 1 96.69 35 SER B O 1
ATOM 3795 N N . ARG B 1 36 ? -17.516 -17.938 -1.241 1 95.94 36 ARG B N 1
ATOM 3796 C CA . ARG B 1 36 ? -18.938 -18.203 -1.089 1 95.94 36 ARG B CA 1
ATOM 3797 C C . ARG B 1 36 ? -19.375 -19.359 -1.978 1 95.94 36 ARG B C 1
ATOM 3799 O O . ARG B 1 36 ? -20.531 -19.766 -1.935 1 95.94 36 ARG B O 1
ATOM 3806 N N . ASN B 1 37 ? -18.5 -19.844 -2.789 1 96.69 37 ASN B N 1
ATOM 3807 C CA . ASN B 1 37 ? -18.781 -21.031 -3.598 1 96.69 37 ASN B CA 1
ATOM 3808 C C . ASN B 1 37 ? -18.156 -22.281 -2.979 1 96.69 37 ASN B C 1
ATOM 3810 O O . ASN B 1 37 ? -18.188 -23.359 -3.578 1 96.69 37 ASN B O 1
ATOM 3814 N N . GLU B 1 38 ? -17.609 -22.156 -1.838 1 97 38 GLU B N 1
ATOM 3815 C CA . GLU B 1 38 ? -16.938 -23.266 -1.159 1 97 38 GLU B CA 1
ATOM 3816 C C . GLU B 1 38 ? -17.844 -23.938 -0.15 1 97 38 GLU B C 1
ATOM 3818 O O . GLU B 1 38 ? -18.875 -23.391 0.234 1 97 38 GLU B O 1
ATOM 3823 N N . THR B 1 39 ? -17.469 -25.141 0.235 1 94.75 39 THR B N 1
ATOM 3824 C CA . THR B 1 39 ? -18.094 -25.859 1.344 1 94.75 39 THR B CA 1
ATOM 3825 C C . THR B 1 39 ? -17.156 -25.938 2.539 1 94.75 39 THR B C 1
ATOM 3827 O O . THR B 1 39 ? -16 -25.5 2.449 1 94.75 39 THR B O 1
ATOM 3830 N N . ASP B 1 40 ? -17.688 -26.375 3.648 1 93.56 40 ASP B N 1
ATOM 3831 C CA . ASP B 1 40 ? -16.844 -26.547 4.82 1 93.56 40 ASP B CA 1
ATOM 3832 C C . ASP B 1 40 ? -15.672 -27.484 4.523 1 93.56 40 ASP B C 1
ATOM 3834 O O . ASP B 1 40 ? -14.57 -27.312 5.047 1 93.56 40 ASP B O 1
ATOM 3838 N N . GLU B 1 41 ? -15.891 -28.391 3.648 1 94.19 41 GLU B N 1
ATOM 3839 C CA . GLU B 1 41 ? -14.914 -29.453 3.369 1 94.19 41 GLU B CA 1
ATOM 3840 C C . GLU B 1 41 ? -13.828 -28.953 2.42 1 94.19 41 GLU B C 1
ATOM 3842 O O . GLU B 1 41 ? -12.719 -29.484 2.4 1 94.19 41 GLU B O 1
ATOM 3847 N N . ASN B 1 42 ? -14.141 -27.969 1.632 1 96.31 42 ASN B N 1
ATOM 3848 C CA . ASN B 1 42 ? -13.141 -27.516 0.674 1 96.31 42 ASN B CA 1
ATOM 3849 C C . ASN B 1 42 ? -12.805 -26.031 0.878 1 96.31 42 ASN B C 1
ATOM 3851 O O . ASN B 1 42 ? -12.414 -25.344 -0.066 1 96.31 42 ASN B O 1
ATOM 3855 N N . SER B 1 43 ? -12.984 -25.562 2.129 1 96.75 43 SER B N 1
ATOM 3856 C CA . SER B 1 43 ? -12.719 -24.172 2.469 1 96.75 43 SER B CA 1
ATOM 3857 C C . SER B 1 43 ? -11.305 -23.75 2.055 1 96.75 43 SER B C 1
ATOM 3859 O O . SER B 1 43 ? -10.336 -24.438 2.385 1 96.75 43 SER B O 1
ATOM 3861 N N . GLY B 1 44 ? -11.203 -22.672 1.314 1 98 44 GLY B N 1
ATOM 3862 C CA . GLY B 1 44 ? -9.93 -22.156 0.854 1 98 44 GLY B CA 1
ATOM 3863 C C . GLY B 1 44 ? -9.594 -22.562 -0.57 1 98 44 GLY B C 1
ATOM 3864 O O . GLY B 1 44 ? -8.602 -22.109 -1.139 1 98 44 GLY B O 1
ATOM 3865 N N . ILE B 1 45 ? -10.445 -23.328 -1.205 1 98.19 45 ILE B N 1
ATOM 3866 C CA . ILE B 1 45 ? -10.117 -23.938 -2.49 1 98.19 45 ILE B CA 1
ATOM 3867 C C . ILE B 1 45 ? -10.078 -22.859 -3.572 1 98.19 45 ILE B C 1
ATOM 3869 O O . ILE B 1 45 ? -9.289 -22.938 -4.52 1 98.19 45 ILE B O 1
ATOM 3873 N N . ALA B 1 46 ? -10.93 -21.828 -3.484 1 98.38 46 ALA B N 1
ATOM 3874 C CA . ALA B 1 46 ? -10.898 -20.75 -4.469 1 98.38 46 ALA B CA 1
ATOM 3875 C C . ALA B 1 46 ? -9.547 -20.047 -4.477 1 98.38 46 ALA B C 1
ATOM 3877 O O . ALA B 1 46 ? -8.969 -19.812 -5.539 1 98.38 46 ALA B O 1
ATOM 3878 N N . HIS B 1 47 ? -9.109 -19.734 -3.26 1 98.56 47 HIS B N 1
ATOM 3879 C CA . HIS B 1 47 ? -7.805 -19.094 -3.115 1 98.56 47 HIS B CA 1
ATOM 3880 C C . HIS B 1 47 ? -6.684 -20.031 -3.549 1 98.56 47 HIS B C 1
ATOM 3882 O O . HIS B 1 47 ? -5.723 -19.594 -4.191 1 98.56 47 HIS B O 1
ATOM 3888 N N . PHE B 1 48 ? -6.773 -21.328 -3.191 1 98.5 48 PHE B N 1
ATOM 3889 C CA . PHE B 1 48 ? -5.793 -22.328 -3.604 1 98.5 48 PHE B CA 1
ATOM 3890 C C . PHE B 1 48 ? -5.734 -22.438 -5.121 1 98.5 48 PHE B C 1
ATOM 3892 O O . PHE B 1 48 ? -4.652 -22.469 -5.707 1 98.5 48 PHE B O 1
ATOM 3899 N N . LEU B 1 49 ? -6.871 -22.438 -5.715 1 98.25 49 LEU B N 1
ATOM 3900 C CA . LEU B 1 49 ? -6.965 -22.5 -7.172 1 98.25 49 LEU B CA 1
ATOM 3901 C C . LEU B 1 49 ? -6.316 -21.266 -7.809 1 98.25 49 LEU B C 1
ATOM 3903 O O . LEU B 1 49 ? -5.648 -21.391 -8.836 1 98.25 49 LEU B O 1
ATOM 3907 N N . GLU B 1 50 ? -6.59 -20.109 -7.238 1 98.25 50 GLU B N 1
ATOM 3908 C CA . GLU B 1 50 ? -5.957 -18.891 -7.711 1 98.25 50 GLU B CA 1
ATOM 3909 C C . GLU B 1 50 ? -4.445 -19.047 -7.832 1 98.25 50 GLU B C 1
ATOM 3911 O O . GLU B 1 50 ? -3.859 -18.703 -8.859 1 98.25 50 GLU B O 1
ATOM 3916 N N . HIS B 1 51 ? -3.816 -19.594 -6.785 1 96.88 51 HIS B N 1
ATOM 3917 C CA . HIS B 1 51 ? -2.383 -19.859 -6.812 1 96.88 51 HIS B CA 1
ATOM 3918 C C . HIS B 1 51 ? -2.02 -20.828 -7.93 1 96.88 51 HIS B C 1
ATOM 3920 O O . HIS B 1 51 ? -1.044 -20.609 -8.648 1 96.88 51 HIS B O 1
ATOM 3926 N N . MET B 1 52 ? -2.787 -21.859 -8.109 1 97.62 52 MET B N 1
ATOM 3927 C CA . MET B 1 52 ? -2.453 -22.984 -8.977 1 97.62 52 MET B CA 1
ATOM 3928 C C . MET B 1 52 ? -2.578 -22.594 -10.445 1 97.62 52 MET B C 1
ATOM 3930 O O . MET B 1 52 ? -1.924 -23.188 -11.305 1 97.62 52 MET B O 1
ATOM 3934 N N . MET B 1 53 ? -3.361 -21.594 -10.711 1 97.56 53 MET B N 1
ATOM 3935 C CA . MET B 1 53 ? -3.559 -21.188 -12.102 1 97.56 53 MET B CA 1
ATOM 3936 C C . MET B 1 53 ? -2.246 -20.719 -12.719 1 97.56 53 MET B C 1
ATOM 3938 O O . MET B 1 53 ? -2.064 -20.797 -13.938 1 97.56 53 MET B O 1
ATOM 3942 N N . PHE B 1 54 ? -1.332 -20.297 -11.93 1 95.25 54 PHE B N 1
ATOM 3943 C CA . PHE B 1 54 ? -0.059 -19.797 -12.438 1 95.25 54 PHE B CA 1
ATOM 3944 C C . PHE B 1 54 ? 1.015 -20.875 -12.359 1 95.25 54 PHE B C 1
ATOM 3946 O O . PHE B 1 54 ? 2.18 -20.625 -12.68 1 95.25 54 PHE B O 1
ATOM 3953 N N . LYS B 1 55 ? 0.586 -22.094 -11.953 1 95.69 55 LYS B N 1
ATOM 3954 C CA . LYS B 1 55 ? 1.603 -23.109 -11.68 1 95.69 55 LYS B CA 1
ATOM 3955 C C . LYS B 1 55 ? 1.707 -24.109 -12.828 1 95.69 55 LYS B C 1
ATOM 3957 O O . LYS B 1 55 ? 2.086 -25.266 -12.617 1 95.69 55 LYS B O 1
ATOM 3962 N N . GLY B 1 56 ? 1.35 -23.719 -14.008 1 95.31 56 GLY B N 1
ATOM 3963 C CA . GLY B 1 56 ? 1.579 -24.531 -15.188 1 95.31 56 GLY B CA 1
ATOM 3964 C C . GLY B 1 56 ? 0.312 -24.812 -15.969 1 95.31 56 GLY B C 1
ATOM 3965 O O . GLY B 1 56 ? -0.785 -24.812 -15.406 1 95.31 56 GLY B O 1
ATOM 3966 N N . THR B 1 57 ? 0.493 -24.953 -17.219 1 97.12 57 THR B N 1
ATOM 3967 C CA . THR B 1 57 ? -0.552 -25.312 -18.172 1 97.12 57 THR B CA 1
ATOM 3968 C C . THR B 1 57 ? -0.158 -26.562 -18.969 1 97.12 57 THR B C 1
ATOM 3970 O O . THR B 1 57 ? 0.868 -27.172 -18.672 1 97.12 57 THR B O 1
ATOM 3973 N N . GLU B 1 58 ? -1.003 -27 -19.859 1 96.44 58 GLU B N 1
ATOM 3974 C CA . GLU B 1 58 ? -0.686 -28.109 -20.75 1 96.44 58 GLU B CA 1
ATOM 3975 C C . GLU B 1 58 ? 0.476 -27.766 -21.672 1 96.44 58 GLU B C 1
ATOM 3977 O O . GLU B 1 58 ? 1.203 -28.641 -22.125 1 96.44 58 GLU B O 1
ATOM 3982 N N . ASN B 1 59 ? 0.701 -26.5 -21.859 1 96.69 59 ASN B N 1
ATOM 3983 C CA . ASN B 1 59 ? 1.678 -26.047 -22.844 1 96.69 59 ASN B CA 1
ATOM 3984 C C . ASN B 1 59 ? 2.938 -25.5 -22.172 1 96.69 59 ASN B C 1
ATOM 3986 O O . ASN B 1 59 ? 3.979 -25.359 -22.812 1 96.69 59 ASN B O 1
ATOM 3990 N N . ARG B 1 60 ? 2.818 -25.094 -20.875 1 96 60 ARG B N 1
ATOM 3991 C CA . ARG B 1 60 ? 3.895 -24.469 -20.109 1 96 60 ARG B CA 1
ATOM 3992 C C . ARG B 1 60 ? 3.932 -25 -18.688 1 96 60 ARG B C 1
ATOM 3994 O O . ARG B 1 60 ? 2.914 -24.984 -17.984 1 96 60 ARG B O 1
ATOM 4001 N N . ASN B 1 61 ? 5.066 -25.469 -18.281 1 94.31 61 ASN B N 1
ATOM 4002 C CA . ASN B 1 61 ? 5.148 -25.688 -16.844 1 94.31 61 ASN B CA 1
ATOM 4003 C C . ASN B 1 61 ? 5.32 -24.375 -16.078 1 94.31 61 ASN B C 1
ATOM 4005 O O . ASN B 1 61 ? 5.41 -23.312 -16.688 1 94.31 61 ASN B O 1
ATOM 4009 N N . ALA B 1 62 ? 5.309 -24.453 -14.781 1 92.88 62 ALA B N 1
ATOM 4010 C CA . ALA B 1 62 ? 5.332 -23.25 -13.945 1 92.88 62 ALA B CA 1
ATOM 4011 C C . ALA B 1 62 ? 6.566 -22.406 -14.242 1 92.88 62 ALA B C 1
ATOM 4013 O O . ALA B 1 62 ? 6.465 -21.188 -14.43 1 92.88 62 ALA B O 1
ATOM 4014 N N . GLU B 1 63 ? 7.66 -23 -14.289 1 92.19 63 GLU B N 1
ATOM 4015 C CA . GLU B 1 63 ? 8.914 -22.297 -14.531 1 92.19 63 GLU B CA 1
ATOM 4016 C C . GLU B 1 63 ? 8.898 -21.594 -15.875 1 92.19 63 GLU B C 1
ATOM 4018 O O . GLU B 1 63 ? 9.312 -20.422 -15.977 1 92.19 63 GLU B O 1
ATOM 4023 N N . GLN B 1 64 ? 8.461 -22.281 -16.875 1 94.12 64 GLN B N 1
ATOM 4024 C CA . GLN B 1 64 ? 8.367 -21.688 -18.219 1 94.12 64 GLN B CA 1
ATOM 4025 C C . GLN B 1 64 ? 7.414 -20.5 -18.234 1 94.12 64 GLN B C 1
ATOM 4027 O O . GLN B 1 64 ? 7.707 -19.469 -18.844 1 94.12 64 GLN B O 1
ATOM 4032 N N . LEU B 1 65 ? 6.32 -20.688 -17.594 1 94.62 65 LEU B N 1
ATOM 4033 C CA . LEU B 1 65 ? 5.309 -19.625 -17.547 1 94.62 65 LEU B CA 1
ATOM 4034 C C . LEU B 1 65 ? 5.879 -18.359 -16.906 1 94.62 65 LEU B C 1
ATOM 4036 O O . LEU B 1 65 ? 5.797 -17.281 -17.5 1 94.62 65 LEU B O 1
ATOM 4040 N N . PHE B 1 66 ? 6.465 -18.469 -15.727 1 92.94 66 PHE B N 1
ATOM 4041 C CA . PHE B 1 66 ? 7.027 -17.328 -15.016 1 92.94 66 PHE B CA 1
ATOM 4042 C C . PHE B 1 66 ? 8.18 -16.719 -15.805 1 92.94 66 PHE B C 1
ATOM 4044 O O . PHE B 1 66 ? 8.305 -15.492 -15.883 1 92.94 66 PHE B O 1
ATOM 4051 N N . ASN B 1 67 ? 8.984 -17.578 -16.391 1 93.19 67 ASN B N 1
ATOM 4052 C CA . ASN B 1 67 ? 10.102 -17.078 -17.188 1 93.19 67 ASN B CA 1
ATOM 4053 C C . ASN B 1 67 ? 9.617 -16.266 -18.375 1 93.19 67 ASN B C 1
ATOM 4055 O O . ASN B 1 67 ? 10.188 -15.203 -18.688 1 93.19 67 ASN B O 1
ATOM 4059 N N . GLU B 1 68 ? 8.656 -16.734 -19.047 1 94.94 68 GLU B N 1
ATOM 4060 C CA . GLU B 1 68 ? 8.141 -16.031 -20.219 1 94.94 68 GLU B CA 1
ATOM 4061 C C . GLU B 1 68 ? 7.551 -14.68 -19.828 1 94.94 68 GLU B C 1
ATOM 4063 O O . GLU B 1 68 ? 7.805 -13.672 -20.484 1 94.94 68 GLU B O 1
ATOM 4068 N N . LEU B 1 69 ? 6.781 -14.648 -18.766 1 94.62 69 LEU B N 1
ATOM 4069 C CA . LEU B 1 69 ? 6.184 -13.398 -18.297 1 94.62 69 LEU B CA 1
ATOM 4070 C C . LEU B 1 69 ? 7.262 -12.406 -17.891 1 94.62 69 LEU B C 1
ATOM 4072 O O . LEU B 1 69 ? 7.203 -11.227 -18.25 1 94.62 69 LEU B O 1
ATOM 4076 N N . ASP B 1 70 ? 8.195 -12.938 -17.203 1 91.5 70 ASP B N 1
ATOM 4077 C CA . ASP B 1 70 ? 9.25 -12.07 -16.688 1 91.5 70 ASP B CA 1
ATOM 4078 C C . ASP B 1 70 ? 10.148 -11.57 -17.812 1 91.5 70 ASP B C 1
ATOM 4080 O O . ASP B 1 70 ? 10.656 -10.453 -17.75 1 91.5 70 ASP B O 1
ATOM 4084 N N . MET B 1 71 ? 10.375 -12.391 -18.797 1 92.81 71 MET B N 1
ATOM 4085 C CA . MET B 1 71 ? 11.156 -11.992 -19.969 1 92.81 71 MET B CA 1
ATOM 4086 C C . MET B 1 71 ? 10.508 -10.82 -20.688 1 92.81 71 MET B C 1
ATOM 4088 O O . MET B 1 71 ? 11.195 -9.977 -21.266 1 92.81 71 MET B O 1
ATOM 4092 N N . LEU B 1 72 ? 9.25 -10.781 -20.625 1 94.12 72 LEU B N 1
ATOM 4093 C CA . LEU B 1 72 ? 8.508 -9.695 -21.25 1 94.12 72 LEU B CA 1
ATOM 4094 C C . LEU B 1 72 ? 8.477 -8.469 -20.344 1 94.12 72 LEU B C 1
ATOM 4096 O O . LEU B 1 72 ? 7.977 -7.41 -20.734 1 94.12 72 LEU B O 1
ATOM 4100 N N . GLY B 1 73 ? 9.016 -8.633 -19.141 1 93 73 GLY B N 1
ATOM 4101 C CA . GLY B 1 73 ? 8.906 -7.562 -18.156 1 93 73 GLY B CA 1
ATOM 4102 C C . GLY B 1 73 ? 7.492 -7.352 -17.641 1 93 73 GLY B C 1
ATOM 4103 O O . GLY B 1 73 ? 7.137 -6.25 -17.219 1 93 73 GLY B O 1
ATOM 4104 N N . ALA B 1 74 ? 6.719 -8.375 -17.766 1 94.94 74 ALA B N 1
ATOM 4105 C CA . ALA B 1 74 ? 5.309 -8.266 -17.406 1 94.94 74 ALA B CA 1
ATOM 4106 C C . ALA B 1 74 ? 5.117 -8.367 -15.891 1 94.94 74 ALA B C 1
ATOM 4108 O O . ALA B 1 74 ? 5.926 -8.984 -15.195 1 94.94 74 ALA B O 1
ATOM 4109 N N . VAL B 1 75 ? 4.152 -7.695 -15.445 1 94.38 75 VAL B N 1
ATOM 4110 C CA . VAL B 1 75 ? 3.688 -7.863 -14.07 1 94.38 75 VAL B CA 1
ATOM 4111 C C . VAL B 1 75 ? 2.381 -8.656 -14.055 1 94.38 75 VAL B C 1
ATOM 4113 O O . VAL B 1 75 ? 1.521 -8.461 -14.922 1 94.38 75 VAL B O 1
ATOM 4116 N N . TYR B 1 76 ? 2.334 -9.523 -13.227 1 95.56 76 TYR B N 1
ATOM 4117 C CA . TYR B 1 76 ? 1.169 -10.391 -13.133 1 95.56 76 TYR B CA 1
ATOM 4118 C C . TYR B 1 76 ? 0.747 -10.594 -11.688 1 95.56 76 TYR B C 1
ATOM 4120 O O . TYR B 1 76 ? 1.592 -10.656 -10.789 1 95.56 76 TYR B O 1
ATOM 4128 N N . ASN B 1 77 ? -0.53 -10.625 -11.516 1 95.81 77 ASN B N 1
ATOM 4129 C CA . ASN B 1 77 ? -1.107 -10.75 -10.188 1 95.81 77 ASN B CA 1
ATOM 4130 C C . ASN B 1 77 ? -2.51 -11.352 -10.234 1 95.81 77 ASN B C 1
ATOM 4132 O O . ASN B 1 77 ? -3.057 -11.57 -11.32 1 95.81 77 ASN B O 1
ATOM 4136 N N . ALA B 1 78 ? -2.957 -11.766 -9.125 1 97.69 78 ALA B N 1
ATOM 4137 C CA . ALA B 1 78 ? -4.297 -12.32 -8.953 1 97.69 78 ALA B CA 1
ATOM 4138 C C . ALA B 1 78 ? -4.828 -12.039 -7.551 1 97.69 78 ALA B C 1
ATOM 4140 O O . ALA B 1 78 ? -4.086 -11.586 -6.676 1 97.69 78 ALA B O 1
ATOM 4141 N N . ALA B 1 79 ? -6.113 -12.164 -7.426 1 97.94 79 ALA B N 1
ATOM 4142 C CA . ALA B 1 79 ? -6.719 -12.023 -6.105 1 97.94 79 ALA B CA 1
ATOM 4143 C C . ALA B 1 79 ? -8.008 -12.836 -6.004 1 97.94 79 ALA B C 1
ATOM 4145 O O . ALA B 1 79 ? -8.695 -13.039 -7 1 97.94 79 ALA B O 1
ATOM 4146 N N . THR B 1 80 ? -8.266 -13.312 -4.812 1 98.25 80 THR B N 1
ATOM 4147 C CA . THR B 1 80 ? -9.492 -14.031 -4.48 1 98.25 80 THR B CA 1
ATOM 4148 C C . THR B 1 80 ? -10.281 -13.297 -3.408 1 98.25 80 THR B C 1
ATOM 4150 O O . THR B 1 80 ? -9.711 -12.828 -2.42 1 98.25 80 THR B O 1
ATOM 4153 N N . THR B 1 81 ? -11.5 -13.086 -3.646 1 97.12 81 THR B N 1
ATOM 4154 C CA . THR B 1 81 ? -12.422 -12.508 -2.67 1 97.12 81 THR B CA 1
ATOM 4155 C C . THR B 1 81 ? -13.516 -13.508 -2.297 1 97.12 81 THR B C 1
ATOM 4157 O O . THR B 1 81 ? -13.469 -14.664 -2.711 1 97.12 81 THR B O 1
ATOM 4160 N N . SER B 1 82 ? -14.453 -13.094 -1.482 1 96.06 82 SER B N 1
ATOM 4161 C CA . SER B 1 82 ? -15.586 -13.945 -1.139 1 96.06 82 SER B CA 1
ATOM 4162 C C . SER B 1 82 ? -16.469 -14.219 -2.355 1 96.06 82 SER B C 1
ATOM 4164 O O . SER B 1 82 ? -17.109 -15.266 -2.443 1 96.06 82 SER B O 1
ATOM 4166 N N . GLN B 1 83 ? -16.359 -13.359 -3.377 1 95.56 83 GLN B N 1
ATOM 4167 C CA . GLN B 1 83 ? -17.375 -13.422 -4.422 1 95.56 83 GLN B CA 1
ATOM 4168 C C . GLN B 1 83 ? -16.75 -13.734 -5.777 1 95.56 83 GLN B C 1
ATOM 4170 O O . GLN B 1 83 ? -17.438 -14.219 -6.684 1 95.56 83 GLN B O 1
ATOM 4175 N N . HIS B 1 84 ? -15.484 -13.43 -5.898 1 97.12 84 HIS B N 1
ATOM 4176 C CA . HIS B 1 84 ? -14.891 -13.617 -7.215 1 97.12 84 HIS B CA 1
ATOM 4177 C C . HIS B 1 84 ? -13.375 -13.781 -7.117 1 97.12 84 HIS B C 1
ATOM 4179 O O . HIS B 1 84 ? -12.797 -13.562 -6.055 1 97.12 84 HIS B O 1
ATOM 4185 N N . THR B 1 85 ? -12.781 -14.234 -8.117 1 98.44 85 THR B N 1
ATOM 4186 C CA . THR B 1 85 ? -11.344 -14.32 -8.344 1 98.44 85 THR B CA 1
ATOM 4187 C C . THR B 1 85 ? -10.961 -13.641 -9.656 1 98.44 85 THR B C 1
ATOM 4189 O O . THR B 1 85 ? -11.711 -13.688 -10.633 1 98.44 85 THR B O 1
ATOM 4192 N N . TYR B 1 86 ? -9.875 -12.953 -9.648 1 98.62 86 TYR B N 1
ATOM 4193 C CA . TYR B 1 86 ? -9.43 -12.375 -10.914 1 98.62 86 TYR B CA 1
ATOM 4194 C C . TYR B 1 86 ? -7.93 -12.578 -11.102 1 98.62 86 TYR B C 1
ATOM 4196 O O . TYR B 1 86 ? -7.195 -12.758 -10.133 1 98.62 86 TYR B O 1
ATOM 4204 N N . TYR B 1 87 ? -7.512 -12.656 -12.32 1 98.5 87 TYR B N 1
ATOM 4205 C CA . TYR B 1 87 ? -6.133 -12.766 -12.789 1 98.5 87 TYR B CA 1
ATOM 4206 C C . TYR B 1 87 ? -5.812 -11.68 -13.805 1 98.5 87 TYR B C 1
ATOM 4208 O O . TYR B 1 87 ? -6.629 -11.359 -14.672 1 98.5 87 TYR B O 1
ATOM 4216 N N . TYR B 1 88 ? -4.625 -11.109 -13.648 1 98.19 88 TYR B N 1
ATOM 4217 C CA . TYR B 1 88 ? -4.305 -10.125 -14.68 1 98.19 88 TYR B CA 1
ATOM 4218 C C . TYR B 1 88 ? -2.801 -10.031 -14.898 1 98.19 88 TYR B C 1
ATOM 4220 O O . TYR B 1 88 ? -2.018 -10.461 -14.047 1 98.19 88 TYR B O 1
ATOM 4228 N N . VAL B 1 89 ? -2.439 -9.562 -16.047 1 97.56 89 VAL B N 1
ATOM 4229 C CA . VAL B 1 89 ? -1.062 -9.273 -16.438 1 97.56 89 VAL B CA 1
ATOM 4230 C C . VAL B 1 89 ? -1.003 -7.918 -17.141 1 97.56 89 VAL B C 1
ATOM 4232 O O . VAL B 1 89 ? -1.958 -7.52 -17.812 1 97.56 89 VAL B O 1
ATOM 4235 N N . TYR B 1 90 ? 0.009 -7.207 -16.938 1 96.31 90 TYR B N 1
ATOM 4236 C CA . TYR B 1 90 ? 0.24 -6.027 -17.766 1 96.31 90 TYR B CA 1
ATOM 4237 C C . TYR B 1 90 ? 1.704 -5.93 -18.172 1 96.31 90 TYR B C 1
ATOM 4239 O O . TYR B 1 90 ? 2.584 -6.469 -17.5 1 96.31 90 TYR B O 1
ATOM 4247 N N . GLY B 1 91 ? 1.926 -5.379 -19.266 1 95.31 91 GLY B N 1
ATOM 4248 C CA . GLY B 1 91 ? 3.24 -5.203 -19.859 1 95.31 91 GLY B CA 1
ATOM 4249 C C . GLY B 1 91 ? 3.238 -4.254 -21.047 1 95.31 91 GLY B C 1
ATOM 4250 O O . GLY B 1 91 ? 2.311 -3.457 -21.203 1 95.31 91 GLY B O 1
ATOM 4251 N N . ASN B 1 92 ? 4.285 -4.324 -21.797 1 93.62 92 ASN B N 1
ATOM 4252 C CA . ASN B 1 92 ? 4.426 -3.473 -22.969 1 93.62 92 ASN B CA 1
ATOM 4253 C C . ASN B 1 92 ? 3.404 -3.822 -24.047 1 93.62 92 ASN B C 1
ATOM 4255 O O . ASN B 1 92 ? 3.172 -5 -24.328 1 93.62 92 ASN B O 1
ATOM 4259 N N . SER B 1 93 ? 2.836 -2.795 -24.641 1 95 93 SER B N 1
ATOM 4260 C CA . SER B 1 93 ? 1.807 -2.977 -25.656 1 95 93 SER B CA 1
ATOM 4261 C C . SER B 1 93 ? 2.35 -3.736 -26.875 1 95 93 SER B C 1
ATOM 4263 O O . SER B 1 93 ? 1.61 -4.461 -27.547 1 95 93 SER B O 1
ATOM 4265 N N . ASP B 1 94 ? 3.637 -3.619 -27.109 1 93.69 94 ASP B N 1
ATOM 4266 C CA . ASP B 1 94 ? 4.262 -4.293 -28.25 1 93.69 94 ASP B CA 1
ATOM 4267 C C . ASP B 1 94 ? 4.238 -5.809 -28.062 1 93.69 94 ASP B C 1
ATOM 4269 O O . ASP B 1 94 ? 4.371 -6.555 -29.031 1 93.69 94 ASP B O 1
ATOM 4273 N N . ASP B 1 95 ? 4.066 -6.195 -26.844 1 96 95 ASP B N 1
ATOM 4274 C CA . ASP B 1 95 ? 4.129 -7.621 -26.531 1 96 95 ASP B CA 1
ATOM 4275 C C . ASP B 1 95 ? 2.734 -8.203 -26.328 1 96 95 ASP B C 1
ATOM 4277 O O . ASP B 1 95 ? 2.584 -9.273 -25.734 1 96 95 ASP B O 1
ATOM 4281 N N . ILE B 1 96 ? 1.706 -7.562 -26.812 1 96.88 96 ILE B N 1
ATOM 4282 C CA . ILE B 1 96 ? 0.325 -7.898 -26.484 1 96.88 96 ILE B CA 1
ATOM 4283 C C . ILE B 1 96 ? 0.008 -9.305 -26.984 1 96.88 96 ILE B C 1
ATOM 4285 O O . ILE B 1 96 ? -0.715 -10.055 -26.328 1 96.88 96 ILE B O 1
ATOM 4289 N N . LYS B 1 97 ? 0.492 -9.719 -28.141 1 96.88 97 LYS B N 1
ATOM 4290 C CA . LYS B 1 97 ? 0.196 -11.047 -28.672 1 96.88 97 LYS B CA 1
ATOM 4291 C C . LYS B 1 97 ? 0.72 -12.141 -27.75 1 96.88 97 LYS B C 1
ATOM 4293 O O . LYS B 1 97 ? 0.02 -13.117 -27.484 1 96.88 97 LYS B O 1
ATOM 4298 N N . HIS B 1 98 ? 1.915 -11.93 -27.328 1 97 98 HIS B N 1
ATOM 4299 C CA . HIS B 1 98 ? 2.521 -12.914 -26.422 1 97 98 HIS B CA 1
ATOM 4300 C C . HIS B 1 98 ? 1.833 -12.914 -25.062 1 97 98 HIS B C 1
ATOM 4302 O O . HIS B 1 98 ? 1.598 -13.977 -24.484 1 97 98 HIS B O 1
ATOM 4308 N N . LEU B 1 99 ? 1.554 -11.734 -24.516 1 97.44 99 LEU B N 1
ATOM 4309 C CA . LEU B 1 99 ? 0.844 -11.633 -23.234 1 97.44 99 LEU B CA 1
ATOM 4310 C C . LEU B 1 99 ? -0.515 -12.32 -23.312 1 97.44 99 LEU B C 1
ATOM 4312 O O . LEU B 1 99 ? -0.901 -13.055 -22.406 1 97.44 99 LEU B O 1
ATOM 4316 N N . LEU B 1 100 ? -1.185 -12.109 -24.438 1 97.5 100 LEU B N 1
ATOM 4317 C CA . LEU B 1 100 ? -2.482 -12.734 -24.672 1 97.5 100 LEU B CA 1
ATOM 4318 C C . LEU B 1 100 ? -2.35 -14.25 -24.734 1 97.5 100 LEU B C 1
ATOM 4320 O O . LEU B 1 100 ? -3.158 -14.977 -24.141 1 97.5 100 LEU B O 1
ATOM 4324 N N . ASP B 1 101 ? -1.368 -14.664 -25.422 1 97.56 101 ASP B N 1
ATOM 4325 C CA . ASP B 1 101 ? -1.132 -16.094 -25.562 1 97.56 101 ASP B CA 1
ATOM 4326 C C . ASP B 1 101 ? -0.974 -16.766 -24.188 1 97.56 101 ASP B C 1
ATOM 4328 O O . ASP B 1 101 ? -1.577 -17.797 -23.922 1 97.56 101 ASP B O 1
ATOM 4332 N N . ILE B 1 102 ? -0.217 -16.141 -23.328 1 97.56 102 ILE B N 1
ATOM 4333 C CA . ILE B 1 102 ? 0.055 -16.688 -22.016 1 97.56 102 ILE B CA 1
ATOM 4334 C C . ILE B 1 102 ? -1.218 -16.672 -21.172 1 97.56 102 ILE B C 1
ATOM 4336 O O . ILE B 1 102 ? -1.576 -17.656 -20.531 1 97.56 102 ILE B O 1
ATOM 4340 N N . MET B 1 103 ? -1.921 -15.547 -21.141 1 97.69 103 MET B N 1
ATOM 4341 C CA . MET B 1 103 ? -3.113 -15.398 -20.297 1 97.69 103 MET B CA 1
ATOM 4342 C C . MET B 1 103 ? -4.211 -16.359 -20.75 1 97.69 103 MET B C 1
ATOM 4344 O O . MET B 1 103 ? -4.906 -16.953 -19.922 1 97.69 103 MET B O 1
ATOM 4348 N N . LEU B 1 104 ? -4.363 -16.484 -22.062 1 97.69 104 LEU B N 1
ATOM 4349 C CA . LEU B 1 104 ? -5.352 -17.422 -22.578 1 97.69 104 LEU B CA 1
ATOM 4350 C C . LEU B 1 104 ? -4.973 -18.859 -22.234 1 97.69 104 LEU B C 1
ATOM 4352 O O . LEU B 1 104 ? -5.84 -19.656 -21.875 1 97.69 104 LEU B O 1
ATOM 4356 N N . ASP B 1 105 ? -3.695 -19.172 -22.312 1 97.56 105 ASP B N 1
ATOM 4357 C CA . ASP B 1 105 ? -3.211 -20.5 -21.953 1 97.56 105 ASP B CA 1
ATOM 4358 C C . ASP B 1 105 ? -3.482 -20.812 -20.484 1 97.56 105 ASP B C 1
ATOM 4360 O O . ASP B 1 105 ? -3.922 -21.906 -20.141 1 97.56 105 ASP B O 1
ATOM 4364 N N . ILE B 1 106 ? -3.293 -19.859 -19.594 1 97.56 106 ILE B N 1
ATOM 4365 C CA . ILE B 1 106 ? -3.52 -20 -18.172 1 97.56 106 ILE B CA 1
ATOM 4366 C C . ILE B 1 106 ? -4.996 -20.297 -17.906 1 97.56 106 ILE B C 1
ATOM 4368 O O . ILE B 1 106 ? -5.328 -21.219 -17.156 1 97.56 106 ILE B O 1
ATOM 4372 N N . TYR B 1 107 ? -5.848 -19.578 -18.547 1 97.75 107 TYR B N 1
ATOM 4373 C CA . TYR B 1 107 ? -7.281 -19.734 -18.312 1 97.75 107 TYR B CA 1
ATOM 4374 C C . TYR B 1 107 ? -7.793 -21.031 -18.906 1 97.75 107 TYR B C 1
ATOM 4376 O O . TYR B 1 107 ? -8.594 -21.734 -18.297 1 97.75 107 TYR B O 1
ATOM 4384 N N . ILE B 1 108 ? -7.324 -21.406 -20.141 1 96.94 108 ILE B N 1
ATOM 4385 C CA . ILE B 1 108 ? -7.91 -22.5 -20.906 1 96.94 108 ILE B CA 1
ATOM 4386 C C . ILE B 1 108 ? -7.273 -23.828 -20.484 1 96.94 108 ILE B C 1
ATOM 4388 O O . ILE B 1 108 ? -7.969 -24.828 -20.312 1 96.94 108 ILE B O 1
ATOM 4392 N N . ASN B 1 109 ? -5.918 -23.797 -20.219 1 96.56 109 ASN B N 1
ATOM 4393 C CA . ASN B 1 109 ? -5.203 -25.062 -20.203 1 96.56 109 ASN B CA 1
ATOM 4394 C C . ASN B 1 109 ? -4.52 -25.312 -18.859 1 96.56 109 ASN B C 1
ATOM 4396 O O . ASN B 1 109 ? -3.59 -26.109 -18.766 1 96.56 109 ASN B O 1
ATOM 4400 N N . ALA B 1 110 ? -4.922 -24.562 -17.844 1 95.06 110 ALA B N 1
ATOM 4401 C CA . ALA B 1 110 ? -4.273 -24.75 -16.547 1 95.06 110 ALA B CA 1
ATOM 4402 C C . ALA B 1 110 ? -4.176 -26.234 -16.203 1 95.06 110 ALA B C 1
ATOM 4404 O O . ALA B 1 110 ? -5.133 -26.984 -16.406 1 95.06 110 ALA B O 1
ATOM 4405 N N . LYS B 1 111 ? -2.891 -26.453 -15.742 1 90.94 111 LYS B N 1
ATOM 4406 C CA . LYS B 1 111 ? -2.619 -27.828 -15.336 1 90.94 111 LYS B CA 1
ATOM 4407 C C . LYS B 1 111 ? -2.344 -27.906 -13.836 1 90.94 111 LYS B C 1
ATOM 4409 O O . LYS B 1 111 ? -1.802 -26.969 -13.242 1 90.94 111 LYS B O 1
ATOM 4414 N N . PHE B 1 112 ? -2.799 -28.766 -13.055 1 94.44 112 PHE B N 1
ATOM 4415 C CA . PHE B 1 112 ? -2.703 -28.938 -11.609 1 94.44 112 PHE B CA 1
ATOM 4416 C C . PHE B 1 112 ? -1.786 -30.094 -11.258 1 94.44 112 PHE B C 1
ATOM 4418 O O . PHE B 1 112 ? -2.217 -31.062 -10.617 1 94.44 112 PHE B O 1
ATOM 4425 N N . ASP B 1 113 ? -0.472 -29.766 -11.625 1 94.75 113 ASP B N 1
ATOM 4426 C CA . ASP B 1 113 ? 0.53 -30.766 -11.305 1 94.75 113 ASP B CA 1
ATOM 4427 C C . ASP B 1 113 ? 0.575 -31.047 -9.797 1 94.75 113 ASP B C 1
ATOM 4429 O O . ASP B 1 113 ? 0.564 -30.109 -8.992 1 94.75 113 ASP B O 1
ATOM 4433 N N . THR B 1 114 ? 0.65 -32.344 -9.445 1 95.56 114 THR B N 1
ATOM 4434 C CA . THR B 1 114 ? 0.569 -32.75 -8.047 1 95.56 114 THR B CA 1
ATOM 4435 C C . THR B 1 114 ? 1.75 -32.188 -7.254 1 95.56 114 THR B C 1
ATOM 4437 O O . THR B 1 114 ? 1.599 -31.812 -6.094 1 95.56 114 THR B O 1
ATOM 4440 N N . ASN B 1 115 ? 2.881 -32.219 -7.852 1 94.88 115 ASN B N 1
ATOM 4441 C CA . ASN B 1 115 ? 4.043 -31.688 -7.164 1 94.88 115 ASN B CA 1
ATOM 4442 C C . ASN B 1 115 ? 3.873 -30.188 -6.879 1 94.88 115 ASN B C 1
ATOM 4444 O O . ASN B 1 115 ? 4.266 -29.719 -5.812 1 94.88 115 ASN B O 1
ATOM 4448 N N . GLU B 1 116 ? 3.326 -29.5 -7.844 1 95.88 116 GLU B N 1
ATOM 4449 C CA . GLU B 1 116 ? 3.08 -28.062 -7.652 1 95.88 116 GLU B CA 1
ATOM 4450 C C . GLU B 1 116 ? 2.029 -27.828 -6.574 1 95.88 116 GLU B C 1
ATOM 4452 O O . GLU B 1 116 ? 2.133 -26.875 -5.805 1 95.88 116 GLU B O 1
ATOM 4457 N N . ILE B 1 117 ? 1.047 -28.703 -6.52 1 97.38 117 ILE B N 1
ATOM 4458 C CA . ILE B 1 117 ? 0.015 -28.609 -5.492 1 97.38 117 ILE B CA 1
ATOM 4459 C C . ILE B 1 117 ? 0.652 -28.719 -4.109 1 97.38 117 ILE B C 1
ATOM 4461 O O . ILE B 1 117 ? 0.35 -27.938 -3.213 1 97.38 117 ILE B O 1
ATOM 4465 N N . ASN B 1 118 ? 1.5 -29.672 -3.982 1 96 118 ASN B N 1
ATOM 4466 C CA . ASN B 1 118 ? 2.146 -29.891 -2.695 1 96 118 ASN B CA 1
ATOM 4467 C C . ASN B 1 118 ? 3.02 -28.703 -2.289 1 96 118 ASN B C 1
ATOM 4469 O O . ASN B 1 118 ? 3.014 -28.297 -1.128 1 96 118 ASN B O 1
ATOM 4473 N N . LYS B 1 119 ? 3.738 -28.172 -3.182 1 93.94 119 LYS B N 1
ATOM 4474 C CA . LYS B 1 119 ? 4.578 -27.016 -2.898 1 93.94 119 LYS B CA 1
ATOM 4475 C C . LYS B 1 119 ? 3.734 -25.812 -2.512 1 93.94 119 LYS B C 1
ATOM 4477 O O . LYS B 1 119 ? 4.043 -25.109 -1.538 1 93.94 119 LYS B O 1
ATOM 4482 N N . GLU B 1 120 ? 2.691 -25.562 -3.305 1 95.62 120 GLU B N 1
ATOM 4483 C CA . GLU B 1 120 ? 1.863 -24.391 -3.08 1 95.62 120 GLU B CA 1
ATOM 4484 C C . GLU B 1 120 ? 1.101 -24.484 -1.763 1 95.62 120 GLU B C 1
ATOM 4486 O O . GLU B 1 120 ? 0.832 -23.484 -1.114 1 95.62 120 GLU B O 1
ATOM 4491 N N . ARG B 1 121 ? 0.754 -25.719 -1.442 1 96.81 121 ARG B N 1
ATOM 4492 C CA . ARG B 1 121 ? 0.126 -25.953 -0.147 1 96.81 121 ARG B CA 1
ATOM 4493 C C . ARG B 1 121 ? 0.966 -25.375 0.984 1 96.81 121 ARG B C 1
ATOM 4495 O O . ARG B 1 121 ? 0.439 -24.703 1.87 1 96.81 121 ARG B O 1
ATOM 4502 N N . LYS B 1 122 ? 2.215 -25.594 0.942 1 94.75 122 LYS B N 1
ATOM 4503 C CA . LYS B 1 122 ? 3.123 -25.062 1.954 1 94.75 122 LYS B CA 1
ATOM 4504 C C . LYS B 1 122 ? 3.145 -23.531 1.928 1 94.75 122 LYS B C 1
ATOM 4506 O O . LYS B 1 122 ? 3.105 -22.891 2.977 1 94.75 122 LYS B O 1
ATOM 4511 N N . VAL B 1 123 ? 3.188 -23 0.761 1 95.06 123 VAL B N 1
ATOM 4512 C CA . VAL B 1 123 ? 3.246 -21.562 0.592 1 95.06 123 VAL B CA 1
ATOM 4513 C C . VAL B 1 123 ? 1.989 -20.922 1.18 1 95.06 123 VAL B C 1
ATOM 4515 O O . VAL B 1 123 ? 2.07 -19.906 1.877 1 95.06 123 VAL B O 1
ATOM 4518 N N . ILE B 1 124 ? 0.843 -21.484 0.882 1 96.88 124 ILE B N 1
ATOM 4519 C CA . ILE B 1 124 ? -0.44 -20.953 1.335 1 96.88 124 ILE B CA 1
ATOM 4520 C C . ILE B 1 124 ? -0.507 -21 2.859 1 96.88 124 ILE B C 1
ATOM 4522 O O . ILE B 1 124 ? -1.013 -20.078 3.494 1 96.88 124 ILE B O 1
ATOM 4526 N N . ILE B 1 125 ? -0.031 -22.094 3.414 1 95.19 125 ILE B N 1
ATOM 4527 C CA . ILE B 1 125 ? -0.03 -22.234 4.867 1 95.19 125 ILE B CA 1
ATOM 4528 C C . ILE B 1 125 ? 0.851 -21.156 5.488 1 95.19 125 ILE B C 1
ATOM 4530 O O . ILE B 1 125 ? 0.491 -20.562 6.508 1 95.19 125 ILE B O 1
ATOM 4534 N N . GLU B 1 126 ? 2.01 -20.875 4.898 1 92.44 126 GLU B N 1
ATOM 4535 C CA . GLU B 1 126 ? 2.854 -19.781 5.367 1 92.44 126 GLU B CA 1
ATOM 4536 C C . GLU B 1 126 ? 2.137 -18.438 5.242 1 92.44 126 GLU B C 1
ATOM 4538 O O . GLU B 1 126 ? 2.248 -17.594 6.129 1 92.44 126 GLU B O 1
ATOM 4543 N N . GLU B 1 127 ? 1.458 -18.266 4.172 1 93.62 127 GLU B N 1
ATOM 4544 C CA . GLU B 1 127 ? 0.661 -17.062 3.994 1 93.62 127 GLU B CA 1
ATOM 4545 C C . GLU B 1 127 ? -0.383 -16.922 5.102 1 93.62 127 GLU B C 1
ATOM 4547 O O . GLU B 1 127 ? -0.592 -15.828 5.629 1 93.62 127 GLU B O 1
ATOM 4552 N N . MET B 1 128 ? -1.052 -18.016 5.395 1 94.69 128 MET B N 1
ATOM 4553 C CA . MET B 1 128 ? -2.037 -18.031 6.473 1 94.69 128 MET B CA 1
ATOM 4554 C C . MET B 1 128 ? -1.413 -17.578 7.789 1 94.69 128 MET B C 1
ATOM 4556 O O . MET B 1 128 ? -1.987 -16.75 8.5 1 94.69 128 MET B O 1
ATOM 4560 N N . ARG B 1 129 ? -0.284 -18.062 8.055 1 92.19 129 ARG B N 1
ATOM 4561 C CA . ARG B 1 129 ? 0.416 -17.719 9.289 1 92.19 129 ARG B CA 1
ATOM 4562 C C . ARG B 1 129 ? 0.807 -16.25 9.32 1 92.19 129 ARG B C 1
ATOM 4564 O O . ARG B 1 129 ? 0.715 -15.602 10.359 1 92.19 129 ARG B O 1
ATOM 4571 N N . MET B 1 130 ? 1.235 -15.773 8.195 1 90.88 130 MET B N 1
ATOM 4572 C CA . MET B 1 130 ? 1.598 -14.359 8.102 1 90.88 130 MET B CA 1
ATOM 4573 C C . MET B 1 130 ? 0.389 -13.469 8.359 1 90.88 130 MET B C 1
ATOM 4575 O O . MET B 1 130 ? 0.49 -12.477 9.086 1 90.88 130 MET B O 1
ATOM 4579 N N . ARG B 1 131 ? -0.702 -13.805 7.773 1 91.88 131 ARG B N 1
ATOM 4580 C CA . ARG B 1 131 ? -1.929 -13.031 7.941 1 91.88 131 ARG B CA 1
ATOM 4581 C C . ARG B 1 131 ? -2.389 -13.047 9.398 1 91.88 131 ARG B C 1
ATOM 4583 O O . ARG B 1 131 ? -2.939 -12.062 9.891 1 91.88 131 ARG B O 1
ATOM 4590 N N . GLU B 1 132 ? -2.186 -14.117 10.039 1 90.5 132 GLU B N 1
ATOM 4591 C CA . GLU B 1 132 ? -2.582 -14.273 11.43 1 90.5 132 GLU B CA 1
ATOM 4592 C C . GLU B 1 132 ? -1.788 -13.336 12.344 1 90.5 132 GLU B C 1
ATOM 4594 O O . GLU B 1 132 ? -2.195 -13.07 13.469 1 90.5 132 GLU B O 1
ATOM 4599 N N . ASP B 1 133 ? -0.687 -12.898 11.914 1 90.5 133 ASP B N 1
ATOM 4600 C CA . ASP B 1 133 ? 0.143 -11.992 12.703 1 90.5 133 ASP B CA 1
ATOM 4601 C C . ASP B 1 133 ? -0.385 -10.562 12.633 1 90.5 133 ASP B C 1
ATOM 4603 O O . ASP B 1 133 ? 0.04 -9.695 13.406 1 90.5 133 ASP B O 1
ATOM 4607 N N . SER B 1 134 ? -1.347 -10.266 11.789 1 91.88 134 SER B N 1
ATOM 4608 C CA . SER B 1 134 ? -1.921 -8.93 11.641 1 91.88 134 SER B CA 1
ATOM 4609 C C . SER B 1 134 ? -3.115 -8.734 12.57 1 91.88 134 SER B C 1
ATOM 4611 O O . SER B 1 134 ? -4.121 -9.438 12.453 1 91.88 134 SER B O 1
ATOM 4613 N N . PRO B 1 135 ? -3.066 -7.707 13.406 1 93.25 135 PRO B N 1
ATOM 4614 C CA . PRO B 1 135 ? -4.199 -7.445 14.289 1 93.25 135 PRO B CA 1
ATOM 4615 C C . PRO B 1 135 ? -5.5 -7.195 13.531 1 93.25 135 PRO B C 1
ATOM 4617 O O . PRO B 1 135 ? -6.562 -7.672 13.945 1 93.25 135 PRO B O 1
ATOM 4620 N N . LEU B 1 136 ? -5.391 -6.531 12.469 1 94.25 136 LEU B N 1
ATOM 4621 C CA . LEU B 1 136 ? -6.594 -6.199 11.711 1 94.25 136 LEU B CA 1
ATOM 4622 C C . LEU B 1 136 ? -7.191 -7.441 11.062 1 94.25 136 LEU B C 1
ATOM 4624 O O . LEU B 1 136 ? -8.414 -7.59 11.008 1 94.25 136 LEU B O 1
ATOM 4628 N N . VAL B 1 137 ? -6.383 -8.32 10.586 1 94.56 137 VAL B N 1
ATOM 4629 C CA . VAL B 1 137 ? -6.871 -9.555 9.992 1 94.56 137 VAL B CA 1
ATOM 4630 C C . VAL B 1 137 ? -7.625 -10.375 11.031 1 94.56 137 VAL B C 1
ATOM 4632 O O . VAL B 1 137 ? -8.688 -10.93 10.75 1 94.56 137 VAL B O 1
ATOM 4635 N N . LYS B 1 138 ? -7.086 -10.422 12.242 1 94.5 138 LYS B N 1
ATOM 4636 C CA . LYS B 1 138 ? -7.734 -11.148 13.328 1 94.5 138 LYS B CA 1
ATOM 4637 C C . LYS B 1 138 ? -9.102 -10.547 13.656 1 94.5 138 LYS B C 1
ATOM 4639 O O . LYS B 1 138 ? -10.07 -11.273 13.867 1 94.5 138 LYS B O 1
ATOM 4644 N N . LEU B 1 139 ? -9.102 -9.25 13.664 1 97.56 139 LEU B N 1
ATOM 4645 C CA . LEU B 1 139 ? -10.352 -8.578 14 1 97.56 139 LEU B CA 1
ATOM 4646 C C . LEU B 1 139 ? -11.398 -8.789 12.906 1 97.56 139 LEU B C 1
ATOM 4648 O O . LEU B 1 139 ? -12.578 -9 13.195 1 97.56 139 LEU B O 1
ATOM 4652 N N . TYR B 1 140 ? -11.023 -8.742 11.648 1 97.38 140 TYR B N 1
ATOM 4653 C CA . TYR B 1 140 ? -11.945 -8.984 10.547 1 97.38 140 TYR B CA 1
ATOM 4654 C C . TYR B 1 140 ? -12.5 -10.406 10.602 1 97.38 140 TYR B C 1
ATOM 4656 O O . TYR B 1 140 ? -13.688 -10.625 10.359 1 97.38 140 TYR B O 1
ATOM 4664 N N . SER B 1 141 ? -11.648 -11.336 10.906 1 96.31 141 SER B N 1
ATOM 4665 C CA . SER B 1 141 ? -12.086 -12.719 11.039 1 96.31 141 SER B CA 1
ATOM 4666 C C . SER B 1 141 ? -13.125 -12.867 12.148 1 96.31 141 SER B C 1
ATOM 4668 O O . SER B 1 141 ? -14.156 -13.516 11.961 1 96.31 141 SER B O 1
ATOM 4670 N N . ALA B 1 142 ? -12.836 -12.234 13.312 1 97.38 142 ALA B N 1
ATOM 4671 C CA . ALA B 1 142 ? -13.773 -12.281 14.43 1 97.38 142 ALA B CA 1
ATOM 4672 C C . ALA B 1 142 ? -15.109 -11.641 14.062 1 97.38 142 ALA B C 1
ATOM 4674 O O . ALA B 1 142 ? -16.172 -12.148 14.422 1 97.38 142 ALA B O 1
ATOM 4675 N N . MET B 1 143 ? -15.023 -10.578 13.344 1 97.81 143 MET B N 1
ATOM 4676 C CA . MET B 1 143 ? -16.219 -9.859 12.906 1 97.81 143 MET B CA 1
ATOM 4677 C C . MET B 1 143 ? -17.078 -10.734 11.992 1 97.81 143 MET B C 1
ATOM 4679 O O . MET B 1 143 ? -18.281 -10.859 12.203 1 97.81 143 MET B O 1
ATOM 4683 N N . HIS B 1 144 ? -16.484 -11.32 11.031 1 97 144 HIS B N 1
ATOM 4684 C CA . HIS B 1 144 ? -17.219 -12.172 10.102 1 97 144 HIS B CA 1
ATOM 4685 C C . HIS B 1 144 ? -17.844 -13.367 10.82 1 97 144 HIS B C 1
ATOM 4687 O O . HIS B 1 144 ? -18.984 -13.719 10.555 1 97 144 HIS B O 1
ATOM 4693 N N . LYS B 1 145 ? -17.109 -13.969 11.719 1 96.38 145 LYS B N 1
ATOM 4694 C CA . LYS B 1 145 ? -17.609 -15.133 12.461 1 96.38 145 LYS B CA 1
ATOM 4695 C C . LYS B 1 145 ? -18.844 -14.773 13.281 1 96.38 145 LYS B C 1
ATOM 4697 O O . LYS B 1 145 ? -19.75 -15.594 13.438 1 96.38 145 LYS B O 1
ATOM 4702 N N . LYS B 1 146 ? -18.797 -13.562 13.766 1 96.81 146 LYS B N 1
ATOM 4703 C CA . LYS B 1 146 ? -19.922 -13.133 14.602 1 96.81 146 LYS B CA 1
ATOM 4704 C C . LYS B 1 146 ? -21.109 -12.719 13.75 1 96.81 146 LYS B C 1
ATOM 4706 O O . LYS B 1 146 ? -22.219 -13.242 13.922 1 96.81 146 LYS B O 1
ATOM 4711 N N . ILE B 1 147 ? -20.922 -11.883 12.797 1 96.56 147 ILE B N 1
ATOM 4712 C CA . ILE B 1 147 ? -22 -11.219 12.078 1 96.56 147 ILE B CA 1
ATOM 4713 C C . ILE B 1 147 ? -22.609 -12.18 11.062 1 96.56 147 ILE B C 1
ATOM 4715 O O . ILE B 1 147 ? -23.828 -12.172 10.836 1 96.56 147 ILE B O 1
ATOM 4719 N N . PHE B 1 148 ? -21.797 -13.023 10.531 1 96.19 148 PHE B N 1
ATOM 4720 C CA . PHE B 1 148 ? -22.266 -13.922 9.477 1 96.19 148 PHE B CA 1
ATOM 4721 C C . PHE B 1 148 ? -22.25 -15.367 9.953 1 96.19 148 PHE B C 1
ATOM 4723 O O . PHE B 1 148 ? -22.047 -16.297 9.164 1 96.19 148 PHE B O 1
ATOM 4730 N N . ALA B 1 149 ? -22.422 -15.555 11.203 1 95.69 149 ALA B N 1
ATOM 4731 C CA . ALA B 1 149 ? -22.422 -16.891 11.812 1 95.69 149 ALA B CA 1
ATOM 4732 C C . ALA B 1 149 ? -23.344 -17.828 11.055 1 95.69 149 ALA B C 1
ATOM 4734 O O . ALA B 1 149 ? -24.469 -17.484 10.727 1 95.69 149 ALA B O 1
ATOM 4735 N N . GLY B 1 150 ? -22.828 -19 10.734 1 94.44 150 GLY B N 1
ATOM 4736 C CA . GLY B 1 150 ? -23.625 -20.047 10.117 1 94.44 150 GLY B CA 1
ATOM 4737 C C . GLY B 1 150 ? -23.703 -19.922 8.602 1 94.44 150 GLY B C 1
ATOM 4738 O O . GLY B 1 150 ? -24.469 -20.625 7.957 1 94.44 150 GLY B O 1
ATOM 4739 N N . THR B 1 151 ? -23.031 -19.031 8.039 1 95.31 151 THR B N 1
ATOM 4740 C CA . THR B 1 151 ? -23.047 -18.844 6.594 1 95.31 151 THR B CA 1
ATOM 4741 C C . THR B 1 151 ? -21.641 -18.953 6.016 1 95.31 151 THR B C 1
ATOM 4743 O O . THR B 1 151 ? -20.656 -19.078 6.758 1 95.31 151 THR B O 1
ATOM 4746 N N . SER B 1 152 ? -21.516 -18.906 4.699 1 94.94 152 SER B N 1
ATOM 4747 C CA . SER B 1 152 ? -20.25 -19.016 3.994 1 94.94 152 SER B CA 1
ATOM 4748 C C . SER B 1 152 ? -19.359 -17.797 4.27 1 94.94 152 SER B C 1
ATOM 4750 O O . SER B 1 152 ? -18.141 -17.875 4.16 1 94.94 152 SER B O 1
ATOM 4752 N N . LEU B 1 153 ? -19.953 -16.688 4.641 1 95.88 153 LEU B N 1
ATOM 4753 C CA . LEU B 1 153 ? -19.203 -15.445 4.855 1 95.88 153 LEU B CA 1
ATOM 4754 C C . LEU B 1 153 ? -18.453 -15.492 6.184 1 95.88 153 LEU B C 1
ATOM 4756 O O . LEU B 1 153 ? -17.594 -14.641 6.445 1 95.88 153 LEU B O 1
ATOM 4760 N N . SER B 1 154 ? -18.75 -16.484 7.008 1 95.56 154 SER B N 1
ATOM 4761 C CA . SER B 1 154 ? -18.031 -16.641 8.266 1 95.56 154 SER B CA 1
ATOM 4762 C C . SER B 1 154 ? -16.656 -17.266 8.047 1 95.56 154 SER B C 1
ATOM 4764 O O . SER B 1 154 ? -15.805 -17.219 8.93 1 95.56 154 SER B O 1
ATOM 4766 N N . ARG B 1 155 ? -16.453 -17.875 6.883 1 93.44 155 ARG B N 1
ATOM 4767 C CA . ARG B 1 155 ? -15.219 -18.578 6.594 1 93.44 155 ARG B CA 1
ATOM 4768 C C . ARG B 1 155 ? -14.148 -17.641 6.066 1 93.44 155 ARG B C 1
ATOM 4770 O O . ARG B 1 155 ? -14.461 -16.672 5.359 1 93.44 155 ARG B O 1
ATOM 4777 N N . ASN B 1 156 ? -12.938 -17.984 6.457 1 95.12 156 ASN B N 1
ATOM 4778 C CA . ASN B 1 156 ? -11.828 -17.234 5.883 1 95.12 156 ASN B CA 1
ATOM 4779 C C . ASN B 1 156 ? -11.625 -17.562 4.406 1 95.12 156 ASN B C 1
ATOM 4781 O O . ASN B 1 156 ? -11.719 -18.734 4.012 1 95.12 156 ASN B O 1
ATOM 4785 N N . ILE B 1 157 ? -11.344 -16.547 3.625 1 96.75 157 ILE B N 1
ATOM 4786 C CA . ILE B 1 157 ? -11.141 -16.719 2.189 1 96.75 157 ILE B CA 1
ATOM 4787 C C . ILE B 1 157 ? -9.969 -17.672 1.942 1 96.75 157 ILE B C 1
ATOM 4789 O O . ILE B 1 157 ? -10.023 -18.516 1.039 1 96.75 157 ILE B O 1
ATOM 4793 N N . ILE B 1 158 ? -8.953 -17.578 2.793 1 96.69 158 ILE B N 1
ATOM 4794 C CA . ILE B 1 158 ? -7.734 -18.359 2.605 1 96.69 158 ILE B CA 1
ATOM 4795 C C . ILE B 1 158 ? -7.945 -19.781 3.125 1 96.69 158 ILE B C 1
ATOM 4797 O O . ILE B 1 158 ? -7.113 -20.656 2.896 1 96.69 158 ILE B O 1
ATOM 4801 N N . GLY B 1 159 ? -9.062 -20.125 3.811 1 96.12 159 GLY B N 1
ATOM 4802 C CA . GLY B 1 159 ? -9.359 -21.453 4.336 1 96.12 159 GLY B CA 1
ATOM 4803 C C . GLY B 1 159 ? -8.719 -21.719 5.688 1 96.12 159 GLY B C 1
ATOM 4804 O O . GLY B 1 159 ? -8.484 -20.781 6.457 1 96.12 159 GLY B O 1
ATOM 4805 N N . ASN B 1 160 ? -8.758 -22.906 6.066 1 94.88 160 ASN B N 1
ATOM 4806 C CA . ASN B 1 160 ? -8.086 -23.344 7.289 1 94.88 160 ASN B CA 1
ATOM 4807 C C . ASN B 1 160 ? -7.035 -24.422 7 1 94.88 160 ASN B C 1
ATOM 4809 O O . ASN B 1 160 ? -7.02 -25 5.914 1 94.88 160 ASN B O 1
ATOM 4813 N N . ILE B 1 161 ? -6.164 -24.625 7.93 1 95.06 161 ILE B N 1
ATOM 4814 C CA . ILE B 1 161 ? -5.008 -25.5 7.738 1 95.06 161 ILE B CA 1
ATOM 4815 C C . ILE B 1 161 ? -5.477 -26.922 7.41 1 95.06 161 ILE B C 1
ATOM 4817 O O . ILE B 1 161 ? -4.926 -27.578 6.523 1 95.06 161 ILE B O 1
ATOM 4821 N N . ASP B 1 162 ? -6.477 -27.359 8.031 1 96.31 162 ASP B N 1
ATOM 4822 C CA . ASP B 1 162 ? -6.977 -28.719 7.836 1 96.31 162 ASP B CA 1
ATOM 4823 C C . ASP B 1 162 ? -7.48 -28.922 6.406 1 96.31 162 ASP B C 1
ATOM 4825 O O . ASP B 1 162 ? -7.098 -29.891 5.738 1 96.31 162 ASP B O 1
ATOM 4829 N N . THR B 1 163 ? -8.328 -28.047 5.934 1 97.19 163 THR B N 1
ATOM 4830 C CA . THR B 1 163 ? -8.883 -28.203 4.59 1 97.19 163 THR B CA 1
ATOM 4831 C C . THR B 1 163 ? -7.785 -28.062 3.535 1 97.19 163 THR B C 1
ATOM 4833 O O . THR B 1 163 ? -7.723 -28.844 2.592 1 97.19 163 THR B O 1
ATOM 4836 N N . ILE B 1 164 ? -6.902 -27.109 3.703 1 97.56 164 ILE B N 1
ATOM 4837 C CA . ILE B 1 164 ? -5.844 -26.859 2.73 1 97.56 164 ILE B CA 1
ATOM 4838 C C . ILE B 1 164 ? -4.926 -28.078 2.646 1 97.56 164 ILE B C 1
ATOM 4840 O O . ILE B 1 164 ? -4.465 -28.453 1.563 1 97.56 164 ILE B O 1
ATOM 4844 N N . THR B 1 165 ? -4.664 -28.703 3.797 1 96.69 165 THR B N 1
ATOM 4845 C CA . THR B 1 165 ? -3.781 -29.859 3.855 1 96.69 165 THR B CA 1
ATOM 4846 C C . THR B 1 165 ? -4.406 -31.062 3.133 1 96.69 165 THR B C 1
ATOM 4848 O O . THR B 1 165 ? -3.691 -31.875 2.553 1 96.69 165 THR B O 1
ATOM 4851 N N . ASN B 1 166 ? -5.66 -31.094 3.023 1 96.5 166 ASN B N 1
ATOM 4852 C CA . ASN B 1 166 ? -6.332 -32.312 2.555 1 96.5 166 ASN B CA 1
ATOM 4853 C C . ASN B 1 166 ? -6.824 -32.156 1.118 1 96.5 166 ASN B C 1
ATOM 4855 O O . ASN B 1 166 ? -7.191 -33.125 0.474 1 96.5 166 ASN B O 1
ATOM 4859 N N . LEU B 1 167 ? -6.816 -30.969 0.589 1 97.31 167 LEU B N 1
ATOM 4860 C CA . LEU B 1 167 ? -7.285 -30.75 -0.775 1 97.31 167 LEU B CA 1
ATOM 4861 C C . LEU B 1 167 ? -6.406 -31.484 -1.777 1 97.31 167 LEU B C 1
ATOM 4863 O O . LEU B 1 167 ? -5.184 -31.516 -1.638 1 97.31 167 LEU B O 1
ATOM 4867 N N . LYS B 1 168 ? -7.023 -32.125 -2.771 1 96.25 168 LYS B N 1
ATOM 4868 C CA . LYS B 1 168 ? -6.332 -32.875 -3.799 1 96.25 168 LYS B CA 1
ATOM 4869 C C . LYS B 1 168 ? -6.598 -32.312 -5.188 1 96.25 168 LYS B C 1
ATOM 4871 O O . LYS B 1 168 ? -7.402 -31.391 -5.344 1 96.25 168 LYS B O 1
ATOM 4876 N N . LYS B 1 169 ? -5.855 -32.875 -6.094 1 97.38 169 LYS B N 1
ATOM 4877 C CA . LYS B 1 169 ? -5.965 -32.438 -7.484 1 97.38 169 LYS B CA 1
ATOM 4878 C C . LYS B 1 169 ? -7.41 -32.5 -7.973 1 97.38 169 LYS B C 1
ATOM 4880 O O . LYS B 1 169 ? -7.906 -31.578 -8.609 1 97.38 169 LYS B O 1
ATOM 4885 N N . LYS B 1 170 ? -8.07 -33.562 -7.648 1 96.81 170 LYS B N 1
ATOM 4886 C CA . LYS B 1 170 ? -9.445 -33.75 -8.117 1 96.81 170 LYS B CA 1
ATOM 4887 C C . LYS B 1 170 ? -10.367 -32.656 -7.586 1 96.81 170 LYS B C 1
ATOM 4889 O O . LYS B 1 170 ? -11.312 -32.25 -8.273 1 96.81 170 LYS B O 1
ATOM 4894 N N . ASP B 1 171 ? -10.172 -32.188 -6.359 1 96.62 171 ASP B N 1
ATOM 4895 C CA . ASP B 1 171 ? -10.984 -31.141 -5.77 1 96.62 171 ASP B CA 1
ATOM 4896 C C . ASP B 1 171 ? -10.805 -29.828 -6.52 1 96.62 171 ASP B C 1
ATOM 4898 O O . ASP B 1 171 ? -11.789 -29.141 -6.824 1 96.62 171 ASP B O 1
ATOM 4902 N N . LEU B 1 172 ? -9.539 -29.5 -6.797 1 97.38 172 LEU B N 1
ATOM 4903 C CA . LEU B 1 172 ? -9.234 -28.266 -7.523 1 97.38 172 LEU B CA 1
ATOM 4904 C C . LEU B 1 172 ? -9.836 -28.297 -8.922 1 97.38 172 LEU B C 1
ATOM 4906 O O . LEU B 1 172 ? -10.453 -27.328 -9.359 1 97.38 172 LEU B O 1
ATOM 4910 N N . MET B 1 173 ? -9.688 -29.406 -9.562 1 95.88 173 MET B N 1
ATOM 4911 C CA . MET B 1 173 ? -10.203 -29.562 -10.922 1 95.88 173 MET B CA 1
ATOM 4912 C C . MET B 1 173 ? -11.727 -29.469 -10.938 1 95.88 173 MET B C 1
ATOM 4914 O O . MET B 1 173 ? -12.305 -28.844 -11.828 1 95.88 173 MET B O 1
ATOM 4918 N N . GLY B 1 174 ? -12.297 -30.156 -9.984 1 95.44 174 GLY B N 1
ATOM 4919 C CA . GLY B 1 174 ? -13.75 -30.094 -9.883 1 95.44 174 GLY B CA 1
ATOM 4920 C C . GLY B 1 174 ? -14.258 -28.672 -9.656 1 95.44 174 GLY B C 1
ATOM 4921 O O . GLY B 1 174 ? -15.227 -28.25 -10.297 1 95.44 174 GLY B O 1
ATOM 4922 N N . PHE B 1 175 ? -13.656 -27.969 -8.742 1 96.75 175 PHE B N 1
ATOM 4923 C CA . PHE B 1 175 ? -14.031 -26.578 -8.469 1 96.75 175 PHE B CA 1
ATOM 4924 C C . PHE B 1 175 ? -13.867 -25.719 -9.703 1 96.75 175 PHE B C 1
ATOM 4926 O O . PHE B 1 175 ? -14.742 -24.922 -10.031 1 96.75 175 PHE B O 1
ATOM 4933 N N . ARG B 1 176 ? -12.758 -25.812 -10.352 1 96.88 176 ARG B N 1
ATOM 4934 C CA . ARG B 1 176 ? -12.5 -25.047 -11.57 1 96.88 176 ARG B CA 1
ATOM 4935 C C . ARG B 1 176 ? -13.555 -25.328 -12.633 1 96.88 176 ARG B C 1
ATOM 4937 O O . ARG B 1 176 ? -14.133 -24.406 -13.203 1 96.88 176 ARG B O 1
ATOM 4944 N N . SER B 1 177 ? -13.781 -26.609 -12.898 1 95.38 177 SER B N 1
ATOM 4945 C CA . SER B 1 177 ? -14.711 -27.016 -13.953 1 95.38 177 SER B CA 1
ATOM 4946 C C . SER B 1 177 ? -16.109 -26.484 -13.68 1 95.38 177 SER B C 1
ATOM 4948 O O . SER B 1 177 ? -16.859 -26.172 -14.609 1 95.38 177 SER B O 1
ATOM 4950 N N . SER B 1 178 ? -16.391 -26.328 -12.453 1 95.88 178 SER B N 1
ATOM 4951 C CA . SER B 1 178 ? -17.75 -25.922 -12.078 1 95.88 178 SER B CA 1
ATOM 4952 C C . SER B 1 178 ? -17.938 -24.422 -12.211 1 95.88 178 SER B C 1
ATOM 4954 O O . SER B 1 178 ? -19.062 -23.938 -12.414 1 95.88 178 SER B O 1
ATOM 4956 N N . LEU B 1 179 ? -16.828 -23.703 -12.164 1 97 179 LEU B N 1
ATOM 4957 C CA . LEU B 1 179 ? -17.047 -22.266 -12.023 1 97 179 LEU B CA 1
ATOM 4958 C C . LEU B 1 179 ? -16.297 -21.5 -13.109 1 97 179 LEU B C 1
ATOM 4960 O O . LEU B 1 179 ? -16.703 -20.391 -13.484 1 97 179 LEU B O 1
ATOM 4964 N N . TYR B 1 180 ? -15.156 -22.047 -13.508 1 97 180 TYR B N 1
ATOM 4965 C CA . TYR B 1 180 ? -14.383 -21.375 -14.539 1 97 180 TYR B CA 1
ATOM 4966 C C . TYR B 1 180 ? -14.93 -21.688 -15.93 1 97 180 TYR B C 1
ATOM 4968 O O . TYR B 1 180 ? -14.273 -22.359 -16.719 1 97 180 TYR B O 1
ATOM 4976 N N . LYS B 1 181 ? -16.047 -21.188 -16.25 1 96 181 LYS B N 1
ATOM 4977 C CA . LYS B 1 181 ? -16.75 -21.375 -17.516 1 96 181 LYS B CA 1
ATOM 4978 C C . LYS B 1 181 ? -17.109 -20.031 -18.156 1 96 181 LYS B C 1
ATOM 4980 O O . LYS B 1 181 ? -17.156 -19 -17.484 1 96 181 LYS B O 1
ATOM 4985 N N . PRO B 1 182 ? -17.359 -20.047 -19.438 1 96.44 182 PRO B N 1
ATOM 4986 C CA . PRO B 1 182 ? -17.578 -18.812 -20.172 1 96.44 182 PRO B CA 1
ATOM 4987 C C . PRO B 1 182 ? -18.688 -17.953 -19.578 1 96.44 182 PRO B C 1
ATOM 4989 O O . PRO B 1 182 ? -18.484 -16.75 -19.359 1 96.44 182 PRO B O 1
ATOM 4992 N N . GLU B 1 183 ? -19.797 -18.484 -19.203 1 94.81 183 GLU B N 1
ATOM 4993 C CA . GLU B 1 183 ? -20.938 -17.703 -18.719 1 94.81 183 GLU B CA 1
ATOM 4994 C C . GLU B 1 183 ? -20.641 -17.062 -17.375 1 94.81 183 GLU B C 1
ATOM 4996 O O . GLU B 1 183 ? -21.312 -16.125 -16.969 1 94.81 183 GLU B O 1
ATOM 5001 N N . ASN B 1 184 ? -19.641 -17.594 -16.672 1 96.38 184 ASN B N 1
ATOM 5002 C CA . ASN B 1 184 ? -19.281 -17.125 -15.336 1 96.38 184 ASN B CA 1
ATOM 5003 C C . ASN B 1 184 ? -18 -16.281 -15.375 1 96.38 184 ASN B C 1
ATOM 5005 O O . ASN B 1 184 ? -17.406 -16.016 -14.328 1 96.38 184 ASN B O 1
ATOM 5009 N N . THR B 1 185 ? -17.547 -15.922 -16.562 1 97.81 185 THR B N 1
ATOM 5010 C CA . THR B 1 185 ? -16.25 -15.258 -16.703 1 97.81 185 THR B CA 1
ATOM 5011 C C . THR B 1 185 ? -16.406 -13.984 -17.547 1 97.81 185 THR B C 1
ATOM 5013 O O . THR B 1 185 ? -17.156 -13.953 -18.516 1 97.81 185 THR B O 1
ATOM 5016 N N . VAL B 1 186 ? -15.75 -12.914 -17.125 1 98.5 186 VAL B N 1
ATOM 5017 C CA . VAL B 1 186 ? -15.57 -11.703 -17.906 1 98.5 186 VAL B CA 1
ATOM 5018 C C . VAL B 1 186 ? -14.094 -11.531 -18.266 1 98.5 186 VAL B C 1
ATOM 5020 O O . VAL B 1 186 ? -13.227 -11.641 -17.391 1 98.5 186 VAL B O 1
ATOM 5023 N N . PHE B 1 187 ? -13.852 -11.406 -19.531 1 98.5 187 PHE B N 1
ATOM 5024 C CA . PHE B 1 187 ? -12.5 -11.133 -20.031 1 98.5 187 PHE B CA 1
ATOM 5025 C C . PHE B 1 187 ? -12.352 -9.656 -20.391 1 98.5 187 PHE B C 1
ATOM 5027 O O . PHE B 1 187 ? -13.148 -9.117 -21.156 1 98.5 187 PHE B O 1
ATOM 5034 N N . VAL B 1 188 ? -11.297 -8.992 -19.781 1 98.56 188 VAL B N 1
ATOM 5035 C CA . VAL B 1 188 ? -11.148 -7.547 -19.953 1 98.56 188 VAL B CA 1
ATOM 5036 C C . VAL B 1 188 ? -9.734 -7.227 -20.438 1 98.56 188 VAL B C 1
ATOM 5038 O O . VAL B 1 188 ? -8.766 -7.805 -19.953 1 98.56 188 VAL B O 1
ATOM 5041 N N . ILE B 1 189 ? -9.602 -6.336 -21.438 1 98.38 189 ILE B N 1
ATOM 5042 C CA . ILE B 1 189 ? -8.32 -5.801 -21.891 1 98.38 189 ILE B CA 1
ATOM 5043 C C . ILE B 1 189 ? -8.383 -4.273 -21.906 1 98.38 189 ILE B C 1
ATOM 5045 O O . ILE B 1 189 ? -9.32 -3.688 -22.438 1 98.38 189 ILE B O 1
ATOM 5049 N N . THR B 1 190 ? -7.434 -3.678 -21.266 1 97.56 190 THR B N 1
ATOM 5050 C CA . THR B 1 190 ? -7.344 -2.223 -21.219 1 97.56 190 THR B CA 1
ATOM 5051 C C . THR B 1 190 ? -5.953 -1.751 -21.641 1 97.56 190 THR B C 1
ATOM 5053 O O . THR B 1 190 ? -4.98 -2.5 -21.531 1 97.56 190 THR B O 1
ATOM 5056 N N . GLY B 1 191 ? -5.863 -0.542 -22.125 1 96 191 GLY B N 1
ATOM 5057 C CA . GLY B 1 191 ? -4.582 0.05 -22.469 1 96 191 GLY B CA 1
ATOM 5058 C C . GLY B 1 191 ? -4.414 0.259 -23.969 1 96 191 GLY B C 1
ATOM 5059 O O . GLY B 1 191 ? -5.395 0.494 -24.688 1 96 191 GLY B O 1
ATOM 5060 N N . ASN B 1 192 ? -3.16 0.279 -24.469 1 95.38 192 ASN B N 1
ATOM 5061 C CA . ASN B 1 192 ? -2.838 0.573 -25.859 1 95.38 192 ASN B CA 1
ATOM 5062 C C . ASN B 1 192 ? -2.805 -0.696 -26.703 1 95.38 192 ASN B C 1
ATOM 5064 O O . ASN B 1 192 ? -1.845 -1.466 -26.641 1 95.38 192 ASN B O 1
ATOM 5068 N N . PHE B 1 193 ? -3.855 -0.907 -27.5 1 96.69 193 PHE B N 1
ATOM 5069 C CA . PHE B 1 193 ? -3.961 -2.072 -28.375 1 96.69 193 PHE B CA 1
ATOM 5070 C C . PHE B 1 193 ? -4.988 -1.836 -29.469 1 96.69 193 PHE B C 1
ATOM 5072 O O . PHE B 1 193 ? -5.758 -0.876 -29.422 1 96.69 193 PHE B O 1
ATOM 5079 N N . ASN B 1 194 ? -4.934 -2.594 -30.5 1 96.5 194 ASN B N 1
ATOM 5080 C CA . ASN B 1 194 ? -5.945 -2.613 -31.547 1 96.5 194 ASN B CA 1
ATOM 5081 C C . ASN B 1 194 ? -7.105 -3.535 -31.188 1 96.5 194 ASN B C 1
ATOM 5083 O O . ASN B 1 194 ? -6.957 -4.758 -31.203 1 96.5 194 ASN B O 1
ATOM 5087 N N . PRO B 1 195 ? -8.25 -2.959 -30.938 1 96.5 195 PRO B N 1
ATOM 5088 C CA . PRO B 1 195 ? -9.367 -3.758 -30.438 1 96.5 195 PRO B CA 1
ATOM 5089 C C . PRO B 1 195 ? -9.789 -4.867 -31.391 1 96.5 195 PRO B C 1
ATOM 5091 O O . PRO B 1 195 ? -10.102 -5.98 -30.953 1 96.5 195 PRO B O 1
ATOM 5094 N N . GLN B 1 196 ? -9.812 -4.625 -32.656 1 96.5 196 GLN B N 1
ATOM 5095 C CA . GLN B 1 196 ? -10.266 -5.617 -33.625 1 96.5 196 GLN B CA 1
ATOM 5096 C C . GLN B 1 196 ? -9.305 -6.805 -33.656 1 96.5 196 GLN B C 1
ATOM 5098 O O . GLN B 1 196 ? -9.742 -7.957 -33.688 1 96.5 196 GLN B O 1
ATOM 5103 N N . ALA B 1 197 ? -8.062 -6.492 -33.719 1 96.06 197 ALA B N 1
ATOM 5104 C CA . ALA B 1 197 ? -7.062 -7.551 -33.75 1 96.06 197 ALA B CA 1
ATOM 5105 C C . ALA B 1 197 ? -7.145 -8.438 -32.5 1 96.06 197 ALA B C 1
ATOM 5107 O O . ALA B 1 197 ? -7.102 -9.664 -32.625 1 96.06 197 ALA B O 1
ATOM 5108 N N . VAL B 1 198 ? -7.273 -7.816 -31.406 1 95.81 198 VAL B N 1
ATOM 5109 C CA . VAL B 1 198 ? -7.328 -8.539 -30.141 1 95.81 198 VAL B CA 1
ATOM 5110 C C . VAL B 1 198 ? -8.609 -9.367 -30.062 1 95.81 198 VAL B C 1
ATOM 5112 O O . VAL B 1 198 ? -8.594 -10.516 -29.625 1 95.81 198 VAL B O 1
ATOM 5115 N N . PHE B 1 199 ? -9.672 -8.789 -30.516 1 96 199 PHE B N 1
ATOM 5116 C CA . PHE B 1 199 ? -10.945 -9.5 -30.484 1 96 199 PHE B CA 1
ATOM 5117 C C . PHE B 1 199 ? -10.891 -10.742 -31.359 1 96 199 PHE B C 1
ATOM 5119 O O . PHE B 1 199 ? -11.414 -11.797 -30.984 1 96 199 PHE B O 1
ATOM 5126 N N . ASN B 1 200 ? -10.312 -10.633 -32.5 1 95.56 200 ASN B N 1
ATOM 5127 C CA . ASN B 1 200 ? -10.211 -11.773 -33.375 1 95.56 200 ASN B CA 1
ATOM 5128 C C . ASN B 1 200 ? -9.477 -12.945 -32.75 1 95.56 200 ASN B C 1
ATOM 5130 O O . ASN B 1 200 ? -9.93 -14.086 -32.812 1 95.56 200 ASN B O 1
ATOM 5134 N N . ILE B 1 201 ? -8.422 -12.633 -32.062 1 94.5 201 ILE B N 1
ATOM 5135 C CA . ILE B 1 201 ? -7.633 -13.656 -31.406 1 94.5 201 ILE B CA 1
ATOM 5136 C C . ILE B 1 201 ? -8.445 -14.281 -30.281 1 94.5 201 ILE B C 1
ATOM 5138 O O . ILE B 1 201 ? -8.516 -15.508 -30.156 1 94.5 201 ILE B O 1
ATOM 5142 N N . THR B 1 202 ? -9.055 -13.461 -29.469 1 94.81 202 THR B N 1
ATOM 5143 C CA . THR B 1 202 ? -9.773 -13.922 -28.281 1 94.81 202 THR B CA 1
ATOM 5144 C C . THR B 1 202 ? -11.031 -14.695 -28.672 1 94.81 202 THR B C 1
ATOM 5146 O O . THR B 1 202 ? -11.367 -15.711 -28.062 1 94.81 202 THR B O 1
ATOM 5149 N N . ASN B 1 203 ? -11.695 -14.148 -29.703 1 94.5 203 ASN B N 1
ATOM 5150 C CA . ASN B 1 203 ? -12.898 -14.836 -30.172 1 94.5 203 ASN B CA 1
ATOM 5151 C C . ASN B 1 203 ? -12.578 -16.234 -30.688 1 94.5 203 ASN B C 1
ATOM 5153 O O . ASN B 1 203 ? -13.336 -17.172 -30.453 1 94.5 203 ASN B O 1
ATOM 5157 N N . ASN B 1 204 ? -11.555 -16.406 -31.391 1 94.06 204 ASN B N 1
ATOM 5158 C CA . ASN B 1 204 ? -11.156 -17.688 -31.953 1 94.06 204 ASN B CA 1
ATOM 5159 C C . ASN B 1 204 ? -10.852 -18.719 -30.875 1 94.06 204 ASN B C 1
ATOM 5161 O O . ASN B 1 204 ? -11.195 -19.891 -31.016 1 94.06 204 ASN B O 1
ATOM 5165 N N . LEU B 1 205 ? -10.297 -18.312 -29.812 1 95.12 205 LEU B N 1
ATOM 5166 C CA . LEU B 1 205 ? -9.852 -19.25 -28.781 1 95.12 205 LEU B CA 1
ATOM 5167 C C . LEU B 1 205 ? -10.898 -19.406 -27.688 1 95.12 205 LEU B C 1
ATOM 5169 O O . LEU B 1 205 ? -11.281 -20.516 -27.344 1 95.12 205 LEU B O 1
ATOM 5173 N N . LEU B 1 206 ? -11.422 -18.312 -27.156 1 96.69 206 LEU B N 1
ATOM 5174 C CA . LEU B 1 206 ? -12.367 -18.344 -26.047 1 96.69 206 LEU B CA 1
ATOM 5175 C C . LEU B 1 206 ? -13.758 -18.75 -26.531 1 96.69 206 LEU B C 1
ATOM 5177 O O . LEU B 1 206 ? -14.539 -19.328 -25.766 1 96.69 206 LEU B O 1
ATOM 5181 N N . GLY B 1 207 ? -14.039 -18.391 -27.766 1 95.44 207 GLY B N 1
ATOM 5182 C CA . GLY B 1 207 ? -15.344 -18.719 -28.328 1 95.44 207 GLY B CA 1
ATOM 5183 C C . GLY B 1 207 ? -15.586 -20.219 -28.438 1 95.44 207 GLY B C 1
ATOM 5184 O O . GLY B 1 207 ? -16.734 -20.656 -28.516 1 95.44 207 GLY B O 1
ATOM 5185 N N . GLN B 1 208 ? -14.562 -21 -28.406 1 94.75 208 GLN B N 1
ATOM 5186 C CA . GLN B 1 208 ? -14.656 -22.453 -28.594 1 94.75 208 GLN B CA 1
ATOM 5187 C C . GLN B 1 208 ? -14.906 -23.156 -27.266 1 94.75 208 GLN B C 1
ATOM 5189 O O . GLN B 1 208 ? -15.227 -24.344 -27.234 1 94.75 208 GLN B O 1
ATOM 5194 N N . LEU B 1 209 ? -14.852 -22.406 -26.234 1 96.06 209 LEU B N 1
ATOM 5195 C CA . LEU B 1 209 ? -15.008 -23.031 -24.922 1 96.06 209 LEU B CA 1
ATOM 5196 C C . LEU B 1 209 ? -16.469 -23.359 -24.656 1 96.06 209 LEU B C 1
ATOM 5198 O O . LEU B 1 209 ? -17.375 -22.656 -25.109 1 96.06 209 LEU B O 1
ATOM 5202 N N . GLU B 1 210 ? -16.672 -24.469 -23.953 1 93.62 210 GLU B N 1
ATOM 5203 C CA . GLU B 1 210 ? -18.016 -24.891 -23.578 1 93.62 210 GLU B CA 1
ATOM 5204 C C . GLU B 1 210 ? -18.297 -24.625 -22.109 1 93.62 210 GLU B C 1
ATOM 5206 O O . GLU B 1 210 ? -17.359 -24.609 -21.297 1 93.62 210 GLU B O 1
ATOM 5211 N N . ASN B 1 211 ? -19.531 -24.344 -21.844 1 93.25 211 ASN B N 1
ATOM 5212 C CA . ASN B 1 211 ? -19.938 -24.266 -20.453 1 93.25 211 ASN B CA 1
ATOM 5213 C C . ASN B 1 211 ? -20.125 -25.656 -19.828 1 93.25 211 ASN B C 1
ATOM 5215 O O . ASN B 1 211 ? -20.891 -26.469 -20.344 1 93.25 211 ASN B O 1
ATOM 5219 N N . SER B 1 212 ? -19.359 -25.859 -18.844 1 88.5 212 SER B N 1
ATOM 5220 C CA . SER B 1 212 ? -19.5 -27.125 -18.141 1 88.5 212 SER B CA 1
ATOM 5221 C C . SER B 1 212 ? -20.875 -27.266 -17.516 1 88.5 212 SER B C 1
ATOM 5223 O O . SER B 1 212 ? -21.484 -26.266 -17.125 1 88.5 212 SER B O 1
ATOM 5225 N N . GLN B 1 213 ? -21.328 -28.469 -17.391 1 89.19 213 GLN B N 1
ATOM 5226 C CA . GLN B 1 213 ? -22.609 -28.75 -16.75 1 89.19 213 GLN B CA 1
ATOM 5227 C C . GLN B 1 213 ? -22.438 -28.906 -15.234 1 89.19 213 GLN B C 1
ATOM 5229 O O . GLN B 1 213 ? -23.422 -28.891 -14.492 1 89.19 213 GLN B O 1
ATOM 5234 N N . GLU B 1 214 ? -21.234 -28.906 -14.867 1 88.69 214 GLU B N 1
ATOM 5235 C CA . GLU B 1 214 ? -20.953 -29 -13.438 1 88.69 214 GLU B CA 1
ATOM 5236 C C . GLU B 1 214 ? -21.266 -27.672 -12.734 1 88.69 214 GLU B C 1
ATOM 5238 O O . GLU B 1 214 ? -21 -26.609 -13.281 1 88.69 214 GLU B O 1
ATOM 5243 N N . SER B 1 215 ? -21.984 -27.859 -11.617 1 86 215 SER B N 1
ATOM 5244 C CA . SER B 1 215 ? -22.297 -26.672 -10.828 1 86 215 SER B CA 1
ATOM 5245 C C . SER B 1 215 ? -21.734 -26.797 -9.422 1 86 215 SER B C 1
ATOM 5247 O O . SER B 1 215 ? -21.719 -27.875 -8.836 1 86 215 SER B O 1
ATOM 5249 N N . ALA B 1 216 ? -21.141 -25.781 -9.023 1 86.12 216 ALA B N 1
ATOM 5250 C CA . ALA B 1 216 ? -20.719 -25.703 -7.629 1 86.12 216 ALA B CA 1
ATOM 5251 C C . ALA B 1 216 ? -21.844 -25.156 -6.75 1 86.12 216 ALA B C 1
ATOM 5253 O O . ALA B 1 216 ? -22.734 -24.453 -7.234 1 86.12 216 ALA B O 1
ATOM 5254 N N . ILE B 1 217 ? -21.719 -25.578 -5.512 1 87.5 217 ILE B N 1
ATOM 5255 C CA . ILE B 1 217 ? -22.641 -25 -4.547 1 87.5 217 ILE B CA 1
ATOM 5256 C C . ILE B 1 217 ? -22.359 -23.516 -4.375 1 87.5 217 ILE B C 1
ATOM 5258 O O . ILE B 1 217 ? -21.203 -23.094 -4.312 1 87.5 217 ILE B O 1
ATOM 5262 N N . THR B 1 218 ? -23.391 -22.719 -4.422 1 89.06 218 THR B N 1
ATOM 5263 C CA . THR B 1 218 ? -23.297 -21.281 -4.199 1 89.06 218 THR B CA 1
ATOM 5264 C C . THR B 1 218 ? -24.156 -20.844 -3.014 1 89.06 218 THR B C 1
ATOM 5266 O O . THR B 1 218 ? -25.266 -21.359 -2.824 1 89.06 218 THR B O 1
ATOM 5269 N N . TYR B 1 219 ? -23.562 -20.031 -2.236 1 87.38 219 TYR B N 1
ATOM 5270 C CA . TYR B 1 219 ? -24.234 -19.625 -1.011 1 87.38 219 TYR B CA 1
ATOM 5271 C C . TYR B 1 219 ? -24.672 -18.156 -1.091 1 87.38 219 TYR B C 1
ATOM 5273 O O . TYR B 1 219 ? -24.719 -17.469 -0.073 1 87.38 219 TYR B O 1
ATOM 5281 N N . PHE B 1 220 ? -24.969 -17.734 -2.268 1 83.62 220 PHE B N 1
ATOM 5282 C CA . PHE B 1 220 ? -25.438 -16.359 -2.447 1 83.62 220 PHE B CA 1
ATOM 5283 C C . PHE B 1 220 ? -26.875 -16.219 -1.982 1 83.62 220 PHE B C 1
ATOM 5285 O O . PHE B 1 220 ? -27.359 -15.109 -1.774 1 83.62 220 PHE B O 1
ATOM 5292 N N . ASN B 1 221 ? -27.469 -17.312 -1.674 1 86.44 221 ASN B N 1
ATOM 5293 C CA . ASN B 1 221 ? -28.859 -17.312 -1.214 1 86.44 221 ASN B CA 1
ATOM 5294 C C . ASN B 1 221 ? -28.953 -17.312 0.31 1 86.44 221 ASN B C 1
ATOM 5296 O O . ASN B 1 221 ? -30.031 -17.5 0.875 1 86.44 221 ASN B O 1
ATOM 5300 N N . GLU B 1 222 ? -27.844 -17.109 0.991 1 93.62 222 GLU B N 1
ATOM 5301 C CA . GLU B 1 222 ? -27.812 -17.141 2.449 1 93.62 222 GLU B CA 1
ATOM 5302 C C . GLU B 1 222 ? -28.328 -15.836 3.051 1 93.62 222 GLU B C 1
ATOM 5304 O O . GLU B 1 222 ? -28.219 -15.617 4.258 1 93.62 222 GLU B O 1
ATOM 5309 N N . LYS B 1 223 ? -28.953 -15.078 2.297 1 91.31 223 LYS B N 1
ATOM 5310 C CA . LYS B 1 223 ? -29.406 -13.75 2.686 1 91.31 223 LYS B CA 1
ATOM 5311 C C . LYS B 1 223 ? -30.391 -13.836 3.854 1 91.31 223 LYS B C 1
ATOM 5313 O O . LYS B 1 223 ? -30.266 -13.094 4.832 1 91.31 223 LYS B O 1
ATOM 5318 N N . PRO B 1 224 ? -31.266 -14.734 3.775 1 94.19 224 PRO B N 1
ATOM 5319 C CA . PRO B 1 224 ? -32.219 -14.789 4.887 1 94.19 224 PRO B CA 1
ATOM 5320 C C . PRO B 1 224 ? -31.547 -15.086 6.227 1 94.19 224 PRO B C 1
ATOM 5322 O O . PRO B 1 224 ? -31.922 -14.516 7.254 1 94.19 224 PRO B O 1
ATOM 5325 N N . ILE B 1 225 ? -30.594 -15.945 6.207 1 95 225 ILE B N 1
ATOM 5326 C CA . ILE B 1 225 ? -29.891 -16.297 7.434 1 95 225 ILE B CA 1
ATOM 5327 C C . ILE B 1 225 ? -29.094 -15.094 7.941 1 95 225 ILE B C 1
ATOM 5329 O O . ILE B 1 225 ? -29.125 -14.789 9.133 1 95 225 ILE B O 1
ATOM 5333 N N . ILE B 1 226 ? -28.422 -14.43 7.035 1 94.31 226 ILE B N 1
ATOM 5334 C CA . ILE B 1 226 ? -27.594 -13.273 7.371 1 94.31 226 ILE B CA 1
ATOM 5335 C C . ILE B 1 226 ? -28.469 -12.164 7.938 1 94.31 226 ILE B C 1
ATOM 5337 O O . ILE B 1 226 ? -28.156 -11.586 8.977 1 94.31 226 ILE B O 1
ATOM 5341 N N . LEU B 1 227 ? -29.578 -11.914 7.273 1 94.31 227 LEU B N 1
ATOM 5342 C CA . LEU B 1 227 ? -30.484 -10.867 7.723 1 94.31 227 LEU B CA 1
ATOM 5343 C C . LEU B 1 227 ? -31.078 -11.203 9.094 1 94.31 227 LEU B C 1
ATOM 5345 O O . LEU B 1 227 ? -31.234 -10.32 9.938 1 94.31 227 LEU B O 1
ATOM 5349 N N . LYS B 1 228 ? -31.391 -12.43 9.258 1 95.12 228 LYS B N 1
ATOM 5350 C CA . LYS B 1 228 ? -31.922 -12.859 10.555 1 95.12 228 LYS B CA 1
ATOM 5351 C C . LYS B 1 228 ? -30.891 -12.633 11.664 1 95.12 228 LYS B C 1
ATOM 5353 O O . LYS B 1 228 ? -31.25 -12.156 12.75 1 95.12 228 LYS B O 1
ATOM 5358 N N . ASN B 1 229 ? -29.609 -13.008 11.406 1 94.12 229 ASN B N 1
ATOM 5359 C CA . ASN B 1 229 ? -28.547 -12.766 12.375 1 94.12 229 ASN B CA 1
ATOM 5360 C C . ASN B 1 229 ? -28.453 -11.297 12.758 1 94.12 229 ASN B C 1
ATOM 5362 O O . ASN B 1 229 ? -28.328 -10.961 13.938 1 94.12 229 ASN B O 1
ATOM 5366 N N . MET B 1 230 ? -28.562 -10.469 11.805 1 94.75 230 MET B N 1
ATOM 5367 C CA . MET B 1 230 ? -28.438 -9.023 12.008 1 94.75 230 MET B CA 1
ATOM 5368 C C . MET B 1 230 ? -29.672 -8.477 12.727 1 94.75 230 MET B C 1
ATOM 5370 O O . MET B 1 230 ? -29.547 -7.605 13.594 1 94.75 230 MET B O 1
ATOM 5374 N N . GLU B 1 231 ? -30.781 -9.023 12.43 1 94.94 231 GLU B N 1
ATOM 5375 C CA . GLU B 1 231 ? -32.031 -8.539 12.992 1 94.94 231 GLU B CA 1
ATOM 5376 C C . GLU B 1 231 ? -32.219 -9 14.438 1 94.94 231 GLU B C 1
ATOM 5378 O O . GLU B 1 231 ? -32.812 -8.297 15.25 1 94.94 231 GLU B O 1
ATOM 5383 N N . THR B 1 232 ? -31.719 -10.133 14.742 1 95.69 232 THR B N 1
ATOM 5384 C CA . THR B 1 232 ? -31.953 -10.742 16.047 1 95.69 232 THR B CA 1
ATOM 5385 C C . THR B 1 232 ? -31.125 -10.062 17.125 1 95.69 232 THR B C 1
ATOM 5387 O O . THR B 1 232 ? -31.391 -10.219 18.312 1 95.69 232 THR B O 1
ATOM 5390 N N . GLN B 1 233 ? -30.062 -9.391 16.672 1 95.94 233 GLN B N 1
ATOM 5391 C CA . GLN B 1 233 ? -29.266 -8.688 17.656 1 95.94 233 GLN B CA 1
ATOM 5392 C C . GLN B 1 233 ? -30.062 -7.562 18.312 1 95.94 233 GLN B C 1
ATOM 5394 O O . GLN B 1 233 ? -30.547 -6.66 17.625 1 95.94 233 GLN B O 1
ATOM 5399 N N . LYS B 1 234 ? -30.156 -7.598 19.703 1 95.75 234 LYS B N 1
ATOM 5400 C CA . LYS B 1 234 ? -31 -6.633 20.391 1 95.75 234 LYS B CA 1
ATOM 5401 C C . LYS B 1 234 ? -30.172 -5.762 21.344 1 95.75 234 LYS B C 1
ATOM 5403 O O . LYS B 1 234 ? -30.719 -4.891 22.016 1 95.75 234 LYS B O 1
ATOM 5408 N N . GLU B 1 235 ? -28.891 -6.023 21.438 1 95.38 235 GLU B N 1
ATOM 5409 C CA . GLU B 1 235 ? -27.953 -5.23 22.234 1 95.38 235 GLU B CA 1
ATOM 5410 C C . GLU B 1 235 ? -26.562 -5.215 21.609 1 95.38 235 GLU B C 1
ATOM 5412 O O . GLU B 1 235 ? -26.234 -6.086 20.812 1 95.38 235 GLU B O 1
ATOM 5417 N N . PRO B 1 236 ? -25.859 -4.238 22 1 96.44 236 PRO B N 1
ATOM 5418 C CA . PRO B 1 236 ? -24.5 -4.184 21.469 1 96.44 236 PRO B CA 1
ATOM 5419 C C . PRO B 1 236 ? -23.688 -5.43 21.812 1 96.44 236 PRO B C 1
ATOM 5421 O O . PRO B 1 236 ? -23.859 -6.016 22.875 1 96.44 236 PRO B O 1
ATOM 5424 N N . TYR B 1 237 ? -22.828 -5.797 20.875 1 96.62 237 TYR B N 1
ATOM 5425 C CA . TYR B 1 237 ? -21.875 -6.891 21.078 1 96.62 237 TYR B CA 1
ATOM 5426 C C . TYR B 1 237 ? -20.453 -6.367 21.172 1 96.62 237 TYR B C 1
ATOM 5428 O O . TYR B 1 237 ? -20.031 -5.559 20.344 1 96.62 237 TYR B O 1
ATOM 5436 N N . ILE B 1 238 ? -19.734 -6.824 22.172 1 96.19 238 ILE B N 1
ATOM 5437 C CA . ILE B 1 238 ? -18.359 -6.395 22.375 1 96.19 238 ILE B CA 1
ATOM 5438 C C . ILE B 1 238 ? -17.438 -7.613 22.438 1 96.19 238 ILE B C 1
ATOM 5440 O O . ILE B 1 238 ? -17.656 -8.516 23.234 1 96.19 238 ILE B O 1
ATOM 5444 N N . TYR B 1 239 ? -16.516 -7.617 21.516 1 96.81 239 TYR B N 1
ATOM 5445 C CA . TYR B 1 239 ? -15.469 -8.625 21.484 1 96.81 239 TYR B CA 1
ATOM 5446 C C . TYR B 1 239 ? -14.125 -8.031 21.875 1 96.81 239 TYR B C 1
ATOM 5448 O O . TYR B 1 239 ? -13.672 -7.047 21.281 1 96.81 239 TYR B O 1
ATOM 5456 N N . ILE B 1 240 ? -13.492 -8.641 22.891 1 96.12 240 ILE B N 1
ATOM 5457 C CA . ILE B 1 240 ? -12.211 -8.133 23.375 1 96.12 240 ILE B CA 1
ATOM 5458 C C . ILE B 1 240 ? -11.172 -9.25 23.344 1 96.12 240 ILE B C 1
ATOM 5460 O O . ILE B 1 240 ? -11.398 -10.32 23.906 1 96.12 240 ILE B O 1
ATOM 5464 N N . LYS B 1 241 ? -10.125 -8.953 22.656 1 95.06 241 LYS B N 1
ATOM 5465 C CA . LYS B 1 241 ? -8.938 -9.805 22.719 1 95.06 241 LYS B CA 1
ATOM 5466 C C . LYS B 1 241 ? -7.738 -9.023 23.25 1 95.06 241 LYS B C 1
ATOM 5468 O O . LYS B 1 241 ? -7.234 -8.117 22.578 1 95.06 241 LYS B O 1
ATOM 5473 N N . LYS B 1 242 ? -7.172 -9.469 24.391 1 93.88 242 LYS B N 1
ATOM 5474 C CA . LYS B 1 242 ? -6.09 -8.734 25.047 1 93.88 242 LYS B CA 1
ATOM 5475 C C . LYS B 1 242 ? -4.727 -9.234 24.562 1 93.88 242 LYS B C 1
ATOM 5477 O O . LYS B 1 242 ? -4.527 -10.43 24.375 1 93.88 242 LYS B O 1
ATOM 5482 N N . ASN B 1 243 ? -3.881 -8.305 24.312 1 91.44 243 ASN B N 1
ATOM 5483 C CA . ASN B 1 243 ? -2.48 -8.555 23.984 1 91.44 243 ASN B CA 1
ATOM 5484 C C . ASN B 1 243 ? -1.579 -7.43 24.484 1 91.44 243 ASN B C 1
ATOM 5486 O O . ASN B 1 243 ? -1.492 -6.375 23.859 1 91.44 243 ASN B O 1
ATOM 5490 N N . ASN B 1 244 ? -0.79 -7.676 25.453 1 90.19 244 ASN B N 1
ATOM 5491 C CA . ASN B 1 244 ? -0.011 -6.641 26.125 1 90.19 244 ASN B CA 1
ATOM 5492 C C . ASN B 1 244 ? 1.267 -6.312 25.359 1 90.19 244 ASN B C 1
ATOM 5494 O O . ASN B 1 244 ? 2.004 -5.398 25.734 1 90.19 244 ASN B O 1
ATOM 5498 N N . MET B 1 245 ? 1.474 -6.98 24.297 1 86.62 245 MET B N 1
ATOM 5499 C CA . MET B 1 245 ? 2.693 -6.742 23.531 1 86.62 245 MET B CA 1
ATOM 5500 C C . MET B 1 245 ? 2.504 -5.586 22.562 1 86.62 245 MET B C 1
ATOM 5502 O O . MET B 1 245 ? 3.479 -5.043 22.031 1 86.62 245 MET B O 1
ATOM 5506 N N . PHE B 1 246 ? 1.296 -5.219 22.297 1 90.56 246 PHE B N 1
ATOM 5507 C CA . PHE B 1 246 ? 1.02 -4.105 21.406 1 90.56 246 PHE B CA 1
ATOM 5508 C C . PHE B 1 246 ? 1.099 -2.777 22.141 1 90.56 246 PHE B C 1
ATOM 5510 O O . PHE B 1 246 ? 0.71 -2.688 23.312 1 90.56 246 PHE B O 1
ATOM 5517 N N . GLN B 1 247 ? 1.593 -1.849 21.422 1 92.25 247 GLN B N 1
ATOM 5518 C CA . GLN B 1 247 ? 1.598 -0.497 21.984 1 92.25 247 GLN B CA 1
ATOM 5519 C C . GLN B 1 247 ? 0.264 0.203 21.734 1 92.25 247 GLN B C 1
ATOM 5521 O O . GLN B 1 247 ? -0.064 1.181 22.406 1 92.25 247 GLN B O 1
ATOM 5526 N N . GLN B 1 248 ? -0.456 -0.255 20.734 1 94.56 248 GLN B N 1
ATOM 5527 C CA . GLN B 1 248 ? -1.726 0.355 20.344 1 94.56 248 GLN B CA 1
ATOM 5528 C C . GLN B 1 248 ? -2.883 -0.624 20.531 1 94.56 248 GLN B C 1
ATOM 5530 O O . GLN B 1 248 ? -2.664 -1.814 20.766 1 94.56 248 GLN B O 1
ATOM 5535 N N . VAL B 1 249 ? -4.039 -0.086 20.562 1 96.56 249 VAL B N 1
ATOM 5536 C CA . VAL B 1 249 ? -5.285 -0.85 20.531 1 96.56 249 VAL B CA 1
ATOM 5537 C C . VAL B 1 249 ? -5.973 -0.663 19.172 1 96.56 249 VAL B C 1
ATOM 5539 O O . VAL B 1 249 ? -6.184 0.468 18.734 1 96.56 249 VAL B O 1
ATOM 5542 N N . TYR B 1 250 ? -6.285 -1.767 18.547 1 96.81 250 TYR B N 1
ATOM 5543 C CA . TYR B 1 250 ? -6.98 -1.771 17.266 1 96.81 250 TYR B CA 1
ATOM 5544 C C . TYR B 1 250 ? -8.477 -1.979 17.453 1 96.81 250 TYR B C 1
ATOM 5546 O O . TYR B 1 250 ? -8.898 -2.887 18.172 1 96.81 250 TYR B O 1
ATOM 5554 N N . VAL B 1 251 ? -9.25 -1.146 16.766 1 97.38 251 VAL B N 1
ATOM 5555 C CA . VAL B 1 251 ? -10.688 -1.174 17.016 1 97.38 251 VAL B CA 1
ATOM 5556 C C . VAL B 1 251 ? -11.43 -1.208 15.68 1 97.38 251 VAL B C 1
ATOM 5558 O O . VAL B 1 251 ? -11.133 -0.428 14.773 1 97.38 251 VAL B O 1
ATOM 5561 N N . LEU B 1 252 ? -12.406 -2.111 15.57 1 98.38 252 LEU B N 1
ATOM 5562 C CA . LEU B 1 252 ? -13.414 -2.109 14.516 1 98.38 252 LEU B CA 1
ATOM 5563 C C . LEU B 1 252 ? -14.812 -1.916 15.102 1 98.38 252 LEU B C 1
ATOM 5565 O O . LEU B 1 252 ? -15.273 -2.742 15.891 1 98.38 252 LEU B O 1
ATOM 5569 N N . LEU B 1 253 ? -15.352 -0.831 14.828 1 98.12 253 LEU B N 1
ATOM 5570 C CA . LEU B 1 253 ? -16.766 -0.588 15.117 1 98.12 253 LEU B CA 1
ATOM 5571 C C . LEU B 1 253 ? -17.625 -0.866 13.891 1 98.12 253 LEU B C 1
ATOM 5573 O O . LEU B 1 253 ? -17.516 -0.167 12.875 1 98.12 253 LEU B O 1
ATOM 5577 N N . CYS B 1 254 ? -18.516 -1.818 14.016 1 98.44 254 CYS B N 1
ATOM 5578 C CA . CYS B 1 254 ? -19.203 -2.32 12.836 1 98.44 254 CYS B CA 1
ATOM 5579 C C . CYS B 1 254 ? -20.719 -2.223 13.016 1 98.44 254 CYS B C 1
ATOM 5581 O O . CYS B 1 254 ? -21.234 -2.473 14.102 1 98.44 254 CYS B O 1
ATOM 5583 N N . PHE B 1 255 ? -21.391 -1.87 11.938 1 98.44 255 PHE B N 1
ATOM 5584 C CA . PHE B 1 255 ? -22.844 -1.799 11.867 1 98.44 255 PHE B CA 1
ATOM 5585 C C . PHE B 1 255 ? -23.375 -2.592 10.68 1 98.44 255 PHE B C 1
ATOM 5587 O O . PHE B 1 255 ? -22.828 -2.5 9.57 1 98.44 255 PHE B O 1
ATOM 5594 N N . PRO B 1 256 ? -24.438 -3.373 10.93 1 97.25 256 PRO B N 1
ATOM 5595 C CA . PRO B 1 256 ? -25.047 -4.008 9.766 1 97.25 256 PRO B CA 1
ATOM 5596 C C . PRO B 1 256 ? -25.641 -2.998 8.781 1 97.25 256 PRO B C 1
ATOM 5598 O O . PRO B 1 256 ? -26.234 -2.002 9.195 1 97.25 256 PRO B O 1
ATOM 5601 N N . MET B 1 257 ? -25.438 -3.211 7.516 1 96.56 257 MET B N 1
ATOM 5602 C CA . MET B 1 257 ? -26.062 -2.404 6.473 1 96.56 257 MET B CA 1
ATOM 5603 C C . MET B 1 257 ? -27.172 -3.188 5.766 1 96.56 257 MET B C 1
ATOM 5605 O O . MET B 1 257 ? -27.891 -2.639 4.93 1 96.56 257 MET B O 1
ATOM 5609 N N . TYR B 1 258 ? -27.266 -4.512 6.172 1 94.25 258 TYR B N 1
ATOM 5610 C CA . TYR B 1 258 ? -28.219 -5.355 5.457 1 94.25 258 TYR B CA 1
ATOM 5611 C C . TYR B 1 258 ? -28.062 -5.188 3.951 1 94.25 258 TYR B C 1
ATOM 5613 O O . TYR B 1 258 ? -26.969 -5.305 3.414 1 94.25 258 TYR B O 1
ATOM 5621 N N . ASP B 1 259 ? -29.109 -4.961 3.201 1 90.81 259 ASP B N 1
ATOM 5622 C CA . ASP B 1 259 ? -29.016 -4.801 1.754 1 90.81 259 ASP B CA 1
ATOM 5623 C C . ASP B 1 259 ? -29.156 -3.338 1.349 1 90.81 259 ASP B C 1
ATOM 5625 O O . ASP B 1 259 ? -29.469 -3.035 0.197 1 90.81 259 ASP B O 1
ATOM 5629 N N . LEU B 1 260 ? -28.859 -2.463 2.248 1 94.31 260 LEU B N 1
ATOM 5630 C CA . LEU B 1 260 ? -29.078 -1.035 2.041 1 94.31 260 LEU B CA 1
ATOM 5631 C C . LEU B 1 260 ? -28.234 -0.526 0.87 1 94.31 260 LEU B C 1
ATOM 5633 O O . LEU B 1 260 ? -28.656 0.387 0.154 1 94.31 260 LEU B O 1
ATOM 5637 N N . TYR B 1 261 ? -27.109 -1.118 0.671 1 93.88 261 TYR B N 1
ATOM 5638 C CA . TYR B 1 261 ? -26.172 -0.629 -0.344 1 93.88 261 TYR B CA 1
ATOM 5639 C C . TYR B 1 261 ? -26.734 -0.861 -1.745 1 93.88 261 TYR B C 1
ATOM 5641 O O . TYR B 1 261 ? -26.328 -0.192 -2.699 1 93.88 261 TYR B O 1
ATOM 5649 N N . ASN B 1 262 ? -27.656 -1.758 -1.854 1 90.44 262 ASN B N 1
ATOM 5650 C CA . ASN B 1 262 ? -28.25 -2.053 -3.152 1 90.44 262 ASN B CA 1
ATOM 5651 C C . ASN B 1 262 ? -29.031 -0.853 -3.703 1 90.44 262 ASN B C 1
ATOM 5653 O O . ASN B 1 262 ? -29.094 -0.659 -4.918 1 90.44 262 ASN B O 1
ATOM 5657 N N . TYR B 1 263 ? -29.531 -0.063 -2.777 1 91.62 263 TYR B N 1
ATOM 5658 C CA . TYR B 1 263 ? -30.406 1.011 -3.252 1 91.62 263 TYR B CA 1
ATOM 5659 C C . TYR B 1 263 ? -29.891 2.369 -2.785 1 91.62 263 TYR B C 1
ATOM 5661 O O . TYR B 1 263 ? -30.312 3.408 -3.303 1 91.62 263 TYR B O 1
ATOM 5669 N N . LYS B 1 264 ? -28.953 2.348 -1.795 1 94.94 264 LYS B N 1
ATOM 5670 C CA . LYS B 1 264 ? -28.469 3.6 -1.223 1 94.94 264 LYS B CA 1
ATOM 5671 C C . LYS B 1 264 ? -26.938 3.682 -1.296 1 94.94 264 LYS B C 1
ATOM 5673 O O . LYS B 1 264 ? -26.297 4.219 -0.39 1 94.94 264 LYS B O 1
ATOM 5678 N N . ASN B 1 265 ? -26.359 3.031 -2.309 1 93.38 265 ASN B N 1
ATOM 5679 C CA . ASN B 1 265 ? -24.906 2.928 -2.393 1 93.38 265 ASN B CA 1
ATOM 5680 C C . ASN B 1 265 ? -24.25 4.305 -2.426 1 93.38 265 ASN B C 1
ATOM 5682 O O . ASN B 1 265 ? -23.297 4.555 -1.692 1 93.38 265 ASN B O 1
ATOM 5686 N N . ARG B 1 266 ? -24.812 5.254 -3.172 1 94.56 266 ARG B N 1
ATOM 5687 C CA . ARG B 1 266 ? -24.188 6.57 -3.305 1 94.56 266 ARG B CA 1
ATOM 5688 C C . ARG B 1 266 ? -24.328 7.371 -2.014 1 94.56 266 ARG B C 1
ATOM 5690 O O . ARG B 1 266 ? -23.406 8.07 -1.61 1 94.56 266 ARG B O 1
ATOM 5697 N N . GLU B 1 267 ? -25.469 7.273 -1.384 1 97.44 267 GLU B N 1
ATOM 5698 C CA . GLU B 1 267 ? -25.672 7.934 -0.096 1 97.44 267 GLU B CA 1
ATOM 5699 C C . GLU B 1 267 ? -24.703 7.402 0.952 1 97.44 267 GLU B C 1
ATOM 5701 O O . GLU B 1 267 ? -24.156 8.172 1.741 1 97.44 267 GLU B O 1
ATOM 5706 N N . ILE B 1 268 ? -24.484 6.105 0.918 1 97.69 268 ILE B N 1
ATOM 5707 C CA . ILE B 1 268 ? -23.578 5.48 1.874 1 97.69 268 ILE B CA 1
ATOM 5708 C C . ILE B 1 268 ? -22.141 5.906 1.575 1 97.69 268 ILE B C 1
ATOM 5710 O O . ILE B 1 268 ? -21.375 6.172 2.494 1 97.69 268 ILE B O 1
ATOM 5714 N N . ASP B 1 269 ? -21.828 5.965 0.311 1 96.12 269 ASP B N 1
ATOM 5715 C CA . ASP B 1 269 ? -20.5 6.438 -0.073 1 96.12 269 ASP B CA 1
ATOM 5716 C C . ASP B 1 269 ? -20.25 7.863 0.414 1 96.12 269 ASP B C 1
ATOM 5718 O O . ASP B 1 269 ? -19.172 8.18 0.913 1 96.12 269 ASP B O 1
ATOM 5722 N N . LEU B 1 270 ? -21.219 8.672 0.241 1 97.56 270 LEU B N 1
ATOM 5723 C CA . LEU B 1 270 ? -21.094 10.062 0.681 1 97.56 270 LEU B CA 1
ATOM 5724 C C . LEU B 1 270 ? -21.031 10.141 2.201 1 97.56 270 LEU B C 1
ATOM 5726 O O . LEU B 1 270 ? -20.297 10.969 2.748 1 97.56 270 LEU B O 1
ATOM 5730 N N . LEU B 1 271 ? -21.797 9.289 2.879 1 98.31 271 LEU B N 1
ATOM 5731 C CA . LEU B 1 271 ? -21.688 9.203 4.332 1 98.31 271 LEU B CA 1
ATOM 5732 C C . LEU B 1 271 ? -20.266 8.852 4.754 1 98.31 271 LEU B C 1
ATOM 5734 O O . LEU B 1 271 ? -19.75 9.414 5.723 1 98.31 271 LEU B O 1
ATOM 5738 N N . THR B 1 272 ? -19.688 7.941 4.047 1 98.06 272 THR B N 1
ATOM 5739 C CA . THR B 1 272 ? -18.328 7.516 4.316 1 98.06 272 THR B CA 1
ATOM 5740 C C . THR B 1 272 ? -17.359 8.688 4.18 1 98.06 272 THR B C 1
ATOM 5742 O O . THR B 1 272 ? -16.469 8.875 5.023 1 98.06 272 THR B O 1
ATOM 5745 N N . GLN B 1 273 ? -17.547 9.438 3.133 1 96.88 273 GLN B N 1
ATOM 5746 C CA . GLN B 1 273 ? -16.703 10.602 2.916 1 96.88 273 GLN B CA 1
ATOM 5747 C C . GLN B 1 273 ? -16.906 11.641 4.016 1 96.88 273 GLN B C 1
ATOM 5749 O O . GLN B 1 273 ? -15.938 12.258 4.477 1 96.88 273 GLN B O 1
ATOM 5754 N N . LEU B 1 274 ? -18.109 11.844 4.426 1 97.75 274 LEU B N 1
ATOM 5755 C CA . LEU B 1 274 ? -18.422 12.773 5.504 1 97.75 274 LEU B CA 1
ATOM 5756 C C . LEU B 1 274 ? -17.672 12.414 6.777 1 97.75 274 LEU B C 1
ATOM 5758 O O . LEU B 1 274 ? -17.125 13.289 7.457 1 97.75 274 LEU B O 1
ATOM 5762 N N . LEU B 1 275 ? -17.547 11.141 6.965 1 98.06 275 LEU B N 1
ATOM 5763 C CA . LEU B 1 275 ? -16.984 10.672 8.227 1 98.06 275 LEU B CA 1
ATOM 5764 C C . LEU B 1 275 ? -15.461 10.609 8.148 1 98.06 275 LEU B C 1
ATOM 5766 O O . LEU B 1 275 ? -14.781 10.805 9.164 1 98.06 275 LEU B O 1
ATOM 5770 N N . SER B 1 276 ? -14.898 10.391 6.945 1 95.06 276 SER B N 1
ATOM 5771 C CA . SER B 1 276 ? -13.5 10.008 7.047 1 95.06 276 SER B CA 1
ATOM 5772 C C . SER B 1 276 ? -12.672 10.617 5.918 1 95.06 276 SER B C 1
ATOM 5774 O O . SER B 1 276 ? -11.453 10.453 5.875 1 95.06 276 SER B O 1
ATOM 5776 N N . ALA B 1 277 ? -13.211 11.305 5.039 1 92.25 277 ALA B N 1
ATOM 5777 C CA . ALA B 1 277 ? -12.445 11.812 3.902 1 92.25 277 ALA B CA 1
ATOM 5778 C C . ALA B 1 277 ? -11.703 13.094 4.27 1 92.25 277 ALA B C 1
ATOM 5780 O O . ALA B 1 277 ? -12.328 14.125 4.551 1 92.25 277 ALA B O 1
ATOM 5781 N N . GLY B 1 278 ? -10.422 12.969 4.18 1 89.44 278 GLY B N 1
ATOM 5782 C CA . GLY B 1 278 ? -9.625 14.156 4.453 1 89.44 278 GLY B CA 1
ATOM 5783 C C . GLY B 1 278 ? -9.508 14.461 5.934 1 89.44 278 GLY B C 1
ATOM 5784 O O . GLY B 1 278 ? -10.188 13.852 6.758 1 89.44 278 GLY B O 1
ATOM 5785 N N . PHE B 1 279 ? -8.742 15.484 6.25 1 89.5 279 PHE B N 1
ATOM 5786 C CA . PHE B 1 279 ? -8.461 15.82 7.641 1 89.5 279 PHE B CA 1
ATOM 5787 C C . PHE B 1 279 ? -9.602 16.641 8.242 1 89.5 279 PHE B C 1
ATOM 5789 O O . PHE B 1 279 ? -9.695 16.766 9.461 1 89.5 279 PHE B O 1
ATOM 5796 N N . SER B 1 280 ? -10.477 17.203 7.398 1 91.69 280 SER B N 1
ATOM 5797 C CA . SER B 1 280 ? -11.594 17.984 7.898 1 91.69 280 SER B CA 1
ATOM 5798 C C . SER B 1 280 ? -12.836 17.125 8.086 1 91.69 280 SER B C 1
ATOM 5800 O O . SER B 1 280 ? -13.906 17.641 8.445 1 91.69 280 SER B O 1
ATOM 5802 N N . SER B 1 281 ? -12.719 15.82 7.785 1 95.62 281 SER B N 1
ATOM 5803 C CA . SER B 1 281 ? -13.852 14.93 8.008 1 95.62 281 SER B CA 1
ATOM 5804 C C . SER B 1 281 ? -14.227 14.867 9.484 1 95.62 281 SER B C 1
ATOM 5806 O O . SER B 1 281 ? -13.406 15.195 10.352 1 95.62 281 SER B O 1
ATOM 5808 N N . ARG B 1 282 ? -15.414 14.461 9.773 1 97.06 282 ARG B N 1
ATOM 5809 C CA . ARG B 1 282 ? -15.953 14.555 11.125 1 97.06 282 ARG B CA 1
ATOM 5810 C C . ARG B 1 282 ? -15.125 13.727 12.102 1 97.06 282 ARG B C 1
ATOM 5812 O O . ARG B 1 282 ? -14.773 14.203 13.188 1 97.06 282 ARG B O 1
ATOM 5819 N N . LEU B 1 283 ? -14.781 12.531 11.711 1 97.44 283 LEU B N 1
ATOM 5820 C CA . LEU B 1 283 ? -14.031 11.672 12.617 1 97.44 283 LEU B CA 1
ATOM 5821 C C . LEU B 1 283 ? -12.594 12.148 12.75 1 97.44 283 LEU B C 1
ATOM 5823 O O . LEU B 1 283 ? -12.047 12.188 13.859 1 97.44 283 LEU B O 1
ATOM 5827 N N . ASN B 1 284 ? -11.961 12.492 11.656 1 94.5 284 ASN B N 1
ATOM 5828 C CA . ASN B 1 284 ? -10.586 12.977 11.727 1 94.5 284 ASN B CA 1
ATOM 5829 C C . ASN B 1 284 ? -10.492 14.273 12.523 1 94.5 284 ASN B C 1
ATOM 5831 O O . ASN B 1 284 ? -9.586 14.445 13.344 1 94.5 284 ASN B O 1
ATOM 5835 N N . LYS B 1 285 ? -11.383 15.172 12.25 1 94.94 285 LYS B N 1
ATOM 5836 C CA . LYS B 1 285 ? -11.406 16.438 12.984 1 94.94 285 LYS B CA 1
ATOM 5837 C C . LYS B 1 285 ? -11.578 16.188 14.484 1 94.94 285 LYS B C 1
ATOM 5839 O O . LYS B 1 285 ? -10.812 16.703 15.297 1 94.94 285 LYS B O 1
ATOM 5844 N N . ALA B 1 286 ? -12.523 15.344 14.828 1 96.38 286 ALA B N 1
ATOM 5845 C CA . ALA B 1 286 ? -12.852 15.125 16.234 1 96.38 286 ALA B CA 1
ATOM 5846 C C . ALA B 1 286 ? -11.742 14.352 16.938 1 96.38 286 ALA B C 1
ATOM 5848 O O . ALA B 1 286 ? -11.336 14.711 18.047 1 96.38 286 ALA B O 1
ATOM 5849 N N . LEU B 1 287 ? -11.211 13.336 16.328 1 96.5 287 LEU B N 1
ATOM 5850 C CA . LEU B 1 287 ? -10.281 12.43 16.984 1 96.5 287 LEU B CA 1
ATOM 5851 C C . LEU B 1 287 ? -8.859 12.969 16.906 1 96.5 287 LEU B C 1
ATOM 5853 O O . LEU B 1 287 ? -8.133 12.961 17.906 1 96.5 287 LEU B O 1
ATOM 5857 N N . ARG B 1 288 ? -8.492 13.414 15.766 1 93.56 288 ARG B N 1
ATOM 5858 C CA . ARG B 1 288 ? -7.094 13.766 15.547 1 93.56 288 ARG B CA 1
ATOM 5859 C C . ARG B 1 288 ? -6.879 15.266 15.688 1 93.56 288 ARG B C 1
ATOM 5861 O O . ARG B 1 288 ? -6.094 15.711 16.531 1 93.56 288 ARG B O 1
ATOM 5868 N N . GLU B 1 289 ? -7.598 16.094 14.969 1 91.88 289 GLU B N 1
ATOM 5869 C CA . GLU B 1 289 ? -7.34 17.531 14.93 1 91.88 289 GLU B CA 1
ATOM 5870 C C . GLU B 1 289 ? -7.703 18.203 16.25 1 91.88 289 GLU B C 1
ATOM 5872 O O . GLU B 1 289 ? -6.957 19.047 16.75 1 91.88 289 GLU B O 1
ATOM 5877 N N . ASN B 1 290 ? -8.867 17.812 16.781 1 94.06 290 ASN B N 1
ATOM 5878 C CA . ASN B 1 290 ? -9.344 18.484 18 1 94.06 290 ASN B CA 1
ATOM 5879 C C . ASN B 1 290 ? -8.727 17.875 19.25 1 94.06 290 ASN B C 1
ATOM 5881 O O . ASN B 1 290 ? -8.445 18.594 20.219 1 94.06 290 ASN B O 1
ATOM 5885 N N . ASN B 1 291 ? -8.469 16.5 19.188 1 93.56 291 ASN B N 1
ATOM 5886 C CA . ASN B 1 291 ? -8.133 15.859 20.453 1 93.56 291 ASN B CA 1
ATOM 5887 C C . ASN B 1 291 ? -6.777 15.164 20.391 1 93.56 291 ASN B C 1
ATOM 5889 O O . ASN B 1 291 ? -6.227 14.773 21.422 1 93.56 291 ASN B O 1
ATOM 5893 N N . GLY B 1 292 ? -6.215 14.977 19.203 1 92.06 292 GLY B N 1
ATOM 5894 C CA . GLY B 1 292 ? -4.906 14.359 19.047 1 92.06 292 GLY B CA 1
ATOM 5895 C C . GLY B 1 292 ? -4.852 12.938 19.562 1 92.06 292 GLY B C 1
ATOM 5896 O O . GLY B 1 292 ? -3.828 12.508 20.109 1 92.06 292 GLY B O 1
ATOM 5897 N N . ILE B 1 293 ? -5.91 12.133 19.422 1 91 293 ILE B N 1
ATOM 5898 C CA . ILE B 1 293 ? -6.02 10.867 20.141 1 91 293 ILE B CA 1
ATOM 5899 C C . ILE B 1 293 ? -5.617 9.719 19.219 1 91 293 ILE B C 1
ATOM 5901 O O . ILE B 1 293 ? -5.352 8.609 19.672 1 91 293 ILE B O 1
ATOM 5905 N N . THR B 1 294 ? -5.613 9.984 17.953 1 91.12 294 THR B N 1
ATOM 5906 C CA . THR B 1 294 ? -5.273 8.898 17.031 1 91.12 294 THR B CA 1
ATOM 5907 C C . THR B 1 294 ? -4.559 9.445 15.797 1 91.12 294 THR B C 1
ATOM 5909 O O . THR B 1 294 ? -4.758 10.594 15.414 1 91.12 294 THR B O 1
ATOM 5912 N N . TYR B 1 295 ? -3.762 8.57 15.297 1 85.81 295 TYR B N 1
ATOM 5913 C CA . TYR B 1 295 ? -3.078 8.883 14.047 1 85.81 295 TYR B CA 1
ATOM 5914 C C . TYR B 1 295 ? -3.889 8.398 12.852 1 85.81 295 TYR B C 1
ATOM 5916 O O . TYR B 1 295 ? -3.779 8.953 11.758 1 85.81 295 TYR B O 1
ATOM 5924 N N . VAL B 1 296 ? -4.68 7.402 13.086 1 88.38 296 VAL B N 1
ATOM 5925 C CA . VAL B 1 296 ? -5.359 6.801 11.945 1 88.38 296 VAL B CA 1
ATOM 5926 C C . VAL B 1 296 ? -6.816 6.512 12.305 1 88.38 296 VAL B C 1
ATOM 5928 O O . VAL B 1 296 ? -7.098 5.879 13.328 1 88.38 296 VAL B O 1
ATOM 5931 N N . SER B 1 297 ? -7.742 6.938 11.523 1 94.06 297 SER B N 1
ATOM 5932 C CA . SER B 1 297 ? -9.156 6.598 11.57 1 94.06 297 SER B CA 1
ATOM 5933 C C . SER B 1 297 ? -9.75 6.504 10.164 1 94.06 297 SER B C 1
ATOM 5935 O O . SER B 1 297 ? -9.398 7.285 9.289 1 94.06 297 SER B O 1
ATOM 5937 N N . SER B 1 298 ? -10.578 5.523 10 1 96.44 298 SER B N 1
ATOM 5938 C CA . SER B 1 298 ? -11.203 5.344 8.695 1 96.44 298 SER B CA 1
ATOM 5939 C C . SER B 1 298 ? -12.609 4.758 8.836 1 96.44 298 SER B C 1
ATOM 5941 O O . SER B 1 298 ? -12.906 4.074 9.82 1 96.44 298 SER B O 1
ATOM 5943 N N . ALA B 1 299 ? -13.445 5.117 7.906 1 98.12 299 ALA B N 1
ATOM 5944 C CA . ALA B 1 299 ? -14.781 4.535 7.77 1 98.12 299 ALA B CA 1
ATOM 5945 C C . ALA B 1 299 ? -15.008 4.012 6.355 1 98.12 299 ALA B C 1
ATOM 5947 O O . ALA B 1 299 ? -14.578 4.633 5.379 1 98.12 299 ALA B O 1
ATOM 5948 N N . TYR B 1 300 ? -15.641 2.854 6.297 1 97.62 300 TYR B N 1
ATOM 5949 C CA . TYR B 1 300 ? -15.883 2.301 4.969 1 97.62 300 TYR B CA 1
ATOM 5950 C C . TYR B 1 300 ? -16.891 1.153 5.035 1 97.62 300 TYR B C 1
ATOM 5952 O O . TYR B 1 300 ? -16.984 0.46 6.051 1 97.62 300 TYR B O 1
ATOM 5960 N N . PRO B 1 301 ? -17.578 0.972 3.928 1 97.62 301 PRO B N 1
ATOM 5961 C CA . PRO B 1 301 ? -18.453 -0.199 3.822 1 97.62 301 PRO B CA 1
ATOM 5962 C C . PRO B 1 301 ? -17.719 -1.433 3.293 1 97.62 301 PRO B C 1
ATOM 5964 O O . PRO B 1 301 ? -16.797 -1.309 2.484 1 97.62 301 PRO B O 1
ATOM 5967 N N . ILE B 1 302 ? -18.031 -2.551 3.812 1 97 302 ILE B N 1
ATOM 5968 C CA . ILE B 1 302 ? -17.781 -3.832 3.162 1 97 302 ILE B CA 1
ATOM 5969 C C . ILE B 1 302 ? -19.062 -4.367 2.551 1 97 302 ILE B C 1
ATOM 5971 O O . ILE B 1 302 ? -20.062 -4.574 3.258 1 97 302 ILE B O 1
ATOM 5975 N N . VAL B 1 303 ? -19.016 -4.527 1.227 1 95.19 303 VAL B N 1
ATOM 5976 C CA . VAL B 1 303 ? -20.25 -4.844 0.525 1 95.19 303 VAL B CA 1
ATOM 5977 C C . VAL B 1 303 ? -20.125 -6.191 -0.179 1 95.19 303 VAL B C 1
ATOM 5979 O O . VAL B 1 303 ? -19.156 -6.422 -0.911 1 95.19 303 VAL B O 1
ATOM 5982 N N . TYR B 1 304 ? -21.062 -7.016 0.078 1 93.19 304 TYR B N 1
ATOM 5983 C CA . TYR B 1 304 ? -21.266 -8.266 -0.651 1 93.19 304 TYR B CA 1
ATOM 5984 C C . TYR B 1 304 ? -22.531 -8.211 -1.492 1 93.19 304 TYR B C 1
ATOM 5986 O O . TYR B 1 304 ? -23.25 -7.219 -1.467 1 93.19 304 TYR B O 1
ATOM 5994 N N . SER B 1 305 ? -22.797 -9.086 -2.494 1 85.38 305 SER B N 1
ATOM 5995 C CA . SER B 1 305 ? -23.938 -9.086 -3.396 1 85.38 305 SER B CA 1
ATOM 5996 C C . SER B 1 305 ? -25.25 -8.922 -2.631 1 85.38 305 SER B C 1
ATOM 5998 O O . SER B 1 305 ? -26.188 -8.297 -3.129 1 85.38 305 SER B O 1
ATOM 6000 N N . ASP B 1 306 ? -25.375 -9.281 -1.367 1 83.06 306 ASP B N 1
ATOM 6001 C CA . ASP B 1 306 ? -26.703 -9.219 -0.753 1 83.06 306 ASP B CA 1
ATOM 6002 C C . ASP B 1 306 ? -26.625 -8.727 0.688 1 83.06 306 ASP B C 1
ATOM 6004 O O . ASP B 1 306 ? -27.609 -8.758 1.423 1 83.06 306 ASP B O 1
ATOM 6008 N N . VAL B 1 307 ? -25.547 -8.258 1.019 1 92.06 307 VAL B N 1
ATOM 6009 C CA . VAL B 1 307 ? -25.391 -7.844 2.41 1 92.06 307 VAL B CA 1
ATOM 6010 C C . VAL B 1 307 ? -24.172 -6.934 2.553 1 92.06 307 VAL B C 1
ATOM 6012 O O . VAL B 1 307 ? -23.328 -6.879 1.661 1 92.06 307 VAL B O 1
ATOM 6015 N N . GLY B 1 308 ? -24.219 -6.145 3.59 1 94.81 308 GLY B N 1
ATOM 6016 C CA . GLY B 1 308 ? -23.047 -5.324 3.84 1 94.81 308 GLY B CA 1
ATOM 6017 C C . GLY B 1 308 ? -22.875 -4.941 5.297 1 94.81 308 GLY B C 1
ATOM 6018 O O . GLY B 1 308 ? -23.781 -5.168 6.109 1 94.81 308 GLY B O 1
ATOM 6019 N N . ILE B 1 309 ? -21.734 -4.473 5.656 1 97.75 309 ILE B N 1
ATOM 6020 C CA . ILE B 1 309 ? -21.375 -3.975 6.98 1 97.75 309 ILE B CA 1
ATOM 6021 C C . ILE B 1 309 ? -20.672 -2.623 6.852 1 97.75 309 ILE B C 1
ATOM 6023 O O . ILE B 1 309 ? -19.859 -2.426 5.953 1 97.75 309 ILE B O 1
ATOM 6027 N N . TYR B 1 310 ? -21.078 -1.714 7.707 1 98.56 310 TYR B N 1
ATOM 6028 C CA . TYR B 1 310 ? -20.391 -0.432 7.777 1 98.56 310 TYR B CA 1
ATOM 6029 C C . TYR B 1 310 ? -19.359 -0.427 8.898 1 98.56 310 TYR B C 1
ATOM 6031 O O . TYR B 1 310 ? -19.688 -0.718 10.055 1 98.56 310 TYR B O 1
ATOM 6039 N N . ILE B 1 311 ? -18.094 -0.052 8.555 1 98.69 311 ILE B N 1
ATOM 6040 C CA . ILE B 1 311 ? -17 -0.21 9.516 1 98.69 311 ILE B CA 1
ATOM 6041 C C . ILE B 1 311 ? -16.391 1.151 9.82 1 98.69 311 ILE B C 1
ATOM 6043 O O . ILE B 1 311 ? -16.188 1.967 8.914 1 98.69 311 ILE B O 1
ATOM 6047 N N . ILE B 1 312 ? -16.156 1.4 11.008 1 98.44 312 ILE B N 1
ATOM 6048 C CA . ILE B 1 312 ? -15.273 2.465 11.484 1 98.44 312 ILE B CA 1
ATOM 6049 C C . ILE B 1 312 ? -14.055 1.86 12.172 1 98.44 312 ILE B C 1
ATOM 6051 O O . ILE B 1 312 ? -14.195 1.098 13.133 1 98.44 312 ILE B O 1
ATOM 6055 N N . GLN B 1 313 ? -12.938 2.145 11.641 1 98.06 313 GLN B N 1
ATOM 6056 C CA . GLN B 1 313 ? -11.672 1.613 12.141 1 98.06 313 GLN B CA 1
ATOM 6057 C C . GLN B 1 313 ? -10.836 2.707 12.797 1 98.06 313 GLN B C 1
ATOM 6059 O O . GLN B 1 313 ? -10.633 3.775 12.219 1 98.06 313 GLN B O 1
ATOM 6064 N N . ILE B 1 314 ? -10.375 2.471 14.023 1 96.69 314 ILE B N 1
ATOM 6065 C CA . ILE B 1 314 ? -9.492 3.418 14.688 1 96.69 314 ILE B CA 1
ATOM 6066 C C . ILE B 1 314 ? -8.375 2.662 15.406 1 96.69 314 ILE B C 1
ATOM 6068 O O . ILE B 1 314 ? -8.555 1.509 15.805 1 96.69 314 ILE B O 1
ATOM 6072 N N . VAL B 1 315 ? -7.281 3.152 15.484 1 95.81 315 VAL B N 1
ATOM 6073 C CA . VAL B 1 315 ? -6.129 2.674 16.25 1 95.81 315 VAL B CA 1
ATOM 6074 C C . VAL B 1 315 ? -5.668 3.75 17.219 1 95.81 315 VAL B C 1
ATOM 6076 O O . VAL B 1 315 ? -5.41 4.891 16.828 1 95.81 315 VAL B O 1
ATOM 6079 N N . LEU B 1 316 ? -5.625 3.488 18.453 1 95 316 LEU B N 1
ATOM 6080 C CA . LEU B 1 316 ? -5.293 4.492 19.469 1 95 316 LEU B CA 1
ATOM 6081 C C . LEU B 1 316 ? -4.582 3.859 20.656 1 95 316 LEU B C 1
ATOM 6083 O O . LEU B 1 316 ? -4.516 2.633 20.766 1 95 316 LEU B O 1
ATOM 6087 N N . SER B 1 317 ? -4.098 4.656 21.516 1 94.12 317 SER B N 1
ATOM 6088 C CA . SER B 1 317 ? -3.406 4.168 22.719 1 94.12 317 SER B CA 1
ATOM 6089 C C . SER B 1 317 ? -4.383 3.545 23.703 1 94.12 317 SER B C 1
ATOM 6091 O O . SER B 1 317 ? -5.559 3.914 23.734 1 94.12 317 SER B O 1
ATOM 6093 N N . PRO B 1 318 ? -3.791 2.652 24.484 1 94.44 318 PRO B N 1
ATOM 6094 C CA . PRO B 1 318 ? -4.645 1.995 25.484 1 94.44 318 PRO B CA 1
ATOM 6095 C C . PRO B 1 318 ? -5.324 2.986 26.422 1 94.44 318 PRO B C 1
ATOM 6097 O O . PRO B 1 318 ? -6.492 2.803 26.781 1 94.44 318 PRO B O 1
ATOM 6100 N N . THR B 1 319 ? -4.68 4.062 26.766 1 92.75 319 THR B N 1
ATOM 6101 C CA . THR B 1 319 ? -5.199 5.02 27.75 1 92.75 319 THR B CA 1
ATOM 6102 C C . THR B 1 319 ? -6.285 5.887 27.125 1 92.75 319 THR B C 1
ATOM 6104 O O . THR B 1 319 ? -7.047 6.543 27.828 1 92.75 319 THR B O 1
ATOM 6107 N N . GLU B 1 320 ? -6.359 5.895 25.797 1 93.62 320 GLU B N 1
ATOM 6108 C CA . GLU B 1 320 ? -7.309 6.766 25.094 1 93.62 320 GLU B CA 1
ATOM 6109 C C . GLU B 1 320 ? -8.5 5.973 24.578 1 93.62 320 GLU B C 1
ATOM 6111 O O . GLU B 1 320 ? -9.391 6.535 23.938 1 93.62 320 GLU B O 1
ATOM 6116 N N . LEU B 1 321 ? -8.562 4.703 24.844 1 95.25 321 LEU B N 1
ATOM 6117 C CA . LEU B 1 321 ? -9.539 3.807 24.234 1 95.25 321 LEU B CA 1
ATOM 6118 C C . LEU B 1 321 ? -10.961 4.281 24.531 1 95.25 321 LEU B C 1
ATOM 6120 O O . LEU B 1 321 ? -11.742 4.504 23.609 1 95.25 321 LEU B O 1
ATOM 6124 N N . ILE B 1 322 ? -11.305 4.555 25.797 1 95 322 ILE B N 1
ATOM 6125 C CA . ILE B 1 322 ? -12.664 4.883 26.203 1 95 322 ILE B CA 1
ATOM 6126 C C . ILE B 1 322 ? -13.031 6.277 25.703 1 95 322 ILE B C 1
ATOM 6128 O O . ILE B 1 322 ? -14.102 6.477 25.125 1 95 322 ILE B O 1
ATOM 6132 N N . LYS B 1 323 ? -12.133 7.168 25.875 1 93.94 323 LYS B N 1
ATOM 6133 C CA . LYS B 1 323 ? -12.359 8.523 25.391 1 93.94 323 LYS B CA 1
ATOM 6134 C C . LYS B 1 323 ? -12.555 8.539 23.875 1 93.94 323 LYS B C 1
ATOM 6136 O O . LYS B 1 323 ? -13.477 9.195 23.359 1 93.94 323 LYS B O 1
ATOM 6141 N N . GLY B 1 324 ? -11.648 7.828 23.156 1 95.06 324 GLY B N 1
ATOM 6142 C CA . GLY B 1 324 ? -11.734 7.762 21.703 1 95.06 324 GLY B CA 1
ATOM 6143 C C . GLY B 1 324 ? -13.055 7.195 21.219 1 95.06 324 GLY B C 1
ATOM 6144 O O . GLY B 1 324 ? -13.688 7.762 20.328 1 95.06 324 GLY B O 1
ATOM 6145 N N . LEU B 1 325 ? -13.477 6.125 21.828 1 96.06 325 LEU B N 1
ATOM 6146 C CA . LEU B 1 325 ? -14.75 5.52 21.469 1 96.06 325 LEU B CA 1
ATOM 6147 C C . LEU B 1 325 ? -15.906 6.469 21.766 1 96.06 325 LEU B C 1
ATOM 6149 O O . LEU B 1 325 ? -16.844 6.574 20.969 1 96.06 325 LEU B O 1
ATOM 6153 N N . GLY B 1 326 ? -15.836 7.145 22.906 1 96 326 GLY B N 1
ATOM 6154 C CA . GLY B 1 326 ? -16.844 8.141 23.234 1 96 326 GLY B CA 1
ATOM 6155 C C . GLY B 1 326 ? -16.984 9.219 22.188 1 96 326 GLY B C 1
ATOM 6156 O O . GLY B 1 326 ? -18.109 9.586 21.797 1 96 326 GLY B O 1
ATOM 6157 N N . ILE B 1 327 ? -15.875 9.656 21.703 1 96.44 327 ILE B N 1
ATOM 6158 C CA . ILE B 1 327 ? -15.852 10.688 20.672 1 96.44 327 ILE B CA 1
ATOM 6159 C C . ILE B 1 327 ? -16.5 10.156 19.391 1 96.44 327 ILE B C 1
ATOM 6161 O O . ILE B 1 327 ? -17.281 10.852 18.734 1 96.44 327 ILE B O 1
ATOM 6165 N N . VAL B 1 328 ? -16.156 8.906 19.047 1 97.06 328 VAL B N 1
ATOM 6166 C CA . VAL B 1 328 ? -16.719 8.297 17.828 1 97.06 328 VAL B CA 1
ATOM 6167 C C . VAL B 1 328 ? -18.234 8.242 17.938 1 97.06 328 VAL B C 1
ATOM 6169 O O . VAL B 1 328 ? -18.953 8.68 17.031 1 97.06 328 VAL B O 1
ATOM 6172 N N . PHE B 1 329 ? -18.734 7.781 19.047 1 97.5 329 PHE B N 1
ATOM 6173 C CA . PHE B 1 329 ? -20.172 7.633 19.203 1 97.5 329 PHE B CA 1
ATOM 6174 C C . PHE B 1 329 ? -20.859 9 19.219 1 97.5 329 PHE B C 1
ATOM 6176 O O . PHE B 1 329 ? -21.969 9.141 18.703 1 97.5 329 PHE B O 1
ATOM 6183 N N . THR B 1 330 ? -20.219 9.953 19.797 1 96.94 330 THR B N 1
ATOM 6184 C CA . THR B 1 330 ? -20.766 11.312 19.781 1 96.94 330 THR B CA 1
ATOM 6185 C C . THR B 1 330 ? -20.891 11.828 18.359 1 96.94 330 THR B C 1
ATOM 6187 O O . THR B 1 330 ? -21.922 12.398 17.984 1 96.94 330 THR B O 1
ATOM 6190 N N . GLU B 1 331 ? -19.875 11.602 17.562 1 97.38 331 GLU B N 1
ATOM 6191 C CA . GLU B 1 331 ? -19.906 12.078 16.172 1 97.38 331 GLU B CA 1
ATOM 6192 C C . GLU B 1 331 ? -20.953 11.336 15.359 1 97.38 331 GLU B C 1
ATOM 6194 O O . GLU B 1 331 ? -21.594 11.922 14.484 1 97.38 331 GLU B O 1
ATOM 6199 N N . LEU B 1 332 ? -21.078 10.047 15.617 1 98.12 332 LEU B N 1
ATOM 6200 C CA . LEU B 1 332 ? -22.109 9.281 14.914 1 98.12 332 LEU B CA 1
ATOM 6201 C C . LEU B 1 332 ? -23.5 9.773 15.281 1 98.12 332 LEU B C 1
ATOM 6203 O O . LEU B 1 332 ? -24.375 9.898 14.422 1 98.12 332 LEU B O 1
ATOM 6207 N N . LYS B 1 333 ? -23.703 10.086 16.547 1 97.56 333 LYS B N 1
ATOM 6208 C CA . LYS B 1 333 ? -24.984 10.633 17 1 97.56 333 LYS B CA 1
ATOM 6209 C C . LYS B 1 333 ? -25.266 11.977 16.344 1 97.56 333 LYS B C 1
ATOM 6211 O O . LYS B 1 333 ? -26.391 12.227 15.883 1 97.56 333 LYS B O 1
ATOM 6216 N N . LYS B 1 334 ? -24.281 12.781 16.281 1 97.75 334 LYS B N 1
ATOM 6217 C CA . LYS B 1 334 ? -24.422 14.07 15.609 1 97.75 334 LYS B CA 1
ATOM 6218 C C . LYS B 1 334 ? -24.797 13.891 14.141 1 97.75 334 LYS B C 1
ATOM 6220 O O . LYS B 1 334 ? -25.625 14.633 13.609 1 97.75 334 LYS B O 1
ATOM 6225 N N . THR B 1 335 ? -24.172 12.938 13.531 1 98.06 335 THR B N 1
ATOM 6226 C CA . THR B 1 335 ? -24.422 12.672 12.125 1 98.06 335 THR B CA 1
ATOM 6227 C C . THR B 1 335 ? -25.875 12.242 11.906 1 98.06 335 THR B C 1
ATOM 6229 O O . THR B 1 335 ? -26.469 12.539 10.859 1 98.06 335 THR B O 1
ATOM 6232 N N . LYS B 1 336 ? -26.453 11.625 12.891 1 97.56 336 LYS B N 1
ATOM 6233 C CA . LYS B 1 336 ? -27.844 11.18 12.836 1 97.56 336 LYS B CA 1
ATOM 6234 C C . LYS B 1 336 ? -28.797 12.344 13.109 1 97.56 336 LYS B C 1
ATOM 6236 O O . LYS B 1 336 ? -29.844 12.453 12.477 1 97.56 336 LYS B O 1
ATOM 6241 N N . ASP B 1 337 ? -28.359 13.172 14.016 1 97.06 337 ASP B N 1
ATOM 6242 C CA . ASP B 1 337 ? -29.328 14.094 14.609 1 97.06 337 ASP B CA 1
ATOM 6243 C C . ASP B 1 337 ? -29.219 15.484 13.977 1 97.06 337 ASP B C 1
ATOM 6245 O O . ASP B 1 337 ? -30.172 16.266 14.016 1 97.06 337 ASP B O 1
ATOM 6249 N N . GLU B 1 338 ? -28.031 15.742 13.469 1 97.75 338 GLU B N 1
ATOM 6250 C CA . GLU B 1 338 ? -27.797 17.062 12.898 1 97.75 338 GLU B CA 1
ATOM 6251 C C . GLU B 1 338 ? -27.531 16.969 11.398 1 97.75 338 GLU B C 1
ATOM 6253 O O . GLU B 1 338 ? -26.688 16.172 10.961 1 97.75 338 GLU B O 1
ATOM 6258 N N . LEU B 1 339 ? -28.25 17.844 10.703 1 97.81 339 LEU B N 1
ATOM 6259 C CA . LEU B 1 339 ? -28.047 17.875 9.258 1 97.81 339 LEU B CA 1
ATOM 6260 C C . LEU B 1 339 ? -26.672 18.453 8.914 1 97.81 339 LEU B C 1
ATOM 6262 O O . LEU B 1 339 ? -26.25 19.453 9.5 1 97.81 339 LEU B O 1
ATOM 6266 N N . MET B 1 340 ? -26.016 17.797 8.039 1 97.69 340 MET B N 1
ATOM 6267 C CA . MET B 1 340 ? -24.719 18.328 7.625 1 97.69 340 MET B CA 1
ATOM 6268 C C . MET B 1 340 ? -24.875 19.688 6.965 1 97.69 340 MET B C 1
ATOM 6270 O O . MET B 1 340 ? -25.938 20.031 6.445 1 97.69 340 MET B O 1
ATOM 6274 N N . THR B 1 341 ? -23.812 20.453 6.934 1 96.5 341 THR B N 1
ATOM 6275 C CA . THR B 1 341 ? -23.828 21.781 6.328 1 96.5 341 THR B CA 1
ATOM 6276 C C . THR B 1 341 ? -23.734 21.672 4.809 1 96.5 341 THR B C 1
ATOM 6278 O O . THR B 1 341 ? -23.375 20.625 4.27 1 96.5 341 THR B O 1
ATOM 6281 N N . LYS B 1 342 ? -24.078 22.766 4.148 1 95.44 342 LYS B N 1
ATOM 6282 C CA . LYS B 1 342 ? -23.938 22.828 2.697 1 95.44 342 LYS B CA 1
ATOM 6283 C C . LYS B 1 342 ? -22.484 22.688 2.277 1 95.44 342 LYS B C 1
ATOM 6285 O O . LYS B 1 342 ? -22.172 22.094 1.244 1 95.44 342 LYS B O 1
ATOM 6290 N N . ASP B 1 343 ? -21.641 23.172 3.088 1 94.06 343 ASP B N 1
ATOM 6291 C CA . ASP B 1 343 ? -20.203 23.094 2.803 1 94.06 343 ASP B CA 1
ATOM 6292 C C . ASP B 1 343 ? -19.719 21.656 2.891 1 94.06 343 ASP B C 1
ATOM 6294 O O . ASP B 1 343 ? -18.938 21.203 2.049 1 94.06 343 ASP B O 1
ATOM 6298 N N . GLU B 1 344 ? -20.156 20.969 3.879 1 95.81 344 GLU B N 1
ATOM 6299 C CA . GLU B 1 344 ? -19.797 19.547 4 1 95.81 344 GLU B CA 1
ATOM 6300 C C . GLU B 1 344 ? -20.281 18.766 2.785 1 95.81 344 GLU B C 1
ATOM 6302 O O . GLU B 1 344 ? -19.547 17.906 2.281 1 95.81 344 GLU B O 1
ATOM 6307 N N . MET B 1 345 ? -21.469 19.078 2.357 1 96.19 345 MET B N 1
ATOM 6308 C CA . MET B 1 345 ? -22.031 18.391 1.196 1 96.19 345 MET B CA 1
ATOM 6309 C C . MET B 1 345 ? -21.188 18.656 -0.048 1 96.19 345 MET B C 1
ATOM 6311 O O . MET B 1 345 ? -20.859 17.719 -0.789 1 96.19 345 MET B O 1
ATOM 6315 N N . LYS B 1 346 ? -20.891 19.891 -0.225 1 93.06 346 LYS B N 1
ATOM 6316 C CA . LYS B 1 346 ? -20.062 20.266 -1.37 1 93.06 346 LYS B CA 1
ATOM 6317 C C . LYS B 1 346 ? -18.719 19.547 -1.32 1 93.06 346 LYS B C 1
ATOM 6319 O O . LYS B 1 346 ? -18.234 19.031 -2.336 1 93.06 346 LYS B O 1
ATOM 6324 N N . LYS B 1 347 ? -18.156 19.469 -0.175 1 93.5 347 LYS B N 1
ATOM 6325 C CA . LYS B 1 347 ? -16.859 18.828 0.031 1 93.5 347 LYS B CA 1
ATOM 6326 C C . LYS B 1 347 ? -16.922 17.359 -0.351 1 93.5 347 LYS B C 1
ATOM 6328 O O . LYS B 1 347 ? -16.094 16.875 -1.121 1 93.5 347 LYS B O 1
ATOM 6333 N N . ILE B 1 348 ? -17.844 16.656 0.163 1 95.62 348 ILE B N 1
ATOM 6334 C CA . ILE B 1 348 ? -17.859 15.203 -0.006 1 95.62 348 ILE B CA 1
ATOM 6335 C C . ILE B 1 348 ? -18.188 14.859 -1.455 1 95.62 348 ILE B C 1
ATOM 6337 O O . ILE B 1 348 ? -17.719 13.852 -1.983 1 95.62 348 ILE B O 1
ATOM 6341 N N . ILE B 1 349 ? -18.969 15.695 -2.115 1 93.81 349 ILE B N 1
ATOM 6342 C CA . ILE B 1 349 ? -19.234 15.484 -3.533 1 93.81 349 ILE B CA 1
ATOM 6343 C C . ILE B 1 349 ? -17.953 15.688 -4.34 1 93.81 349 ILE B C 1
ATOM 6345 O O . ILE B 1 349 ? -17.609 14.852 -5.184 1 93.81 349 ILE B O 1
ATOM 6349 N N . ASN B 1 350 ? -17.234 16.75 -4.078 1 91.19 350 ASN B N 1
ATOM 6350 C CA . ASN B 1 350 ? -16 17.047 -4.789 1 91.19 350 ASN B CA 1
ATOM 6351 C C . ASN B 1 350 ? -14.945 15.969 -4.547 1 91.19 350 ASN B C 1
ATOM 6353 O O . ASN B 1 350 ? -14.242 15.562 -5.473 1 91.19 350 ASN B O 1
ATOM 6357 N N . VAL B 1 351 ? -14.859 15.539 -3.32 1 92.44 351 VAL B N 1
ATOM 6358 C CA . VAL B 1 351 ? -13.898 14.5 -2.965 1 92.44 351 VAL B CA 1
ATOM 6359 C C . VAL B 1 351 ? -14.219 13.211 -3.719 1 92.44 351 VAL B C 1
ATOM 6361 O O . VAL B 1 351 ? -13.328 12.578 -4.293 1 92.44 351 VAL B O 1
ATOM 6364 N N . THR B 1 352 ? -15.461 12.859 -3.668 1 92.69 352 THR B N 1
ATOM 6365 C CA . THR B 1 352 ? -15.883 11.633 -4.348 1 92.69 352 THR B CA 1
ATOM 6366 C C . THR B 1 352 ? -15.578 11.719 -5.84 1 92.69 352 THR B C 1
ATOM 6368 O O . THR B 1 352 ? -15.078 10.758 -6.434 1 92.69 352 THR B O 1
ATOM 6371 N N . ARG B 1 353 ? -15.852 12.812 -6.406 1 89.25 353 ARG B N 1
ATOM 6372 C CA . ARG B 1 353 ? -15.602 13.023 -7.828 1 89.25 353 ARG B CA 1
ATOM 6373 C C . ARG B 1 353 ? -14.117 12.898 -8.148 1 89.25 353 ARG B C 1
ATOM 6375 O O . ARG B 1 353 ? -13.727 12.164 -9.055 1 89.25 353 ARG B O 1
ATOM 6382 N N . ASN B 1 354 ? -13.32 13.594 -7.422 1 88.62 354 ASN B N 1
ATOM 6383 C CA . ASN B 1 354 ? -11.883 13.602 -7.672 1 88.62 354 ASN B CA 1
ATOM 6384 C C . ASN B 1 354 ? -11.266 12.227 -7.438 1 88.62 354 ASN B C 1
ATOM 6386 O O . ASN B 1 354 ? -10.391 11.797 -8.195 1 88.62 354 ASN B O 1
ATOM 6390 N N . GLU B 1 355 ? -11.711 11.602 -6.363 1 89.62 355 GLU B N 1
ATOM 6391 C CA . GLU B 1 355 ? -11.211 10.258 -6.07 1 89.62 355 GLU B CA 1
ATOM 6392 C C . GLU B 1 355 ? -11.531 9.289 -7.211 1 89.62 355 GLU B C 1
ATOM 6394 O O . GLU B 1 355 ? -10.711 8.438 -7.551 1 89.62 355 GLU B O 1
ATOM 6399 N N . THR B 1 356 ? -12.672 9.43 -7.742 1 88.94 356 THR B N 1
ATOM 6400 C CA . THR B 1 356 ? -13.078 8.547 -8.836 1 88.94 356 THR B CA 1
ATOM 6401 C C . THR B 1 356 ? -12.211 8.797 -10.07 1 88.94 356 THR B C 1
ATOM 6403 O O . THR B 1 356 ? -11.719 7.848 -10.688 1 88.94 356 THR B O 1
ATOM 6406 N N . ILE B 1 357 ? -11.938 9.992 -10.375 1 87 357 ILE B N 1
ATOM 6407 C CA . ILE B 1 357 ? -11.141 10.352 -11.547 1 87 357 ILE B CA 1
ATOM 6408 C C . ILE B 1 357 ? -9.711 9.852 -11.359 1 87 357 ILE B C 1
ATOM 6410 O O . ILE B 1 357 ? -9.141 9.234 -12.258 1 87 357 ILE B O 1
ATOM 6414 N N . TYR B 1 358 ? -9.211 10.055 -10.273 1 87.94 358 TYR B N 1
ATOM 6415 C CA . TYR B 1 358 ? -7.82 9.703 -10 1 87.94 358 TYR B CA 1
ATOM 6416 C C . TYR B 1 358 ? -7.637 8.188 -9.984 1 87.94 358 TYR B C 1
ATOM 6418 O O . TYR B 1 358 ? -6.574 7.68 -10.359 1 87.94 358 TYR B O 1
ATOM 6426 N N . SER B 1 359 ? -8.688 7.527 -9.547 1 89.62 359 SER B N 1
ATOM 6427 C CA . SER B 1 359 ? -8.586 6.082 -9.383 1 89.62 359 SER B CA 1
ATOM 6428 C C . SER B 1 359 ? -8.68 5.363 -10.719 1 89.62 359 SER B C 1
ATOM 6430 O O . SER B 1 359 ? -8.422 4.16 -10.805 1 89.62 359 SER B O 1
ATOM 6432 N N . LEU B 1 360 ? -8.906 6.047 -11.812 1 89.25 360 LEU B N 1
ATOM 6433 C CA . LEU B 1 360 ? -9.141 5.375 -13.086 1 89.25 360 LEU B CA 1
ATOM 6434 C C . LEU B 1 360 ? -8.109 5.805 -14.125 1 89.25 360 LEU B C 1
ATOM 6436 O O . LEU B 1 360 ? -8.352 5.68 -15.328 1 89.25 360 LEU B O 1
ATOM 6440 N N . ILE B 1 361 ? -6.961 6.285 -13.672 1 88.38 361 ILE B N 1
ATOM 6441 C CA . ILE B 1 361 ? -5.957 6.824 -14.586 1 88.38 361 ILE B CA 1
ATOM 6442 C C . ILE B 1 361 ? -5.141 5.68 -15.18 1 88.38 361 ILE B C 1
ATOM 6444 O O . ILE B 1 361 ? -4.926 5.633 -16.391 1 88.38 361 ILE B O 1
ATOM 6448 N N . LYS B 1 362 ? -4.68 4.652 -14.375 1 91.25 362 LYS B N 1
ATOM 6449 C CA . LYS B 1 362 ? -3.826 3.566 -14.852 1 91.25 362 LYS B CA 1
ATOM 6450 C C . LYS B 1 362 ? -4.648 2.492 -15.555 1 91.25 362 LYS B C 1
ATOM 6452 O O . LYS B 1 362 ? -5.77 2.188 -15.141 1 91.25 362 LYS B O 1
ATOM 6457 N N . PRO B 1 363 ? -4.035 1.838 -16.547 1 92.44 363 PRO B N 1
ATOM 6458 C CA . PRO B 1 363 ? -4.754 0.772 -17.234 1 92.44 363 PRO B CA 1
ATOM 6459 C C . PRO B 1 363 ? -5.199 -0.353 -16.312 1 92.44 363 PRO B C 1
ATOM 6461 O O . PRO B 1 363 ? -6.262 -0.946 -16.516 1 92.44 363 PRO B O 1
ATOM 6464 N N . THR B 1 364 ? -4.43 -0.643 -15.297 1 94.44 364 THR B N 1
ATOM 6465 C CA . THR B 1 364 ? -4.777 -1.701 -14.359 1 94.44 364 THR B CA 1
ATOM 6466 C C . THR B 1 364 ? -6.012 -1.316 -13.547 1 94.44 364 THR B C 1
ATOM 6468 O O . THR B 1 364 ? -6.824 -2.176 -13.195 1 94.44 364 THR B O 1
ATOM 6471 N N . ASP B 1 365 ? -6.133 -0.041 -13.227 1 93.94 365 ASP B N 1
ATOM 6472 C CA . ASP B 1 365 ? -7.312 0.443 -12.516 1 93.94 365 ASP B CA 1
ATOM 6473 C C . ASP B 1 365 ? -8.562 0.303 -13.375 1 93.94 365 ASP B C 1
ATOM 6475 O O . ASP B 1 365 ? -9.625 -0.073 -12.875 1 93.94 365 ASP B O 1
ATOM 6479 N N . LEU B 1 366 ? -8.383 0.684 -14.648 1 94.38 366 LEU B N 1
ATOM 6480 C CA . LEU B 1 366 ? -9.484 0.523 -15.594 1 94.38 366 LEU B CA 1
ATOM 6481 C C . LEU B 1 366 ? -9.898 -0.941 -15.703 1 94.38 366 LEU B C 1
ATOM 6483 O O . LEU B 1 366 ? -11.094 -1.252 -15.758 1 94.38 366 LEU B O 1
ATOM 6487 N N . LEU B 1 367 ? -8.922 -1.758 -15.727 1 97.62 367 LEU B N 1
ATOM 6488 C CA . LEU B 1 367 ? -9.188 -3.191 -15.812 1 97.62 367 LEU B CA 1
ATOM 6489 C C . LEU B 1 367 ? -10.055 -3.652 -14.648 1 97.62 367 LEU B C 1
ATOM 6491 O O . LEU B 1 367 ? -11.047 -4.355 -14.852 1 97.62 367 LEU B O 1
ATOM 6495 N N . MET B 1 368 ? -9.688 -3.266 -13.445 1 97 368 MET B N 1
ATOM 6496 C CA . MET B 1 368 ? -10.43 -3.662 -12.25 1 97 368 MET B CA 1
ATOM 6497 C C . MET B 1 368 ? -11.836 -3.082 -12.266 1 97 368 MET B C 1
ATOM 6499 O O . MET B 1 368 ? -12.805 -3.777 -11.945 1 97 368 MET B O 1
ATOM 6503 N N . TYR B 1 369 ? -11.93 -1.821 -12.656 1 94.81 369 TYR B N 1
ATOM 6504 C CA . TYR B 1 369 ? -13.219 -1.133 -12.703 1 94.81 369 TYR B CA 1
ATOM 6505 C C . TYR B 1 369 ? -14.188 -1.845 -13.641 1 94.81 369 TYR B C 1
ATOM 6507 O O . TYR B 1 369 ? -15.305 -2.182 -13.25 1 94.81 369 TYR B O 1
ATOM 6515 N N . TYR B 1 370 ? -13.766 -2.121 -14.859 1 96.94 370 TYR B N 1
ATOM 6516 C CA . TYR B 1 370 ? -14.625 -2.766 -15.844 1 96.94 370 TYR B CA 1
ATOM 6517 C C . TYR B 1 370 ? -14.859 -4.23 -15.484 1 96.94 370 TYR B C 1
ATOM 6519 O O . TYR B 1 370 ? -15.984 -4.723 -15.562 1 96.94 370 TYR B O 1
ATOM 6527 N N . GLY B 1 371 ? -13.781 -4.887 -15.055 1 97.88 371 GLY B N 1
ATOM 6528 C CA . GLY B 1 371 ? -13.891 -6.305 -14.742 1 97.88 371 GLY B CA 1
ATOM 6529 C C . GLY B 1 371 ? -14.867 -6.594 -13.625 1 97.88 371 GLY B C 1
ATOM 6530 O O . GLY B 1 371 ? -15.773 -7.422 -13.781 1 97.88 371 GLY B O 1
ATOM 6531 N N . ILE B 1 372 ? -14.812 -5.895 -12.562 1 95.81 372 ILE B N 1
ATOM 6532 C CA . ILE B 1 372 ? -15.633 -6.152 -11.383 1 95.81 372 ILE B CA 1
ATOM 6533 C C . ILE B 1 372 ? -17.078 -5.742 -11.664 1 95.81 372 ILE B C 1
ATOM 6535 O O . ILE B 1 372 ? -18.016 -6.469 -11.32 1 95.81 372 ILE B O 1
ATOM 6539 N N . ASN B 1 373 ? -17.266 -4.594 -12.289 1 93.88 373 ASN B N 1
ATOM 6540 C CA . ASN B 1 373 ? -18.625 -4.117 -12.531 1 93.88 373 ASN B CA 1
ATOM 6541 C C . ASN B 1 373 ? -19.359 -5.008 -13.523 1 93.88 373 ASN B C 1
ATOM 6543 O O . ASN B 1 373 ? -20.531 -5.363 -13.305 1 93.88 373 ASN B O 1
ATOM 6547 N N . PHE B 1 374 ? -18.703 -5.445 -14.609 1 96.25 374 PHE B N 1
ATOM 6548 C CA . PHE B 1 374 ? -19.359 -6.301 -15.586 1 96.25 374 PHE B CA 1
ATOM 6549 C C . PHE B 1 374 ? -19.578 -7.703 -15.031 1 96.25 374 PHE B C 1
ATOM 6551 O O . PHE B 1 374 ? -20.547 -8.383 -15.391 1 96.25 374 PHE B O 1
ATOM 6558 N N . LEU B 1 375 ? -18.656 -8.109 -14.156 1 96.44 375 LEU B N 1
ATOM 6559 C CA . LEU B 1 375 ? -18.828 -9.414 -13.531 1 96.44 375 LEU B CA 1
ATOM 6560 C C . LEU B 1 375 ? -20.062 -9.406 -12.617 1 96.44 375 LEU B C 1
ATOM 6562 O O . LEU B 1 375 ? -20.797 -10.391 -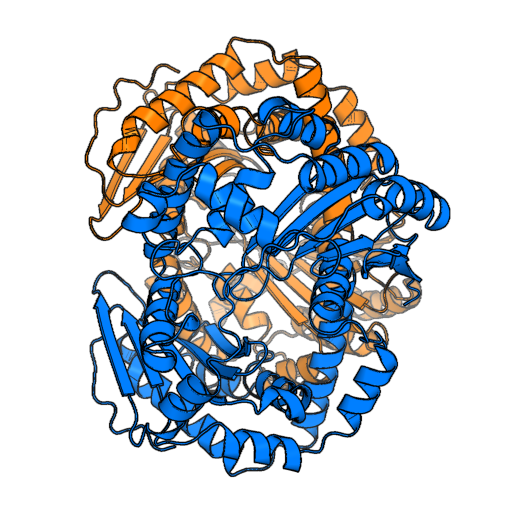12.57 1 96.44 375 LEU B O 1
ATOM 6566 N N . SER B 1 376 ? -20.266 -8.328 -11.922 1 92.19 376 SER B N 1
ATOM 6567 C CA . SER B 1 376 ? -21.359 -8.203 -10.977 1 92.19 376 SER B CA 1
ATOM 6568 C C . SER B 1 376 ? -22.688 -7.996 -11.703 1 92.19 376 SER B C 1
ATOM 6570 O O . SER B 1 376 ? -23.734 -8.492 -11.258 1 92.19 376 SER B O 1
ATOM 6572 N N . ASN B 1 377 ? -22.625 -7.207 -12.727 1 91.5 377 ASN B N 1
ATOM 6573 C CA . ASN B 1 377 ? -23.797 -6.887 -13.539 1 91.5 377 ASN B CA 1
ATOM 6574 C C . ASN B 1 377 ? -23.469 -6.859 -15.023 1 91.5 377 ASN B C 1
ATOM 6576 O O . ASN B 1 377 ? -22.953 -5.859 -15.531 1 91.5 377 ASN B O 1
ATOM 6580 N N . ARG B 1 378 ? -23.938 -7.848 -15.656 1 89.62 378 ARG B N 1
ATOM 6581 C CA . ARG B 1 378 ? -23.594 -8.016 -17.062 1 89.62 378 ARG B CA 1
ATOM 6582 C C . ARG B 1 378 ? -24.188 -6.891 -17.906 1 89.62 378 ARG B C 1
ATOM 6584 O O . ARG B 1 378 ? -23.75 -6.648 -19.031 1 89.62 378 ARG B O 1
ATOM 6591 N N . GLU B 1 379 ? -25.141 -6.184 -17.375 1 90.06 379 GLU B N 1
ATOM 6592 C CA . GLU B 1 379 ? -25.781 -5.09 -18.094 1 90.06 379 GLU B CA 1
ATOM 6593 C C . GLU B 1 379 ? -25.234 -3.736 -17.641 1 90.06 379 GLU B C 1
ATOM 6595 O O . GLU B 1 379 ? -25.828 -2.695 -17.953 1 90.06 379 GLU B O 1
ATOM 6600 N N . TYR B 1 380 ? -24.172 -3.895 -16.969 1 90.75 380 TYR B N 1
ATOM 6601 C CA . TYR B 1 380 ? -23.562 -2.666 -16.484 1 90.75 380 TYR B CA 1
ATOM 6602 C C . TYR B 1 380 ? -23.25 -1.72 -17.641 1 90.75 380 TYR B C 1
ATOM 6604 O O . TYR B 1 380 ? -22.812 -2.154 -18.703 1 90.75 380 TYR B O 1
ATOM 6612 N N . LYS B 1 381 ? -23.547 -0.44 -17.562 1 89.56 381 LYS B N 1
ATOM 6613 C CA . LYS B 1 381 ? -23.25 0.609 -18.531 1 89.56 381 LYS B CA 1
ATOM 6614 C C . LYS B 1 381 ? -22.406 1.711 -17.906 1 89.56 381 LYS B C 1
ATOM 6616 O O . LYS B 1 381 ? -22.938 2.662 -17.328 1 89.56 381 LYS B O 1
ATOM 6621 N N . PRO B 1 382 ? -21.062 1.516 -17.969 1 87.5 382 PRO B N 1
ATOM 6622 C CA . PRO B 1 382 ? -20.203 2.537 -17.375 1 87.5 382 PRO B CA 1
ATOM 6623 C C . PRO B 1 382 ? -20.453 3.93 -17.953 1 87.5 382 PRO B C 1
ATOM 6625 O O . PRO B 1 382 ? -20.422 4.113 -19.172 1 87.5 382 PRO B O 1
ATOM 6628 N N . ASN B 1 383 ? -20.797 4.895 -17.141 1 86.25 383 ASN B N 1
ATOM 6629 C CA . ASN B 1 383 ? -20.969 6.297 -17.5 1 86.25 383 ASN B CA 1
ATOM 6630 C C . ASN B 1 383 ? -20.594 7.219 -16.344 1 86.25 383 ASN B C 1
ATOM 6632 O O . ASN B 1 383 ? -21.438 7.539 -15.508 1 86.25 383 ASN B O 1
ATOM 6636 N N . LEU B 1 384 ? -19.359 7.602 -16.375 1 83.56 384 LEU B N 1
ATOM 6637 C CA . LEU B 1 384 ? -18.828 8.383 -15.258 1 83.56 384 LEU B CA 1
ATOM 6638 C C . LEU B 1 384 ? -19.562 9.719 -15.133 1 83.56 384 LEU B C 1
ATOM 6640 O O . LEU B 1 384 ? -19.828 10.18 -14.023 1 83.56 384 LEU B O 1
ATOM 6644 N N . ASP B 1 385 ? -19.875 10.312 -16.234 1 84 385 ASP B N 1
ATOM 6645 C CA . ASP B 1 385 ? -20.562 11.602 -16.219 1 84 385 ASP B CA 1
ATOM 6646 C C . ASP B 1 385 ? -21.953 11.461 -15.594 1 84 385 ASP B C 1
ATOM 6648 O O . ASP B 1 385 ? -22.359 12.297 -14.789 1 84 385 ASP B O 1
ATOM 6652 N N . ARG B 1 386 ? -22.609 10.453 -15.953 1 85.12 386 ARG B N 1
ATOM 6653 C CA . ARG B 1 386 ? -23.938 10.203 -15.398 1 85.12 386 ARG B CA 1
ATOM 6654 C C . ARG B 1 386 ? -23.859 9.914 -13.898 1 85.12 386 ARG B C 1
ATOM 6656 O O . ARG B 1 386 ? -24.75 10.32 -13.141 1 85.12 386 ARG B O 1
ATOM 6663 N N . GLU B 1 387 ? -22.828 9.172 -13.484 1 85.31 387 GLU B N 1
ATOM 6664 C CA . GLU B 1 387 ? -22.625 8.867 -12.07 1 85.31 387 GLU B CA 1
ATOM 6665 C C . GLU B 1 387 ? -22.406 10.141 -11.25 1 85.31 387 GLU B C 1
ATOM 6667 O O . GLU B 1 387 ? -22.922 10.266 -10.141 1 85.31 387 GLU B O 1
ATOM 6672 N N . TYR B 1 388 ? -21.719 11.078 -11.875 1 86.56 388 TYR B N 1
ATOM 6673 C CA . TYR B 1 388 ? -21.453 12.336 -11.18 1 86.56 388 TYR B CA 1
ATOM 6674 C C . TYR B 1 388 ? -22.734 13.172 -11.07 1 86.56 388 TYR B C 1
ATOM 6676 O O . TYR B 1 388 ? -22.953 13.844 -10.062 1 86.56 388 TYR B O 1
ATOM 6684 N N . GLU B 1 389 ? -23.5 13.148 -12.047 1 89.94 389 GLU B N 1
ATOM 6685 C CA . GLU B 1 389 ? -24.75 13.883 -12.016 1 89.94 389 GLU B CA 1
ATOM 6686 C C . GLU B 1 389 ? -25.688 13.312 -10.953 1 89.94 389 GLU B C 1
ATOM 6688 O O . GLU B 1 389 ? -26.406 14.07 -10.281 1 89.94 389 GLU B O 1
ATOM 6693 N N . LYS B 1 390 ? -25.625 12.055 -10.812 1 89.31 390 LYS B N 1
ATOM 6694 C CA . LYS B 1 390 ? -26.453 11.406 -9.797 1 89.31 390 LYS B CA 1
ATOM 6695 C C . LYS B 1 390 ? -26.016 11.812 -8.391 1 89.31 390 LYS B C 1
ATOM 6697 O O . LYS B 1 390 ? -26.844 11.938 -7.492 1 89.31 390 LYS B O 1
ATOM 6702 N N . LEU B 1 391 ? -24.781 11.992 -8.242 1 91.81 391 LEU B N 1
ATOM 6703 C CA . LEU B 1 391 ? -24.266 12.406 -6.941 1 91.81 391 LEU B CA 1
ATOM 6704 C C . LEU B 1 391 ? -24.812 13.773 -6.547 1 91.81 391 LEU B C 1
ATOM 6706 O O . LEU B 1 391 ? -25.109 14.008 -5.375 1 91.81 391 LEU B O 1
ATOM 6710 N N . LYS B 1 392 ? -24.969 14.609 -7.516 1 89.94 392 LYS B N 1
ATOM 6711 C CA . LYS B 1 392 ? -25.422 15.977 -7.258 1 89.94 392 LYS B CA 1
ATOM 6712 C C . LYS B 1 392 ? -26.891 16 -6.848 1 89.94 392 LYS B C 1
ATOM 6714 O O . LYS B 1 392 ? -27.359 16.984 -6.262 1 89.94 392 LYS B O 1
ATOM 6719 N N . LEU B 1 393 ? -27.562 14.953 -7.137 1 94.19 393 LEU B N 1
ATOM 6720 C CA . LEU B 1 393 ? -29 14.906 -6.852 1 94.19 393 LEU B CA 1
ATOM 6721 C C . LEU B 1 393 ? -29.25 14.398 -5.438 1 94.19 393 LEU B C 1
ATOM 6723 O O . LEU B 1 393 ? -30.359 14.523 -4.918 1 94.19 393 LEU B O 1
ATOM 6727 N N . ILE B 1 394 ? -28.297 13.898 -4.812 1 96.94 394 ILE B N 1
ATOM 6728 C CA . ILE B 1 394 ? -28.453 13.391 -3.455 1 96.94 394 ILE B CA 1
ATOM 6729 C C . ILE B 1 394 ? -28.562 14.555 -2.473 1 96.94 394 ILE B C 1
ATOM 6731 O O . ILE B 1 394 ? -27.812 15.531 -2.58 1 96.94 394 ILE B O 1
ATOM 6735 N N . THR B 1 395 ? -29.5 14.461 -1.533 1 97.62 395 THR B N 1
ATOM 6736 C CA . THR B 1 395 ? -29.703 15.547 -0.582 1 97.62 395 THR B CA 1
ATOM 6737 C C . THR B 1 395 ? -29.062 15.219 0.762 1 97.62 395 THR B C 1
ATOM 6739 O O . THR B 1 395 ? -28.812 14.055 1.07 1 97.62 395 THR B O 1
ATOM 6742 N N . ARG B 1 396 ? -28.859 16.281 1.54 1 98.06 396 ARG B N 1
ATOM 6743 C CA . ARG B 1 396 ? -28.312 16.125 2.889 1 98.06 396 ARG B CA 1
ATOM 6744 C C . ARG B 1 396 ? -29.25 15.289 3.758 1 98.06 396 ARG B C 1
ATOM 6746 O O . ARG B 1 396 ? -28.781 14.5 4.59 1 98.06 396 ARG B O 1
ATOM 6753 N N . VAL B 1 397 ? -30.484 15.406 3.496 1 98.38 397 VAL B N 1
ATOM 6754 C CA . VAL B 1 397 ? -31.484 14.688 4.262 1 98.38 397 VAL B CA 1
ATOM 6755 C C . VAL B 1 397 ? -31.391 13.195 3.955 1 98.38 397 VAL B C 1
ATOM 6757 O O . VAL B 1 397 ? -31.547 12.359 4.852 1 98.38 397 VAL B O 1
ATOM 6760 N N . GLN B 1 398 ? -31.172 12.844 2.719 1 98.25 398 GLN B N 1
ATOM 6761 C CA . GLN B 1 398 ? -31.047 11.445 2.334 1 98.25 398 GLN B CA 1
ATOM 6762 C C . GLN B 1 398 ? -29.844 10.789 3.02 1 98.25 398 GLN B C 1
ATOM 6764 O O . GLN B 1 398 ? -29.938 9.633 3.453 1 98.25 398 GLN B O 1
ATOM 6769 N N . ILE B 1 399 ? -28.781 11.5 3.102 1 98.44 399 ILE B N 1
ATOM 6770 C CA . ILE B 1 399 ? -27.594 10.969 3.756 1 98.44 399 ILE B CA 1
ATOM 6771 C C . ILE B 1 399 ? -27.859 10.789 5.25 1 98.44 399 ILE B C 1
ATOM 6773 O O . ILE B 1 399 ? -27.469 9.781 5.84 1 98.44 399 ILE B O 1
ATOM 6777 N N . GLN B 1 400 ? -28.5 11.758 5.848 1 98.56 400 GLN B N 1
ATOM 6778 C CA . GLN B 1 400 ? -28.859 11.672 7.258 1 98.56 400 GLN B CA 1
ATOM 6779 C C . GLN B 1 400 ? -29.766 10.469 7.52 1 98.56 400 GLN B C 1
ATOM 6781 O O . GLN B 1 400 ? -29.609 9.773 8.523 1 98.56 400 GLN B O 1
ATOM 6786 N N . LYS B 1 401 ? -30.703 10.273 6.645 1 98.19 401 LYS B N 1
ATOM 6787 C CA . LYS B 1 401 ? -31.609 9.125 6.77 1 98.19 401 LYS B CA 1
ATOM 6788 C C . LYS B 1 401 ? -30.828 7.812 6.766 1 98.19 401 LYS B C 1
ATOM 6790 O O . LYS B 1 401 ? -31.109 6.91 7.555 1 98.19 401 LYS B O 1
ATOM 6795 N N . VAL B 1 402 ? -29.859 7.734 5.887 1 98.12 402 VAL B N 1
ATOM 6796 C CA . VAL B 1 402 ? -29.031 6.535 5.805 1 98.12 402 VAL B CA 1
ATOM 6797 C C . VAL B 1 402 ? -28.25 6.355 7.105 1 98.12 402 VAL B C 1
ATOM 6799 O O . VAL B 1 402 ? -28.109 5.238 7.605 1 98.12 402 VAL B O 1
ATOM 6802 N N . ALA B 1 403 ? -27.719 7.434 7.625 1 98.56 403 ALA B N 1
ATOM 6803 C CA . ALA B 1 403 ? -27 7.363 8.898 1 98.56 403 ALA B CA 1
ATOM 6804 C C . ALA B 1 403 ? -27.891 6.805 10 1 98.56 403 ALA B C 1
ATOM 6806 O O . ALA B 1 403 ? -27.469 5.961 10.789 1 98.56 403 ALA B O 1
ATOM 6807 N N . ARG B 1 404 ? -29.156 7.262 10.008 1 98.25 404 ARG B N 1
ATOM 6808 C CA . ARG B 1 404 ? -30.125 6.809 11.008 1 98.25 404 ARG B CA 1
ATOM 6809 C C . ARG B 1 404 ? -30.453 5.328 10.828 1 98.25 404 ARG B C 1
ATOM 6811 O O . ARG B 1 404 ? -30.703 4.617 11.797 1 98.25 404 ARG B O 1
ATOM 6818 N N . GLU B 1 405 ? -30.391 4.914 9.586 1 97.56 405 GLU B N 1
ATOM 6819 C CA . GLU B 1 405 ? -30.703 3.52 9.281 1 97.56 405 GLU B CA 1
ATOM 6820 C C . GLU B 1 405 ? -29.531 2.602 9.656 1 97.56 405 GLU B C 1
ATOM 6822 O O . GLU B 1 405 ? -29.75 1.439 10.008 1 97.56 405 GLU B O 1
ATOM 6827 N N . ILE B 1 406 ? -28.344 3.1 9.594 1 98.06 406 ILE B N 1
ATOM 6828 C CA . ILE B 1 406 ? -27.156 2.268 9.805 1 98.06 406 ILE B CA 1
ATOM 6829 C C . ILE B 1 406 ? -26.75 2.301 11.273 1 98.06 406 ILE B C 1
ATOM 6831 O O . ILE B 1 406 ? -26.5 1.258 11.875 1 98.06 406 ILE B O 1
ATOM 6835 N N . PHE B 1 407 ? -26.719 3.502 11.859 1 98.12 407 PHE B N 1
ATOM 6836 C CA . PHE B 1 407 ? -26.156 3.674 13.195 1 98.12 407 PHE B CA 1
ATOM 6837 C C . PHE B 1 407 ? -27.203 3.449 14.266 1 98.12 407 PHE B C 1
ATOM 6839 O O . PHE B 1 407 ? -27.719 4.406 14.859 1 98.12 407 PHE B O 1
ATOM 6846 N N . ILE B 1 408 ? -27.406 2.221 14.578 1 97.06 408 ILE B N 1
ATOM 6847 C CA . ILE B 1 408 ? -28.391 1.8 15.57 1 97.06 408 ILE B CA 1
ATOM 6848 C C . ILE B 1 408 ? -27.672 1.235 16.797 1 97.06 408 ILE B C 1
ATOM 6850 O O . ILE B 1 408 ? -26.844 0.33 16.672 1 97.06 408 ILE B O 1
ATOM 6854 N N . LYS B 1 409 ? -28 1.719 17.938 1 96.38 409 LYS B N 1
ATOM 6855 C CA . LYS B 1 409 ? -27.328 1.367 19.172 1 96.38 409 LYS B CA 1
ATOM 6856 C C . LYS B 1 409 ? -27.344 -0.142 19.406 1 96.38 409 LYS B C 1
ATOM 6858 O O . LYS B 1 409 ? -26.297 -0.751 19.656 1 96.38 409 LYS B O 1
ATOM 6863 N N . GLU B 1 410 ? -28.516 -0.762 19.25 1 96.38 410 GLU B N 1
ATOM 6864 C CA . GLU B 1 410 ? -28.688 -2.184 19.531 1 96.38 410 GLU B CA 1
ATOM 6865 C C . GLU B 1 410 ? -27.906 -3.043 18.547 1 96.38 410 GLU B C 1
ATOM 6867 O O . GLU B 1 410 ? -27.656 -4.223 18.812 1 96.38 410 GLU B O 1
ATOM 6872 N N . LYS B 1 411 ? -27.438 -2.438 17.438 1 97.31 411 LYS B N 1
ATOM 6873 C CA . LYS B 1 411 ? -26.812 -3.209 16.375 1 97.31 411 LYS B CA 1
ATOM 6874 C C . LYS B 1 411 ? -25.297 -2.99 16.344 1 97.31 411 LYS B C 1
ATOM 6876 O O . LYS B 1 411 ? -24.609 -3.439 15.43 1 97.31 411 LYS B O 1
ATOM 6881 N N . VAL B 1 412 ? -24.781 -2.352 17.391 1 97.44 412 VAL B N 1
ATOM 6882 C CA . VAL B 1 412 ? -23.359 -2.08 17.5 1 97.44 412 VAL B CA 1
ATOM 6883 C C . VAL B 1 412 ? -22.594 -3.391 17.672 1 97.44 412 VAL B C 1
ATOM 6885 O O . VAL B 1 412 ? -22.953 -4.211 18.531 1 97.44 412 VAL B O 1
ATOM 6888 N N . ASN B 1 413 ? -21.594 -3.625 16.875 1 98.06 413 ASN B N 1
ATOM 6889 C CA . ASN B 1 413 ? -20.594 -4.664 17.062 1 98.06 413 ASN B CA 1
ATOM 6890 C C . ASN B 1 413 ? -19.188 -4.074 17.219 1 98.06 413 ASN B C 1
ATOM 6892 O O . ASN B 1 413 ? -18.641 -3.521 16.266 1 98.06 413 ASN B O 1
ATOM 6896 N N . LEU B 1 414 ? -18.672 -4.184 18.391 1 97.5 414 LEU B N 1
ATOM 6897 C CA . LEU B 1 414 ? -17.391 -3.592 18.719 1 97.5 414 LEU B CA 1
ATOM 6898 C C . LEU B 1 414 ? -16.328 -4.672 18.906 1 97.5 414 LEU B C 1
ATOM 6900 O O . LEU B 1 414 ? -16.484 -5.555 19.75 1 97.5 414 LEU B O 1
ATOM 6904 N N . PHE B 1 415 ? -15.273 -4.609 18.031 1 98.12 415 PHE B N 1
ATOM 6905 C CA . PHE B 1 415 ? -14.156 -5.543 18.125 1 98.12 415 PHE B CA 1
ATOM 6906 C C . PHE B 1 415 ? -12.867 -4.816 18.5 1 98.12 415 PHE B C 1
ATOM 6908 O O . PHE B 1 415 ? -12.453 -3.885 17.797 1 98.12 415 PHE B O 1
ATOM 6915 N N . ILE B 1 416 ? -12.211 -5.25 19.562 1 97.69 416 ILE B N 1
ATOM 6916 C CA . ILE B 1 416 ? -11.047 -4.566 20.109 1 97.69 416 ILE B CA 1
ATOM 6917 C C . ILE B 1 416 ? -9.914 -5.566 20.312 1 97.69 416 ILE B C 1
ATOM 6919 O O . ILE B 1 416 ? -10.133 -6.656 20.844 1 97.69 416 ILE B O 1
ATOM 6923 N N . TYR B 1 417 ? -8.75 -5.223 19.844 1 96.44 417 TYR B N 1
ATOM 6924 C CA . TYR B 1 417 ? -7.566 -6.07 19.984 1 96.44 417 TYR B CA 1
ATOM 6925 C C . TYR B 1 417 ? -6.348 -5.242 20.375 1 96.44 417 TYR B C 1
ATOM 6927 O O . TYR B 1 417 ? -6.016 -4.262 19.703 1 96.44 417 TYR B O 1
ATOM 6935 N N . GLY B 1 418 ? -5.688 -5.613 21.422 1 95.75 418 GLY B N 1
ATOM 6936 C CA . GLY B 1 418 ? -4.461 -4.945 21.812 1 95.75 418 GLY B CA 1
ATOM 6937 C C . GLY B 1 418 ? -4.293 -4.855 23.328 1 95.75 418 GLY B C 1
ATOM 6938 O O . GLY B 1 418 ? -4.766 -5.723 24.062 1 95.75 418 GLY B O 1
ATOM 6939 N N . ASN B 1 419 ? -3.434 -3.912 23.766 1 93.75 419 ASN B N 1
ATOM 6940 C CA . ASN B 1 419 ? -3.186 -3.689 25.188 1 93.75 419 ASN B CA 1
ATOM 6941 C C . ASN B 1 419 ? -4.332 -2.924 25.844 1 93.75 419 ASN B C 1
ATOM 6943 O O . ASN B 1 419 ? -4.199 -1.737 26.141 1 93.75 419 ASN B O 1
ATOM 6947 N N . ILE B 1 420 ? -5.387 -3.617 26.219 1 93.88 420 ILE B N 1
ATOM 6948 C CA . ILE B 1 420 ? -6.621 -3.016 26.703 1 93.88 420 ILE B CA 1
ATOM 6949 C C . ILE B 1 420 ? -6.562 -2.869 28.219 1 93.88 420 ILE B C 1
ATOM 6951 O O . ILE B 1 420 ? -6.426 -3.861 28.938 1 93.88 420 ILE B O 1
ATOM 6955 N N . GLN B 1 421 ? -6.734 -1.719 28.656 1 89.44 421 GLN B N 1
ATOM 6956 C CA . GLN B 1 421 ? -6.648 -1.391 30.078 1 89.44 421 GLN B CA 1
ATOM 6957 C C . GLN B 1 421 ? -8.031 -1.098 30.656 1 89.44 421 GLN B C 1
ATOM 6959 O O . GLN B 1 421 ? -8.281 -1.358 31.828 1 89.44 421 GLN B O 1
ATOM 6964 N N . GLU B 1 422 ? -8.898 -0.482 29.859 1 84.25 422 GLU B N 1
ATOM 6965 C CA . GLU B 1 422 ? -10.234 -0.098 30.297 1 84.25 422 GLU B CA 1
ATOM 6966 C C . GLU B 1 422 ? -11.305 -0.831 29.484 1 84.25 422 GLU B C 1
ATOM 6968 O O . GLU B 1 422 ? -11.156 -1.019 28.281 1 84.25 422 GLU B O 1
ATOM 6973 N N . THR B 1 423 ? -12.359 -1.172 30.266 1 83.75 423 THR B N 1
ATOM 6974 C CA . THR B 1 423 ? -13.367 -1.963 29.562 1 83.75 423 THR B CA 1
ATOM 6975 C C . THR B 1 423 ? -14.773 -1.466 29.906 1 83.75 423 THR B C 1
ATOM 6977 O O . THR B 1 423 ? -15.758 -2.18 29.688 1 83.75 423 THR B O 1
ATOM 6980 N N . ASP B 1 424 ? -14.852 -0.274 30.391 1 87.38 424 ASP B N 1
ATOM 6981 C CA . ASP B 1 424 ? -16.172 0.294 30.641 1 87.38 424 ASP B CA 1
ATOM 6982 C C . ASP B 1 424 ? -16.75 0.91 29.375 1 87.38 424 ASP B C 1
ATOM 6984 O O . ASP B 1 424 ? -16.359 2.008 28.969 1 87.38 424 ASP B O 1
ATOM 6988 N N . PHE B 1 425 ? -17.734 0.217 28.844 1 85.75 425 PHE B N 1
ATOM 6989 C CA . PHE B 1 425 ? -18.281 0.655 27.578 1 85.75 425 PHE B CA 1
ATOM 6990 C C . PHE B 1 425 ? -19.672 1.239 27.75 1 85.75 425 PHE B C 1
ATOM 6992 O O . PHE B 1 425 ? -20.484 1.238 26.828 1 85.75 425 PHE B O 1
ATOM 6999 N N . SER B 1 426 ? -20.031 1.801 28.891 1 83.38 426 SER B N 1
ATOM 7000 C CA . SER B 1 426 ? -21.328 2.373 29.219 1 83.38 426 SER B CA 1
ATOM 7001 C C . SER B 1 426 ? -21.594 3.633 28.406 1 83.38 426 SER B C 1
ATOM 7003 O O . SER B 1 426 ? -22.734 4.09 28.312 1 83.38 426 SER B O 1
ATOM 7005 N N . PHE B 1 427 ? -20.625 4.086 27.734 1 75.81 427 PHE B N 1
ATOM 7006 C CA . PHE B 1 427 ? -20.719 5.336 26.984 1 75.81 427 PHE B CA 1
ATOM 7007 C C . PHE B 1 427 ? -21.391 5.105 25.641 1 75.81 427 PHE B C 1
ATOM 7009 O O . PHE B 1 427 ? -21.672 6.059 24.906 1 75.81 427 PHE B O 1
ATOM 7016 N N . ILE B 1 428 ? -21.625 3.9 25.344 1 79.06 428 ILE B N 1
ATOM 7017 C CA . ILE B 1 428 ? -22.297 3.623 24.078 1 79.06 428 ILE B CA 1
ATOM 7018 C C . ILE B 1 428 ? -23.688 4.25 24.078 1 79.06 428 ILE B C 1
ATOM 7020 O O . ILE B 1 428 ? -24.656 3.631 24.547 1 79.06 428 ILE B O 1
ATOM 7024 N N . LYS B 1 429 ? -23.719 5.645 23.766 1 77.62 429 LYS B N 1
ATOM 7025 C CA . LYS B 1 429 ? -24.938 6.434 23.766 1 77.62 429 LYS B CA 1
ATOM 7026 C C . LYS B 1 429 ? -25.359 6.812 22.344 1 77.62 429 LYS B C 1
ATOM 7028 O O . LYS B 1 429 ? -25.328 7.988 21.969 1 77.62 429 LYS B O 1
ATOM 7033 N N . LEU B 1 430 ? -25.484 5.832 21.516 1 83.56 430 LEU B N 1
ATOM 7034 C CA . LEU B 1 430 ? -25.828 6.039 20.109 1 83.56 430 LEU B CA 1
ATOM 7035 C C . LEU B 1 430 ? -27.328 6.184 19.938 1 83.56 430 LEU B C 1
ATOM 7037 O O . LEU B 1 430 ? -28.109 5.48 20.578 1 83.56 430 LEU B O 1
#

pLDDT: mean 94.46, std 4.07, range [68.56, 98.81]

Nearest PDB structures (foldseek):
  8ab7-assembly1_A  TM=8.869E-01  e=7.468E-32  Yarrowia lipolytica
  8bq5-assembly1_AB  TM=8.828E-01  e=8.747E-32  Arabidopsis thaliana
  1hr6-assembly4_H  TM=8.709E-01  e=3.267E-31  Saccharomyces cerevisiae
  1hr8-assembly2_D  TM=8.736E-01  e=1.430E-30  Saccharomyces cerevisiae
  8q1b-assembly1_L  TM=8.892E-01  e=1.403E-28  Schizosaccharomyces pombe

Radius of gyration: 27.42 Å; Cα contacts (8 Å, |Δi|>4): 1757; chains: 2; bounding box: 68×71×64 Å

Sequence (860 aa):
MKYIKKILDNGMHIILVPTKNTNIVTIGFFIKAGSRNETDENSGIAHFLEHMMFKGTENRNAEQLFNELDMLGAVYNAATTSQHTYYYVYGNSDDIKHLLDIMLDIYINAKFDTNEINKERKVIIEEMRMREDSPLVKLYSAMHKKIFAGTSLSRNIIGNIDTITNLKKKDLMGFRSSLYKPENTVFVITGNFNPQAVFNITNNLLGQLENSQESAITYFNEKPIILKNMETQKEPYIYIKKNNMFQQVYVLLCFPMYDLYNYKNREIDLLTQLLSAGFSSRLNKALRENNGITYVSSAYPIVYSDVGIYIIQIVLSPTELIKGLGIVFTELKKTKDELMTKDEMKKIINVTRNETIYSLIKPTDLLMYYGINFLSNREYKPNLDREYEKLKLITRVQIQKVAREIFIKEKVNLFIYGNIQETDFSFIKLMKYIKKILDNGMHIILVPTKNTNIVTIGFFIKAGSRNETDENSGIAHFLEHMMFKGTENRNAEQLFNELDMLGAVYNAATTSQHTYYYVYGNSDDIKHLLDIMLDIYINAKFDTNEINKERKVIIEEMRMREDSPLVKLYSAMHKKIFAGTSLSRNIIGNIDTITNLKKKDLMGFRSSLYKPENTVFVITGNFNPQAVFNITNNLLGQLENSQESAITYFNEKPIILKNMETQKEPYIYIKKNNMFQQVYVLLCFPMYDLYNYKNREIDLLTQLLSAGFSSRLNKALRENNGITYVSSAYPIVYSDVGIYIIQIVLSPTELIKGLGIVFTELKKTKDELMTKDEMKKIINVTRNETIYSLIKPTDLLMYYGINFLSNREYKPNLDREYEKLKLITRVQIQKVAREIFIKEKVNLFIYGNIQETDFSFIKL

InterPro domains:
  IPR001431 Peptidase M16, zinc-binding site [PS00143] (34-57)
  IPR007863 Peptidase M16, C-terminal [PF05193] (167-350)
  IPR011249 Metalloenzyme, LuxS/M16 peptidase-like [SSF63411] (2-211)
  IPR011249 Metalloenzyme, LuxS/M16 peptidase-like [SSF63411] (236-423)
  IPR011765 Peptidase M16, N-terminal [PF00675] (16-159)
  IPR050361 Mitochondrial Processing Peptidase/Ubiquinol-cytochrome c Reductase Complex [PTHR11851] (8-409)